Protein AF-0000000069981667 (afdb_homodimer)

Organism: Capra hircus (NCBI:txid9925)

Secondary structure (DSSP, 8-state):
-----HHHHT-EEEEEE----SS-EEEEEEEEE---SSTTHHHHHHHHHHHT--HHHHHTEEEEEEE--S-HHHHHHHHHHHHHHTHHHHHTT-EEEEEEE--SSPPTT---GGG---HHHHHHHHHHHHHHHHHHHHTTTEEEEEEE-TTEEE-TTHHHHHHHHHHHHTTS--SEEESSSSSSTTEEEEGGGHHHHHHHHHH--SSS-HHHHHHHHHHHTT--S-EEBSS-SEEE-S---HHHHHHSPPPEEEE--S----SEEEEE-SPPPTT--GGGGTSTTSPPEEEE---TT-EEEEEEEEEE---EEEEEES-TTT-TT--SSEEEEEEEEEEEETTEEEEEEEEEE-BTTEEEEE----TT--PPEEEEEEEE-S--SSEEEEEEEEEE-SPPEEEE----/-----HHHHT-EEEEEE----SS-EEEEEEEEE---SSTTHHHHHHHHHHHT--HHHHHTEEEEEEE--S-HHHHHHHHHHHHHHTHHHHHTT-EEEEEEE--SSPPTT---GGG---HHHHHHHHHHHHHHHHHHHHTTTEEEEEEE-TTEEEPTTHHHHHHHHHHHHTTS--SEEESSSSSSTTEEEEGGGHHHHHHHHHH--SSS-HHHHHHHHHHHTT--S-EEBSS-SEEE-S---HHHHHHSPPPEEEE--S--PPSEEEEE-SPPPTT--GGGGTSTTSPPEEEE---TT-EEEEEEEEEE---EEEEEES-TTT-TT--SSEEEEEEEEEEEETTEEEEEEEEEE-BTTEEEEE----TT--PPEEEEEEEE-S--SSEEEEEEEEEE-SPPEEEE----

pLDDT: mean 87.43, std 12.04, range [32.12, 98.5]

Sequence (816 aa):
MEKASPGLQRAKYKLLAGAPPHEKKLLTVGVSSALHPNKSRLLDTLRSLFQASSGPELGCVVVLVSLSDSDPERLSQTVANISDLFRTHIEARQLLVLRGQLGGPPPLGTLRPEDHPSPCEALYSEQKADHALLMNFAANLSKYFLMLDDWVRCKPKFISTIYWTLSAWKELPWVTLEFSSLSFAGKVFHSSDLPRLASFLLVFPRDTPTHVLLSEFPLLLAQNMPIRFGSSVFHHVGNRSGLESSCFPADKEKVFGEPDNPTASVRTDMVMLFNNIPQYAYTLNKESFATLNPVRGNYLTVILEKPQKVTRVEVLTGSNKDRKHQLQRGQVELGYGPLEDLQGCARYTLLGPVVEGHLDQVVSYEEDSLEALGCIRLLVLEAQESWLLIRQIKVWTTEYDEEEEEEVMEKASPGLQRAKYKLLAGAPPHEKKLLTVGVSSALHPNKSRLLDTLRSLFQASSGPELGCVVVLVSLSDSDPERLSQTVANISDLFRTHIEARQLLVLRGQLGGPPPLGTLRPEDHPSPCEALYSEQKADHALLMNFAANLSKYFLMLDDWVRCKPKFISTIYWTLSAWKELPWVTLEFSSLSFAGKVFHSSDLPRLASFLLVFPRDTPTHVLLSEFPLLLAQNMPIRFGSSVFHHVGNRSGLESSCFPADKEKVFGEPDNPTASVRTDMVMLFNNIPQYAYTLNKESFATLNPVRGNYLTVILEKPQKVTRVEVLTGSNKDRKHQLQRGQVELGYGPLEDLQGCARYTLLGPVVEGHLDQVVSYEEDSLEALGCIRLLVLEAQESWLLIRQIKVWTTEYDEEEEEEV

Foldseek 3Di:
DPDFDPQLNPKDKDWLFADADPDAAAEEEEEEDAQDPVHPLQVVQVCLVVVLDDPVLLVRYAYEYEYDYPDPVSVNVSSVVCCVVCVVCRVVRRYTYMYMDTDDDQFVPPDDVVNVDDPLLVVQLVVLLRQLNRLSVCLRRYQKYFWAYSFKGFHHCVSVVVVLQCVFCVPPDFAWEAQFLFLTGRIMGGSPCSSVLSNQSRNDSGDDHPSVSVVCVRVVVVNQWYWYFAHHRMDGHADDDPSCCVSDPFRFGFDDDFFDQADWDKDWPFDADPPFDLCQQADPPGFWHKGFWDAAFTKMKTFHPDFAAWFKKKWAKADPPPLPQAQDWKFKWWAFDDADDPVYHDDIDTSGIAGSRMGITTDDDGDPDPTGTGMMMIGRHHTDRGMMITRYMGIHRDGTDGDRPPRD/DPDFDPQLNPKDKFWLFADADPDAAAEEEEEEDAQDPVNCLQVVQVVLVVVLADPVLLVRYAYEYEYDYPDPVSVNVSSVVCCVVCVVCRVVRRYTYMYMDTDDDQFPPPDDVVNVDDPLLVVQLVVLLRQLNRLSVCLRRYQKYFWAYSFKGFHHCVSVVVVLQCVFCVPPDFAWEAQFLFLTGRIMGGSPCSSVLSNQSRNDSGDDHPSVSVVCVRVVVVNQWYWYFAHHRMDGHADDDPSCCVSDPFRFGFDDDFFDQADWDKDWPFDADPPFDLCQQADPPGFWHKGFWDFAFTKMKTFHPDFAAWFKKKWAKADPPPLPQAQPWKFKWWAFDDADDPVYHDDIDTSGIAGSRMGITTDDDGDPDPTGTGMMMIGRHHTDHHMMITRYMGIHRDGTDGDRPPRD

Solvent-accessible surface area (backbone atoms only — not comparable to full-atom values): 42213 Å² total; per-residue (Å²): 128,67,54,41,42,53,34,61,68,49,42,45,76,45,77,74,40,54,45,81,59,94,58,71,30,54,31,28,42,37,30,54,41,66,72,48,90,72,76,56,37,52,60,51,20,51,48,31,45,57,69,27,43,54,72,75,52,49,70,40,35,32,37,38,36,34,49,63,48,84,47,64,68,60,43,52,49,52,51,50,52,48,50,62,78,39,38,70,42,28,75,67,31,31,31,29,34,33,32,64,43,79,19,78,70,70,50,26,61,52,78,38,79,89,62,62,62,51,72,50,35,53,51,28,30,51,52,30,51,50,48,22,45,46,32,50,62,45,32,75,47,16,56,24,34,35,36,42,52,32,41,32,38,47,36,72,50,41,62,56,52,50,50,48,46,49,63,60,42,63,88,52,93,77,55,51,44,27,38,22,60,44,68,62,34,40,35,34,34,47,14,87,47,24,27,45,52,21,36,52,37,40,51,46,22,33,75,38,51,62,48,58,52,64,65,46,50,29,44,54,59,58,34,80,58,76,46,35,36,59,66,57,41,51,42,79,54,74,74,68,52,72,66,52,51,70,60,36,79,76,55,41,44,67,42,71,75,77,67,54,62,68,66,59,49,50,44,62,77,53,56,73,45,91,97,42,48,61,49,24,18,49,45,79,96,56,53,51,20,54,35,58,50,52,39,57,72,32,37,41,29,39,36,37,75,59,62,38,65,56,41,31,43,34,39,40,30,20,44,91,85,74,67,44,34,33,46,76,41,31,33,36,29,41,14,28,70,59,72,69,56,95,78,35,42,66,40,74,45,80,74,45,54,30,40,90,14,32,34,49,33,42,49,70,77,60,94,84,59,79,77,41,41,26,24,43,32,41,37,30,68,43,62,43,97,42,48,34,29,35,40,35,44,43,29,26,54,65,82,60,46,70,46,67,71,71,82,113,128,67,52,43,44,54,33,60,66,49,44,46,74,44,78,74,40,53,46,82,58,95,59,73,29,54,32,28,42,35,30,55,41,65,73,47,94,70,74,58,35,50,58,51,20,52,49,31,44,58,70,27,45,52,71,74,53,50,69,40,34,32,37,38,35,33,49,62,50,85,47,64,68,60,44,51,51,50,50,50,51,48,49,63,77,41,37,71,42,27,75,67,31,31,32,30,32,31,32,66,43,79,18,78,71,69,50,26,59,54,77,39,77,90,60,62,61,50,73,50,35,52,51,27,30,50,53,29,52,51,48,21,46,47,31,50,64,46,33,76,47,17,55,25,33,34,37,42,53,32,42,32,37,48,39,72,52,42,61,57,53,50,51,48,47,47,62,60,43,64,90,51,93,77,53,50,42,26,37,21,60,44,67,63,31,38,34,34,34,48,14,86,48,23,28,46,50,22,35,54,35,40,52,45,23,34,75,37,52,61,48,59,52,62,65,45,50,30,45,53,60,59,34,82,59,76,47,36,36,58,66,55,41,53,43,80,53,76,74,68,52,71,67,51,50,70,59,36,80,78,55,41,44,66,43,72,75,77,66,54,63,69,67,59,50,50,44,63,78,52,56,72,46,90,96,42,49,60,48,23,18,48,46,80,97,57,51,50,19,55,35,58,50,52,40,57,71,33,38,40,27,38,36,38,75,59,62,36,64,56,39,32,42,34,38,40,30,20,45,91,84,74,65,45,34,32,47,76,41,29,34,36,30,41,15,28,69,59,72,70,55,96,78,36,41,65,40,73,44,81,72,45,53,29,40,91,14,32,34,48,33,40,50,71,76,59,92,86,59,79,76,42,42,26,23,41,32,43,36,31,68,43,61,43,95,43,49,33,28,35,41,36,44,43,31,25,54,65,81,60,45,70,47,67,70,70,82,112

Structure (mmCIF, N/CA/C/O backbone):
data_AF-0000000069981667-model_v1
#
loop_
_entity.id
_entity.type
_entity.pdbx_description
1 polymer 'MGAT4 conserved region domain-containing protein'
#
loop_
_atom_site.group_PDB
_atom_site.id
_atom_site.type_symbol
_atom_site.label_atom_id
_atom_site.label_alt_id
_atom_site.label_comp_id
_atom_site.label_asym_id
_atom_site.label_entity_id
_atom_site.label_seq_id
_atom_site.pdbx_PDB_ins_code
_atom_site.Cartn_x
_atom_site.Cartn_y
_atom_site.Cartn_z
_atom_site.occupancy
_atom_site.B_iso_or_equiv
_atom_site.auth_seq_id
_atom_site.auth_comp_id
_atom_site.auth_asym_id
_atom_site.auth_atom_id
_atom_site.pdbx_PDB_model_num
ATOM 1 N N . MET A 1 1 ? 13.82 -19.656 11.805 1 33.19 1 MET A N 1
ATOM 2 C CA . MET A 1 1 ? 12.414 -19.406 11.492 1 33.19 1 MET A CA 1
ATOM 3 C C . MET A 1 1 ? 11.969 -18.062 12.031 1 33.19 1 MET A C 1
ATOM 5 O O . MET A 1 1 ? 12.219 -17.734 13.188 1 33.19 1 MET A O 1
ATOM 9 N N . GLU A 1 2 ? 11.75 -17.078 11.195 1 46.44 2 GLU A N 1
ATOM 10 C CA . GLU A 1 2 ? 11.359 -15.703 11.477 1 46.44 2 GLU A CA 1
ATOM 11 C C . GLU A 1 2 ? 10.141 -15.648 12.391 1 46.44 2 GLU A C 1
ATOM 13 O O . GLU A 1 2 ? 9.133 -16.312 12.133 1 46.44 2 GLU A O 1
ATOM 18 N N . LYS A 1 3 ? 10.344 -15.359 13.641 1 53.09 3 LYS A N 1
ATOM 19 C CA . LYS A 1 3 ? 9.281 -15.594 14.609 1 53.09 3 LYS A CA 1
ATOM 20 C C . LYS A 1 3 ? 8.156 -14.57 14.453 1 53.09 3 LYS A C 1
ATOM 22 O O . LYS A 1 3 ? 8.414 -13.398 14.195 1 53.09 3 LYS A O 1
ATOM 27 N N . ALA A 1 4 ? 6.906 -15.078 14.367 1 59.72 4 ALA A N 1
ATOM 28 C CA . ALA A 1 4 ? 5.594 -14.461 14.195 1 59.72 4 ALA A CA 1
ATOM 29 C C . ALA A 1 4 ? 5.27 -13.531 15.367 1 59.72 4 ALA A C 1
ATOM 31 O O . ALA A 1 4 ? 6.012 -13.484 16.344 1 59.72 4 ALA A O 1
ATOM 32 N N . SER A 1 5 ? 4.332 -12.688 15.25 1 64.31 5 SER A N 1
ATOM 33 C CA . SER A 1 5 ? 3.75 -11.844 16.297 1 64.31 5 SER A CA 1
ATOM 34 C C . SER A 1 5 ? 3.506 -12.633 17.578 1 64.31 5 SER A C 1
ATOM 36 O O . SER A 1 5 ? 3.387 -13.859 17.547 1 64.31 5 SER A O 1
ATOM 38 N N . PRO A 1 6 ? 3.648 -11.945 18.734 1 61.12 6 PRO A N 1
ATOM 39 C CA . PRO A 1 6 ? 3.461 -12.648 20 1 61.12 6 PRO A CA 1
ATOM 40 C C . PRO A 1 6 ? 2.197 -13.508 20.016 1 61.12 6 PRO A C 1
ATOM 42 O O . PRO A 1 6 ? 2.221 -14.633 20.516 1 61.12 6 PRO A O 1
ATOM 45 N N . GLY A 1 7 ? 1.148 -12.992 19.516 1 65.12 7 GLY A N 1
ATOM 46 C CA . GLY A 1 7 ? -0.081 -13.766 19.484 1 65.12 7 GLY A CA 1
ATOM 47 C C . GLY A 1 7 ? 0.045 -15.047 18.672 1 65.12 7 GLY A C 1
ATOM 48 O O . GLY A 1 7 ? -0.539 -16.062 19.031 1 65.12 7 GLY A O 1
ATOM 49 N N . LEU A 1 8 ? 0.823 -14.953 17.688 1 74.31 8 LEU A N 1
ATOM 50 C CA . LEU A 1 8 ? 1.011 -16.109 16.828 1 74.31 8 LEU A CA 1
ATOM 51 C C . LEU A 1 8 ? 1.998 -17.094 17.438 1 74.31 8 LEU A C 1
ATOM 53 O O . LEU A 1 8 ? 1.888 -18.312 17.219 1 74.31 8 LEU A O 1
ATOM 57 N N . GLN A 1 9 ? 2.893 -16.5 18.219 1 75.19 9 GLN A N 1
ATOM 58 C CA . GLN A 1 9 ? 3.867 -17.359 18.875 1 75.19 9 GLN A CA 1
ATOM 59 C C . GLN A 1 9 ? 3.201 -18.234 19.953 1 75.19 9 GLN A C 1
ATOM 61 O O . GLN A 1 9 ? 3.635 -19.359 20.203 1 75.19 9 GLN A O 1
ATOM 66 N N . ARG A 1 10 ? 2.119 -17.734 20.453 1 78.5 10 ARG A N 1
ATOM 67 C CA . ARG A 1 10 ? 1.419 -18.438 21.516 1 78.5 10 ARG A CA 1
ATOM 68 C C . ARG A 1 10 ? 0.12 -19.047 21.016 1 78.5 10 ARG A C 1
ATOM 70 O O . ARG A 1 10 ? -0.766 -19.391 21.797 1 78.5 10 ARG A O 1
ATOM 77 N N . ALA A 1 11 ? 0.051 -19.141 19.781 1 86.69 11 ALA A N 1
ATOM 78 C CA . ALA A 1 11 ? -1.176 -19.688 19.203 1 86.69 11 ALA A CA 1
ATOM 79 C C . ALA A 1 11 ? -1.346 -21.156 19.562 1 86.69 11 ALA A C 1
ATOM 81 O O . ALA A 1 11 ? -0.364 -21.891 19.656 1 86.69 11 ALA A O 1
ATOM 82 N N . LYS A 1 12 ? -2.57 -21.516 19.828 1 90.12 12 LYS A N 1
ATOM 83 C CA . LYS A 1 12 ? -2.91 -22.906 20.109 1 90.12 12 LYS A CA 1
ATOM 84 C C . LYS A 1 12 ? -3.68 -23.531 18.938 1 90.12 12 LYS A C 1
ATOM 86 O O . LYS A 1 12 ? -4.539 -22.891 18.344 1 90.12 12 LYS A O 1
ATOM 91 N N . TYR A 1 13 ? -3.225 -24.766 18.656 1 93 13 TYR A N 1
ATOM 92 C CA . TYR A 1 13 ? -3.873 -25.469 17.547 1 93 13 TYR A CA 1
ATOM 93 C C . TYR A 1 13 ? -4.445 -26.797 18.016 1 93 13 TYR A C 1
ATOM 95 O O . TYR A 1 13 ? -3.83 -27.5 18.812 1 93 13 TYR A O 1
ATOM 103 N N . LYS A 1 14 ? -5.602 -27.062 17.609 1 93.44 14 LYS A N 1
ATOM 104 C CA . LYS A 1 14 ? -6.219 -28.375 17.797 1 93.44 14 LYS A CA 1
ATOM 105 C C . LYS A 1 14 ? -6.387 -29.094 16.453 1 93.44 14 LYS A C 1
ATOM 107 O O . LYS A 1 14 ? -7.031 -28.578 15.547 1 93.44 14 LYS A O 1
ATOM 112 N N . LEU A 1 15 ? -5.777 -30.281 16.422 1 95.69 15 LEU A N 1
ATOM 113 C CA . LEU A 1 15 ? -5.945 -31.094 15.219 1 95.69 15 LEU A CA 1
ATOM 114 C C . LEU A 1 15 ? -7.285 -31.828 15.25 1 95.69 15 LEU A C 1
ATOM 116 O O . LEU A 1 15 ? -7.547 -32.625 16.156 1 95.69 15 LEU A O 1
ATOM 120 N N . LEU A 1 16 ? -8.07 -31.562 14.328 1 95.5 16 LEU A N 1
ATOM 121 C CA . LEU A 1 16 ? -9.414 -32.125 14.281 1 95.5 16 LEU A CA 1
ATOM 122 C C . LEU A 1 16 ? -9.438 -33.406 13.445 1 95.5 16 LEU A C 1
ATOM 124 O O . LEU A 1 16 ? -10.195 -34.344 13.734 1 95.5 16 LEU A O 1
ATOM 128 N N . ALA A 1 17 ? -8.703 -33.406 12.352 1 96.06 17 ALA A N 1
ATOM 129 C CA . ALA A 1 17 ? -8.57 -34.562 11.492 1 96.06 17 ALA A CA 1
ATOM 130 C C . ALA A 1 17 ? -7.234 -34.562 10.75 1 96.06 17 ALA A C 1
ATOM 132 O O . ALA A 1 17 ? -6.766 -33.5 10.336 1 96.06 17 ALA A O 1
ATOM 133 N N . GLY A 1 18 ? -6.625 -35.75 10.648 1 95.62 18 GLY A N 1
ATOM 134 C CA . GLY A 1 18 ? -5.398 -35.875 9.883 1 95.62 18 GLY A CA 1
ATOM 135 C C . GLY A 1 18 ? -4.152 -35.594 10.695 1 95.62 18 GLY A C 1
ATOM 136 O O . GLY A 1 18 ? -4.238 -35.312 11.898 1 95.62 18 GLY A O 1
ATOM 137 N N . ALA A 1 19 ? -3.002 -35.719 10.055 1 94.81 19 ALA A N 1
ATOM 138 C CA . ALA A 1 19 ? -1.69 -35.469 10.641 1 94.81 19 ALA A CA 1
ATOM 139 C C . ALA A 1 19 ? -0.759 -34.781 9.633 1 94.81 19 ALA A C 1
ATOM 141 O O . ALA A 1 19 ? -0.905 -34.969 8.422 1 94.81 19 ALA A O 1
ATOM 142 N N . PRO A 1 20 ? 0.11 -34 10.188 1 94.88 20 PRO A N 1
ATOM 143 C CA . PRO A 1 20 ? 1.065 -33.375 9.281 1 94.88 20 PRO A CA 1
ATOM 144 C C . PRO A 1 20 ? 1.925 -34.375 8.523 1 94.88 20 PRO A C 1
ATOM 146 O O . PRO A 1 20 ? 2.162 -35.469 9.016 1 94.88 20 PRO A O 1
ATOM 149 N N . PRO A 1 21 ? 2.273 -34 7.309 1 94.38 21 PRO A N 1
ATOM 150 C CA . PRO A 1 21 ? 3.145 -34.906 6.559 1 94.38 21 PRO A CA 1
ATOM 151 C C . PRO A 1 21 ? 4.496 -35.125 7.238 1 94.38 21 PRO A C 1
ATOM 153 O O . PRO A 1 21 ? 4.941 -34.281 8.016 1 94.38 21 PRO A O 1
ATOM 156 N N . HIS A 1 22 ? 5.148 -36.188 6.965 1 91.12 22 HIS A N 1
ATOM 157 C CA . HIS A 1 22 ? 6.422 -36.562 7.582 1 91.12 22 HIS A CA 1
ATOM 158 C C . HIS A 1 22 ? 7.551 -35.656 7.07 1 91.12 22 HIS A C 1
ATOM 160 O O . HIS A 1 22 ? 8.453 -35.312 7.828 1 91.12 22 HIS A O 1
ATOM 166 N N . GLU A 1 23 ? 7.441 -35.406 5.812 1 93 23 GLU A N 1
ATOM 167 C CA . GLU A 1 23 ? 8.43 -34.531 5.188 1 93 23 GLU A CA 1
ATOM 168 C C . GLU A 1 23 ? 7.785 -33.281 4.637 1 93 23 GLU A C 1
ATOM 170 O O . GLU A 1 23 ? 6.598 -33.281 4.309 1 93 23 GLU A O 1
ATOM 175 N N . LYS A 1 24 ? 8.617 -32.312 4.609 1 93.88 24 LYS A N 1
ATOM 176 C CA . LYS A 1 24 ? 8.133 -31.047 4.059 1 93.88 24 LYS A CA 1
ATOM 177 C C . LYS A 1 24 ? 7.707 -31.203 2.602 1 93.88 24 LYS A C 1
ATOM 179 O O . LYS A 1 24 ? 8.422 -31.812 1.802 1 93.88 24 LYS A O 1
ATOM 184 N N . LYS A 1 25 ? 6.527 -30.734 2.264 1 95.94 25 LYS A N 1
ATOM 185 C CA . LYS A 1 25 ? 6 -30.828 0.907 1 95.94 25 LYS A CA 1
ATOM 186 C C . LYS A 1 25 ? 6.383 -29.594 0.085 1 95.94 25 LYS A C 1
ATOM 188 O O . LYS A 1 25 ? 7.039 -28.688 0.59 1 95.94 25 LYS A O 1
ATOM 193 N N . LEU A 1 26 ? 6.086 -29.656 -1.154 1 96.38 26 LEU A N 1
ATOM 194 C CA . LEU A 1 26 ? 6.352 -28.516 -2.02 1 96.38 26 LEU A CA 1
ATOM 195 C C . LEU A 1 26 ? 5.324 -27.422 -1.794 1 96.38 26 LEU A C 1
ATOM 197 O O . LEU A 1 26 ? 5.684 -26.234 -1.683 1 96.38 26 LEU A O 1
ATOM 201 N N . LEU A 1 27 ? 4.086 -27.844 -1.674 1 97.94 27 LEU A N 1
ATOM 202 C CA . LEU A 1 27 ? 3.004 -26.859 -1.68 1 97.94 27 LEU A CA 1
ATOM 203 C C . LEU A 1 27 ? 1.948 -27.219 -0.638 1 97.94 27 LEU A C 1
ATOM 205 O O . LEU A 1 27 ? 1.5 -28.359 -0.565 1 97.94 27 LEU A O 1
ATOM 209 N N . THR A 1 28 ? 1.608 -26.312 0.203 1 98.5 28 THR A N 1
ATOM 210 C CA . THR A 1 28 ? 0.429 -26.422 1.055 1 98.5 28 THR A CA 1
ATOM 211 C C . THR A 1 28 ? -0.743 -25.656 0.447 1 98.5 28 THR A C 1
ATOM 213 O O . THR A 1 28 ? -0.604 -24.484 0.078 1 98.5 28 THR A O 1
ATOM 216 N N . VAL A 1 29 ? -1.827 -26.312 0.261 1 98.19 29 VAL A N 1
ATOM 217 C CA . VAL A 1 29 ? -3.061 -25.656 -0.152 1 98.19 29 VAL A CA 1
ATOM 218 C C . VAL A 1 29 ? -3.898 -25.297 1.077 1 98.19 29 VAL A C 1
ATOM 220 O O . VAL A 1 29 ? -4.453 -26.188 1.729 1 98.19 29 VAL A O 1
ATOM 223 N N . GLY A 1 30 ? -3.973 -24.031 1.38 1 97.69 30 GLY A N 1
ATOM 224 C CA . GLY A 1 30 ? -4.664 -23.578 2.58 1 97.69 30 GLY A CA 1
ATOM 225 C C . GLY A 1 30 ? -6.078 -23.109 2.312 1 97.69 30 GLY A C 1
ATOM 226 O O . GLY A 1 30 ? -6.301 -22.25 1.449 1 97.69 30 GLY A O 1
ATOM 227 N N . VAL A 1 31 ? -7.031 -23.594 3.08 1 95.25 31 VAL A N 1
ATOM 228 C CA . VAL A 1 31 ? -8.438 -23.203 2.99 1 95.25 31 VAL A CA 1
ATOM 229 C C . VAL A 1 31 ? -8.961 -22.844 4.379 1 95.25 31 VAL A C 1
ATOM 231 O O . VAL A 1 31 ? -8.836 -23.641 5.316 1 95.25 31 VAL A O 1
ATOM 234 N N . SER A 1 32 ? -9.438 -21.625 4.477 1 91.88 32 SER A N 1
ATOM 235 C CA . SER A 1 32 ? -10.086 -21.219 5.715 1 91.88 32 SER A CA 1
ATOM 236 C C . SER A 1 32 ? -11.602 -21.156 5.551 1 91.88 32 SER A C 1
ATOM 238 O O . SER A 1 32 ? -12.102 -20.688 4.531 1 91.88 32 SER A O 1
ATOM 240 N N . SER A 1 33 ? -12.32 -21.656 6.477 1 88.38 33 SER A N 1
ATOM 241 C CA . SER A 1 33 ? -13.773 -21.672 6.367 1 88.38 33 SER A CA 1
ATOM 242 C C . SER A 1 33 ? -14.43 -21.312 7.699 1 88.38 33 SER A C 1
ATOM 244 O O . SER A 1 33 ? -14.109 -21.906 8.734 1 88.38 33 SER A O 1
ATOM 246 N N . ALA A 1 34 ? -15.211 -20.172 7.688 1 78.69 34 ALA A N 1
ATOM 247 C CA . ALA A 1 34 ? -16.016 -19.812 8.844 1 78.69 34 ALA A CA 1
ATOM 248 C C . ALA A 1 34 ? -17.422 -20.391 8.734 1 78.69 34 ALA A C 1
ATOM 250 O O . ALA A 1 34 ? -18 -20.438 7.641 1 78.69 34 ALA A O 1
ATOM 251 N N . LEU A 1 35 ? -17.719 -21.547 8.898 1 61.91 35 LEU A N 1
ATOM 252 C CA . LEU A 1 35 ? -18.938 -22.312 8.695 1 61.91 35 LEU A CA 1
ATOM 253 C C . LEU A 1 35 ? -20.156 -21.406 8.625 1 61.91 35 LEU A C 1
ATOM 255 O O . LEU A 1 35 ? -20.359 -20.562 9.508 1 61.91 35 LEU A O 1
ATOM 259 N N . HIS A 1 36 ? -20.578 -21.047 7.359 1 59.34 36 HIS A N 1
ATOM 260 C CA . HIS A 1 36 ? -21.828 -20.344 7.078 1 59.34 36 HIS A CA 1
ATOM 261 C C . HIS A 1 36 ? -23.016 -21.297 7.07 1 59.34 36 HIS A C 1
ATOM 263 O O . HIS A 1 36 ? -22.844 -22.516 6.941 1 59.34 36 HIS A O 1
ATOM 269 N N . PRO A 1 37 ? -24.125 -20.688 7.496 1 53.78 37 PRO A N 1
ATOM 270 C CA . PRO A 1 37 ? -25.297 -21.562 7.422 1 53.78 37 PRO A CA 1
ATOM 271 C C . PRO A 1 37 ? -25.344 -22.359 6.125 1 53.78 37 PRO A C 1
ATOM 273 O O . PRO A 1 37 ? -26.047 -23.375 6.047 1 53.78 37 PRO A O 1
ATOM 276 N N . ASN A 1 38 ? -24.891 -21.719 5.09 1 54.06 38 ASN A N 1
ATOM 277 C CA . ASN A 1 38 ? -24.969 -22.453 3.838 1 54.06 38 ASN A CA 1
ATOM 278 C C . ASN A 1 38 ? -23.891 -23.531 3.758 1 54.06 38 ASN A C 1
ATOM 280 O O . ASN A 1 38 ? -22.719 -23.234 3.617 1 54.06 38 ASN A O 1
ATOM 284 N N . LYS A 1 39 ? -24.016 -24.656 4.488 1 56.97 39 LYS A N 1
ATOM 285 C CA . LYS A 1 39 ? -23.359 -25.844 5.016 1 56.97 39 LYS A CA 1
ATOM 286 C C . LYS A 1 39 ? -22.328 -26.391 4.027 1 56.97 39 LYS A C 1
ATOM 288 O O . LYS A 1 39 ? -21.297 -26.922 4.434 1 56.97 39 LYS A O 1
ATOM 293 N N . SER A 1 40 ? -22.406 -26.156 2.555 1 69.62 40 SER A N 1
ATOM 294 C CA . SER A 1 40 ? -21.688 -27.203 1.831 1 69.62 40 SER A CA 1
ATOM 295 C C . SER A 1 40 ? -20.578 -26.609 0.971 1 69.62 40 SER A C 1
ATOM 297 O O . SER A 1 40 ? -20 -27.297 0.132 1 69.62 40 SER A O 1
ATOM 299 N N . ARG A 1 41 ? -20.109 -25.391 1.306 1 83.12 41 ARG A N 1
ATOM 300 C CA . ARG A 1 41 ? -19.156 -24.781 0.395 1 83.12 41 ARG A CA 1
ATOM 301 C C . ARG A 1 41 ? -17.781 -25.422 0.536 1 83.12 41 ARG A C 1
ATOM 303 O O . ARG A 1 41 ? -17.141 -25.766 -0.463 1 83.12 41 ARG A O 1
ATOM 310 N N . LEU A 1 42 ? -17.422 -25.672 1.738 1 90 42 LEU A N 1
ATOM 311 C CA . LEU A 1 42 ? -16.109 -26.234 1.998 1 90 42 LEU A CA 1
ATOM 312 C C . LEU A 1 42 ? -16 -27.641 1.41 1 90 42 LEU A C 1
ATOM 314 O O . LEU A 1 42 ? -15.008 -27.969 0.754 1 90 42 LEU A O 1
ATOM 318 N N . LEU A 1 43 ? -17.062 -28.406 1.578 1 92 43 LEU A N 1
ATOM 319 C CA . LEU A 1 43 ? -17.047 -29.781 1.08 1 92 43 LEU A CA 1
ATOM 320 C C . LEU A 1 43 ? -16.969 -29.812 -0.442 1 92 43 LEU A C 1
ATOM 322 O O . LEU A 1 43 ? -16.234 -30.609 -1.018 1 92 43 LEU A O 1
ATOM 326 N N . ASP A 1 44 ? -17.672 -28.938 -1.038 1 90.81 44 ASP A N 1
ATOM 327 C CA . ASP A 1 44 ? -17.656 -28.844 -2.494 1 90.81 44 ASP A CA 1
ATOM 328 C C . ASP A 1 44 ? -16.281 -28.438 -3.004 1 90.81 44 ASP A C 1
ATOM 330 O O . ASP A 1 44 ? -15.797 -28.984 -4.004 1 90.81 44 ASP A O 1
ATOM 334 N N . THR A 1 45 ? -15.688 -27.531 -2.334 1 92.75 45 THR A N 1
ATOM 335 C CA . THR A 1 45 ? -14.359 -27.062 -2.713 1 92.75 45 THR A CA 1
ATOM 336 C C . THR A 1 45 ? -13.336 -28.188 -2.561 1 92.75 45 THR A C 1
ATOM 338 O O . THR A 1 45 ? -12.516 -28.406 -3.451 1 92.75 45 THR A O 1
ATOM 341 N N . LEU A 1 46 ? -13.414 -28.922 -1.465 1 95.31 46 LEU A N 1
ATOM 342 C CA . LEU A 1 46 ? -12.5 -30.047 -1.243 1 95.31 46 LEU A CA 1
ATOM 343 C C . LEU A 1 46 ? -12.703 -31.125 -2.289 1 95.31 46 LEU A C 1
ATOM 345 O O . LEU A 1 46 ? -11.734 -31.688 -2.811 1 95.31 46 LEU A O 1
ATOM 349 N N . ARG A 1 47 ? -13.945 -31.391 -2.613 1 94.88 47 ARG A N 1
ATOM 350 C CA . ARG A 1 47 ? -14.242 -32.375 -3.654 1 94.88 47 ARG A CA 1
ATOM 351 C C . ARG A 1 47 ? -13.641 -31.938 -4.988 1 94.88 47 ARG A C 1
ATOM 353 O O . ARG A 1 47 ? -13.016 -32.75 -5.676 1 94.88 47 ARG A O 1
ATOM 360 N N . SER A 1 48 ? -13.883 -30.734 -5.301 1 94.69 48 SER A N 1
ATOM 361 C CA . SER A 1 48 ? -13.328 -30.188 -6.539 1 94.69 48 SER A CA 1
ATOM 362 C C . SER A 1 48 ? -11.805 -30.312 -6.562 1 94.69 48 SER A C 1
ATOM 364 O O . SER A 1 48 ? -11.219 -30.703 -7.57 1 94.69 48 SER A O 1
ATOM 366 N N . LEU A 1 49 ? -11.164 -30.016 -5.465 1 96.31 49 LEU A N 1
ATOM 367 C CA . LEU A 1 49 ? -9.711 -30.031 -5.336 1 96.31 49 LEU A CA 1
ATOM 368 C C . LEU A 1 49 ? -9.164 -31.438 -5.539 1 96.31 49 LEU A C 1
ATOM 370 O O . LEU A 1 49 ? -8.25 -31.641 -6.348 1 96.31 49 LEU A O 1
ATOM 374 N N . PHE A 1 50 ? -9.734 -32.438 -4.922 1 96.69 50 PHE A N 1
ATOM 375 C CA . PHE A 1 50 ? -9.211 -33.781 -4.98 1 96.69 50 PHE A CA 1
ATOM 376 C C . PHE A 1 50 ? -9.594 -34.469 -6.289 1 96.69 50 PHE A C 1
ATOM 378 O O . PHE A 1 50 ? -8.852 -35.281 -6.805 1 96.69 50 PHE A O 1
ATOM 385 N N . GLN A 1 51 ? -10.711 -34 -6.848 1 95 51 GLN A N 1
ATOM 386 C CA . GLN A 1 51 ? -11.117 -34.531 -8.141 1 95 51 GLN A CA 1
ATOM 387 C C . GLN A 1 51 ? -10.227 -34 -9.258 1 95 51 GLN A C 1
ATOM 389 O O . GLN A 1 51 ? -9.953 -34.688 -10.234 1 95 51 GLN A O 1
ATOM 394 N N . ALA A 1 52 ? -9.789 -32.844 -9.109 1 94.94 52 ALA A N 1
ATOM 395 C CA . ALA A 1 52 ? -8.992 -32.156 -10.133 1 94.94 52 ALA A CA 1
ATOM 396 C C . ALA A 1 52 ? -7.523 -32.562 -10.031 1 94.94 52 ALA A C 1
ATOM 398 O O . ALA A 1 52 ? -6.707 -32.156 -10.867 1 94.94 52 ALA A O 1
ATOM 399 N N . SER A 1 53 ? -7.164 -33.438 -9.047 1 94.75 53 SER A N 1
ATOM 400 C CA . SER A 1 53 ? -5.762 -33.719 -8.773 1 94.75 53 SER A CA 1
ATOM 401 C C . SER A 1 53 ? -5.453 -35.188 -8.969 1 94.75 53 SER A C 1
ATOM 403 O O . SER A 1 53 ? -6.191 -36.062 -8.484 1 94.75 53 SER A O 1
ATOM 405 N N . SER A 1 54 ? -4.375 -35.469 -9.648 1 93.44 54 SER A N 1
ATOM 406 C CA . SER A 1 54 ? -3.941 -36.844 -9.852 1 93.44 54 SER A CA 1
ATOM 407 C C . SER A 1 54 ? -3.125 -37.375 -8.664 1 93.44 54 SER A C 1
ATOM 409 O O . SER A 1 54 ? -2.758 -36.594 -7.785 1 93.44 54 SER A O 1
ATOM 411 N N . GLY A 1 55 ? -2.846 -38.656 -8.648 1 91.94 55 GLY A N 1
ATOM 412 C CA . GLY A 1 55 ? -2.062 -39.25 -7.586 1 91.94 55 GLY A CA 1
ATOM 413 C C . GLY A 1 55 ? -0.708 -38.594 -7.391 1 91.94 55 GLY A C 1
ATOM 414 O O . GLY A 1 55 ? -0.394 -38.125 -6.301 1 91.94 55 GLY A O 1
ATOM 415 N N . PRO A 1 56 ? 0.054 -38.5 -8.453 1 92.5 56 PRO A N 1
ATOM 416 C CA . PRO A 1 56 ? 1.372 -37.875 -8.344 1 92.5 56 PRO A CA 1
ATOM 417 C C . PRO A 1 56 ? 1.298 -36.438 -7.867 1 92.5 56 PRO A C 1
ATOM 419 O O . PRO A 1 56 ? 2.152 -36 -7.094 1 92.5 56 PRO A O 1
ATOM 422 N N . GLU A 1 57 ? 0.333 -35.719 -8.297 1 94.56 57 GLU A N 1
ATOM 423 C CA . GLU A 1 57 ? 0.15 -34.344 -7.852 1 94.56 57 GLU A CA 1
ATOM 424 C C . GLU A 1 57 ? -0.075 -34.281 -6.34 1 94.56 57 GLU A C 1
ATOM 426 O O . GLU A 1 57 ? 0.52 -33.438 -5.652 1 94.56 57 GLU A O 1
ATOM 431 N N . LEU A 1 58 ? -0.93 -35.156 -5.883 1 94.75 58 LEU A N 1
ATOM 432 C CA . LEU A 1 58 ? -1.283 -35.156 -4.465 1 94.75 58 LEU A CA 1
ATOM 433 C C . LEU A 1 58 ? -0.086 -35.562 -3.609 1 94.75 58 LEU A C 1
ATOM 435 O O . LEU A 1 58 ? -0.061 -35.281 -2.406 1 94.75 58 LEU A O 1
ATOM 439 N N . GLY A 1 59 ? 0.868 -36.156 -4.211 1 93.06 59 GLY A N 1
ATOM 440 C CA . GLY A 1 59 ? 2.076 -36.531 -3.498 1 93.06 59 GLY A CA 1
ATOM 441 C C . GLY A 1 59 ? 2.934 -35.344 -3.105 1 93.06 59 GLY A C 1
ATOM 442 O O . GLY A 1 59 ? 3.711 -35.438 -2.152 1 93.06 59 GLY A O 1
ATOM 443 N N . CYS A 1 60 ? 2.781 -34.25 -3.789 1 93.62 60 CYS A N 1
ATOM 444 C CA . CYS A 1 60 ? 3.654 -33.094 -3.557 1 93.62 60 CYS A CA 1
ATOM 445 C C . CYS A 1 60 ? 2.928 -32.031 -2.777 1 93.62 60 CYS A C 1
ATOM 447 O O . CYS A 1 60 ? 3.496 -30.953 -2.506 1 93.62 60 CYS A O 1
ATOM 449 N N . VAL A 1 61 ? 1.709 -32.344 -2.361 1 96.69 61 VAL A N 1
ATOM 450 C CA . VAL A 1 61 ? 0.935 -31.25 -1.751 1 96.69 61 VAL A CA 1
ATOM 451 C C . VAL A 1 61 ? 0.331 -31.734 -0.434 1 96.69 61 VAL A C 1
ATOM 453 O O . VAL A 1 61 ? 0.214 -32.938 -0.202 1 96.69 61 VAL A O 1
ATOM 456 N N . VAL A 1 62 ? 0.043 -30.906 0.438 1 97.69 62 VAL A N 1
ATOM 457 C CA . VAL A 1 62 ? -0.787 -31.125 1.616 1 97.69 62 VAL A CA 1
ATOM 458 C C . VAL A 1 62 ? -1.896 -30.078 1.682 1 97.69 62 VAL A C 1
ATOM 460 O O . VAL A 1 62 ? -1.647 -28.891 1.469 1 97.69 62 VAL A O 1
ATOM 463 N N . VAL A 1 63 ? -3.102 -30.547 1.812 1 98.19 63 VAL A N 1
ATOM 464 C CA . VAL A 1 63 ? -4.25 -29.656 1.95 1 98.19 63 VAL A CA 1
ATOM 465 C C . VAL A 1 63 ? -4.5 -29.359 3.428 1 98.19 63 VAL A C 1
ATOM 467 O O . VAL A 1 63 ? -4.637 -30.281 4.234 1 98.19 63 VAL A O 1
ATOM 470 N N . LEU A 1 64 ? -4.484 -28.109 3.789 1 98.12 64 LEU A N 1
ATOM 471 C CA . LEU A 1 64 ? -4.684 -27.656 5.164 1 98.12 64 LEU A CA 1
ATOM 472 C C . LEU A 1 64 ? -5.98 -26.859 5.293 1 98.12 64 LEU A C 1
ATOM 474 O O . LEU A 1 64 ? -6.152 -25.828 4.641 1 98.12 64 LEU A O 1
ATOM 478 N N . VAL A 1 65 ? -6.879 -27.328 6.109 1 96.44 65 VAL A N 1
ATOM 479 C CA . VAL A 1 65 ? -8.164 -26.672 6.324 1 96.44 65 VAL A CA 1
ATOM 480 C C . VAL A 1 65 ? -8.234 -26.125 7.754 1 96.44 65 VAL A C 1
ATOM 482 O O . VAL A 1 65 ? -7.957 -26.859 8.711 1 96.44 65 VAL A O 1
ATOM 485 N N . SER A 1 66 ? -8.516 -24.906 7.871 1 94.69 66 SER A N 1
ATOM 486 C CA . SER A 1 66 ? -8.758 -24.297 9.18 1 94.69 66 SER A CA 1
ATOM 487 C C . SER A 1 66 ? -10.234 -24 9.383 1 94.69 66 SER A C 1
ATOM 489 O O . SER A 1 66 ? -10.844 -23.297 8.578 1 94.69 66 SER A O 1
ATOM 491 N N . LEU A 1 67 ? -10.812 -24.484 10.422 1 92.31 67 LEU A N 1
ATOM 492 C CA . LEU A 1 67 ? -12.219 -24.281 10.734 1 92.31 67 LEU A CA 1
ATOM 493 C C . LEU A 1 67 ? -12.367 -23.328 11.922 1 92.31 67 LEU A C 1
ATOM 495 O O . LEU A 1 67 ? -11.672 -23.484 12.938 1 92.31 67 LEU A O 1
ATOM 499 N N . SER A 1 68 ? -13.195 -22.297 11.789 1 84.31 68 SER A N 1
ATOM 500 C CA . SER A 1 68 ? -13.359 -21.312 12.852 1 84.31 68 SER A CA 1
ATOM 501 C C . SER A 1 68 ? -14.805 -21.25 13.344 1 84.31 68 SER A C 1
ATOM 503 O O . SER A 1 68 ? -15.18 -20.344 14.07 1 84.31 68 SER A O 1
ATOM 505 N N . ASP A 1 69 ? -15.609 -22.188 13.203 1 75.38 69 ASP A N 1
ATOM 506 C CA . ASP A 1 69 ? -16.984 -22.156 13.68 1 75.38 69 ASP A CA 1
ATOM 507 C C . ASP A 1 69 ? -17.047 -22.141 15.211 1 75.38 69 ASP A C 1
ATOM 509 O O . ASP A 1 69 ? -16.359 -22.922 15.867 1 75.38 69 ASP A O 1
ATOM 513 N N . SER A 1 70 ? -17.828 -21.281 15.688 1 73.88 70 SER A N 1
ATOM 514 C CA . SER A 1 70 ? -17.938 -21.125 17.125 1 73.88 70 SER A CA 1
ATOM 515 C C . SER A 1 70 ? -18.891 -22.172 17.719 1 73.88 70 SER A C 1
ATOM 517 O O . SER A 1 70 ? -18.859 -22.453 18.906 1 73.88 70 SER A O 1
ATOM 519 N N . ASP A 1 71 ? -19.703 -22.75 16.938 1 81.56 71 ASP A N 1
ATOM 520 C CA . ASP A 1 71 ? -20.625 -23.781 17.406 1 81.56 71 ASP A CA 1
ATOM 521 C C . ASP A 1 71 ? -19.969 -25.156 17.406 1 81.56 71 ASP A C 1
ATOM 523 O O . ASP A 1 71 ? -19.672 -25.703 16.344 1 81.56 71 ASP A O 1
ATOM 527 N N . PRO A 1 72 ? -19.828 -25.672 18.547 1 85.69 72 PRO A N 1
ATOM 528 C CA . PRO A 1 72 ? -19.125 -26.953 18.641 1 85.69 72 PRO A CA 1
ATOM 529 C C . PRO A 1 72 ? -19.859 -28.078 17.906 1 85.69 72 PRO A C 1
ATOM 531 O O . PRO A 1 72 ? -19.219 -28.984 17.359 1 85.69 72 PRO A O 1
ATOM 534 N N . GLU A 1 73 ? -21.188 -28.031 17.984 1 86.75 73 GLU A N 1
ATOM 535 C CA . GLU A 1 73 ? -21.953 -29.078 17.312 1 86.75 73 GLU A CA 1
ATOM 536 C C . GLU A 1 73 ? -21.766 -29.016 15.797 1 86.75 73 GLU A C 1
ATOM 538 O O . GLU A 1 73 ? -21.547 -30.047 15.148 1 86.75 73 GLU A O 1
ATOM 543 N N . ARG A 1 74 ? -21.844 -27.875 15.32 1 85.81 74 ARG A N 1
ATOM 544 C CA . ARG A 1 74 ? -21.641 -27.703 13.883 1 85.81 74 ARG A CA 1
ATOM 545 C C . ARG A 1 74 ? -20.219 -28.062 13.477 1 85.81 74 ARG A C 1
ATOM 547 O O . ARG A 1 74 ? -20 -28.656 12.422 1 85.81 74 ARG A O 1
ATOM 554 N N . LEU A 1 75 ? -19.344 -27.703 14.297 1 88.81 75 LEU A N 1
ATOM 555 C CA . LEU A 1 75 ? -17.938 -28.016 14.031 1 88.81 75 LEU A CA 1
ATOM 556 C C . LEU A 1 75 ? -17.734 -29.531 13.984 1 88.81 75 LEU A C 1
ATOM 558 O O . LEU A 1 75 ? -17.094 -30.031 13.062 1 88.81 75 LEU A O 1
ATOM 562 N N . SER A 1 76 ? -18.281 -30.203 14.961 1 90.38 76 SER A N 1
ATOM 563 C CA . SER A 1 76 ? -18.141 -31.656 15.031 1 90.38 76 SER A CA 1
ATOM 564 C C . SER A 1 76 ? -18.766 -32.344 13.812 1 90.38 76 SER A C 1
ATOM 566 O O . SER A 1 76 ? -18.203 -33.281 13.281 1 90.38 76 SER A O 1
ATOM 568 N N . GLN A 1 77 ? -19.828 -31.828 13.438 1 89.56 77 GLN A N 1
ATOM 569 C CA . GLN A 1 77 ? -20.516 -32.375 12.281 1 89.56 77 GLN A CA 1
ATOM 570 C C . GLN A 1 77 ? -19.688 -32.188 11.008 1 89.56 77 GLN A C 1
ATOM 572 O O . GLN A 1 77 ? -19.594 -33.094 10.18 1 89.56 77 GLN A O 1
ATOM 577 N N . THR A 1 78 ? -19.203 -31.031 10.859 1 90.62 78 THR A N 1
ATOM 578 C CA . THR A 1 78 ? -18.391 -30.734 9.68 1 90.62 78 THR A CA 1
ATOM 579 C C . THR A 1 78 ? -17.156 -31.625 9.641 1 90.62 78 THR A C 1
ATOM 581 O O . THR A 1 78 ? -16.812 -32.156 8.586 1 90.62 78 THR A O 1
ATOM 584 N N . VAL A 1 79 ? -16.547 -31.781 10.742 1 93.25 79 VAL A N 1
ATOM 585 C CA . VAL A 1 79 ? -15.352 -32.625 10.836 1 93.25 79 VAL A CA 1
ATOM 586 C C . VAL A 1 79 ? -15.703 -34.062 10.484 1 93.25 79 VAL A C 1
ATOM 588 O O . VAL A 1 79 ? -14.953 -34.719 9.766 1 93.25 79 VAL A O 1
ATOM 591 N N . ALA A 1 80 ? -16.797 -34.469 11.008 1 94.5 80 ALA A N 1
ATOM 592 C CA . ALA A 1 80 ? -17.25 -35.812 10.719 1 94.5 80 ALA A CA 1
ATOM 593 C C . ALA A 1 80 ? -17.484 -36 9.227 1 94.5 80 ALA A C 1
ATOM 595 O O . ALA A 1 80 ? -17.078 -37.031 8.648 1 94.5 80 ALA A O 1
ATOM 596 N N . ASN A 1 81 ? -18.141 -35.094 8.633 1 93.31 81 ASN A N 1
ATOM 597 C CA . ASN A 1 81 ? -18.422 -35.156 7.199 1 93.31 81 ASN A CA 1
ATOM 598 C C . ASN A 1 81 ? -17.125 -35.188 6.383 1 93.31 81 ASN A C 1
ATOM 600 O O . ASN A 1 81 ? -17 -36 5.453 1 93.31 81 ASN A O 1
ATOM 604 N N . ILE A 1 82 ? -16.188 -34.406 6.77 1 94.88 82 ILE A N 1
ATOM 605 C CA . ILE A 1 82 ? -14.914 -34.344 6.078 1 94.88 82 ILE A CA 1
ATOM 606 C C . ILE A 1 82 ? -14.18 -35.688 6.246 1 94.88 82 ILE A C 1
ATOM 608 O O . ILE A 1 82 ? -13.664 -36.219 5.273 1 94.88 82 ILE A O 1
ATOM 612 N N . SER A 1 83 ? -14.188 -36.188 7.438 1 95.81 83 SER A N 1
ATOM 613 C CA . SER A 1 83 ? -13.477 -37.406 7.742 1 95.81 83 SER A CA 1
ATOM 614 C C . SER A 1 83 ? -14.062 -38.594 6.973 1 95.81 83 SER A C 1
ATOM 616 O O . SER A 1 83 ? -13.328 -39.5 6.551 1 95.81 83 SER A O 1
ATOM 618 N N . ASP A 1 84 ? -15.312 -38.5 6.824 1 96.19 84 ASP A N 1
ATOM 619 C CA . ASP A 1 84 ? -15.977 -39.594 6.113 1 96.19 84 ASP A CA 1
ATOM 620 C C . ASP A 1 84 ? -15.758 -39.469 4.605 1 96.19 84 ASP A C 1
ATOM 622 O O . ASP A 1 84 ? -15.352 -40.438 3.957 1 96.19 84 ASP A O 1
ATOM 626 N N . LEU A 1 85 ? -15.984 -38.406 4.047 1 95.69 85 LEU A N 1
ATOM 627 C CA . LEU A 1 85 ? -15.945 -38.188 2.605 1 95.69 85 LEU A CA 1
ATOM 628 C C . LEU A 1 85 ? -14.516 -38.281 2.084 1 95.69 85 LEU A C 1
ATOM 630 O O . LEU A 1 85 ? -14.289 -38.719 0.95 1 95.69 85 LEU A O 1
ATOM 634 N N . PHE A 1 86 ? -13.555 -37.906 2.898 1 97.56 86 PHE A N 1
ATOM 635 C CA . PHE A 1 86 ? -12.18 -37.812 2.418 1 97.56 86 PHE A CA 1
ATOM 636 C C . PHE A 1 86 ? -11.258 -38.688 3.26 1 97.56 86 PHE A C 1
ATOM 638 O O . PHE A 1 86 ? -10.102 -38.344 3.486 1 97.56 86 PHE A O 1
ATOM 645 N N . ARG A 1 87 ? -11.734 -39.719 3.721 1 96.81 87 ARG A N 1
ATOM 646 C CA . ARG A 1 87 ? -11.008 -40.656 4.594 1 96.81 87 ARG A CA 1
ATOM 647 C C . ARG A 1 87 ? -9.695 -41.094 3.957 1 96.81 87 ARG A C 1
ATOM 649 O O . ARG A 1 87 ? -8.656 -41.094 4.617 1 96.81 87 ARG A O 1
ATOM 656 N N . THR A 1 88 ? -9.719 -41.406 2.723 1 96.25 88 THR A N 1
ATOM 657 C CA . THR A 1 88 ? -8.539 -41.906 2.01 1 96.25 88 THR A CA 1
ATOM 658 C C . THR A 1 88 ? -7.438 -40.844 2.02 1 96.25 88 THR A C 1
ATOM 660 O O . THR A 1 88 ? -6.266 -41.156 2.242 1 96.25 88 THR A O 1
ATOM 663 N N . HIS A 1 89 ? -7.801 -39.625 1.789 1 96.56 89 HIS A N 1
ATOM 664 C CA . HIS A 1 89 ? -6.836 -38.531 1.739 1 96.56 89 HIS A CA 1
ATOM 665 C C . HIS A 1 89 ? -6.309 -38.219 3.131 1 96.56 89 HIS A C 1
ATOM 667 O O . HIS A 1 89 ? -5.152 -37.812 3.281 1 96.56 89 HIS A O 1
ATOM 673 N N . ILE A 1 90 ? -7.141 -38.344 4.172 1 97.31 90 ILE A N 1
ATOM 674 C CA . ILE A 1 90 ? -6.734 -38.094 5.555 1 97.31 90 ILE A CA 1
ATOM 675 C C . ILE A 1 90 ? -5.738 -39.188 5.988 1 97.31 90 ILE A C 1
ATOM 677 O O . ILE A 1 90 ? -4.699 -38.875 6.574 1 97.31 90 ILE A O 1
ATOM 681 N N . GLU A 1 91 ? -6.004 -40.375 5.609 1 95.56 91 GLU A N 1
ATOM 682 C CA . GLU A 1 91 ? -5.121 -41.5 5.965 1 95.56 91 GLU A CA 1
ATOM 683 C C . GLU A 1 91 ? -3.785 -41.406 5.234 1 95.56 91 GLU A C 1
ATOM 685 O O . GLU A 1 91 ? -2.75 -41.812 5.762 1 95.56 91 GLU A O 1
ATOM 690 N N . ALA A 1 92 ? -3.859 -40.844 4.043 1 95.12 92 ALA A N 1
ATOM 691 C CA . ALA A 1 92 ? -2.652 -40.688 3.24 1 95.12 92 ALA A CA 1
ATOM 692 C C . ALA A 1 92 ? -1.888 -39.438 3.66 1 95.12 92 ALA A C 1
ATOM 694 O O . ALA A 1 92 ? -0.894 -39.062 3.031 1 95.12 92 ALA A O 1
ATOM 695 N N . ARG A 1 93 ? -2.396 -38.656 4.68 1 95.62 93 ARG A N 1
ATOM 696 C CA . ARG A 1 93 ? -1.798 -37.438 5.223 1 95.62 93 ARG A CA 1
ATOM 697 C C . ARG A 1 93 ? -1.768 -36.344 4.176 1 95.62 93 ARG A C 1
ATOM 699 O O . ARG A 1 93 ? -0.797 -35.562 4.094 1 95.62 93 ARG A O 1
ATOM 706 N N . GLN A 1 94 ? -2.734 -36.375 3.314 1 96.56 94 GLN A N 1
ATOM 707 C CA . GLN A 1 94 ? -2.879 -35.375 2.271 1 96.56 94 GLN A CA 1
ATOM 708 C C . GLN A 1 94 ? -3.828 -34.25 2.709 1 96.56 94 GLN A C 1
ATOM 710 O O . GLN A 1 94 ? -3.865 -33.188 2.096 1 96.56 94 GLN A O 1
ATOM 715 N N . LEU A 1 95 ? -4.609 -34.531 3.693 1 97.94 95 LEU A N 1
ATOM 716 C CA . LEU A 1 95 ? -5.594 -33.562 4.195 1 97.94 95 LEU A CA 1
ATOM 717 C C . LEU A 1 95 ? -5.488 -33.438 5.711 1 97.94 95 LEU A C 1
ATOM 719 O O . LEU A 1 95 ? -5.527 -34.406 6.438 1 97.94 95 LEU A O 1
ATOM 723 N N . LEU A 1 96 ? -5.27 -32.25 6.125 1 97.38 96 LEU A N 1
ATOM 724 C CA . LEU A 1 96 ? -5.18 -31.875 7.535 1 97.38 96 LEU A CA 1
ATOM 725 C C . LEU A 1 96 ? -6.234 -30.844 7.898 1 97.38 96 LEU A C 1
ATOM 727 O O . LEU A 1 96 ? -6.406 -29.844 7.184 1 97.38 96 LEU A O 1
ATOM 731 N N . VAL A 1 97 ? -7.027 -31.109 8.953 1 96.62 97 VAL A N 1
ATOM 732 C CA . VAL A 1 97 ? -8.055 -30.188 9.438 1 96.62 97 VAL A CA 1
ATOM 733 C C . VAL A 1 97 ? -7.707 -29.734 10.852 1 96.62 97 VAL A C 1
ATOM 735 O O . VAL A 1 97 ? -7.438 -30.547 11.727 1 96.62 97 VAL A O 1
ATOM 738 N N . LEU A 1 98 ? -7.672 -28.453 11.039 1 95.88 98 LEU A N 1
ATOM 739 C CA . LEU A 1 98 ? -7.309 -27.953 12.367 1 95.88 98 LEU A CA 1
ATOM 740 C C . LEU A 1 98 ? -8.172 -26.766 12.758 1 95.88 98 LEU A C 1
ATOM 742 O O . LEU A 1 98 ? -8.914 -26.234 11.93 1 95.88 98 LEU A O 1
ATOM 746 N N . ARG A 1 99 ? -8.109 -26.406 13.969 1 93.81 99 ARG A N 1
ATOM 747 C CA . ARG A 1 99 ? -8.672 -25.188 14.539 1 93.81 99 ARG A CA 1
ATOM 748 C C . ARG A 1 99 ? -7.625 -24.438 15.359 1 93.81 99 ARG A C 1
ATOM 750 O O . ARG A 1 99 ? -6.945 -25.031 16.203 1 93.81 99 ARG A O 1
ATOM 757 N N . GLY A 1 100 ? -7.484 -23.203 15 1 91.06 100 GLY A N 1
ATOM 758 C CA . GLY A 1 100 ? -6.52 -22.406 15.727 1 91.06 100 GLY A CA 1
ATOM 759 C C . GLY A 1 100 ? -7.16 -21.312 16.562 1 91.06 100 GLY A C 1
ATOM 760 O O . GLY A 1 100 ? -8.273 -20.875 16.281 1 91.06 100 GLY A O 1
ATOM 761 N N . GLN A 1 101 ? -6.465 -20.938 17.625 1 88.25 101 GLN A N 1
ATOM 762 C CA . GLN A 1 101 ? -6.84 -19.812 18.484 1 88.25 101 GLN A CA 1
ATOM 763 C C . GLN A 1 101 ? -5.629 -18.953 18.812 1 88.25 101 GLN A C 1
ATOM 765 O O . GLN A 1 101 ? -4.559 -19.469 19.141 1 88.25 101 GLN A O 1
ATOM 770 N N . LEU A 1 102 ? -5.867 -17.656 18.641 1 84.75 102 LEU A N 1
ATOM 771 C CA . LEU A 1 102 ? -4.773 -16.75 18.953 1 84.75 102 LEU A CA 1
ATOM 772 C C . LEU A 1 102 ? -4.496 -16.734 20.453 1 84.75 102 LEU A C 1
ATOM 774 O O . LEU A 1 102 ? -5.426 -16.828 21.266 1 84.75 102 LEU A O 1
ATOM 778 N N . GLY A 1 103 ? -3.156 -16.719 20.703 1 76.75 103 GLY A N 1
ATOM 779 C CA . GLY A 1 103 ? -2.791 -16.672 22.109 1 76.75 103 GLY A CA 1
ATOM 780 C C . GLY A 1 103 ? -2.453 -15.266 22.578 1 76.75 103 GLY A C 1
ATOM 781 O O . GLY A 1 103 ? -2.016 -14.43 21.781 1 76.75 103 GLY A O 1
ATOM 782 N N . GLY A 1 104 ? -2.879 -14.953 23.828 1 63.5 104 GLY A N 1
ATOM 783 C CA . GLY A 1 104 ? -2.455 -13.703 24.422 1 63.5 104 GLY A CA 1
ATOM 784 C C . GLY A 1 104 ? -3.426 -12.562 24.188 1 63.5 104 GLY A C 1
ATOM 785 O O . GLY A 1 104 ? -4.594 -12.789 23.859 1 63.5 104 GLY A O 1
ATOM 786 N N . PRO A 1 105 ? -2.867 -11.438 24.438 1 60.75 105 PRO A N 1
ATOM 787 C CA . PRO A 1 105 ? -3.73 -10.266 24.281 1 60.75 105 PRO A CA 1
ATOM 788 C C . PRO A 1 105 ? -4.137 -10.023 22.828 1 60.75 105 PRO A C 1
ATOM 790 O O . PRO A 1 105 ? -3.396 -10.383 21.906 1 60.75 105 PRO A O 1
ATOM 793 N N . PRO A 1 106 ? -5.355 -9.609 22.703 1 63.34 106 PRO A N 1
ATOM 794 C CA . PRO A 1 106 ? -5.859 -9.336 21.359 1 63.34 106 PRO A CA 1
ATOM 795 C C . PRO A 1 106 ? -4.918 -8.453 20.547 1 63.34 106 PRO A C 1
ATOM 797 O O . PRO A 1 106 ? -4.262 -7.566 21.094 1 63.34 106 PRO A O 1
ATOM 800 N N . PRO A 1 107 ? -4.715 -8.844 19.312 1 62.19 107 PRO A N 1
ATOM 801 C CA . PRO A 1 107 ? -3.857 -8.055 18.422 1 62.19 107 PRO A CA 1
ATOM 802 C C . PRO A 1 107 ? -4.207 -6.566 18.438 1 62.19 107 PRO A C 1
ATOM 804 O O . PRO A 1 107 ? -5.297 -6.188 18.875 1 62.19 107 PRO A O 1
ATOM 807 N N . LEU A 1 108 ? -3.182 -5.758 18.094 1 60 108 LEU A N 1
ATOM 808 C CA . LEU A 1 108 ? -3.348 -4.309 18 1 60 108 LEU A CA 1
ATOM 809 C C . LEU A 1 108 ? -4.543 -3.953 17.125 1 60 108 LEU A C 1
ATOM 811 O O . LEU A 1 108 ? -4.719 -4.523 16.047 1 60 108 LEU A O 1
ATOM 815 N N . GLY A 1 109 ? -5.395 -3.195 17.609 1 58.56 109 GLY A N 1
ATOM 816 C CA . GLY A 1 109 ? -6.555 -2.746 16.859 1 58.56 109 GLY A CA 1
ATOM 817 C C . GLY A 1 109 ? -7.75 -3.674 17 1 58.56 109 GLY A C 1
ATOM 818 O O . GLY A 1 109 ? -8.703 -3.582 16.219 1 58.56 109 GLY A O 1
ATOM 819 N N . THR A 1 110 ? -7.484 -4.73 17.781 1 60.62 110 THR A N 1
ATOM 820 C CA . THR A 1 110 ? -8.586 -5.664 17.969 1 60.62 110 THR A CA 1
ATOM 821 C C . THR A 1 110 ? -9.844 -4.93 18.422 1 60.62 110 THR A C 1
ATOM 823 O O . THR A 1 110 ? -9.766 -4.004 19.234 1 60.62 110 THR A O 1
ATOM 826 N N . LEU A 1 111 ? -10.789 -5.16 17.734 1 61.06 111 LEU A N 1
ATOM 827 C CA . LEU A 1 111 ? -12.094 -4.551 17.969 1 61.06 111 LEU A CA 1
ATOM 828 C C . LEU A 1 111 ? -12.625 -4.934 19.344 1 61.06 111 LEU A C 1
ATOM 830 O O . LEU A 1 111 ? -12.727 -6.121 19.672 1 61.06 111 LEU A O 1
ATOM 834 N N . ARG A 1 112 ? -12.555 -3.898 20.047 1 58.16 112 ARG A N 1
ATOM 835 C CA . ARG A 1 112 ? -13.242 -4.109 21.312 1 58.16 112 ARG A CA 1
ATOM 836 C C . ARG A 1 112 ? -14.719 -3.764 21.203 1 58.16 112 ARG A C 1
ATOM 838 O O . ARG A 1 112 ? -15.117 -2.992 20.328 1 58.16 112 ARG A O 1
ATOM 845 N N . PRO A 1 113 ? -15.383 -4.566 21.984 1 58.19 113 PRO A N 1
ATOM 846 C CA . PRO A 1 113 ? -16.812 -4.238 21.938 1 58.19 113 PRO A CA 1
ATOM 847 C C . PRO A 1 113 ? -17.078 -2.738 22.078 1 58.19 113 PRO A C 1
ATOM 849 O O . PRO A 1 113 ? -18 -2.215 21.453 1 58.19 113 PRO A O 1
ATOM 852 N N . GLU A 1 114 ? -16.234 -2.152 22.844 1 60.75 114 GLU A N 1
ATOM 853 C CA . GLU A 1 114 ? -16.453 -0.727 23.078 1 60.75 114 GLU A CA 1
ATOM 854 C C . GLU A 1 114 ? -16.219 0.081 21.812 1 60.75 114 GLU A C 1
ATOM 856 O O . GLU A 1 114 ? -16.688 1.212 21.688 1 60.75 114 GLU A O 1
ATOM 861 N N . ASP A 1 115 ? -15.57 -0.671 20.891 1 66.81 115 ASP A N 1
ATOM 862 C CA . ASP A 1 115 ? -15.242 0.035 19.656 1 66.81 115 ASP A CA 1
ATOM 863 C C . ASP A 1 115 ? -16.438 0.094 18.703 1 66.81 115 ASP A C 1
ATOM 865 O O . ASP A 1 115 ? -16.453 0.864 17.75 1 66.81 115 ASP A O 1
ATOM 869 N N . HIS A 1 116 ? -17.531 -0.584 19.062 1 70.56 116 HIS A N 1
ATOM 870 C CA . HIS A 1 116 ? -18.719 -0.688 18.219 1 70.56 116 HIS A CA 1
ATOM 871 C C . HIS A 1 116 ? -18.344 -0.829 16.75 1 70.56 116 HIS A C 1
ATOM 873 O O . HIS A 1 116 ? -18.688 0.018 15.93 1 70.56 116 HIS A O 1
ATOM 879 N N . PRO A 1 117 ? -17.656 -1.938 16.609 1 78 117 PRO A N 1
ATOM 880 C CA . PRO A 1 117 ? -17.266 -2.09 15.203 1 78 117 PRO A CA 1
ATOM 881 C C . PRO A 1 117 ? -18.469 -2.35 14.289 1 78 117 PRO A C 1
ATOM 883 O O . PRO A 1 117 ? -19.469 -2.936 14.727 1 78 117 PRO A O 1
ATOM 886 N N . SER A 1 118 ? -18.359 -1.869 13.086 1 83.5 118 SER A N 1
ATOM 887 C CA . SER A 1 118 ? -19.375 -2.197 12.086 1 83.5 118 SER A CA 1
ATOM 888 C C . SER A 1 118 ? -19.375 -3.689 11.773 1 83.5 118 SER A C 1
ATOM 890 O O . SER A 1 118 ? -18.391 -4.383 12.031 1 83.5 118 SER A O 1
ATOM 892 N N . PRO A 1 119 ? -20.422 -4.18 11.398 1 83.62 119 PRO A N 1
ATOM 893 C CA . PRO A 1 119 ? -20.484 -5.594 11.016 1 83.62 119 PRO A CA 1
ATOM 894 C C . PRO A 1 119 ? -19.359 -5.992 10.055 1 83.62 119 PRO A C 1
ATOM 896 O O . PRO A 1 119 ? -18.797 -7.078 10.188 1 83.62 119 PRO A O 1
ATOM 899 N N . CYS A 1 120 ? -18.984 -5.152 9.195 1 86.75 120 CYS A N 1
ATOM 900 C CA . CYS A 1 120 ? -17.938 -5.453 8.234 1 86.75 120 CYS A CA 1
ATOM 901 C C . CYS A 1 120 ? -16.578 -5.531 8.922 1 86.75 120 CYS A C 1
ATOM 903 O O . CYS A 1 120 ? -15.781 -6.43 8.633 1 86.75 120 CYS A O 1
ATOM 905 N N . GLU A 1 121 ? -16.391 -4.676 9.867 1 86.81 121 GLU A N 1
ATOM 906 C CA . GLU A 1 121 ? -15.117 -4.68 10.578 1 86.81 121 GLU A CA 1
ATOM 907 C C . GLU A 1 121 ? -14.945 -5.957 11.391 1 86.81 121 GLU A C 1
ATOM 909 O O . GLU A 1 121 ? -13.836 -6.492 11.484 1 86.81 121 GLU A O 1
ATOM 914 N N . ALA A 1 122 ? -16.016 -6.348 11.961 1 84.38 122 ALA A N 1
ATOM 915 C CA . ALA A 1 122 ? -15.969 -7.594 12.719 1 84.38 122 ALA A CA 1
ATOM 916 C C . ALA A 1 122 ? -15.641 -8.773 11.812 1 84.38 122 ALA A C 1
ATOM 918 O O . ALA A 1 122 ? -14.828 -9.633 12.172 1 84.38 122 ALA A O 1
ATOM 919 N N . LEU A 1 123 ? -16.25 -8.773 10.672 1 85.31 123 LEU A N 1
ATOM 920 C CA . LEU A 1 123 ? -16.016 -9.836 9.703 1 85.31 123 LEU A CA 1
ATOM 921 C C . LEU A 1 123 ? -14.57 -9.805 9.211 1 85.31 123 LEU A C 1
ATOM 923 O O . LEU A 1 123 ? -13.93 -10.852 9.062 1 85.31 123 LEU A O 1
ATOM 927 N N . TYR A 1 124 ? -14.055 -8.625 9 1 87.69 124 TYR A N 1
ATOM 928 C CA . TYR A 1 124 ? -12.672 -8.477 8.562 1 87.69 124 TYR A CA 1
ATOM 929 C C . TYR A 1 124 ? -11.711 -9.047 9.602 1 87.69 124 TYR A C 1
ATOM 931 O O . TYR A 1 124 ? -10.805 -9.805 9.258 1 87.69 124 TYR A O 1
ATOM 939 N N . SER A 1 125 ? -12 -8.656 10.805 1 86.81 125 SER A N 1
ATOM 940 C CA . SER A 1 125 ? -11.117 -9.062 11.898 1 86.81 125 SER A CA 1
ATOM 941 C C . SER A 1 125 ? -11.109 -10.578 12.062 1 86.81 125 SER A C 1
ATOM 943 O O . SER A 1 125 ? -10.047 -11.18 12.227 1 86.81 125 SER A O 1
ATOM 945 N N . GLU A 1 126 ? -12.219 -11.148 11.984 1 86.12 126 GLU A N 1
ATOM 946 C CA . GLU A 1 126 ? -12.32 -12.594 12.125 1 86.12 126 GLU A CA 1
ATOM 947 C C . GLU A 1 126 ? -11.617 -13.312 10.984 1 86.12 126 GLU A C 1
ATOM 949 O O . GLU A 1 126 ? -10.867 -14.266 11.211 1 86.12 126 GLU A O 1
ATOM 954 N N . GLN A 1 127 ? -11.875 -12.922 9.844 1 88.06 127 GLN A N 1
ATOM 955 C CA . GLN A 1 127 ? -11.266 -13.547 8.672 1 88.06 127 GLN A CA 1
ATOM 956 C C . GLN A 1 127 ? -9.742 -13.43 8.711 1 88.06 127 GLN A C 1
ATOM 958 O O . GLN A 1 127 ? -9.039 -14.383 8.391 1 88.06 127 GLN A O 1
ATOM 963 N N . LYS A 1 128 ? -9.281 -12.273 9.062 1 91.06 128 LYS A N 1
ATOM 964 C CA . LYS A 1 128 ? -7.836 -12.047 9.133 1 91.06 128 LYS A CA 1
ATOM 965 C C . LYS A 1 128 ? -7.195 -12.922 10.211 1 91.06 128 LYS A C 1
ATOM 967 O O . LYS A 1 128 ? -6.125 -13.492 10 1 91.06 128 LYS A O 1
ATOM 972 N N . ALA A 1 129 ? -7.883 -13.008 11.32 1 89.38 129 ALA A N 1
ATOM 973 C CA . ALA A 1 129 ? -7.371 -13.867 12.383 1 89.38 129 ALA A CA 1
ATOM 974 C C . ALA A 1 129 ? -7.305 -15.328 11.93 1 89.38 129 ALA A C 1
ATOM 976 O O . ALA A 1 129 ? -6.312 -16.016 12.172 1 89.38 129 ALA A O 1
ATOM 977 N N . ASP A 1 130 ? -8.289 -15.766 11.281 1 90.5 130 ASP A N 1
ATOM 978 C CA . ASP A 1 130 ? -8.344 -17.141 10.797 1 90.5 130 ASP A CA 1
ATOM 979 C C . ASP A 1 130 ? -7.223 -17.422 9.797 1 90.5 130 ASP A C 1
ATOM 981 O O . ASP A 1 130 ? -6.531 -18.438 9.898 1 90.5 130 ASP A O 1
ATOM 985 N N . HIS A 1 131 ? -7.098 -16.547 8.914 1 93.19 131 HIS A N 1
ATOM 986 C CA . HIS A 1 131 ? -6.062 -16.734 7.902 1 93.19 131 HIS A CA 1
ATOM 987 C C . HIS A 1 131 ? -4.672 -16.625 8.516 1 93.19 131 HIS A C 1
ATOM 989 O O . HIS A 1 131 ? -3.75 -17.328 8.094 1 93.19 131 HIS A O 1
ATOM 995 N N . ALA A 1 132 ? -4.539 -15.695 9.438 1 93 132 ALA A N 1
ATOM 996 C CA . ALA A 1 132 ? -3.25 -15.578 10.109 1 93 132 ALA A CA 1
ATOM 997 C C . ALA A 1 132 ? -2.875 -16.891 10.805 1 93 132 ALA A C 1
ATOM 999 O O . ALA A 1 132 ? -1.737 -17.344 10.695 1 93 132 ALA A O 1
ATOM 1000 N N . LEU A 1 133 ? -3.805 -17.484 11.477 1 93.12 133 LEU A N 1
ATOM 1001 C CA . LEU A 1 133 ? -3.57 -18.734 12.164 1 93.12 133 LEU A CA 1
ATOM 1002 C C . LEU A 1 133 ? -3.248 -19.859 11.172 1 93.12 133 LEU A C 1
ATOM 1004 O O . LEU A 1 133 ? -2.334 -20.641 11.398 1 93.12 133 LEU A O 1
ATOM 1008 N N . LEU A 1 134 ? -4.023 -19.891 10.141 1 95.62 134 LEU A N 1
ATOM 1009 C CA . LEU A 1 134 ? -3.799 -20.875 9.086 1 95.62 134 LEU A CA 1
ATOM 1010 C C . LEU A 1 134 ? -2.385 -20.75 8.523 1 95.62 134 LEU A C 1
ATOM 1012 O O . LEU A 1 134 ? -1.664 -21.75 8.438 1 95.62 134 LEU A O 1
ATOM 1016 N N . MET A 1 135 ? -1.993 -19.562 8.195 1 96.06 135 MET A N 1
ATOM 1017 C CA . MET A 1 135 ? -0.684 -19.312 7.605 1 96.06 135 MET A CA 1
ATOM 1018 C C . MET A 1 135 ? 0.433 -19.625 8.594 1 96.06 135 MET A C 1
ATOM 1020 O O . MET A 1 135 ? 1.476 -20.156 8.211 1 96.06 135 MET A O 1
ATOM 1024 N N . ASN A 1 136 ? 0.196 -19.25 9.805 1 93.56 136 ASN A N 1
ATOM 1025 C CA . ASN A 1 136 ? 1.188 -19.531 10.836 1 93.56 136 ASN A CA 1
ATOM 1026 C C . ASN A 1 136 ? 1.463 -21.016 10.977 1 93.56 136 ASN A C 1
ATOM 1028 O O . ASN A 1 136 ? 2.615 -21.438 11.117 1 93.56 136 ASN A O 1
ATOM 1032 N N . PHE A 1 137 ? 0.483 -21.781 10.914 1 94.81 137 PHE A N 1
ATOM 1033 C CA . PHE A 1 137 ? 0.647 -23.234 11 1 94.81 137 PHE A CA 1
ATOM 1034 C C . PHE A 1 137 ? 1.29 -23.781 9.727 1 94.81 137 PHE A C 1
ATOM 1036 O O . PHE A 1 137 ? 2.158 -24.656 9.797 1 94.81 137 PHE A O 1
ATOM 1043 N N . ALA A 1 138 ? 0.914 -23.266 8.609 1 97 138 ALA A N 1
ATOM 1044 C CA . ALA A 1 138 ? 1.332 -23.766 7.297 1 97 138 ALA A CA 1
ATOM 1045 C C . ALA A 1 138 ? 2.809 -23.469 7.047 1 97 138 ALA A C 1
ATOM 1047 O O . ALA A 1 138 ? 3.432 -24.094 6.184 1 97 138 ALA A O 1
ATOM 1048 N N . ALA A 1 139 ? 3.363 -22.531 7.758 1 94.44 139 ALA A N 1
ATOM 1049 C CA . ALA A 1 139 ? 4.707 -22.031 7.504 1 94.44 139 ALA A CA 1
ATOM 1050 C C . ALA A 1 139 ? 5.738 -23.156 7.527 1 94.44 139 ALA A C 1
ATOM 1052 O O . ALA A 1 139 ? 6.766 -23.078 6.848 1 94.44 139 ALA A O 1
ATOM 1053 N N . ASN A 1 140 ? 5.477 -24.203 8.203 1 92.38 140 ASN A N 1
ATOM 1054 C CA . ASN A 1 140 ? 6.473 -25.266 8.344 1 92.38 140 ASN A CA 1
ATOM 1055 C C . ASN A 1 140 ? 6.043 -26.547 7.633 1 92.38 140 ASN A C 1
ATOM 1057 O O . ASN A 1 140 ? 6.664 -27.594 7.805 1 92.38 140 ASN A O 1
ATOM 1061 N N . LEU A 1 141 ? 5.059 -26.5 6.844 1 96.38 141 LEU A N 1
ATOM 1062 C CA . LEU A 1 141 ? 4.523 -27.703 6.227 1 96.38 141 LEU A CA 1
ATOM 1063 C C . LEU A 1 141 ? 5.094 -27.906 4.824 1 96.38 141 LEU A C 1
ATOM 1065 O O . LEU A 1 141 ? 5.184 -29.031 4.336 1 96.38 141 LEU A O 1
ATOM 1069 N N . SER A 1 142 ? 5.41 -26.781 4.16 1 97.25 142 SER A N 1
ATOM 1070 C CA . SER A 1 142 ? 5.816 -26.859 2.76 1 97.25 142 SER A CA 1
ATOM 1071 C C . SER A 1 142 ? 6.723 -25.688 2.379 1 97.25 142 SER A C 1
ATOM 1073 O O . SER A 1 142 ? 6.957 -24.797 3.189 1 97.25 142 SER A O 1
ATOM 1075 N N . LYS A 1 143 ? 7.25 -25.734 1.184 1 97 143 LYS A N 1
ATOM 1076 C CA . LYS A 1 143 ? 8.094 -24.656 0.679 1 97 143 LYS A CA 1
ATOM 1077 C C . LYS A 1 143 ? 7.25 -23.469 0.22 1 97 143 LYS A C 1
ATOM 1079 O O . LYS A 1 143 ? 7.656 -22.312 0.375 1 97 143 LYS A O 1
ATOM 1084 N N . TYR A 1 144 ? 6.121 -23.812 -0.33 1 98.19 144 TYR A N 1
ATOM 1085 C CA . TYR A 1 144 ? 5.219 -22.781 -0.841 1 98.19 144 TYR A CA 1
ATOM 1086 C C . TYR A 1 144 ? 3.816 -22.953 -0.271 1 98.19 144 TYR A C 1
ATOM 1088 O O . TYR A 1 144 ? 3.482 -24.016 0.26 1 98.19 144 TYR A O 1
ATOM 1096 N N . PHE A 1 145 ? 3.059 -21.922 -0.313 1 98.44 145 PHE A N 1
ATOM 1097 C CA . PHE A 1 145 ? 1.699 -21.906 0.217 1 98.44 145 PHE A CA 1
ATOM 1098 C C . PHE A 1 145 ? 0.729 -21.312 -0.796 1 98.44 145 PHE A C 1
ATOM 1100 O O . PHE A 1 145 ? 0.947 -20.203 -1.298 1 98.44 145 PHE A O 1
ATOM 1107 N N . LEU A 1 146 ? -0.305 -22.031 -1.135 1 98.25 146 LEU A N 1
ATOM 1108 C CA . LEU A 1 146 ? -1.388 -21.562 -1.993 1 98.25 146 LEU A CA 1
ATOM 1109 C C . LEU A 1 146 ? -2.619 -21.203 -1.168 1 98.25 146 LEU A C 1
ATOM 1111 O O . LEU A 1 146 ? -3.125 -22.031 -0.407 1 98.25 146 LEU A O 1
ATOM 1115 N N . MET A 1 147 ? -3.068 -20.016 -1.298 1 96.81 147 MET A N 1
ATOM 1116 C CA . MET A 1 147 ? -4.258 -19.562 -0.585 1 96.81 147 MET A CA 1
ATOM 1117 C C . MET A 1 147 ? -5.516 -19.828 -1.405 1 96.81 147 MET A C 1
ATOM 1119 O O . MET A 1 147 ? -5.633 -19.375 -2.541 1 96.81 147 MET A O 1
ATOM 1123 N N . LEU A 1 148 ? -6.449 -20.547 -0.832 1 94.31 148 LEU A N 1
ATOM 1124 C CA . LEU A 1 148 ? -7.734 -20.812 -1.469 1 94.31 148 LEU A CA 1
ATOM 1125 C C . LEU A 1 148 ? -8.891 -20.391 -0.56 1 94.31 148 LEU A C 1
ATOM 1127 O O . LEU A 1 148 ? -8.688 -20.141 0.629 1 94.31 148 LEU A O 1
ATOM 1131 N N . ASP A 1 149 ? -10.055 -20.234 -1.139 1 87.69 149 ASP A N 1
ATOM 1132 C CA . ASP A 1 149 ? -11.297 -19.984 -0.409 1 87.69 149 ASP A CA 1
ATOM 1133 C C . ASP A 1 149 ? -12.156 -21.25 -0.349 1 87.69 149 ASP A C 1
ATOM 1135 O O . ASP A 1 149 ? -11.852 -22.25 -1.01 1 87.69 149 ASP A O 1
ATOM 1139 N N . ASP A 1 150 ? -13.195 -21.188 0.458 1 87.75 150 ASP A N 1
ATOM 1140 C CA . ASP A 1 150 ? -14.031 -22.375 0.604 1 87.75 150 ASP A CA 1
ATOM 1141 C C . ASP A 1 150 ? -15.164 -22.375 -0.421 1 87.75 150 ASP A C 1
ATOM 1143 O O . ASP A 1 150 ? -16.109 -23.156 -0.307 1 87.75 150 ASP A O 1
ATOM 1147 N N . TRP A 1 151 ? -15.094 -21.547 -1.372 1 85.69 151 TRP A N 1
ATOM 1148 C CA . TRP A 1 151 ? -16.125 -21.531 -2.408 1 85.69 151 TRP A CA 1
ATOM 1149 C C . TRP A 1 151 ? -15.492 -21.375 -3.791 1 85.69 151 TRP A C 1
ATOM 1151 O O . TRP A 1 151 ? -15.961 -20.562 -4.598 1 85.69 151 TRP A O 1
ATOM 1161 N N . VAL A 1 152 ? -14.5 -22.078 -3.996 1 88.81 152 VAL A N 1
ATOM 1162 C CA . VAL A 1 152 ? -13.781 -22.047 -5.266 1 88.81 152 VAL A CA 1
ATOM 1163 C C . VAL A 1 152 ? -13.734 -23.438 -5.879 1 88.81 152 VAL A C 1
ATOM 1165 O O . VAL A 1 152 ? -13.742 -24.438 -5.16 1 88.81 152 VAL A O 1
ATOM 1168 N N . ARG A 1 153 ? -13.672 -23.453 -7.172 1 91.62 153 ARG A N 1
ATOM 1169 C CA . ARG A 1 153 ? -13.445 -24.688 -7.93 1 91.62 153 ARG A CA 1
ATOM 1170 C C . ARG A 1 153 ? -12.062 -24.688 -8.578 1 91.62 153 ARG A C 1
ATOM 1172 O O . ARG A 1 153 ? -11.594 -23.641 -9.047 1 91.62 153 ARG A O 1
ATOM 1179 N N . CYS A 1 154 ? -11.5 -25.875 -8.617 1 94.38 154 CYS A N 1
ATOM 1180 C CA . CYS A 1 154 ? -10.156 -26.016 -9.164 1 94.38 154 CYS A CA 1
ATOM 1181 C C . CYS A 1 154 ? -10.211 -26.625 -10.57 1 94.38 154 CYS A C 1
ATOM 1183 O O . CYS A 1 154 ? -10.977 -27.547 -10.82 1 94.38 154 CYS A O 1
ATOM 1185 N N . LYS A 1 155 ? -9.484 -26.109 -11.43 1 93.5 155 LYS A N 1
ATOM 1186 C CA . LYS A 1 155 ? -9.344 -26.672 -12.766 1 93.5 155 LYS A CA 1
ATOM 1187 C C . LYS A 1 155 ? -8.422 -27.891 -12.742 1 93.5 155 LYS A C 1
ATOM 1189 O O . LYS A 1 155 ? -7.5 -27.969 -11.93 1 93.5 155 LYS A O 1
ATOM 1194 N N . PRO A 1 156 ? -8.656 -28.797 -13.688 1 93.94 156 PRO A N 1
ATOM 1195 C CA . PRO A 1 156 ? -7.762 -29.953 -13.75 1 93.94 156 PRO A CA 1
ATOM 1196 C C . PRO A 1 156 ? -6.305 -29.562 -13.969 1 93.94 156 PRO A C 1
ATOM 1198 O O . PRO A 1 156 ? -6.02 -28.609 -14.711 1 93.94 156 PRO A O 1
ATOM 1201 N N . LYS A 1 157 ? -5.406 -30.188 -13.305 1 92.25 157 LYS A N 1
ATOM 1202 C CA . LYS A 1 157 ? -3.957 -30.062 -13.414 1 92.25 157 LYS A CA 1
ATOM 1203 C C . LYS A 1 157 ? -3.482 -28.719 -12.852 1 92.25 157 LYS A C 1
ATOM 1205 O O . LYS A 1 157 ? -2.467 -28.172 -13.289 1 92.25 157 LYS A O 1
ATOM 1210 N N . PHE A 1 158 ? -4.242 -28.141 -11.984 1 94.81 158 PHE A N 1
ATOM 1211 C CA . PHE A 1 158 ? -3.83 -26.875 -11.414 1 94.81 158 PHE A CA 1
ATOM 1212 C C . PHE A 1 158 ? -2.551 -27.031 -10.602 1 94.81 158 PHE A C 1
ATOM 1214 O O . PHE A 1 158 ? -1.688 -26.141 -10.617 1 94.81 158 PHE A O 1
ATOM 1221 N N . ILE A 1 159 ? -2.344 -28.156 -9.961 1 95.94 159 ILE A N 1
ATOM 1222 C CA . ILE A 1 159 ? -1.149 -28.391 -9.156 1 95.94 159 ILE A CA 1
ATOM 1223 C C . ILE A 1 159 ? 0.076 -28.469 -10.07 1 95.94 159 ILE A C 1
ATOM 1225 O O . ILE A 1 159 ? 1.112 -27.859 -9.773 1 95.94 159 ILE A O 1
ATOM 1229 N N . SER A 1 160 ? -0.021 -29.203 -11.148 1 94.25 160 SER A N 1
ATOM 1230 C CA . SER A 1 160 ? 1.076 -29.297 -12.109 1 94.25 160 SER A CA 1
ATOM 1231 C C . SER A 1 160 ? 1.438 -27.938 -12.68 1 94.25 160 SER A C 1
ATOM 1233 O O . SER A 1 160 ? 2.619 -27.594 -12.812 1 94.25 160 SER A O 1
ATOM 1235 N N . THR A 1 161 ? 0.406 -27.203 -13 1 93.19 161 THR A N 1
ATOM 1236 C CA . THR A 1 161 ? 0.625 -25.859 -13.516 1 93.19 161 THR A CA 1
ATOM 1237 C C . THR A 1 161 ? 1.414 -25.016 -12.523 1 93.19 161 THR A C 1
ATOM 1239 O O . THR A 1 161 ? 2.395 -24.375 -12.891 1 93.19 161 THR A O 1
ATOM 1242 N N . ILE A 1 162 ? 1.033 -25.031 -11.289 1 95.75 162 ILE A N 1
ATOM 1243 C CA . ILE A 1 162 ? 1.698 -24.266 -10.242 1 95.75 162 ILE A CA 1
ATOM 1244 C C . ILE A 1 162 ? 3.109 -24.797 -10.023 1 95.75 162 ILE A C 1
ATOM 1246 O O . ILE A 1 162 ? 4.066 -24.031 -9.922 1 95.75 162 ILE A O 1
ATOM 1250 N N . TYR A 1 163 ? 3.229 -26.078 -10.023 1 94.5 163 TYR A N 1
ATOM 1251 C CA . TYR A 1 163 ? 4.52 -26.734 -9.82 1 94.5 163 TYR A CA 1
ATOM 1252 C C . TYR A 1 163 ? 5.531 -26.266 -10.859 1 94.5 163 TYR A C 1
ATOM 1254 O O . TYR A 1 163 ? 6.629 -25.828 -10.508 1 94.5 163 TYR A O 1
ATOM 1262 N N . TRP A 1 164 ? 5.199 -26.344 -12.086 1 92.62 164 TRP A N 1
ATOM 1263 C CA . TRP A 1 164 ? 6.117 -26.016 -13.164 1 92.62 164 TRP A CA 1
ATOM 1264 C C . TRP A 1 164 ? 6.406 -24.516 -13.18 1 92.62 164 TRP A C 1
ATOM 1266 O O . TRP A 1 164 ? 7.527 -24.094 -13.484 1 92.62 164 TRP A O 1
ATOM 1276 N N . THR A 1 165 ? 5.395 -23.734 -12.883 1 94.69 165 THR A N 1
ATOM 1277 C CA . THR A 1 165 ? 5.613 -22.297 -12.789 1 94.69 165 THR A CA 1
ATOM 1278 C C . THR A 1 165 ? 6.613 -21.984 -11.68 1 94.69 165 THR A C 1
ATOM 1280 O O . THR A 1 165 ? 7.551 -21.203 -11.891 1 94.69 165 THR A O 1
ATOM 1283 N N . LEU A 1 166 ? 6.406 -22.594 -10.539 1 95.94 166 LEU A N 1
ATOM 1284 C CA . LEU A 1 166 ? 7.301 -22.359 -9.414 1 95.94 166 LEU A CA 1
ATOM 1285 C C . LEU A 1 166 ? 8.727 -22.781 -9.742 1 95.94 166 LEU A C 1
ATOM 1287 O O . LEU A 1 166 ? 9.688 -22.125 -9.352 1 95.94 166 LEU A O 1
ATOM 1291 N N . SER A 1 167 ? 8.828 -23.844 -10.461 1 93.88 167 SER A N 1
ATOM 1292 C CA . SER A 1 167 ? 10.141 -24.312 -10.883 1 93.88 167 SER A CA 1
ATOM 1293 C C . SER A 1 167 ? 10.828 -23.297 -11.797 1 93.88 167 SER A C 1
ATOM 1295 O O . SER A 1 167 ? 12.016 -23.031 -11.648 1 93.88 167 SER A O 1
ATOM 1297 N N . ALA A 1 168 ? 10.086 -22.75 -12.664 1 92.44 168 ALA A N 1
ATOM 1298 C CA . ALA A 1 168 ? 10.625 -21.781 -13.617 1 92.44 168 ALA A CA 1
ATOM 1299 C C . ALA A 1 168 ? 10.961 -20.469 -12.93 1 92.44 168 ALA A C 1
ATOM 1301 O O . ALA A 1 168 ? 11.906 -19.781 -13.328 1 92.44 168 ALA A O 1
ATOM 1302 N N . TRP A 1 169 ? 10.234 -20.125 -11.898 1 94.25 169 TRP A N 1
ATOM 1303 C CA . TRP A 1 169 ? 10.383 -18.844 -11.227 1 94.25 169 TRP A CA 1
ATOM 1304 C C . TRP A 1 169 ? 11.289 -18.969 -10.008 1 94.25 169 TRP A C 1
ATOM 1306 O O . TRP A 1 169 ? 11.484 -18 -9.266 1 94.25 169 TRP A O 1
ATOM 1316 N N . LYS A 1 170 ? 11.828 -20.062 -9.789 1 92.81 170 LYS A N 1
ATOM 1317 C CA . LYS A 1 170 ? 12.531 -20.391 -8.555 1 92.81 170 LYS A CA 1
ATOM 1318 C C . LYS A 1 170 ? 13.672 -19.422 -8.297 1 92.81 170 LYS A C 1
ATOM 1320 O O . LYS A 1 170 ? 13.898 -19 -7.16 1 92.81 170 LYS A O 1
ATOM 1325 N N . GLU A 1 171 ? 14.352 -19 -9.383 1 91.12 171 GLU A N 1
ATOM 1326 C CA . GLU A 1 171 ? 15.531 -18.156 -9.211 1 91.12 171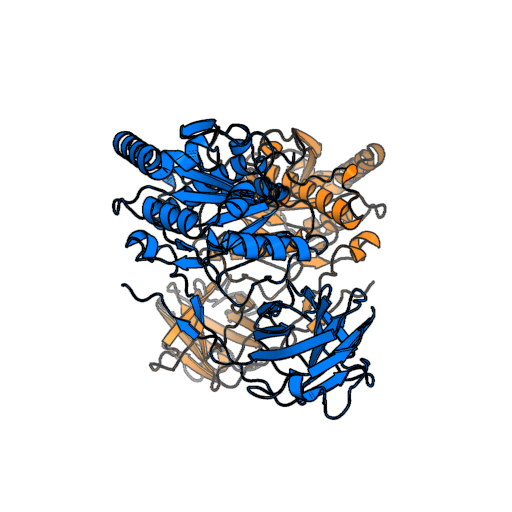 GLU A CA 1
ATOM 1327 C C . GLU A 1 171 ? 15.203 -16.688 -9.445 1 91.12 171 GLU A C 1
ATOM 1329 O O . GLU A 1 171 ? 16.094 -15.828 -9.398 1 91.12 171 GLU A O 1
ATOM 1334 N N . LEU A 1 172 ? 13.984 -16.391 -9.734 1 92.06 172 LEU A N 1
ATOM 1335 C CA . LEU A 1 172 ? 13.547 -15.023 -9.977 1 92.06 172 LEU A CA 1
ATOM 1336 C C . LEU A 1 172 ? 12.938 -14.422 -8.719 1 92.06 172 LEU A C 1
ATOM 1338 O O . LEU A 1 172 ? 12.375 -15.141 -7.883 1 92.06 172 LEU A O 1
ATOM 1342 N N . PRO A 1 173 ? 13.109 -13.156 -8.555 1 91.88 173 PRO A N 1
ATOM 1343 C CA . PRO A 1 173 ? 12.531 -12.508 -7.375 1 91.88 173 PRO A CA 1
ATOM 1344 C C . PRO A 1 173 ? 11.016 -12.344 -7.477 1 91.88 173 PRO A C 1
ATOM 1346 O O . PRO A 1 173 ? 10.516 -11.82 -8.477 1 91.88 173 PRO A O 1
ATOM 1349 N N . TRP A 1 174 ? 10.336 -12.859 -6.539 1 95.06 174 TRP A N 1
ATOM 1350 C CA . TRP A 1 174 ? 8.898 -12.656 -6.426 1 95.06 174 TRP A CA 1
ATOM 1351 C C . TRP A 1 174 ? 8.438 -12.852 -4.984 1 95.06 174 TRP A C 1
ATOM 1353 O O . TRP A 1 174 ? 9.109 -13.516 -4.191 1 95.06 174 TRP A O 1
ATOM 1363 N N . VAL A 1 175 ? 7.348 -12.156 -4.656 1 96.12 175 VAL A N 1
ATOM 1364 C CA . VAL A 1 175 ? 6.73 -12.297 -3.344 1 96.12 175 VAL A CA 1
ATOM 1365 C C . VAL A 1 175 ? 5.43 -13.086 -3.469 1 96.12 175 VAL A C 1
ATOM 1367 O O . VAL A 1 175 ? 5.172 -14 -2.678 1 96.12 175 VAL A O 1
ATOM 1370 N N . THR A 1 176 ? 4.645 -12.734 -4.473 1 97.44 176 THR A N 1
ATOM 1371 C CA . THR A 1 176 ? 3.369 -13.398 -4.711 1 97.44 176 THR A CA 1
ATOM 1372 C C . THR A 1 176 ? 3.18 -13.688 -6.199 1 97.44 176 THR A C 1
ATOM 1374 O O . THR A 1 176 ? 3.439 -12.828 -7.043 1 97.44 176 THR A O 1
ATOM 1377 N N . LEU A 1 177 ? 2.844 -14.883 -6.52 1 97 177 LEU A N 1
ATOM 1378 C CA . LEU A 1 177 ? 2.379 -15.266 -7.852 1 97 177 LEU A CA 1
ATOM 1379 C C . LEU A 1 177 ? 0.868 -15.469 -7.859 1 97 177 LEU A C 1
ATOM 1381 O O . LEU A 1 177 ? 0.321 -16.125 -6.973 1 97 177 LEU A O 1
ATOM 1385 N N . GLU A 1 178 ? 0.223 -14.883 -8.797 1 95.62 178 GLU A N 1
ATOM 1386 C CA . GLU A 1 178 ? -1.234 -14.953 -8.836 1 95.62 178 GLU A CA 1
ATOM 1387 C C . GLU A 1 178 ? -1.715 -15.828 -9.992 1 95.62 178 GLU A C 1
ATOM 1389 O O . GLU A 1 178 ? -1.537 -15.469 -11.164 1 95.62 178 GLU A O 1
ATOM 1394 N N . PHE A 1 179 ? -2.422 -16.891 -9.688 1 95.12 179 PHE A N 1
ATOM 1395 C CA . PHE A 1 179 ? -2.863 -17.859 -10.672 1 95.12 179 PHE A CA 1
ATOM 1396 C C . PHE A 1 179 ? -4.348 -17.688 -10.977 1 95.12 179 PHE A C 1
ATOM 1398 O O . PHE A 1 179 ? -4.969 -18.562 -11.586 1 95.12 179 PHE A O 1
ATOM 1405 N N . SER A 1 180 ? -4.914 -16.656 -10.43 1 90.81 180 SER A N 1
ATOM 1406 C CA . SER A 1 180 ? -6.293 -16.297 -10.734 1 90.81 180 SER A CA 1
ATOM 1407 C C . SER A 1 180 ? -6.508 -14.789 -10.586 1 90.81 180 SER A C 1
ATOM 1409 O O . SER A 1 180 ? -5.664 -14.086 -10.023 1 90.81 180 SER A O 1
ATOM 1411 N N . SER A 1 181 ? -7.645 -14.328 -11.094 1 85.56 181 SER A N 1
ATOM 1412 C CA . SER A 1 181 ? -8 -12.914 -10.969 1 85.56 181 SER A CA 1
ATOM 1413 C C . SER A 1 181 ? -8.789 -12.656 -9.695 1 85.56 181 SER A C 1
ATOM 1415 O O . SER A 1 181 ? -9.18 -11.516 -9.414 1 85.56 181 SER A O 1
ATOM 1417 N N . LEU A 1 182 ? -8.953 -13.727 -8.984 1 85.44 182 LEU A N 1
ATOM 1418 C CA . LEU A 1 182 ? -9.719 -13.586 -7.746 1 85.44 182 LEU A CA 1
ATOM 1419 C C . LEU A 1 182 ? -8.93 -12.805 -6.699 1 85.44 182 LEU A C 1
ATOM 1421 O O . LEU A 1 182 ? -7.695 -12.867 -6.68 1 85.44 182 LEU A O 1
ATOM 1425 N N . SER A 1 183 ? -9.672 -12.117 -5.879 1 83.25 183 SER A N 1
ATOM 1426 C CA . SER A 1 183 ? -9.047 -11.242 -4.898 1 83.25 183 SER A CA 1
ATOM 1427 C C . SER A 1 183 ? -8.312 -12.039 -3.828 1 83.25 183 SER A C 1
ATOM 1429 O O . SER A 1 183 ? -7.293 -11.594 -3.297 1 83.25 183 SER A O 1
ATOM 1431 N N . PHE A 1 184 ? -8.805 -13.281 -3.602 1 85.5 184 PHE A N 1
ATOM 1432 C CA . PHE A 1 184 ? -8.266 -14.055 -2.494 1 85.5 184 PHE A CA 1
ATOM 1433 C C . PHE A 1 184 ? -7.59 -15.32 -3.002 1 85.5 184 PHE A C 1
ATOM 1435 O O . PHE A 1 184 ? -6.402 -15.539 -2.75 1 85.5 184 PHE A O 1
ATOM 1442 N N . ALA A 1 185 ? -8.227 -15.961 -3.764 1 89.44 185 ALA A N 1
ATOM 1443 C CA . ALA A 1 185 ? -7.816 -17.312 -4.125 1 89.44 185 ALA A CA 1
ATOM 1444 C C . ALA A 1 185 ? -6.801 -17.297 -5.266 1 89.44 185 ALA A C 1
ATOM 1446 O O . ALA A 1 185 ? -6.875 -16.438 -6.152 1 89.44 185 ALA A O 1
ATOM 1447 N N . GLY A 1 186 ? -5.934 -18.25 -5.16 1 94.75 186 GLY A N 1
ATOM 1448 C CA . GLY A 1 186 ? -5.016 -18.453 -6.27 1 94.75 186 GLY A CA 1
ATOM 1449 C C . GLY A 1 186 ? -3.701 -17.719 -6.102 1 94.75 186 GLY A C 1
ATOM 1450 O O . GLY A 1 186 ? -2.977 -17.484 -7.074 1 94.75 186 GLY A O 1
ATOM 1451 N N . LYS A 1 187 ? -3.449 -17.203 -4.938 1 96.5 187 LYS A N 1
ATOM 1452 C CA . LYS A 1 187 ? -2.184 -16.547 -4.637 1 96.5 187 LYS A CA 1
ATOM 1453 C C . LYS A 1 187 ? -1.202 -17.5 -3.971 1 96.5 187 LYS A C 1
ATOM 1455 O O . LYS A 1 187 ? -1.561 -18.219 -3.031 1 96.5 187 LYS A O 1
ATOM 1460 N N . VAL A 1 188 ? -0.016 -17.531 -4.516 1 98.12 188 VAL A N 1
ATOM 1461 C CA . VAL A 1 188 ? 1.018 -18.406 -3.971 1 98.12 188 VAL A CA 1
ATOM 1462 C C . VAL A 1 188 ? 2.1 -17.562 -3.291 1 98.12 188 VAL A C 1
ATOM 1464 O O . VAL A 1 188 ? 2.514 -16.531 -3.816 1 98.12 188 VAL A O 1
ATOM 1467 N N . PHE A 1 189 ? 2.512 -18.016 -2.131 1 98 189 PHE A N 1
ATOM 1468 C CA . PHE A 1 189 ? 3.529 -17.344 -1.324 1 98 189 PHE A CA 1
ATOM 1469 C C . PHE A 1 189 ? 4.664 -18.312 -0.989 1 98 189 PHE A C 1
ATOM 1471 O O . PHE A 1 189 ? 4.48 -19.531 -1.006 1 98 189 PHE A O 1
ATOM 1478 N N . HIS A 1 190 ? 5.844 -17.734 -0.708 1 96.88 190 HIS A N 1
ATOM 1479 C CA . HIS A 1 190 ? 6.863 -18.5 -0.014 1 96.88 190 HIS A CA 1
ATOM 1480 C C . HIS A 1 190 ? 6.465 -18.766 1.435 1 96.88 190 HIS A C 1
ATOM 1482 O O . HIS A 1 190 ? 6.043 -17.859 2.143 1 96.88 190 HIS A O 1
ATOM 1488 N N . SER A 1 191 ? 6.598 -20 1.878 1 96 191 SER A N 1
ATOM 1489 C CA . SER A 1 191 ? 6.238 -20.312 3.256 1 96 191 SER A CA 1
ATOM 1490 C C . SER A 1 191 ? 7.066 -19.516 4.246 1 96 191 SER A C 1
ATOM 1492 O O . SER A 1 191 ? 6.598 -19.188 5.336 1 96 191 SER A O 1
ATOM 1494 N N . SER A 1 192 ? 8.227 -19.141 3.867 1 92.31 192 SER A N 1
ATOM 1495 C CA . SER A 1 192 ? 9.109 -18.359 4.727 1 92.31 192 SER A CA 1
ATOM 1496 C C . SER A 1 192 ? 8.531 -16.969 4.996 1 92.31 192 SER A C 1
ATOM 1498 O O . SER A 1 192 ? 8.914 -16.312 5.965 1 92.31 192 SER A O 1
ATOM 1500 N N . ASP A 1 193 ? 7.648 -16.531 4.145 1 93.56 193 ASP A N 1
ATOM 1501 C CA . ASP A 1 193 ? 7.074 -15.203 4.285 1 93.56 193 ASP A CA 1
ATOM 1502 C C . ASP A 1 193 ? 5.746 -15.258 5.039 1 93.56 193 ASP A C 1
ATOM 1504 O O . ASP A 1 193 ? 5.191 -14.211 5.398 1 93.56 193 ASP A O 1
ATOM 1508 N N . LEU A 1 194 ? 5.234 -16.422 5.324 1 95.31 194 LEU A N 1
ATOM 1509 C CA . LEU A 1 194 ? 3.893 -16.562 5.879 1 95.31 194 LEU A CA 1
ATOM 1510 C C . LEU A 1 194 ? 3.814 -15.961 7.277 1 95.31 194 LEU A C 1
ATOM 1512 O O . LEU A 1 194 ? 2.836 -15.289 7.613 1 95.31 194 LEU A O 1
ATOM 1516 N N . PRO A 1 195 ? 4.836 -16.172 8.109 1 91.44 195 PRO A N 1
ATOM 1517 C CA . PRO A 1 195 ? 4.75 -15.555 9.43 1 91.44 195 PRO A CA 1
ATOM 1518 C C . PRO A 1 195 ? 4.641 -14.031 9.359 1 91.44 195 PRO A C 1
ATOM 1520 O O . PRO A 1 195 ? 3.889 -13.422 10.125 1 91.44 195 PRO A O 1
ATOM 1523 N N . ARG A 1 196 ? 5.375 -13.445 8.453 1 91.62 196 ARG A N 1
ATOM 1524 C CA . ARG A 1 196 ? 5.309 -12 8.258 1 91.62 196 ARG A CA 1
ATOM 1525 C C . ARG A 1 196 ? 3.938 -11.578 7.742 1 91.62 196 ARG A C 1
ATOM 1527 O O . ARG A 1 196 ? 3.369 -10.594 8.219 1 91.62 196 ARG A O 1
ATOM 1534 N N . LEU A 1 197 ? 3.482 -12.312 6.77 1 94.88 197 LEU A N 1
ATOM 1535 C CA . LEU A 1 197 ? 2.152 -12.031 6.238 1 94.88 197 LEU A CA 1
ATOM 1536 C C . LEU A 1 197 ? 1.093 -12.164 7.328 1 94.88 197 LEU A C 1
ATOM 1538 O O . LEU A 1 197 ? 0.209 -11.312 7.445 1 94.88 197 LEU A O 1
ATOM 1542 N N . ALA A 1 198 ? 1.184 -13.219 8.117 1 93.25 198 ALA A N 1
ATOM 1543 C CA . ALA A 1 198 ? 0.246 -13.43 9.211 1 93.25 198 ALA A CA 1
ATOM 1544 C C . ALA A 1 198 ? 0.283 -12.273 10.203 1 93.25 198 ALA A C 1
ATOM 1546 O O . ALA A 1 198 ? -0.763 -11.766 10.617 1 93.25 198 ALA A O 1
ATOM 1547 N N . SER A 1 199 ? 1.45 -11.844 10.562 1 90.19 199 SER A N 1
ATOM 1548 C CA . SER A 1 199 ? 1.603 -10.711 11.477 1 90.19 199 SER A CA 1
ATOM 1549 C C . SER A 1 199 ? 1.021 -9.438 10.875 1 90.19 199 SER A C 1
ATOM 1551 O O . SER A 1 199 ? 0.379 -8.648 11.57 1 90.19 199 SER A O 1
ATOM 1553 N N . PHE A 1 200 ? 1.318 -9.258 9.602 1 92.81 200 PHE A N 1
ATOM 1554 C CA . PHE A 1 200 ? 0.807 -8.102 8.875 1 92.81 200 PHE A CA 1
ATOM 1555 C C . PHE A 1 200 ? -0.714 -8.039 8.953 1 92.81 200 PHE A C 1
ATOM 1557 O O . PHE A 1 200 ? -1.284 -6.98 9.227 1 92.81 200 PHE A O 1
ATOM 1564 N N . LEU A 1 201 ? -1.397 -9.164 8.766 1 92.62 201 LEU A N 1
ATOM 1565 C CA . LEU A 1 201 ? -2.854 -9.227 8.828 1 92.62 201 LEU A CA 1
ATOM 1566 C C . LEU A 1 201 ? -3.352 -8.82 10.211 1 92.62 201 LEU A C 1
ATOM 1568 O O . LEU A 1 201 ? -4.367 -8.133 10.336 1 92.62 201 LEU A O 1
ATOM 1572 N N . LEU A 1 202 ? -2.637 -9.18 11.203 1 90 202 LEU A N 1
ATOM 1573 C CA . LEU A 1 202 ? -3.082 -8.961 12.57 1 90 202 LEU A CA 1
ATOM 1574 C C . LEU A 1 202 ? -2.811 -7.523 13.008 1 90 202 LEU A C 1
ATOM 1576 O O . LEU A 1 202 ? -3.432 -7.027 13.953 1 90 202 LEU A O 1
ATOM 1580 N N . VAL A 1 203 ? -1.853 -6.867 12.383 1 89.88 203 VAL A N 1
ATOM 1581 C CA . VAL A 1 203 ? -1.543 -5.477 12.703 1 89.88 203 VAL A CA 1
ATOM 1582 C C . VAL A 1 203 ? -2.674 -4.574 12.219 1 89.88 203 VAL A C 1
ATOM 1584 O O . VAL A 1 203 ? -2.926 -3.518 12.805 1 89.88 203 VAL A O 1
ATOM 1587 N N . PHE A 1 204 ? -3.389 -4.984 11.133 1 90.25 204 PHE A N 1
ATOM 1588 C CA . PHE A 1 204 ? -4.48 -4.195 10.57 1 90.25 204 PHE A CA 1
ATOM 1589 C C . PHE A 1 204 ? -5.777 -4.992 10.57 1 90.25 204 PHE A C 1
ATOM 1591 O O . PHE A 1 204 ? -6.297 -5.336 9.5 1 90.25 204 PHE A O 1
ATOM 1598 N N . PRO A 1 205 ? -6.297 -5.125 11.703 1 83.31 205 PRO A N 1
ATOM 1599 C CA . PRO A 1 205 ? -7.434 -6.043 11.812 1 83.31 205 PRO A CA 1
ATOM 1600 C C . PRO A 1 205 ? -8.734 -5.426 11.312 1 83.31 205 PRO A C 1
ATOM 1602 O O . PRO A 1 205 ? -9.695 -6.148 11.031 1 83.31 205 PRO A O 1
ATOM 1605 N N . ARG A 1 206 ? -8.695 -4.129 11.227 1 83 206 ARG A N 1
ATOM 1606 C CA . ARG A 1 206 ? -9.969 -3.506 10.867 1 83 206 ARG A CA 1
ATOM 1607 C C . ARG A 1 206 ? -9.781 -2.494 9.742 1 83 206 ARG A C 1
ATOM 1609 O O . ARG A 1 206 ? -8.727 -2.451 9.109 1 83 206 ARG A O 1
ATOM 1616 N N . ASP A 1 207 ? -10.727 -1.844 9.305 1 84.31 207 ASP A N 1
ATOM 1617 C CA . ASP A 1 207 ? -10.773 -0.704 8.398 1 84.31 207 ASP A CA 1
ATOM 1618 C C . ASP A 1 207 ? -10.805 -1.164 6.941 1 84.31 207 ASP A C 1
ATOM 1620 O O . ASP A 1 207 ? -11.531 -0.602 6.121 1 84.31 207 ASP A O 1
ATOM 1624 N N . THR A 1 208 ? -9.844 -2.18 6.695 1 88.5 208 THR A N 1
ATOM 1625 C CA . THR A 1 208 ? -9.766 -2.645 5.312 1 88.5 208 THR A CA 1
ATOM 1626 C C . THR A 1 208 ? -9.977 -4.152 5.238 1 88.5 208 THR A C 1
ATOM 1628 O O . THR A 1 208 ? -9.641 -4.879 6.176 1 88.5 208 THR A O 1
ATOM 1631 N N . PRO A 1 209 ? -10.523 -4.59 4.16 1 89.69 209 PRO A N 1
ATOM 1632 C CA . PRO A 1 209 ? -10.695 -6.035 4 1 89.69 209 PRO A CA 1
ATOM 1633 C C . PRO A 1 209 ? -9.383 -6.758 3.729 1 89.69 209 PRO A C 1
ATOM 1635 O O . PRO A 1 209 ? -8.375 -6.121 3.422 1 89.69 209 PRO A O 1
ATOM 1638 N N . THR A 1 210 ? -9.375 -8.008 3.859 1 91.12 210 THR A N 1
ATOM 1639 C CA . THR A 1 210 ? -8.188 -8.852 3.775 1 91.12 210 THR A CA 1
ATOM 1640 C C . THR A 1 210 ? -7.547 -8.742 2.395 1 91.12 210 THR A C 1
ATOM 1642 O O . THR A 1 210 ? -6.32 -8.703 2.273 1 91.12 210 THR A O 1
ATOM 1645 N N . HIS A 1 211 ? -8.352 -8.695 1.391 1 89.56 211 HIS A N 1
ATOM 1646 C CA . HIS A 1 211 ? -7.805 -8.719 0.039 1 89.56 211 HIS A CA 1
ATOM 1647 C C . HIS A 1 211 ? -6.957 -7.484 -0.237 1 89.56 211 HIS A C 1
ATOM 1649 O O . HIS A 1 211 ? -6.02 -7.531 -1.035 1 89.56 211 HIS A O 1
ATOM 1655 N N . VAL A 1 212 ? -7.285 -6.371 0.39 1 90.5 212 VAL A N 1
ATOM 1656 C CA . VAL A 1 212 ? -6.492 -5.156 0.239 1 90.5 212 VAL A CA 1
ATOM 1657 C C . VAL A 1 212 ? -5.098 -5.375 0.816 1 90.5 212 VAL A C 1
ATOM 1659 O O . VAL A 1 212 ? -4.098 -5.008 0.195 1 90.5 212 VAL A O 1
ATOM 1662 N N . LEU A 1 213 ? -5.027 -6.016 1.959 1 94.38 213 LEU A N 1
ATOM 1663 C CA . LEU A 1 213 ? -3.734 -6.297 2.578 1 94.38 213 LEU A CA 1
ATOM 1664 C C . LEU A 1 213 ? -2.914 -7.25 1.717 1 94.38 213 LEU A C 1
ATOM 1666 O O . LEU A 1 213 ? -1.703 -7.07 1.565 1 94.38 213 LEU A O 1
ATOM 1670 N N . LEU A 1 214 ? -3.623 -8.211 1.146 1 94.69 214 LEU A N 1
ATOM 1671 C CA . LEU A 1 214 ? -2.938 -9.18 0.293 1 94.69 214 LEU A CA 1
ATOM 1672 C C . LEU A 1 214 ? -2.354 -8.492 -0.94 1 94.69 214 LEU A C 1
ATOM 1674 O O . LEU A 1 214 ? -1.297 -8.898 -1.435 1 94.69 214 LEU A O 1
ATOM 1678 N N . SER A 1 215 ? -2.986 -7.5 -1.375 1 91.38 215 SER A N 1
ATOM 1679 C CA . SER A 1 215 ? -2.52 -6.77 -2.547 1 91.38 215 SER A CA 1
ATOM 1680 C C . SER A 1 215 ? -1.354 -5.852 -2.197 1 91.38 215 SER A C 1
ATOM 1682 O O . SER A 1 215 ? -0.506 -5.566 -3.047 1 91.38 215 SER A O 1
ATOM 1684 N N . GLU A 1 216 ? -1.28 -5.367 -0.979 1 92.88 216 GLU A N 1
ATOM 1685 C CA . GLU A 1 216 ? -0.234 -4.445 -0.548 1 92.88 216 GLU A CA 1
ATOM 1686 C C . GLU A 1 216 ? 1.022 -5.195 -0.118 1 92.88 216 GLU A C 1
ATOM 1688 O O . GLU A 1 216 ? 2.129 -4.656 -0.188 1 92.88 216 GLU A O 1
ATOM 1693 N N . PHE A 1 217 ? 0.92 -6.461 0.278 1 95.44 217 PHE A N 1
ATOM 1694 C CA . PHE A 1 217 ? 2.012 -7.234 0.857 1 95.44 217 PHE A CA 1
ATOM 1695 C C . PHE A 1 217 ? 3.193 -7.309 -0.103 1 95.44 217 PHE A C 1
ATOM 1697 O O . PHE A 1 217 ? 4.332 -7.031 0.282 1 95.44 217 PHE A O 1
ATOM 1704 N N . PRO A 1 218 ? 2.943 -7.617 -1.402 1 95.12 218 PRO A N 1
ATOM 1705 C CA . PRO A 1 218 ? 4.082 -7.68 -2.322 1 95.12 218 PRO A CA 1
ATOM 1706 C C . PRO A 1 218 ? 4.801 -6.336 -2.465 1 95.12 218 PRO A C 1
ATOM 1708 O O . PRO A 1 218 ? 6.027 -6.297 -2.57 1 95.12 218 PRO A O 1
ATOM 1711 N N . LEU A 1 219 ? 4.051 -5.281 -2.428 1 91.5 219 LEU A N 1
ATOM 1712 C CA . LEU A 1 219 ? 4.641 -3.953 -2.551 1 91.5 219 LEU A CA 1
ATOM 1713 C C . LEU A 1 219 ? 5.562 -3.654 -1.373 1 91.5 219 LEU A C 1
ATOM 1715 O O . LEU A 1 219 ? 6.637 -3.08 -1.553 1 91.5 219 LEU A O 1
ATOM 1719 N N . LEU A 1 220 ? 5.137 -4.035 -0.247 1 92.81 220 LEU A N 1
ATOM 1720 C CA . LEU A 1 220 ? 5.898 -3.795 0.975 1 92.81 220 LEU A CA 1
ATOM 1721 C C . LEU A 1 220 ? 7.184 -4.617 0.984 1 92.81 220 LEU A C 1
ATOM 1723 O O . LEU A 1 220 ? 8.102 -4.328 1.757 1 92.81 220 LEU A O 1
ATOM 1727 N N . LEU A 1 221 ? 7.242 -5.629 0.131 1 92.62 221 LEU A N 1
ATOM 1728 C CA . LEU A 1 221 ? 8.445 -6.441 -0.015 1 92.62 221 LEU A CA 1
ATOM 1729 C C . LEU A 1 221 ? 9.133 -6.164 -1.348 1 92.62 221 LEU A C 1
ATOM 1731 O O . LEU A 1 221 ? 9.836 -7.023 -1.882 1 92.62 221 LEU A O 1
ATOM 1735 N N . ALA A 1 222 ? 8.844 -5.051 -1.958 1 89.06 222 ALA A N 1
ATOM 1736 C CA . ALA A 1 222 ? 9.539 -4.457 -3.1 1 89.06 222 ALA A CA 1
ATOM 1737 C C . ALA A 1 222 ? 9.172 -5.176 -4.395 1 89.06 222 ALA A C 1
ATOM 1739 O O . ALA A 1 222 ? 9.961 -5.199 -5.344 1 89.06 222 ALA A O 1
ATOM 1740 N N . GLN A 1 223 ? 8.078 -6.004 -4.395 1 91.75 223 GLN A N 1
ATOM 1741 C CA . GLN A 1 223 ? 7.465 -6.418 -5.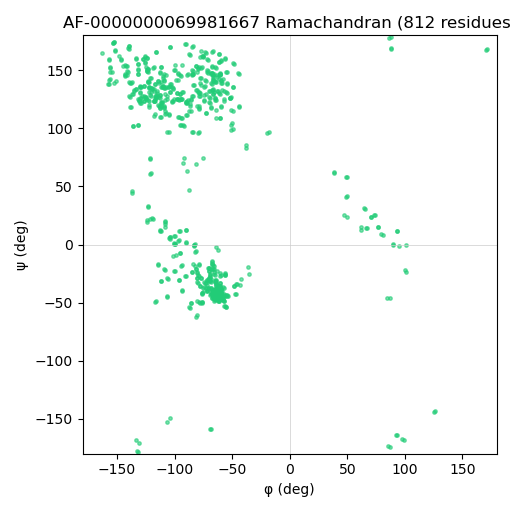652 1 91.75 223 GLN A CA 1
ATOM 1742 C C . GLN A 1 223 ? 6.469 -5.371 -6.148 1 91.75 223 GLN A C 1
ATOM 1744 O O . GLN A 1 223 ? 5.301 -5.387 -5.754 1 91.75 223 GLN A O 1
ATOM 1749 N N . ASN A 1 224 ? 6.844 -4.582 -6.965 1 86.56 224 ASN A N 1
ATOM 1750 C CA . ASN A 1 224 ? 6.102 -3.367 -7.293 1 86.56 224 ASN A CA 1
ATOM 1751 C C . ASN A 1 224 ? 4.969 -3.65 -8.273 1 86.56 224 ASN A C 1
ATOM 1753 O O . ASN A 1 224 ? 4.059 -2.836 -8.43 1 86.56 224 ASN A O 1
ATOM 1757 N N . MET A 1 225 ? 5.129 -4.816 -8.992 1 87.62 225 MET A N 1
ATOM 1758 C CA . MET A 1 225 ? 4.086 -5.18 -9.945 1 87.62 225 MET A CA 1
ATOM 1759 C C . MET A 1 225 ? 3.578 -6.594 -9.688 1 87.62 225 MET A C 1
ATOM 1761 O O . MET A 1 225 ? 4.359 -7.492 -9.375 1 87.62 225 MET A O 1
ATOM 1765 N N . PRO A 1 226 ? 2.281 -6.652 -9.758 1 89.94 226 PRO A N 1
ATOM 1766 C CA . PRO A 1 226 ? 1.769 -8.016 -9.609 1 89.94 226 PRO A CA 1
ATOM 1767 C C . PRO A 1 226 ? 2.234 -8.945 -10.727 1 89.94 226 PRO A C 1
ATOM 1769 O O . PRO A 1 226 ? 2.445 -8.5 -11.852 1 89.94 226 PRO A O 1
ATOM 1772 N N . ILE A 1 227 ? 2.49 -10.172 -10.438 1 93.62 227 ILE A N 1
ATOM 1773 C CA . ILE A 1 227 ? 2.771 -11.219 -11.406 1 93.62 227 ILE A CA 1
ATOM 1774 C C . ILE A 1 227 ? 1.559 -12.141 -11.539 1 93.62 227 ILE A C 1
ATOM 1776 O O . ILE A 1 227 ? 1.382 -13.062 -10.75 1 93.62 227 ILE A O 1
ATOM 1780 N N . ARG A 1 228 ? 0.788 -11.852 -12.531 1 91.56 228 ARG A N 1
ATOM 1781 C CA . ARG A 1 228 ? -0.465 -12.57 -12.742 1 91.56 228 ARG A CA 1
ATOM 1782 C C . ARG A 1 228 ? -0.446 -13.336 -14.062 1 91.56 228 ARG A C 1
ATOM 1784 O O . ARG A 1 228 ? 0.03 -12.82 -15.078 1 91.56 228 ARG A O 1
ATOM 1791 N N . PHE A 1 229 ? -0.955 -14.477 -13.945 1 90.25 229 PHE A N 1
ATOM 1792 C CA . PHE A 1 229 ? -1.01 -15.312 -15.141 1 90.25 229 PHE A CA 1
ATOM 1793 C C . PHE A 1 229 ? -2.361 -15.18 -15.828 1 90.25 229 PHE A C 1
ATOM 1795 O O . PHE A 1 229 ? -3.383 -14.969 -15.172 1 90.25 229 PHE A O 1
ATOM 1802 N N . GLY A 1 230 ? -2.377 -15.258 -17.078 1 82.5 230 GLY A N 1
ATOM 1803 C CA . GLY A 1 230 ? -3.541 -14.945 -17.891 1 82.5 230 GLY A CA 1
ATOM 1804 C C . GLY A 1 230 ? -4.688 -15.922 -17.688 1 82.5 230 GLY A C 1
ATOM 1805 O O . GLY A 1 230 ? -5.855 -15.531 -17.75 1 82.5 230 GLY A O 1
ATOM 1806 N N . SER A 1 231 ? -4.414 -17.125 -17.594 1 82.81 231 SER A N 1
ATOM 1807 C CA . SER A 1 231 ? -5.457 -18.125 -17.422 1 82.81 231 SER A CA 1
ATOM 1808 C C . SER A 1 231 ? -5.668 -18.453 -15.945 1 82.81 231 SER A C 1
ATOM 1810 O O . SER A 1 231 ? -4.719 -18.781 -15.242 1 82.81 231 SER A O 1
ATOM 1812 N N . SER A 1 232 ? -6.906 -18.297 -15.57 1 85.31 232 SER A N 1
ATOM 1813 C CA . SER A 1 232 ? -7.227 -18.609 -14.188 1 85.31 232 SER A CA 1
ATOM 1814 C C . SER A 1 232 ? -7.406 -20.109 -13.977 1 85.31 232 SER A C 1
ATOM 1816 O O . SER A 1 232 ? -8.039 -20.781 -14.789 1 85.31 232 SER A O 1
ATOM 1818 N N . VAL A 1 233 ? -6.801 -20.609 -12.961 1 90.19 233 VAL A N 1
ATOM 1819 C CA . VAL A 1 233 ? -6.953 -22.031 -12.672 1 90.19 233 VAL A CA 1
ATOM 1820 C C . VAL A 1 233 ? -7.969 -22.234 -11.547 1 90.19 233 VAL A C 1
ATOM 1822 O O . VAL A 1 233 ? -8.258 -23.359 -11.148 1 90.19 233 VAL A O 1
ATOM 1825 N N . PHE A 1 234 ? -8.531 -21.156 -11.07 1 90.12 234 PHE A N 1
ATOM 1826 C CA . PHE A 1 234 ? -9.562 -21.188 -10.039 1 90.12 234 PHE A CA 1
ATOM 1827 C C . PHE A 1 234 ? -10.742 -20.312 -10.422 1 90.12 234 PHE A C 1
ATOM 1829 O O . PHE A 1 234 ? -10.57 -19.266 -11.047 1 90.12 234 PHE A O 1
ATOM 1836 N N . HIS A 1 235 ? -11.945 -20.719 -10.016 1 85.56 235 HIS A N 1
ATOM 1837 C CA . HIS A 1 235 ? -13.156 -19.938 -10.25 1 85.56 235 HIS A CA 1
ATOM 1838 C C . HIS A 1 235 ? -14.109 -20.031 -9.07 1 85.56 235 HIS A C 1
ATOM 1840 O O . HIS A 1 235 ? -14.156 -21.047 -8.375 1 85.56 235 HIS A O 1
ATOM 1846 N N . HIS A 1 236 ? -14.797 -18.969 -8.844 1 81.44 236 HIS A N 1
ATOM 1847 C CA . HIS A 1 236 ? -15.773 -18.984 -7.758 1 81.44 236 HIS A CA 1
ATOM 1848 C C . HIS A 1 236 ? -17 -19.812 -8.141 1 81.44 236 HIS A C 1
ATOM 1850 O O . HIS A 1 236 ? -17.375 -19.859 -9.312 1 81.44 236 HIS A O 1
ATOM 1856 N N . VAL A 1 237 ? -17.359 -20.469 -7.012 1 75.88 237 VAL A N 1
ATOM 1857 C CA . VAL A 1 237 ? -18.594 -21.219 -7.215 1 75.88 237 VAL A CA 1
ATOM 1858 C C . VAL A 1 237 ? -19.672 -20.688 -6.27 1 75.88 237 VAL A C 1
ATOM 1860 O O . VAL A 1 237 ? -19.484 -20.672 -5.051 1 75.88 237 VAL A O 1
ATOM 1863 N N . GLY A 1 238 ? -20.656 -20.047 -6.777 1 66.44 238 GLY A N 1
ATOM 1864 C CA . GLY A 1 238 ? -21.812 -19.719 -5.973 1 66.44 238 GLY A CA 1
ATOM 1865 C C . GLY A 1 238 ? -21.797 -18.297 -5.445 1 66.44 238 GLY A C 1
ATOM 1866 O O . GLY A 1 238 ? -20.984 -17.484 -5.895 1 66.44 238 GLY A O 1
ATOM 1867 N N . ASN A 1 239 ? -22.734 -17.969 -4.465 1 62.59 239 ASN A N 1
ATOM 1868 C CA . ASN A 1 239 ? -22.969 -16.609 -3.965 1 62.59 239 ASN A CA 1
ATOM 1869 C C . ASN A 1 239 ? -22.516 -16.469 -2.516 1 62.59 239 ASN A C 1
ATOM 1871 O O . ASN A 1 239 ? -22.547 -17.422 -1.747 1 62.59 239 ASN A O 1
ATOM 1875 N N . ARG A 1 240 ? -21.938 -15.391 -2.219 1 66.12 240 ARG A N 1
ATOM 1876 C CA . ARG A 1 240 ? -21.641 -15.016 -0.842 1 66.12 240 ARG A CA 1
ATOM 1877 C C . ARG A 1 240 ? -22.922 -14.734 -0.06 1 66.12 240 ARG A C 1
ATOM 1879 O O . ARG A 1 240 ? -23.984 -14.492 -0.651 1 66.12 240 ARG A O 1
ATOM 1886 N N . SER A 1 241 ? -22.688 -14.969 1.181 1 66.56 241 SER A N 1
ATOM 1887 C CA . SER A 1 241 ? -23.781 -14.492 2.01 1 66.56 241 SER A CA 1
ATOM 1888 C C . SER A 1 241 ? -24.047 -13 1.79 1 66.56 241 SER A C 1
ATOM 1890 O O . SER A 1 241 ? -23.203 -12.297 1.221 1 66.56 241 SER A O 1
ATOM 1892 N N . GLY A 1 242 ? -25.203 -12.625 2.158 1 66.25 242 GLY A N 1
ATOM 1893 C CA . GLY A 1 242 ? -25.562 -11.227 2.016 1 66.25 242 GLY A CA 1
ATOM 1894 C C . GLY A 1 242 ? -24.578 -10.281 2.678 1 66.25 242 GLY A C 1
ATOM 1895 O O . GLY A 1 242 ? -24.188 -9.273 2.084 1 66.25 242 GLY A O 1
ATOM 1896 N N . LEU A 1 243 ? -24.188 -10.703 3.959 1 69.5 243 LEU A N 1
ATOM 1897 C CA . LEU A 1 243 ? -23.281 -9.828 4.68 1 69.5 243 LEU A CA 1
ATOM 1898 C C . LEU A 1 243 ? -21.906 -9.805 4.02 1 69.5 243 LEU A C 1
ATOM 1900 O O . LEU A 1 243 ? -21.297 -8.742 3.885 1 69.5 243 LEU A O 1
ATOM 1904 N N . GLU A 1 244 ? -21.516 -10.945 3.664 1 75.88 244 GLU A N 1
ATOM 1905 C CA . GLU A 1 244 ? -20.234 -11.031 2.992 1 75.88 244 GLU A CA 1
ATOM 1906 C C . GLU A 1 244 ? -20.234 -10.227 1.692 1 75.88 244 GLU A C 1
ATOM 1908 O O . GLU A 1 244 ? -19.234 -9.57 1.358 1 75.88 244 GLU A O 1
ATOM 1913 N N . SER A 1 245 ? -21.312 -10.242 1.09 1 76.06 245 SER A N 1
ATOM 1914 C CA . SER A 1 245 ? -21.422 -9.547 -0.184 1 76.06 245 SER A CA 1
ATOM 1915 C C . SER A 1 245 ? -21.375 -8.031 0.01 1 76.06 245 SER A C 1
ATOM 1917 O O . SER A 1 245 ? -20.906 -7.305 -0.872 1 76.06 245 SER A O 1
ATOM 1919 N N . SER A 1 246 ? -21.828 -7.707 1.143 1 79.25 246 SER A N 1
ATOM 1920 C CA . SER A 1 246 ? -21.828 -6.273 1.411 1 79.25 246 SER A CA 1
ATOM 1921 C C . SER A 1 246 ? -20.453 -5.789 1.848 1 79.25 246 SER A C 1
ATOM 1923 O O . SER A 1 246 ? -20.078 -4.645 1.586 1 79.25 246 SER A O 1
ATOM 1925 N N . CYS A 1 247 ? -19.75 -6.637 2.512 1 81.56 247 CYS A N 1
ATOM 1926 C CA . CYS A 1 247 ? -18.484 -6.215 3.117 1 81.56 247 CYS A CA 1
ATOM 1927 C C . CYS A 1 247 ? -17.328 -6.434 2.16 1 81.56 247 CYS A C 1
ATOM 1929 O O . CYS A 1 247 ? -16.281 -5.781 2.283 1 81.56 247 CYS A O 1
ATOM 1931 N N . PHE A 1 248 ? -17.516 -7.402 1.301 1 77.75 248 PHE A N 1
ATOM 1932 C CA . PHE A 1 248 ? -16.453 -7.738 0.371 1 77.75 248 PHE A CA 1
ATOM 1933 C C . PHE A 1 248 ? -16.875 -7.488 -1.068 1 77.75 248 PHE A C 1
ATOM 1935 O O . PHE A 1 248 ? -18 -7.844 -1.458 1 77.75 248 PHE A O 1
ATOM 1942 N N . PRO A 1 249 ? -16.016 -6.754 -1.717 1 70.5 249 PRO A N 1
ATOM 1943 C CA . PRO A 1 249 ? -16.391 -6.582 -3.123 1 70.5 249 PRO A CA 1
ATOM 1944 C C . PRO A 1 249 ? -16.469 -7.906 -3.879 1 70.5 249 PRO A C 1
ATOM 1946 O O . PRO A 1 249 ? -15.734 -8.844 -3.561 1 70.5 249 PRO A O 1
ATOM 1949 N N . ALA A 1 250 ? -17.359 -7.898 -4.758 1 66.69 250 ALA A N 1
ATOM 1950 C CA . ALA A 1 250 ? -17.469 -9.086 -5.602 1 66.69 250 ALA A CA 1
ATOM 1951 C C . ALA A 1 250 ? -16.219 -9.266 -6.457 1 66.69 250 ALA A C 1
ATOM 1953 O O . ALA A 1 250 ? -15.656 -8.297 -6.973 1 66.69 250 ALA A O 1
ATOM 1954 N N . ASP A 1 251 ? -15.68 -10.484 -6.312 1 72.62 251 ASP A N 1
ATOM 1955 C CA . ASP A 1 251 ? -14.562 -10.766 -7.211 1 72.62 251 ASP A CA 1
ATOM 1956 C C . ASP A 1 251 ? -15 -10.664 -8.672 1 72.62 251 ASP A C 1
ATOM 1958 O O . ASP A 1 251 ? -16.062 -11.164 -9.039 1 72.62 251 ASP A O 1
ATOM 1962 N N . LYS A 1 252 ? -14.398 -9.797 -9.367 1 68.31 252 LYS A N 1
ATOM 1963 C CA . LYS A 1 252 ? -14.633 -9.719 -10.805 1 68.31 252 LYS A CA 1
ATOM 1964 C C . LYS A 1 252 ? -13.555 -10.477 -11.578 1 68.31 252 LYS A C 1
ATOM 1966 O O . LYS A 1 252 ? -12.367 -10.172 -11.445 1 68.31 252 LYS A O 1
ATOM 1971 N N . GLU A 1 253 ? -13.969 -11.578 -12.148 1 72.5 253 GLU A N 1
ATOM 1972 C CA . GLU A 1 253 ? -13.016 -12.305 -12.984 1 72.5 253 GLU A CA 1
ATOM 1973 C C . GLU A 1 253 ? -12.656 -11.508 -14.234 1 72.5 253 GLU A C 1
ATOM 1975 O O . GLU A 1 253 ? -13.531 -10.914 -14.867 1 72.5 253 GLU A O 1
ATOM 1980 N N . LYS A 1 254 ? -11.469 -11.367 -14.484 1 74.44 254 LYS A N 1
ATOM 1981 C CA . LYS A 1 254 ? -11.031 -10.719 -15.711 1 74.44 254 LYS A CA 1
ATOM 1982 C C . LYS A 1 254 ? -11.109 -11.672 -16.906 1 74.44 254 LYS A C 1
ATOM 1984 O O . LYS A 1 254 ? -10.5 -12.734 -16.891 1 74.44 254 LYS A O 1
ATOM 1989 N N . VAL A 1 255 ? -11.898 -11.312 -17.781 1 78.38 255 VAL A N 1
ATOM 1990 C CA . VAL A 1 255 ? -12.062 -12.133 -18.984 1 78.38 255 VAL A CA 1
ATOM 1991 C C . VAL A 1 255 ? -11.484 -11.398 -20.188 1 78.38 255 VAL A C 1
ATOM 1993 O O . VAL A 1 255 ? -11.883 -10.273 -20.5 1 78.38 255 VAL A O 1
ATOM 1996 N N . PHE A 1 256 ? -10.562 -12.125 -20.75 1 85.44 256 PHE A N 1
ATOM 1997 C CA . PHE A 1 256 ? -9.938 -11.555 -21.938 1 85.44 256 PHE A CA 1
ATOM 1998 C C . PHE A 1 256 ? -10.641 -12.031 -23.203 1 85.44 256 PHE A C 1
ATOM 2000 O O . PHE A 1 256 ? -10.992 -13.211 -23.312 1 85.44 256 PHE A O 1
ATOM 2007 N N . GLY A 1 257 ? -10.945 -11.102 -24.031 1 84.38 257 GLY A N 1
ATOM 2008 C CA . GLY A 1 257 ? -11.438 -11.484 -25.359 1 84.38 257 GLY A CA 1
ATOM 2009 C C . GLY A 1 257 ? -10.375 -12.125 -26.219 1 84.38 257 GLY A C 1
ATOM 2010 O O . GLY A 1 257 ? -9.453 -12.766 -25.719 1 84.38 257 GLY A O 1
ATOM 2011 N N . GLU A 1 258 ? -10.578 -12.109 -27.5 1 89.38 258 GLU A N 1
ATOM 2012 C CA . GLU A 1 258 ? -9.602 -12.633 -28.453 1 89.38 258 GLU A CA 1
ATOM 2013 C C . GLU A 1 258 ? -8.375 -11.719 -28.531 1 89.38 258 GLU A C 1
ATOM 2015 O O . GLU A 1 258 ? -8.484 -10.508 -28.359 1 89.38 258 GLU A O 1
ATOM 2020 N N . PRO A 1 259 ? -7.293 -12.336 -28.766 1 92.56 259 PRO A N 1
ATOM 2021 C CA . PRO A 1 259 ? -6.102 -11.5 -28.938 1 92.56 259 PRO A CA 1
ATOM 2022 C C . PRO A 1 259 ? -6.246 -10.508 -30.094 1 92.56 259 PRO A C 1
ATOM 2024 O O . PRO A 1 259 ? -6.859 -10.828 -31.109 1 92.56 259 PRO A O 1
ATOM 2027 N N . ASP A 1 260 ? -5.773 -9.352 -29.953 1 93 260 ASP A N 1
ATOM 2028 C CA . ASP A 1 260 ? -5.816 -8.281 -30.938 1 93 260 ASP A CA 1
ATOM 2029 C C . ASP A 1 260 ? -4.41 -7.805 -31.297 1 93 260 ASP A C 1
ATOM 2031 O O . ASP A 1 260 ? -4.109 -6.613 -31.219 1 93 260 ASP A O 1
ATOM 2035 N N . ASN A 1 261 ? -3.611 -8.68 -31.812 1 95.12 261 ASN A N 1
ATOM 2036 C CA . ASN A 1 261 ? -2.223 -8.375 -32.156 1 95.12 261 ASN A CA 1
ATOM 2037 C C . ASN A 1 261 ? -2.109 -7.098 -32.969 1 95.12 261 ASN A C 1
ATOM 2039 O O . ASN A 1 261 ? -2.566 -7.047 -34.125 1 95.12 261 ASN A O 1
ATOM 2043 N N . PRO A 1 262 ? -1.499 -6.141 -32.406 1 95.75 262 PRO A N 1
ATOM 2044 C CA . PRO A 1 262 ? -1.246 -4.945 -33.219 1 95.75 262 PRO A CA 1
ATOM 2045 C C . PRO A 1 262 ? -0.267 -5.203 -34.375 1 95.75 262 PRO A C 1
ATOM 2047 O O . PRO A 1 262 ? 0.452 -6.203 -34.344 1 95.75 262 PRO A O 1
ATOM 2050 N N . THR A 1 263 ? -0.26 -4.215 -35.281 1 96.25 263 THR A N 1
ATOM 2051 C CA . THR A 1 263 ? 0.673 -4.336 -36.406 1 96.25 263 THR A CA 1
ATOM 2052 C C . THR A 1 263 ? 2.115 -4.332 -35.906 1 96.25 263 THR A C 1
ATOM 2054 O O . THR A 1 263 ? 2.486 -3.506 -35.062 1 96.25 263 THR A O 1
ATOM 2057 N N . ALA A 1 264 ? 2.861 -5.316 -36.438 1 96.19 264 ALA A N 1
ATOM 2058 C CA . ALA A 1 264 ? 4.242 -5.441 -35.969 1 96.19 264 ALA A CA 1
ATOM 2059 C C . ALA A 1 264 ? 5.098 -6.172 -37 1 96.19 264 ALA A C 1
ATOM 2061 O O . ALA A 1 264 ? 4.57 -6.793 -37.938 1 96.19 264 ALA A O 1
ATOM 2062 N N . SER A 1 265 ? 6.352 -5.969 -36.906 1 94.38 265 SER A N 1
ATOM 2063 C CA . SER A 1 265 ? 7.328 -6.766 -37.625 1 94.38 265 SER A CA 1
ATOM 2064 C C . SER A 1 265 ? 8.086 -7.711 -36.719 1 94.38 265 SER A C 1
ATOM 2066 O O . SER A 1 265 ? 8.289 -7.402 -35.531 1 94.38 265 SER A O 1
ATOM 2068 N N . VAL A 1 266 ? 8.453 -8.891 -37.219 1 95.69 266 VAL A N 1
ATOM 2069 C CA . VAL A 1 266 ? 9.133 -9.883 -36.375 1 95.69 266 VAL A CA 1
ATOM 2070 C C . VAL A 1 266 ? 10.555 -10.102 -36.906 1 95.69 266 VAL A C 1
ATOM 2072 O O . VAL A 1 266 ? 10.75 -10.297 -38.125 1 95.69 266 VAL A O 1
ATOM 2075 N N . ARG A 1 267 ? 11.484 -10.031 -36 1 94.12 267 ARG A N 1
ATOM 2076 C CA . ARG A 1 267 ? 12.883 -10.266 -36.312 1 94.12 267 ARG A CA 1
ATOM 2077 C C . ARG A 1 267 ? 13.469 -11.375 -35.469 1 94.12 267 ARG A C 1
ATOM 2079 O O . ARG A 1 267 ? 13.016 -11.602 -34.344 1 94.12 267 ARG A O 1
ATOM 2086 N N . THR A 1 268 ? 14.445 -12.07 -35.969 1 94.75 268 THR A N 1
ATOM 2087 C CA . THR A 1 268 ? 15.086 -13.141 -35.219 1 94.75 268 THR A CA 1
ATOM 2088 C C . THR A 1 268 ? 16.516 -13.367 -35.688 1 94.75 268 THR A C 1
ATOM 2090 O O . THR A 1 268 ? 16.859 -13.016 -36.844 1 94.75 268 THR A O 1
ATOM 2093 N N . ASP A 1 269 ? 17.391 -13.766 -34.875 1 93.31 269 ASP A N 1
ATOM 2094 C CA . ASP A 1 269 ? 18.734 -14.18 -35.281 1 93.31 269 ASP A CA 1
ATOM 2095 C C . ASP A 1 269 ? 18.844 -15.703 -35.344 1 93.31 269 ASP A C 1
ATOM 2097 O O . ASP A 1 269 ? 19.938 -16.25 -35.469 1 93.31 269 ASP A O 1
ATOM 2101 N N . MET A 1 270 ? 17.734 -16.344 -35.188 1 93.69 270 MET A N 1
ATOM 2102 C CA . MET A 1 270 ? 17.703 -17.797 -35.312 1 93.69 270 MET A CA 1
ATOM 2103 C C . MET A 1 270 ? 17.781 -18.234 -36.75 1 93.69 270 MET A C 1
ATOM 2105 O O . MET A 1 270 ? 17.484 -17.453 -37.656 1 93.69 270 MET A O 1
ATOM 2109 N N . VAL A 1 271 ? 18.141 -19.469 -36.875 1 89.62 271 VAL A N 1
ATOM 2110 C CA . VAL A 1 271 ? 18.297 -20.016 -38.219 1 89.62 271 VAL A CA 1
ATOM 2111 C C . VAL A 1 271 ? 16.938 -20.062 -38.938 1 89.62 271 VAL A C 1
ATOM 2113 O O . VAL A 1 271 ? 15.945 -20.484 -38.344 1 89.62 271 VAL A O 1
ATOM 2116 N N . MET A 1 272 ? 16.922 -19.594 -40.094 1 86 272 MET A N 1
ATOM 2117 C CA . MET A 1 272 ? 15.688 -19.594 -40.875 1 86 272 MET A CA 1
ATOM 2118 C C . MET A 1 272 ? 15.68 -20.75 -41.875 1 86 272 MET A C 1
ATOM 2120 O O . MET A 1 272 ? 16.656 -20.953 -42.594 1 86 272 MET A O 1
ATOM 2124 N N . LEU A 1 273 ? 14.68 -21.5 -41.781 1 82 273 LEU A N 1
ATOM 2125 C CA . LEU A 1 273 ? 14.5 -22.609 -42.719 1 82 273 LEU A CA 1
ATOM 2126 C C . LEU A 1 273 ? 13.766 -22.141 -43.969 1 82 273 LEU A C 1
ATOM 2128 O O . LEU A 1 273 ? 13.109 -21.094 -43.938 1 82 273 LEU A O 1
ATOM 2132 N N . PHE A 1 274 ? 13.836 -22.906 -44.969 1 79.06 274 PHE A N 1
ATOM 2133 C CA . PHE A 1 274 ? 13.234 -22.547 -46.25 1 79.06 274 PHE A CA 1
ATOM 2134 C C . PHE A 1 274 ? 11.734 -22.312 -46.094 1 79.06 274 PHE A C 1
ATOM 2136 O O . PHE A 1 274 ? 11.039 -23.109 -45.469 1 79.06 274 PHE A O 1
ATOM 2143 N N . ASN A 1 275 ? 11.102 -21.266 -46.594 1 78.44 275 ASN A N 1
ATOM 2144 C CA . ASN A 1 275 ? 9.695 -20.875 -46.688 1 78.44 275 ASN A CA 1
ATOM 2145 C C . ASN A 1 275 ? 9.125 -20.578 -45.281 1 78.44 275 ASN A C 1
ATOM 2147 O O . ASN A 1 275 ? 7.914 -20.625 -45.094 1 78.44 275 ASN A O 1
ATOM 2151 N N . ASN A 1 276 ? 9.953 -20.438 -44.344 1 85.69 276 ASN A N 1
ATOM 2152 C CA . ASN A 1 276 ? 9.523 -20.125 -43 1 85.69 276 ASN A CA 1
ATOM 2153 C C . ASN A 1 276 ? 9.859 -18.688 -42.594 1 85.69 276 ASN A C 1
ATOM 2155 O O . ASN A 1 276 ? 11.023 -18.297 -42.594 1 85.69 276 ASN A O 1
ATOM 2159 N N . ILE A 1 277 ? 8.859 -17.922 -42.375 1 89.69 277 ILE A N 1
ATOM 2160 C CA . ILE A 1 277 ? 9.07 -16.5 -42.062 1 89.69 277 ILE A CA 1
ATOM 2161 C C . ILE A 1 277 ? 8.742 -16.234 -40.594 1 89.69 277 ILE A C 1
ATOM 2163 O O . ILE A 1 277 ? 7.707 -16.672 -40.094 1 89.69 277 ILE A O 1
ATOM 2167 N N . PRO A 1 278 ? 9.578 -15.531 -39.969 1 93.56 278 PRO A N 1
ATOM 2168 C CA . PRO A 1 278 ? 9.383 -15.266 -38.531 1 93.56 278 PRO A CA 1
ATOM 2169 C C . PRO A 1 278 ? 8.031 -14.625 -38.25 1 93.56 278 PRO A C 1
ATOM 2171 O O . PRO A 1 278 ? 7.473 -14.836 -37.156 1 93.56 278 PRO A O 1
ATOM 2174 N N . GLN A 1 279 ? 7.461 -13.93 -39.188 1 94.19 279 GLN A N 1
ATOM 2175 C CA . GLN A 1 279 ? 6.191 -13.234 -39.031 1 94.19 279 GLN A CA 1
ATOM 2176 C C . GLN A 1 279 ? 5.066 -14.211 -38.688 1 94.19 279 GLN A C 1
ATOM 2178 O O . GLN A 1 279 ? 4.059 -13.828 -38.094 1 94.19 279 GLN A O 1
ATOM 2183 N N . TYR A 1 280 ? 5.242 -15.453 -39.062 1 93.5 280 TYR A N 1
ATOM 2184 C CA . TYR A 1 280 ? 4.211 -16.453 -38.844 1 93.5 280 TYR A CA 1
ATOM 2185 C C . TYR A 1 280 ? 4.004 -16.734 -37.375 1 93.5 280 TYR A C 1
ATOM 2187 O O . TYR A 1 280 ? 2.943 -17.203 -36.969 1 93.5 280 TYR A O 1
ATOM 2195 N N . ALA A 1 281 ? 4.965 -16.438 -36.531 1 95.12 281 ALA A N 1
ATOM 2196 C CA . ALA A 1 281 ? 4.84 -16.609 -35.094 1 95.12 281 ALA A CA 1
ATOM 2197 C C . ALA A 1 281 ? 3.881 -15.586 -34.5 1 95.12 281 ALA A C 1
ATOM 2199 O O . ALA A 1 281 ? 3.367 -15.773 -33.406 1 95.12 281 ALA A O 1
ATOM 2200 N N . TYR A 1 282 ? 3.662 -14.57 -35.156 1 96.38 282 TYR A N 1
ATOM 2201 C CA . TYR A 1 282 ? 2.93 -13.438 -34.625 1 96.38 282 TYR A CA 1
ATOM 2202 C C . TYR A 1 282 ? 1.578 -13.273 -35.312 1 96.38 282 TYR A C 1
ATOM 2204 O O . TYR A 1 282 ? 0.624 -12.781 -34.719 1 96.38 282 TYR A O 1
ATOM 2212 N N . THR A 1 283 ? 1.477 -13.633 -36.562 1 91.56 283 THR A N 1
ATOM 2213 C CA . THR A 1 283 ? 0.23 -13.523 -37.312 1 91.56 283 THR A CA 1
ATOM 2214 C C . THR A 1 283 ? -0.796 -14.531 -36.812 1 91.56 283 THR A C 1
ATOM 2216 O O . THR A 1 283 ? -0.539 -15.742 -36.812 1 91.56 283 THR A O 1
ATOM 2219 N N . LEU A 1 284 ? -1.925 -13.945 -36.406 1 88.69 284 LEU A N 1
ATOM 2220 C CA . LEU A 1 284 ? -2.941 -14.805 -35.812 1 88.69 284 LEU A CA 1
ATOM 2221 C C . LEU A 1 284 ? -3.514 -15.766 -36.844 1 88.69 284 LEU A C 1
ATOM 2223 O O . LEU A 1 284 ? -3.748 -15.383 -37.969 1 88.69 284 LEU A O 1
ATOM 2227 N N . ASN A 1 285 ? -3.9 -16.984 -36.531 1 73.88 285 ASN A N 1
ATOM 2228 C CA . ASN A 1 285 ? -4.578 -18.031 -37.312 1 73.88 285 ASN A CA 1
ATOM 2229 C C . ASN A 1 285 ? -3.754 -18.469 -38.5 1 73.88 285 ASN A C 1
ATOM 2231 O O . ASN A 1 285 ? -4.309 -18.891 -39.531 1 73.88 285 ASN A O 1
ATOM 2235 N N . LYS A 1 286 ? -2.506 -18.078 -38.406 1 71.75 286 LYS A N 1
ATOM 2236 C CA . LYS A 1 286 ? -1.7 -18.5 -39.562 1 71.75 286 LYS A CA 1
ATOM 2237 C C . LYS A 1 286 ? -0.763 -19.641 -39.156 1 71.75 286 LYS A C 1
ATOM 2239 O O . LYS A 1 286 ? -0.959 -20.297 -38.156 1 71.75 286 LYS A O 1
ATOM 2244 N N . GLU A 1 287 ? 0.382 -19.75 -39.875 1 79.19 287 GLU A N 1
ATOM 2245 C CA . GLU A 1 287 ? 1.441 -20.75 -39.75 1 79.19 287 GLU A CA 1
ATOM 2246 C C . GLU A 1 287 ? 2.332 -20.453 -38.531 1 79.19 287 GLU A C 1
ATOM 2248 O O . GLU A 1 287 ? 2.105 -19.484 -37.812 1 79.19 287 GLU A O 1
ATOM 2253 N N . SER A 1 288 ? 3.1 -21.344 -38.156 1 89.69 288 SER A N 1
ATOM 2254 C CA . SER A 1 288 ? 4.082 -21.281 -37.094 1 89.69 288 SER A CA 1
ATOM 2255 C C . SER A 1 288 ? 5.484 -21.031 -37.625 1 89.69 288 SER A C 1
ATOM 2257 O O . SER A 1 288 ? 5.719 -21.156 -38.812 1 89.69 288 SER A O 1
ATOM 2259 N N . PHE A 1 289 ? 6.266 -20.484 -36.844 1 94.31 289 PHE A N 1
ATOM 2260 C CA . PHE A 1 289 ? 7.676 -20.328 -37.188 1 94.31 289 PHE A CA 1
ATOM 2261 C C . PHE A 1 289 ? 8.5 -21.453 -36.594 1 94.31 289 PHE A C 1
ATOM 2263 O O . PHE A 1 289 ? 8.445 -21.719 -35.406 1 94.31 289 PHE A O 1
ATOM 2270 N N . ALA A 1 290 ? 9.211 -22.125 -37.469 1 92.94 290 ALA A N 1
ATOM 2271 C CA . ALA A 1 290 ? 10.055 -23.234 -37.031 1 92.94 290 ALA A CA 1
ATOM 2272 C C . ALA A 1 290 ? 11.531 -22.922 -37.25 1 92.94 290 ALA A C 1
ATOM 2274 O O . ALA A 1 290 ? 11.906 -22.281 -38.219 1 92.94 290 ALA A O 1
ATOM 2275 N N . THR A 1 291 ? 12.336 -23.297 -36.344 1 93.56 291 THR A N 1
ATOM 2276 C CA . THR A 1 291 ? 13.781 -23.141 -36.438 1 93.56 291 THR A CA 1
ATOM 2277 C C . THR A 1 291 ? 14.5 -24.375 -35.906 1 93.56 291 THR A C 1
ATOM 2279 O O . THR A 1 291 ? 13.875 -25.281 -35.344 1 93.56 291 THR A O 1
ATOM 2282 N N . LEU A 1 292 ? 15.852 -24.359 -36.156 1 90.56 292 LEU A N 1
ATOM 2283 C CA . LEU A 1 292 ? 16.625 -25.531 -35.75 1 90.56 292 LEU A CA 1
ATOM 2284 C C . LEU A 1 292 ? 17.734 -25.141 -34.781 1 90.56 292 LEU A C 1
ATOM 2286 O O . LEU A 1 292 ? 18.406 -24.125 -34.969 1 90.56 292 LEU A O 1
ATOM 2290 N N . ASN A 1 293 ? 17.828 -25.953 -33.719 1 90.94 293 ASN A N 1
ATOM 2291 C CA . ASN A 1 293 ? 18.922 -25.922 -32.75 1 90.94 293 ASN A CA 1
ATOM 2292 C C . ASN A 1 293 ? 19.203 -24.516 -32.25 1 90.94 293 ASN A C 1
ATOM 2294 O O . ASN A 1 293 ? 20.328 -24.016 -32.344 1 90.94 293 AS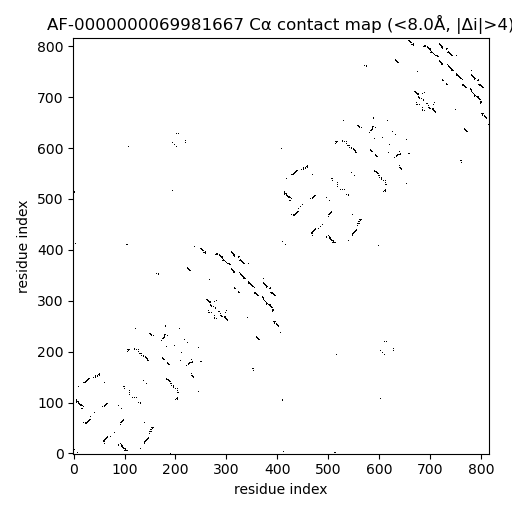N A O 1
ATOM 2298 N N . PRO A 1 294 ? 18.141 -23.922 -31.672 1 94.88 294 PRO A N 1
ATOM 2299 C CA . PRO A 1 294 ? 18.453 -22.609 -31.078 1 94.88 294 PRO A CA 1
ATOM 2300 C C . PRO A 1 294 ? 19.5 -22.688 -29.984 1 94.88 294 PRO A C 1
ATOM 2302 O O . PRO A 1 294 ? 19.578 -23.688 -29.266 1 94.88 294 PRO A O 1
ATOM 2305 N N . VAL A 1 295 ? 20.344 -21.656 -29.875 1 95.94 295 VAL A N 1
ATOM 2306 C CA . VAL A 1 295 ? 21.391 -21.609 -28.859 1 95.94 295 VAL A CA 1
ATOM 2307 C C . VAL A 1 295 ? 21.125 -20.453 -27.906 1 95.94 295 VAL A C 1
ATOM 2309 O O . VAL A 1 295 ? 20.281 -19.594 -28.172 1 95.94 295 VAL A O 1
ATOM 2312 N N . ARG A 1 296 ? 21.844 -20.5 -26.766 1 96.38 296 ARG A N 1
ATOM 2313 C CA . ARG A 1 296 ? 21.688 -19.453 -25.766 1 96.38 296 ARG A CA 1
ATOM 2314 C C . ARG A 1 296 ? 21.922 -18.078 -26.375 1 96.38 296 ARG A C 1
ATOM 2316 O O . ARG A 1 296 ? 22.906 -17.859 -27.094 1 96.38 296 ARG A O 1
ATOM 2323 N N . GLY A 1 297 ? 21 -17.188 -26.109 1 95.12 297 GLY A N 1
ATOM 2324 C CA . GLY A 1 297 ? 21.141 -15.82 -26.594 1 95.12 297 GLY A CA 1
ATOM 2325 C C . GLY A 1 297 ? 20.312 -15.547 -27.844 1 95.12 297 GLY A C 1
ATOM 2326 O O . GLY A 1 297 ? 20.062 -14.391 -28.188 1 95.12 297 GLY A O 1
ATOM 2327 N N . ASN A 1 298 ? 19.953 -16.641 -28.594 1 96.31 298 ASN A N 1
ATOM 2328 C CA . ASN A 1 298 ? 19.047 -16.438 -29.719 1 96.31 298 ASN A CA 1
ATOM 2329 C C . ASN A 1 298 ? 17.766 -15.75 -29.297 1 96.31 298 ASN A C 1
ATOM 2331 O O . ASN A 1 298 ? 17.328 -15.906 -28.141 1 96.31 298 ASN A O 1
ATOM 2335 N N . TYR A 1 299 ? 17.203 -14.977 -30.188 1 96.38 299 TYR A N 1
ATOM 2336 C CA . TYR A 1 299 ? 15.992 -14.25 -29.812 1 96.38 299 TYR A CA 1
ATOM 2337 C C . TYR A 1 299 ? 15.039 -14.141 -31 1 96.38 299 TYR A C 1
ATOM 2339 O O . TYR A 1 299 ? 15.438 -14.328 -32.156 1 96.38 299 TYR A O 1
ATOM 2347 N N . LEU A 1 300 ? 13.836 -14.023 -30.797 1 96.75 300 LEU A N 1
ATOM 2348 C CA . LEU A 1 300 ? 12.789 -13.57 -31.719 1 96.75 300 LEU A CA 1
ATOM 2349 C C . LEU A 1 300 ? 12.062 -12.352 -31.141 1 96.75 300 LEU A C 1
ATOM 2351 O O . LEU A 1 300 ? 11.477 -12.414 -30.062 1 96.75 300 LEU A O 1
ATOM 2355 N N . THR A 1 301 ? 12.109 -11.25 -31.844 1 97.25 301 THR A N 1
ATOM 2356 C CA . THR A 1 301 ? 11.578 -10 -31.312 1 97.25 301 THR A CA 1
ATOM 2357 C C . THR A 1 301 ? 10.422 -9.5 -32.188 1 97.25 301 THR A C 1
ATOM 2359 O O . THR A 1 301 ? 10.562 -9.383 -33.406 1 97.25 301 THR A O 1
ATOM 2362 N N . VAL A 1 302 ? 9.32 -9.32 -31.578 1 97.31 302 VAL A N 1
ATOM 2363 C CA . VAL A 1 302 ? 8.195 -8.625 -32.219 1 97.31 302 VAL A CA 1
ATOM 2364 C C . VAL A 1 302 ? 8.336 -7.121 -32 1 97.31 302 VAL A C 1
ATOM 2366 O O . VAL A 1 302 ? 8.375 -6.645 -30.859 1 97.31 302 VAL A O 1
ATOM 2369 N N . ILE A 1 303 ? 8.406 -6.406 -33 1 96.81 303 ILE A N 1
ATOM 2370 C CA . ILE A 1 303 ? 8.539 -4.953 -32.938 1 96.81 303 ILE A CA 1
ATOM 2371 C C . ILE A 1 303 ? 7.234 -4.297 -33.375 1 96.81 303 ILE A C 1
ATOM 2373 O O . ILE A 1 303 ? 6.879 -4.324 -34.562 1 96.81 303 ILE A O 1
ATOM 2377 N N . LEU A 1 304 ? 6.617 -3.682 -32.438 1 96.38 304 LEU A N 1
ATOM 2378 C CA . LEU A 1 304 ? 5.352 -3.027 -32.75 1 96.38 304 LEU A CA 1
ATOM 2379 C C . LEU A 1 304 ? 5.57 -1.765 -33.562 1 96.38 304 LEU A C 1
ATOM 2381 O O . LEU A 1 304 ? 6.488 -0.988 -33.312 1 96.38 304 LEU A O 1
ATOM 2385 N N . GLU A 1 305 ? 4.781 -1.619 -34.531 1 94.88 305 GLU A N 1
ATOM 2386 C CA . GLU A 1 305 ? 4.891 -0.428 -35.375 1 94.88 305 GLU A CA 1
ATOM 2387 C C . GLU A 1 305 ? 4.672 0.842 -34.562 1 94.88 305 GLU A C 1
ATOM 2389 O O . GLU A 1 305 ? 5.383 1.833 -34.75 1 94.88 305 GLU A O 1
ATOM 2394 N N . LYS A 1 306 ? 3.609 0.814 -33.719 1 94 306 LYS A N 1
ATOM 2395 C CA . LYS A 1 306 ? 3.342 1.866 -32.75 1 94 306 LYS A CA 1
ATOM 2396 C C . LYS A 1 306 ? 3.291 1.301 -31.328 1 94 306 LYS A C 1
ATOM 2398 O O . LYS A 1 306 ? 2.623 0.295 -31.078 1 94 306 LYS A O 1
ATOM 2403 N N . PRO A 1 307 ? 4.016 2.002 -30.531 1 93.5 307 PRO A N 1
ATOM 2404 C CA . PRO A 1 307 ? 3.934 1.526 -29.141 1 93.5 307 PRO A CA 1
ATOM 2405 C C . PRO A 1 307 ? 2.496 1.453 -28.625 1 93.5 307 PRO A C 1
ATOM 2407 O O . PRO A 1 307 ? 1.677 2.316 -28.953 1 93.5 307 PRO A O 1
ATOM 2410 N N . GLN A 1 308 ? 2.248 0.364 -27.906 1 92.88 308 GLN A N 1
ATOM 2411 C CA . GLN A 1 308 ? 0.896 0.119 -27.406 1 92.88 308 GLN A CA 1
ATOM 2412 C C . GLN A 1 308 ? 0.904 -0.237 -25.922 1 92.88 308 GLN A C 1
ATOM 2414 O O . GLN A 1 308 ? 1.905 -0.736 -25.406 1 92.88 308 GLN A O 1
ATOM 2419 N N . LYS A 1 309 ? -0.218 0.108 -25.266 1 90.62 309 LYS A N 1
ATOM 2420 C CA . LYS A 1 309 ? -0.427 -0.422 -23.922 1 90.62 309 LYS A CA 1
ATOM 2421 C C . LYS A 1 309 ? -0.939 -1.858 -23.969 1 90.62 309 LYS A C 1
ATOM 2423 O O . LYS A 1 309 ? -2.139 -2.09 -24.141 1 90.62 309 LYS A O 1
ATOM 2428 N N . VAL A 1 310 ? -0.068 -2.793 -23.859 1 93.19 310 VAL A N 1
ATOM 2429 C CA . VAL A 1 310 ? -0.383 -4.219 -23.906 1 93.19 310 VAL A CA 1
ATOM 2430 C C . VAL A 1 310 ? -0.844 -4.695 -22.531 1 93.19 310 VAL A C 1
ATOM 2432 O O . VAL A 1 310 ? -0.252 -4.336 -21.516 1 93.19 310 VAL A O 1
ATOM 2435 N N . THR A 1 311 ? -1.884 -5.508 -22.453 1 91.62 311 THR A N 1
ATOM 2436 C CA . THR A 1 311 ? -2.436 -5.938 -21.188 1 91.62 311 THR A CA 1
ATOM 2437 C C . THR A 1 311 ? -2.135 -7.414 -20.922 1 91.62 311 THR A C 1
ATOM 2439 O O . THR A 1 311 ? -2.164 -7.871 -19.781 1 91.62 311 THR A O 1
ATOM 2442 N N . ARG A 1 312 ? -1.85 -8.18 -21.938 1 94.31 312 ARG A N 1
ATOM 2443 C CA . ARG A 1 312 ? -1.598 -9.609 -21.797 1 94.31 312 ARG A CA 1
ATOM 2444 C C . ARG A 1 312 ? -0.757 -10.125 -22.969 1 94.31 312 ARG A C 1
ATOM 2446 O O . ARG A 1 312 ? -0.92 -9.688 -24.109 1 94.31 312 ARG A O 1
ATOM 2453 N N . VAL A 1 313 ? 0.141 -11.008 -22.734 1 96.56 313 VAL A N 1
ATOM 2454 C CA . VAL A 1 313 ? 0.958 -11.68 -23.75 1 96.56 313 VAL A CA 1
ATOM 2455 C C . VAL A 1 313 ? 0.908 -13.188 -23.531 1 96.56 313 VAL A C 1
ATOM 2457 O O . VAL A 1 313 ? 1.042 -13.672 -22.406 1 96.56 313 VAL A O 1
ATOM 2460 N N . GLU A 1 314 ? 0.651 -13.891 -24.547 1 96.31 314 GLU A N 1
ATOM 2461 C CA . GLU A 1 314 ? 0.702 -15.352 -24.531 1 96.31 314 GLU A CA 1
ATOM 2462 C C . GLU A 1 314 ? 1.627 -15.883 -25.609 1 96.31 314 GLU A C 1
ATOM 2464 O O . GLU A 1 314 ? 1.514 -15.492 -26.781 1 96.31 314 GLU A O 1
ATOM 2469 N N . VAL A 1 315 ? 2.572 -16.672 -25.266 1 96.81 315 VAL A N 1
ATOM 2470 C CA . VAL A 1 315 ? 3.494 -17.297 -26.203 1 96.81 315 VAL A CA 1
ATOM 2471 C C . VAL A 1 315 ? 3.318 -18.812 -26.156 1 96.81 315 VAL A C 1
ATOM 2473 O O . VAL A 1 315 ? 3.406 -19.422 -25.094 1 96.81 315 VAL A O 1
ATOM 2476 N N . LEU A 1 316 ? 3.088 -19.375 -27.266 1 94.88 316 LEU A N 1
ATOM 2477 C CA . LEU A 1 316 ? 2.914 -20.812 -27.391 1 94.88 316 LEU A CA 1
ATOM 2478 C C . LEU A 1 316 ? 4.004 -21.422 -28.281 1 94.88 316 LEU A C 1
ATOM 2480 O O . LEU A 1 316 ? 4.191 -21 -29.422 1 94.88 316 LEU A O 1
ATOM 2484 N N . THR A 1 317 ? 4.699 -22.359 -27.719 1 95.31 317 THR A N 1
ATOM 2485 C CA . THR A 1 317 ? 5.703 -23.062 -28.5 1 95.31 317 THR A CA 1
ATOM 2486 C C . THR A 1 317 ? 5.438 -24.562 -28.484 1 95.31 317 THR A C 1
ATOM 2488 O O . THR A 1 317 ? 4.699 -25.062 -27.625 1 95.31 317 THR A O 1
ATOM 2491 N N . GLY A 1 318 ? 6.016 -25.25 -29.453 1 92.44 318 GLY A N 1
ATOM 2492 C CA . GLY A 1 318 ? 5.887 -26.703 -29.531 1 92.44 318 GLY A CA 1
ATOM 2493 C C . GLY A 1 318 ? 4.656 -27.156 -30.297 1 92.44 318 GLY A C 1
ATOM 2494 O O . GLY A 1 318 ? 3.766 -26.344 -30.578 1 92.44 318 GLY A O 1
ATOM 2495 N N . SER A 1 319 ? 4.672 -28.406 -30.562 1 87.56 319 SER A N 1
ATOM 2496 C CA . SER A 1 319 ? 3.547 -28.984 -31.281 1 87.56 319 SER A CA 1
ATOM 2497 C C . SER A 1 319 ? 2.342 -29.188 -30.375 1 87.56 319 SER A C 1
ATOM 2499 O O . SER A 1 319 ? 2.498 -29.406 -29.172 1 87.56 319 SER A O 1
ATOM 2501 N N . ASN A 1 320 ? 1.193 -29 -30.812 1 77.69 320 ASN A N 1
ATOM 2502 C CA . ASN A 1 320 ? -0.037 -29.172 -30.047 1 77.69 320 ASN A CA 1
ATOM 2503 C C . ASN A 1 320 ? -0.26 -30.641 -29.672 1 77.69 320 ASN A C 1
ATOM 2505 O O . ASN A 1 320 ? -0.905 -30.922 -28.656 1 77.69 320 ASN A O 1
ATOM 2509 N N . LYS A 1 321 ? 0.289 -31.531 -30.438 1 75.69 321 LYS A N 1
ATOM 2510 C CA . LYS A 1 321 ? -0.012 -32.969 -30.312 1 75.69 321 LYS A CA 1
ATOM 2511 C C . LYS A 1 321 ? 0.896 -33.625 -29.266 1 75.69 321 LYS A C 1
ATOM 2513 O O . LYS A 1 321 ? 0.423 -34.344 -28.391 1 75.69 321 LYS A O 1
ATOM 2518 N N . ASP A 1 322 ? 2.211 -33.5 -29.375 1 73.56 322 ASP A N 1
ATOM 2519 C CA . ASP A 1 322 ? 3.09 -34.312 -28.547 1 73.56 322 ASP A CA 1
ATOM 2520 C C . ASP A 1 322 ? 4.047 -33.406 -27.75 1 73.56 322 ASP A C 1
ATOM 2522 O O . ASP A 1 322 ? 5.043 -33.906 -27.203 1 73.56 322 ASP A O 1
ATOM 2526 N N . ARG A 1 323 ? 3.824 -32.188 -27.516 1 76.81 323 ARG A N 1
ATOM 2527 C CA . ARG A 1 323 ? 4.664 -31.266 -26.766 1 76.81 323 ARG A CA 1
ATOM 2528 C C . ARG A 1 323 ? 6.117 -31.359 -27.203 1 76.81 323 ARG A C 1
ATOM 2530 O O . ARG A 1 323 ? 7.031 -31.078 -26.422 1 76.81 323 ARG A O 1
ATOM 2537 N N . LYS A 1 324 ? 6.227 -31.781 -28.391 1 86.38 324 LYS A N 1
ATOM 2538 C CA . LYS A 1 324 ? 7.574 -31.797 -28.953 1 86.38 324 LYS A CA 1
ATOM 2539 C C . LYS A 1 324 ? 7.957 -30.453 -29.547 1 86.38 324 LYS A C 1
ATOM 2541 O O . LYS A 1 324 ? 7.09 -29.625 -29.844 1 86.38 324 LYS A O 1
ATOM 2546 N N . HIS A 1 325 ? 9.195 -30.109 -29.547 1 92.38 325 HIS A N 1
ATOM 2547 C CA . HIS A 1 325 ? 9.781 -28.938 -30.188 1 92.38 325 HIS A CA 1
ATOM 2548 C C . HIS A 1 325 ? 9.422 -27.656 -29.422 1 92.38 325 HIS A C 1
ATOM 2550 O O . HIS A 1 325 ? 9.266 -26.594 -30.031 1 92.38 325 HIS A O 1
ATOM 2556 N N . GLN A 1 326 ? 9.148 -27.781 -28.156 1 94.44 326 GLN A N 1
ATOM 2557 C CA . GLN A 1 326 ? 8.891 -26.609 -27.328 1 94.44 326 GLN A CA 1
ATOM 2558 C C . GLN A 1 326 ? 10.195 -25.953 -26.875 1 94.44 326 GLN A C 1
ATOM 2560 O O . GLN A 1 326 ? 11.242 -26.609 -26.844 1 94.44 326 GLN A O 1
ATOM 2565 N N . LEU A 1 327 ? 10.078 -24.703 -26.625 1 95.25 327 LEU A N 1
ATOM 2566 C CA . LEU A 1 327 ? 11.219 -24.031 -26.016 1 95.25 327 LEU A CA 1
ATOM 2567 C C . LEU A 1 327 ? 11.438 -24.516 -24.594 1 95.25 327 LEU A C 1
ATOM 2569 O O . LEU A 1 327 ? 10.586 -24.328 -23.719 1 95.25 327 LEU A O 1
ATOM 2573 N N . GLN A 1 328 ? 12.523 -25.109 -24.297 1 92.94 328 GLN A N 1
ATOM 2574 C CA . GLN A 1 328 ? 12.773 -25.75 -23.016 1 92.94 328 GLN A CA 1
ATOM 2575 C C . GLN A 1 328 ? 13.133 -24.734 -21.938 1 92.94 328 GLN A C 1
ATOM 2577 O O . GLN A 1 328 ? 12.586 -24.766 -20.828 1 92.94 328 GLN A O 1
ATOM 2582 N N . ARG A 1 329 ? 14.062 -23.859 -22.25 1 94.12 329 ARG A N 1
ATOM 2583 C CA . ARG A 1 329 ? 14.461 -22.812 -21.328 1 94.12 329 ARG A CA 1
ATOM 2584 C C . ARG A 1 329 ? 14.492 -21.453 -22.031 1 94.12 329 ARG A C 1
ATOM 2586 O O . ARG A 1 329 ? 15.391 -21.188 -22.828 1 94.12 329 ARG A O 1
ATOM 2593 N N . GLY A 1 330 ? 13.523 -20.734 -21.781 1 96.69 330 GLY A N 1
ATOM 2594 C CA . GLY A 1 330 ? 13.445 -19.406 -22.359 1 96.69 330 GLY A CA 1
ATOM 2595 C C . GLY A 1 330 ? 12.633 -18.438 -21.516 1 96.69 330 GLY A C 1
ATOM 2596 O O . GLY A 1 330 ? 12.086 -18.812 -20.484 1 96.69 330 GLY A O 1
ATOM 2597 N N . GLN A 1 331 ? 12.625 -17.203 -21.922 1 97.69 331 GLN A N 1
ATOM 2598 C CA . GLN A 1 331 ? 11.867 -16.172 -21.234 1 97.69 331 GLN A CA 1
ATOM 2599 C C . GLN A 1 331 ? 11.336 -15.125 -22.203 1 97.69 331 GLN A C 1
ATOM 2601 O O . GLN A 1 331 ? 11.812 -15.023 -23.328 1 97.69 331 GLN A O 1
ATOM 2606 N N . VAL A 1 332 ? 10.367 -14.438 -21.781 1 97.81 332 VAL A N 1
ATOM 2607 C CA . VAL A 1 332 ? 9.797 -13.336 -22.562 1 97.81 332 VAL A CA 1
ATOM 2608 C C . VAL A 1 332 ? 10.109 -12.008 -21.875 1 97.81 332 VAL A C 1
ATOM 2610 O O . VAL A 1 332 ? 9.984 -11.883 -20.656 1 97.81 332 VAL A O 1
ATOM 2613 N N . GLU A 1 333 ? 10.523 -11.055 -22.672 1 97.5 333 GLU A N 1
ATOM 2614 C CA . GLU A 1 333 ? 10.859 -9.719 -22.188 1 97.5 333 GLU A CA 1
ATOM 2615 C C . GLU A 1 333 ? 10.047 -8.648 -22.906 1 97.5 333 GLU A C 1
ATOM 2617 O O . GLU A 1 333 ? 9.672 -8.82 -24.062 1 97.5 333 GLU A O 1
ATOM 2622 N N . LEU A 1 334 ? 9.773 -7.617 -22.219 1 96.31 334 LEU A N 1
ATOM 2623 C CA . LEU A 1 334 ? 9.094 -6.449 -22.766 1 96.31 334 LEU A CA 1
ATOM 2624 C C . LEU A 1 334 ? 10.086 -5.332 -23.062 1 96.31 334 LEU A C 1
ATOM 2626 O O . LEU A 1 334 ? 10.922 -4.996 -22.219 1 96.31 334 LEU A O 1
ATOM 2630 N N . GLY A 1 335 ? 9.953 -4.746 -24.203 1 95.5 335 GLY A N 1
ATOM 2631 C CA . GLY A 1 335 ? 10.883 -3.715 -24.641 1 95.5 335 GLY A CA 1
ATOM 2632 C C . GLY A 1 335 ? 10.266 -2.328 -24.656 1 95.5 335 GLY A C 1
ATOM 2633 O O . GLY A 1 335 ? 9.117 -2.158 -25.062 1 95.5 335 GLY A O 1
ATOM 2634 N N . TYR A 1 336 ? 11.086 -1.437 -24.266 1 92.38 336 TYR A N 1
ATOM 2635 C CA . TYR A 1 336 ? 10.656 -0.046 -24.172 1 92.38 336 TYR A CA 1
ATOM 2636 C C . TYR A 1 336 ? 11.695 0.884 -24.797 1 92.38 336 TYR A C 1
ATOM 2638 O O . TYR A 1 336 ? 12.859 0.514 -24.938 1 92.38 336 TYR A O 1
ATOM 2646 N N . GLY A 1 337 ? 11.203 2.104 -25.141 1 87.25 337 GLY A N 1
ATOM 2647 C CA . GLY A 1 337 ? 12.109 3.1 -25.688 1 87.25 337 GLY A CA 1
ATOM 2648 C C . GLY A 1 337 ? 12.273 2.986 -27.188 1 87.25 337 GLY A C 1
ATOM 2649 O O . GLY A 1 337 ? 11.555 2.225 -27.844 1 87.25 337 GLY A O 1
ATOM 2650 N N . PRO A 1 338 ? 13.195 3.809 -27.734 1 87.19 338 PRO A N 1
ATOM 2651 C CA . PRO A 1 338 ? 13.414 3.812 -29.172 1 87.19 338 PRO A CA 1
ATOM 2652 C C . PRO A 1 338 ? 14.109 2.543 -29.672 1 87.19 338 PRO A C 1
ATOM 2654 O O . PRO A 1 338 ? 14.742 1.837 -28.875 1 87.19 338 PRO A O 1
ATOM 2657 N N . LEU A 1 339 ? 13.883 2.406 -30.922 1 87.62 339 LEU A N 1
ATOM 2658 C CA . LEU A 1 339 ? 14.57 1.271 -31.531 1 87.62 339 LEU A CA 1
ATOM 2659 C C . LEU A 1 339 ? 16.062 1.542 -31.672 1 87.62 339 LEU A C 1
ATOM 2661 O O . LEU A 1 339 ? 16.469 2.623 -32.094 1 87.62 339 LEU A O 1
ATOM 2665 N N . GLU A 1 340 ? 16.906 0.938 -31.047 1 76.62 340 GLU A N 1
ATOM 2666 C CA . GLU A 1 340 ? 18.344 1.166 -31.109 1 76.62 340 GLU A CA 1
ATOM 2667 C C . GLU A 1 340 ? 18.953 0.485 -32.344 1 76.62 340 GLU A C 1
ATOM 2669 O O . GLU A 1 340 ? 19.781 1.072 -33.031 1 76.62 340 GLU A O 1
ATOM 2674 N N . ASP A 1 341 ? 18.844 -0.792 -32.438 1 71.5 341 ASP A N 1
ATOM 2675 C CA . ASP A 1 341 ? 19.438 -1.523 -33.531 1 71.5 341 ASP A CA 1
ATOM 2676 C C . ASP A 1 341 ? 18.453 -2.535 -34.125 1 71.5 341 ASP A C 1
ATOM 2678 O O . ASP A 1 341 ? 17.25 -2.428 -33.906 1 71.5 341 ASP A O 1
ATOM 2682 N N . LEU A 1 342 ? 19.031 -3.328 -34.906 1 71.94 342 LEU A N 1
ATOM 2683 C CA . LEU A 1 342 ? 18.266 -4.371 -35.562 1 71.94 342 LEU A CA 1
ATOM 2684 C C . LEU A 1 342 ? 17.688 -5.359 -34.562 1 71.94 342 LEU A C 1
ATOM 2686 O O . LEU A 1 342 ? 16.812 -6.156 -34.875 1 71.94 342 LEU A O 1
ATOM 2690 N N . GLN A 1 343 ? 18.016 -5.125 -33.281 1 76.25 343 GLN A N 1
ATOM 2691 C CA . GLN A 1 343 ? 17.641 -6.141 -32.312 1 76.25 343 GLN A CA 1
ATOM 2692 C C . GLN A 1 343 ? 16.391 -5.719 -31.547 1 76.25 343 GLN A C 1
ATOM 2694 O O . GLN A 1 343 ? 15.805 -6.523 -30.812 1 76.25 343 GLN A O 1
ATOM 2699 N N . GLY A 1 344 ? 16.031 -4.539 -31.734 1 86.38 344 GLY A N 1
ATOM 2700 C CA . GLY A 1 344 ? 14.766 -4.168 -31.109 1 86.38 344 GLY A CA 1
ATOM 2701 C C . GLY A 1 344 ? 14.875 -2.953 -30.203 1 86.38 344 GLY A C 1
ATOM 2702 O O . GLY A 1 344 ? 15.539 -1.975 -30.562 1 86.38 344 GLY A O 1
ATOM 2703 N N . CYS A 1 345 ? 14.188 -2.898 -29.141 1 92.69 345 CYS A N 1
ATOM 2704 C CA . CYS A 1 345 ? 14.008 -1.76 -28.25 1 92.69 345 CYS A CA 1
ATOM 2705 C C . CYS A 1 345 ? 15.25 -1.537 -27.391 1 92.69 345 CYS A C 1
ATOM 2707 O O . CYS A 1 345 ? 16.062 -2.445 -27.234 1 92.69 345 CYS A O 1
ATOM 2709 N N . ALA A 1 346 ? 15.438 -0.414 -26.797 1 90.88 346 ALA A N 1
ATOM 2710 C CA . ALA A 1 346 ? 16.609 0.004 -26.047 1 90.88 346 ALA A CA 1
ATOM 2711 C C . ALA A 1 346 ? 16.656 -0.679 -24.672 1 90.88 346 ALA A C 1
ATOM 2713 O O . ALA A 1 346 ? 17.734 -0.995 -24.172 1 90.88 346 ALA A O 1
ATOM 2714 N N . ARG A 1 347 ? 15.555 -0.846 -24.094 1 92.94 347 ARG A N 1
ATOM 2715 C CA . ARG A 1 347 ? 15.477 -1.408 -22.75 1 92.94 347 ARG A CA 1
ATOM 2716 C C . ARG A 1 347 ? 14.469 -2.553 -22.688 1 92.94 347 ARG A C 1
ATOM 2718 O O . ARG A 1 347 ? 13.398 -2.479 -23.297 1 92.94 347 ARG A O 1
ATOM 2725 N N . TYR A 1 348 ? 14.898 -3.617 -22.016 1 93.56 348 TYR A N 1
ATOM 2726 C CA . TYR A 1 348 ? 14.008 -4.758 -21.859 1 93.56 348 TYR A CA 1
ATOM 2727 C C . TYR A 1 348 ? 13.812 -5.086 -20.375 1 93.56 348 TYR A C 1
ATOM 2729 O O . TYR A 1 348 ? 14.742 -4.961 -19.578 1 93.56 348 TYR A O 1
ATOM 2737 N N . THR A 1 349 ? 12.633 -5.418 -20.062 1 93.25 349 THR A N 1
ATOM 2738 C CA . THR A 1 349 ? 12.289 -5.906 -18.719 1 93.25 349 THR A CA 1
ATOM 2739 C C . THR A 1 349 ? 11.68 -7.301 -18.797 1 93.25 349 THR A C 1
ATOM 2741 O O . THR A 1 349 ? 10.93 -7.605 -19.734 1 93.25 349 THR A O 1
ATOM 2744 N N . LEU A 1 350 ? 11.969 -8.125 -17.859 1 95.06 350 LEU A N 1
ATOM 2745 C CA . LEU A 1 350 ? 11.484 -9.508 -17.844 1 95.06 350 LEU A CA 1
ATOM 2746 C C . LEU A 1 350 ? 9.984 -9.555 -17.594 1 95.06 350 LEU A C 1
ATOM 2748 O O . LEU A 1 350 ? 9.5 -8.961 -16.625 1 95.06 350 LEU A O 1
ATOM 2752 N N . LEU A 1 351 ? 9.258 -10.203 -18.438 1 95.56 351 LEU A N 1
ATOM 2753 C CA . LEU A 1 351 ? 7.863 -10.523 -18.172 1 95.56 351 LEU A CA 1
ATOM 2754 C C . LEU A 1 351 ? 7.746 -11.82 -17.375 1 95.56 351 LEU A C 1
ATOM 2756 O O . LEU A 1 351 ? 7.102 -11.859 -16.328 1 95.56 351 LEU A O 1
ATOM 2760 N N . GLY A 1 352 ? 8.445 -12.828 -17.906 1 95.94 352 GLY A N 1
ATOM 2761 C CA . GLY A 1 352 ? 8.453 -14.102 -17.203 1 95.94 352 GLY A CA 1
ATOM 2762 C C . GLY A 1 352 ? 9.102 -15.219 -18 1 95.94 352 GLY A C 1
ATOM 2763 O O . GLY A 1 352 ? 9.352 -15.07 -19.203 1 95.94 352 GLY A O 1
ATOM 2764 N N . PRO A 1 353 ? 9.352 -16.297 -17.359 1 96.56 353 PRO A N 1
ATOM 2765 C CA . PRO A 1 353 ? 9.914 -17.469 -18.031 1 96.56 353 PRO A CA 1
ATOM 2766 C C . PRO A 1 353 ? 8.859 -18.266 -18.797 1 96.56 353 PRO A C 1
ATOM 2768 O O . PRO A 1 353 ? 7.672 -18.188 -18.484 1 96.56 353 PRO A O 1
ATOM 2771 N N . VAL A 1 354 ? 9.32 -18.906 -19.797 1 95.56 354 VAL A N 1
ATOM 2772 C CA . VAL A 1 354 ? 8.477 -19.859 -20.516 1 95.56 354 VAL A CA 1
ATOM 2773 C C . VAL A 1 354 ? 8.391 -21.172 -19.719 1 95.56 354 VAL A C 1
ATOM 2775 O O . VAL A 1 354 ? 9.414 -21.719 -19.312 1 95.56 354 VAL A O 1
ATOM 2778 N N . VAL A 1 355 ? 7.207 -21.578 -19.5 1 93.12 355 VAL A N 1
ATOM 2779 C CA . VAL A 1 355 ? 6.961 -22.781 -18.719 1 93.12 355 VAL A CA 1
ATOM 2780 C C . VAL A 1 355 ? 6.363 -23.875 -19.609 1 93.12 355 VAL A C 1
ATOM 2782 O O . VAL A 1 355 ? 5.242 -23.734 -20.109 1 93.12 355 VAL A O 1
ATOM 2785 N N . GLU A 1 356 ? 7.059 -24.938 -19.75 1 90.69 356 GLU A N 1
ATOM 2786 C CA . GLU A 1 356 ? 6.617 -26.016 -20.641 1 90.69 356 GLU A CA 1
ATOM 2787 C C . GLU A 1 356 ? 6.219 -25.484 -22.016 1 90.69 356 GLU A C 1
ATOM 2789 O O . GLU A 1 356 ? 5.16 -25.828 -22.531 1 90.69 356 GLU A O 1
ATOM 2794 N N . GLY A 1 357 ? 7.039 -24.578 -22.422 1 93.56 357 GLY A N 1
ATOM 2795 C CA . GLY A 1 357 ? 6.863 -24.047 -23.766 1 93.56 357 GLY A CA 1
ATOM 2796 C C . GLY A 1 357 ? 5.773 -22.984 -23.844 1 93.56 357 GLY A C 1
ATOM 2797 O O . GLY A 1 357 ? 5.383 -22.562 -24.922 1 93.56 357 GLY A O 1
ATOM 2798 N N . HIS A 1 358 ? 5.293 -22.594 -22.734 1 94.31 358 HIS A N 1
ATOM 2799 C CA . HIS A 1 358 ? 4.145 -21.703 -22.734 1 94.31 358 HIS A CA 1
ATOM 2800 C C . HIS A 1 358 ? 4.355 -20.531 -21.766 1 94.31 358 HIS A C 1
ATOM 2802 O O . HIS A 1 358 ? 4.934 -20.703 -20.688 1 94.31 358 HIS A O 1
ATOM 2808 N N . LEU A 1 359 ? 4.074 -19.328 -22.188 1 96.44 359 LEU A N 1
ATOM 2809 C CA . LEU A 1 359 ? 3.967 -18.172 -21.312 1 96.44 359 LEU A CA 1
ATOM 2810 C C . LEU A 1 359 ? 2.619 -17.484 -21.484 1 96.44 359 LEU A C 1
ATOM 2812 O O . LEU A 1 359 ? 2.189 -17.234 -22.625 1 96.44 359 LEU A O 1
ATOM 2816 N N . ASP A 1 360 ? 1.919 -17.281 -20.469 1 94.69 360 ASP A N 1
ATOM 2817 C CA . ASP A 1 360 ? 0.66 -16.547 -20.438 1 94.69 360 ASP A CA 1
ATOM 2818 C C . ASP A 1 360 ? 0.611 -15.602 -19.234 1 94.69 360 ASP A C 1
ATOM 2820 O O . ASP A 1 360 ? 0.284 -16.016 -18.125 1 94.69 360 ASP A O 1
ATOM 2824 N N . GLN A 1 361 ? 0.854 -14.312 -19.531 1 94.56 361 GLN A N 1
ATOM 2825 C CA . GLN A 1 361 ? 1.02 -13.391 -18.422 1 94.56 361 GLN A CA 1
ATOM 2826 C C . GLN A 1 361 ? 0.326 -12.062 -18.688 1 94.56 361 GLN A C 1
ATOM 2828 O O . GLN A 1 361 ? 0.374 -11.547 -19.812 1 94.56 361 GLN A O 1
ATOM 2833 N N . VAL A 1 362 ? -0.266 -11.617 -17.672 1 91.69 362 VAL A N 1
ATOM 2834 C CA . VAL A 1 362 ? -0.83 -10.273 -17.703 1 91.69 362 VAL A CA 1
ATOM 2835 C C . VAL A 1 362 ? 0.284 -9.234 -17.531 1 91.69 362 VAL A C 1
ATOM 2837 O O . VAL A 1 362 ? 1.191 -9.422 -16.719 1 91.69 362 VAL A O 1
ATOM 2840 N N . VAL A 1 363 ? 0.192 -8.211 -18.312 1 90.44 363 VAL A N 1
ATOM 2841 C CA . VAL A 1 363 ? 1.179 -7.141 -18.25 1 90.44 363 VAL A CA 1
ATOM 2842 C C . VAL A 1 363 ? 0.671 -6.035 -17.312 1 90.44 363 VAL A C 1
ATOM 2844 O O . VAL A 1 363 ? -0.438 -5.527 -17.5 1 90.44 363 VAL A O 1
ATOM 2847 N N . SER A 1 364 ? 1.478 -5.73 -16.359 1 86.56 364 SER A N 1
ATOM 2848 C CA . SER A 1 364 ? 1.109 -4.691 -15.406 1 86.56 364 SER A CA 1
ATOM 2849 C C . SER A 1 364 ? 2.006 -3.467 -15.555 1 86.56 364 SER A C 1
ATOM 2851 O O . SER A 1 364 ? 3.184 -3.59 -15.891 1 86.56 364 SER A O 1
ATOM 2853 N N . TYR A 1 365 ? 1.408 -2.289 -15.273 1 81.06 365 TYR A N 1
ATOM 2854 C CA . TYR A 1 365 ? 2.131 -1.024 -15.367 1 81.06 365 TYR A CA 1
ATOM 2855 C C . TYR A 1 365 ? 2.1 -0.281 -14.039 1 81.06 365 TYR A C 1
ATOM 2857 O O . TYR A 1 365 ? 1.13 -0.385 -13.281 1 81.06 365 TYR A O 1
ATOM 2865 N N . GLU A 1 366 ? 3.246 0.335 -13.68 1 74.62 366 GLU A N 1
ATOM 2866 C CA . GLU A 1 366 ? 3.246 1.207 -12.508 1 74.62 366 GLU A CA 1
ATOM 2867 C C . GLU A 1 366 ? 2.252 2.352 -12.672 1 74.62 366 GLU A C 1
ATOM 2869 O O . GLU A 1 366 ? 1.979 2.787 -13.789 1 74.62 366 GLU A O 1
ATOM 2874 N N . GLU A 1 367 ? 1.93 2.84 -11.406 1 59.88 367 GLU A N 1
ATOM 2875 C CA . GLU A 1 367 ? 1 3.963 -11.352 1 59.88 367 GLU A CA 1
ATOM 2876 C C . GLU A 1 367 ? 1.596 5.203 -12.008 1 59.88 367 GLU A C 1
ATOM 2878 O O . GLU A 1 367 ? 2.76 5.539 -11.773 1 59.88 367 GLU A O 1
ATOM 2883 N N . ASP A 1 368 ? 1.035 5.613 -13.273 1 58.44 368 ASP A N 1
ATOM 2884 C CA . ASP A 1 368 ? 1.363 6.875 -13.938 1 58.44 368 ASP A CA 1
ATOM 2885 C C . ASP A 1 368 ? 2.373 6.656 -15.055 1 58.44 368 ASP A C 1
ATOM 2887 O O . ASP A 1 368 ? 2.912 7.617 -15.609 1 58.44 368 ASP A O 1
ATOM 2891 N N . SER A 1 369 ? 2.674 5.324 -15.094 1 65.81 369 SER A N 1
ATOM 2892 C CA . SER A 1 369 ? 3.617 5.09 -16.188 1 65.81 369 SER A CA 1
ATOM 2893 C C . SER A 1 369 ? 2.984 5.395 -17.531 1 65.81 369 SER A C 1
ATOM 2895 O O . SER A 1 369 ? 1.877 4.938 -17.828 1 65.81 369 SER A O 1
ATOM 2897 N N . LEU A 1 370 ? 3.664 6.211 -18.141 1 66.38 370 LEU A N 1
ATOM 2898 C CA . LEU A 1 370 ? 3.215 6.555 -19.484 1 66.38 370 LEU A CA 1
ATOM 2899 C C . LEU A 1 370 ? 3.949 5.723 -20.531 1 66.38 370 LEU A C 1
ATOM 2901 O O . LEU A 1 370 ? 3.764 5.926 -21.734 1 66.38 370 LEU A O 1
ATOM 2905 N N . GLU A 1 371 ? 4.578 4.789 -20.047 1 78.5 371 GLU A N 1
ATOM 2906 C CA . GLU A 1 371 ? 5.398 4.07 -21.016 1 78.5 371 GLU A CA 1
ATOM 2907 C C . GLU A 1 371 ? 4.582 3.014 -21.75 1 78.5 371 GLU A C 1
ATOM 2909 O O . GLU A 1 371 ? 3.852 2.24 -21.125 1 78.5 371 GLU A O 1
ATOM 2914 N N . ALA A 1 372 ? 4.656 3.07 -23.016 1 88.5 372 ALA A N 1
ATOM 2915 C CA . ALA A 1 372 ? 4.012 2.092 -23.875 1 88.5 372 ALA A CA 1
ATOM 2916 C C . ALA A 1 372 ? 5.016 1.057 -24.375 1 88.5 372 ALA A C 1
ATOM 2918 O O . ALA A 1 372 ? 6.207 1.348 -24.5 1 88.5 372 ALA A O 1
ATOM 2919 N N . LEU A 1 373 ? 4.555 -0.131 -24.609 1 93.88 373 LEU A N 1
ATOM 2920 C CA . LEU A 1 373 ? 5.398 -1.245 -25.031 1 93.88 373 LEU A CA 1
ATOM 2921 C C . LEU A 1 373 ? 5.742 -1.14 -26.516 1 93.88 373 LEU A C 1
ATOM 2923 O O . LEU A 1 373 ? 4.855 -0.941 -27.344 1 93.88 373 LEU A O 1
ATOM 2927 N N . GLY A 1 374 ? 7.008 -1.274 -26.812 1 95.38 374 GLY A N 1
ATOM 2928 C CA . GLY A 1 374 ? 7.4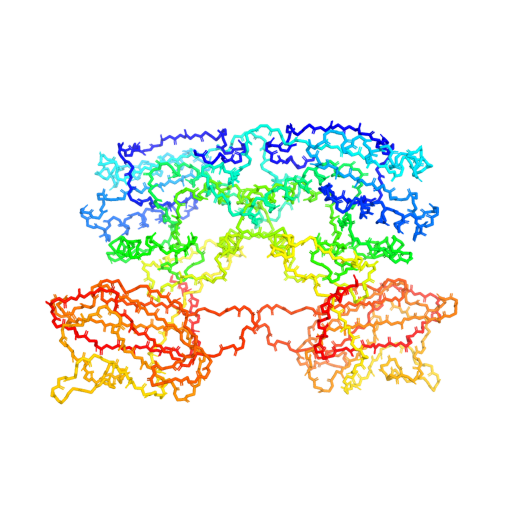45 -1.214 -28.188 1 95.38 374 GLY A CA 1
ATOM 2929 C C . GLY A 1 374 ? 7.828 -2.568 -28.75 1 95.38 374 GLY A C 1
ATOM 2930 O O . GLY A 1 374 ? 7.738 -2.791 -29.969 1 95.38 374 GLY A O 1
ATOM 2931 N N . CYS A 1 375 ? 8.273 -3.434 -27.906 1 97.25 375 CYS A N 1
ATOM 2932 C CA . CYS A 1 375 ? 8.773 -4.715 -28.391 1 97.25 375 CYS A CA 1
ATOM 2933 C C . CYS A 1 375 ? 8.391 -5.844 -27.438 1 97.25 375 CYS A C 1
ATOM 2935 O O . CYS A 1 375 ? 8.18 -5.613 -26.25 1 97.25 375 CYS A O 1
ATOM 2937 N N . ILE A 1 376 ? 8.281 -7.008 -27.922 1 97.75 376 ILE A N 1
ATOM 2938 C CA . ILE A 1 376 ? 8.164 -8.258 -27.172 1 97.75 376 ILE A CA 1
ATOM 2939 C C . ILE A 1 376 ? 9.242 -9.234 -27.656 1 97.75 376 ILE A C 1
ATOM 2941 O O . ILE A 1 376 ? 9.289 -9.586 -28.828 1 97.75 376 ILE A O 1
ATOM 2945 N N . ARG A 1 377 ? 10.031 -9.68 -26.734 1 97.69 377 ARG A N 1
ATOM 2946 C CA . ARG A 1 377 ? 11.164 -10.508 -27.141 1 97.69 377 ARG A CA 1
ATOM 2947 C C . ARG A 1 377 ? 11.117 -11.875 -26.453 1 97.69 377 ARG A C 1
ATOM 2949 O O . ARG A 1 377 ? 11.008 -11.961 -25.234 1 97.69 377 ARG A O 1
ATOM 2956 N N . LEU A 1 378 ? 11.125 -12.898 -27.234 1 97.88 378 LEU A N 1
ATOM 2957 C CA . LEU A 1 378 ? 11.375 -14.258 -26.766 1 97.88 378 LEU A CA 1
ATOM 2958 C C . LEU A 1 378 ? 12.867 -14.578 -26.797 1 97.88 378 LEU A C 1
ATOM 2960 O O . LEU A 1 378 ? 13.5 -14.523 -27.844 1 97.88 378 LEU A O 1
ATOM 2964 N N . LEU A 1 379 ? 13.453 -14.93 -25.688 1 97.19 379 LEU A N 1
ATOM 2965 C CA . LEU A 1 379 ? 14.891 -15.156 -25.547 1 97.19 379 LEU A CA 1
ATOM 2966 C C . LEU A 1 379 ? 15.18 -16.609 -25.156 1 97.19 379 LEU A C 1
ATOM 2968 O O . LEU A 1 379 ? 14.547 -17.141 -24.25 1 97.19 379 LEU A O 1
ATOM 2972 N N . VAL A 1 380 ? 16.094 -17.203 -25.844 1 96.94 380 VAL A N 1
ATOM 2973 C CA . VAL A 1 380 ? 16.531 -18.562 -25.531 1 96.94 380 VAL A CA 1
ATOM 2974 C C . VAL A 1 380 ? 17.625 -18.516 -24.453 1 96.94 380 VAL A C 1
ATOM 2976 O O . VAL A 1 380 ? 18.625 -17.828 -24.609 1 96.94 380 VAL A O 1
ATOM 2979 N N . LEU A 1 381 ? 17.422 -19.219 -23.375 1 96.12 381 LEU A N 1
ATOM 2980 C CA . LEU A 1 381 ? 18.344 -19.141 -22.25 1 96.12 381 LEU A CA 1
ATOM 2981 C C . LEU A 1 381 ? 19.312 -20.312 -22.234 1 96.12 381 LEU A C 1
ATOM 2983 O O . LEU A 1 381 ? 20.359 -20.266 -21.594 1 96.12 381 LEU A O 1
ATOM 2987 N N . GLU A 1 382 ? 18.922 -21.406 -22.875 1 95.56 382 GLU A N 1
ATOM 2988 C CA . GLU A 1 382 ? 19.75 -22.609 -22.984 1 95.56 382 GLU A CA 1
ATOM 2989 C C . GLU A 1 382 ? 19.594 -23.266 -24.344 1 95.56 382 GLU A C 1
ATOM 2991 O O . GLU A 1 382 ? 18.5 -23.344 -24.875 1 95.56 382 GLU A O 1
ATOM 2996 N N . ALA A 1 383 ? 20.719 -23.797 -24.766 1 94.88 383 ALA A N 1
ATOM 2997 C CA . ALA A 1 383 ? 20.688 -24.469 -26.062 1 94.88 383 ALA A CA 1
ATOM 2998 C C . ALA A 1 383 ? 19.844 -25.734 -26 1 94.88 383 ALA A C 1
ATOM 3000 O O . ALA A 1 383 ? 19.75 -26.375 -24.953 1 94.88 383 ALA A O 1
ATOM 3001 N N . GLN A 1 384 ? 19.203 -26.062 -27.094 1 92.69 384 GLN A N 1
ATOM 3002 C CA . GLN A 1 384 ? 18.484 -27.328 -27.188 1 92.69 384 GLN A CA 1
ATOM 3003 C C . GLN A 1 384 ? 18.719 -27.984 -28.547 1 92.69 384 GLN A C 1
ATOM 3005 O O . GLN A 1 384 ? 18.922 -27.312 -29.547 1 92.69 384 GLN A O 1
ATOM 3010 N N . GLU A 1 385 ? 18.891 -29.344 -28.422 1 86.69 385 GLU A N 1
ATOM 3011 C CA . GLU A 1 385 ? 19.172 -30.125 -29.625 1 86.69 385 GLU A CA 1
ATOM 3012 C C . GLU A 1 385 ? 17.891 -30.562 -30.328 1 86.69 385 GLU A C 1
ATOM 3014 O O . GLU A 1 385 ? 17.594 -31.75 -30.406 1 86.69 385 GLU A O 1
ATOM 3019 N N . SER A 1 386 ? 16.938 -29.781 -30.547 1 84.81 386 SER A N 1
ATOM 3020 C CA . SER A 1 386 ? 15.68 -30.109 -31.219 1 84.81 386 SER A CA 1
ATOM 3021 C C . SER A 1 386 ? 15.141 -28.906 -31.984 1 84.81 386 SER A C 1
ATOM 3023 O O . SER A 1 386 ? 15.656 -27.797 -31.859 1 84.81 386 SER A O 1
ATOM 3025 N N . TRP A 1 387 ? 14.305 -29.312 -32.812 1 89.12 387 TRP A N 1
ATOM 3026 C CA . TRP A 1 387 ? 13.531 -28.25 -33.469 1 89.12 387 TRP A CA 1
ATOM 3027 C C . TRP A 1 387 ? 12.781 -27.406 -32.438 1 89.12 387 TRP A C 1
ATOM 3029 O O . TRP A 1 387 ? 12.461 -27.891 -31.344 1 89.12 387 TRP A O 1
ATOM 3039 N N . LEU A 1 388 ? 12.727 -26.109 -32.719 1 94.38 388 LEU A N 1
ATOM 3040 C CA . LEU A 1 388 ? 11.859 -25.219 -31.969 1 94.38 388 LEU A CA 1
ATOM 3041 C C . LEU A 1 388 ? 10.719 -24.688 -32.812 1 94.38 388 LEU A C 1
ATOM 3043 O O . LEU A 1 388 ? 10.953 -24.156 -33.906 1 94.38 388 LEU A O 1
ATOM 3047 N N . LEU A 1 389 ? 9.586 -24.984 -32.406 1 94.06 389 LEU A N 1
ATOM 3048 C CA . LEU A 1 389 ? 8.391 -24.5 -33.062 1 94.06 389 LEU A CA 1
ATOM 3049 C C . LEU A 1 389 ? 7.727 -23.391 -32.25 1 94.06 389 LEU A C 1
ATOM 3051 O O . LEU A 1 389 ? 7.262 -23.641 -31.125 1 94.06 389 LEU A O 1
ATOM 3055 N N . ILE A 1 390 ? 7.715 -22.141 -32.75 1 95.25 390 ILE A N 1
ATOM 3056 C CA . ILE A 1 390 ? 6.965 -21.047 -32.156 1 95.25 390 ILE A CA 1
ATOM 3057 C C . ILE A 1 390 ? 5.605 -20.906 -32.844 1 95.25 390 ILE A C 1
ATOM 3059 O O . ILE A 1 390 ? 5.504 -20.297 -33.906 1 95.25 390 ILE A O 1
ATOM 3063 N N . ARG A 1 391 ? 4.645 -21.359 -32.188 1 93.44 391 ARG A N 1
ATOM 3064 C CA . ARG A 1 391 ? 3.334 -21.469 -32.812 1 93.44 391 ARG A CA 1
ATOM 3065 C C . ARG A 1 391 ? 2.646 -20.109 -32.906 1 93.44 391 ARG A C 1
ATOM 3067 O O . ARG A 1 391 ? 2.139 -19.734 -33.969 1 93.44 391 ARG A O 1
ATOM 3074 N N . GLN A 1 392 ? 2.66 -19.469 -31.719 1 94.44 392 GLN A N 1
ATOM 3075 C CA . GLN A 1 392 ? 1.913 -18.219 -31.719 1 94.44 392 GLN A CA 1
ATOM 3076 C C . GLN A 1 392 ? 2.395 -17.281 -30.609 1 94.44 392 GLN A C 1
ATOM 3078 O O . GLN A 1 392 ? 2.672 -17.734 -29.5 1 94.44 392 GLN A O 1
ATOM 3083 N N . ILE A 1 393 ? 2.496 -16.062 -30.953 1 96.88 393 ILE A N 1
ATOM 3084 C CA . ILE A 1 393 ? 2.609 -14.969 -29.984 1 96.88 393 ILE A CA 1
ATOM 3085 C C . ILE A 1 393 ? 1.354 -14.102 -30.031 1 96.88 393 ILE A C 1
ATOM 3087 O O . ILE A 1 393 ? 1.101 -13.422 -31.031 1 96.88 393 ILE A O 1
ATOM 3091 N N . LYS A 1 394 ? 0.584 -14.195 -28.969 1 95.81 394 LYS A N 1
ATOM 3092 C CA . LYS A 1 394 ? -0.678 -13.469 -28.891 1 95.81 394 LYS A CA 1
ATOM 3093 C C . LYS A 1 394 ? -0.55 -12.25 -27.984 1 95.81 394 LYS A C 1
ATOM 3095 O O . LYS A 1 394 ? 0.1 -12.312 -26.938 1 95.81 394 LYS A O 1
ATOM 3100 N N . VAL A 1 395 ? -1.131 -11.164 -28.406 1 96.25 395 VAL A N 1
ATOM 3101 C CA . VAL A 1 395 ? -1.052 -9.906 -27.672 1 96.25 395 VAL A CA 1
ATOM 3102 C C . VAL A 1 395 ? -2.451 -9.32 -27.484 1 96.25 395 VAL A C 1
ATOM 3104 O O . VAL A 1 395 ? -3.27 -9.367 -28.406 1 96.25 395 VAL A O 1
ATOM 3107 N N . TRP A 1 396 ? -2.775 -8.852 -26.312 1 94.56 396 TRP A N 1
ATOM 3108 C CA . TRP A 1 396 ? -4.02 -8.148 -26.016 1 94.56 396 TRP A CA 1
ATOM 3109 C C . TRP A 1 396 ? -3.746 -6.688 -25.672 1 94.56 396 TRP A C 1
ATOM 3111 O O . TRP A 1 396 ? -2.891 -6.395 -24.828 1 94.56 396 TRP A O 1
ATOM 3121 N N . THR A 1 397 ? -4.391 -5.762 -26.266 1 91.5 397 THR A N 1
ATOM 3122 C CA . THR A 1 397 ? -4.258 -4.34 -25.984 1 91.5 397 THR A CA 1
ATOM 3123 C C . THR A 1 397 ? -5.559 -3.779 -25.406 1 91.5 397 THR A C 1
ATOM 3125 O O . THR A 1 397 ? -5.582 -2.664 -24.891 1 91.5 397 THR A O 1
ATOM 3128 N N . THR A 1 398 ? -6.625 -4.496 -25.578 1 77.19 398 THR A N 1
ATOM 3129 C CA . THR A 1 398 ? -7.91 -4.047 -25.062 1 77.19 398 THR A CA 1
ATOM 3130 C C . THR A 1 398 ? -8.062 -4.438 -23.594 1 77.19 398 THR A C 1
ATOM 3132 O O . THR A 1 398 ? -7.465 -5.414 -23.141 1 77.19 398 THR A O 1
ATOM 3135 N N . GLU A 1 399 ? -8.789 -3.465 -22.969 1 68.19 399 GLU A N 1
ATOM 3136 C CA . GLU A 1 399 ? -9.062 -3.711 -21.562 1 68.19 399 GLU A CA 1
ATOM 3137 C C . GLU A 1 399 ? -9.945 -4.941 -21.375 1 68.19 399 GLU A C 1
ATOM 3139 O O . GLU A 1 399 ? -10.688 -5.32 -22.281 1 68.19 399 GLU A O 1
ATOM 3144 N N . TYR A 1 400 ? -9.641 -5.695 -20.406 1 68.75 400 TYR A N 1
ATOM 3145 C CA . TYR A 1 400 ? -10.438 -6.875 -20.078 1 68.75 400 TYR A CA 1
ATOM 3146 C C . TYR A 1 400 ? -11.828 -6.48 -19.594 1 68.75 400 TYR A C 1
ATOM 3148 O O . TYR A 1 400 ? -12.047 -5.34 -19.188 1 68.75 400 TYR A O 1
ATOM 3156 N N . ASP A 1 401 ? -12.742 -7.34 -19.953 1 71.31 401 ASP A N 1
ATOM 3157 C CA . ASP A 1 401 ? -14.078 -7.203 -19.391 1 71.31 401 ASP A CA 1
ATOM 3158 C C . ASP A 1 401 ? -14.133 -7.785 -17.969 1 71.31 401 ASP A C 1
ATOM 3160 O O . ASP A 1 401 ? -13.383 -8.711 -17.656 1 71.31 401 ASP A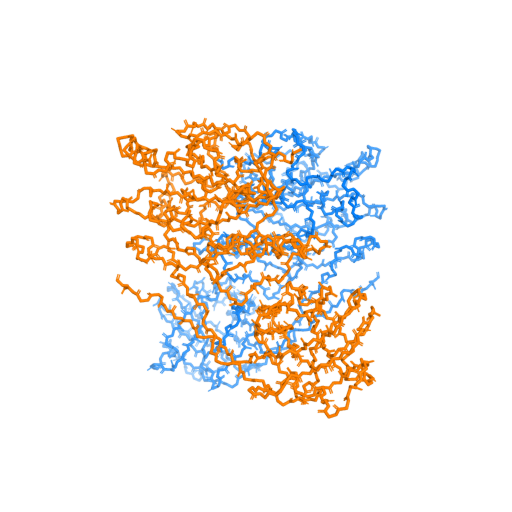 O 1
ATOM 3164 N N . GLU A 1 402 ? -14.711 -6.945 -17.109 1 63.16 402 GLU A N 1
ATOM 3165 C CA . GLU A 1 402 ? -14.961 -7.492 -15.773 1 63.16 402 GLU A CA 1
ATOM 3166 C C . GLU A 1 402 ? -16.359 -8.094 -15.672 1 63.16 402 GLU A C 1
ATOM 3168 O O . GLU A 1 402 ? -17.344 -7.422 -15.961 1 63.16 402 GLU A O 1
ATOM 3173 N N . GLU A 1 403 ? -16.484 -9.422 -15.727 1 59.06 403 GLU A N 1
ATOM 3174 C CA . GLU A 1 403 ? -17.781 -10.07 -15.57 1 59.06 403 GLU A CA 1
ATOM 3175 C C . GLU A 1 403 ? -18.062 -10.391 -14.102 1 59.06 403 GLU A C 1
ATOM 3177 O O . GLU A 1 403 ? -17.203 -10.961 -13.414 1 59.06 403 GLU A O 1
ATOM 3182 N N . GLU A 1 404 ? -19.109 -9.586 -13.609 1 56.53 404 GLU A N 1
ATOM 3183 C CA . GLU A 1 404 ? -19.562 -9.961 -12.273 1 56.53 404 GLU A CA 1
ATOM 3184 C C . GLU A 1 404 ? -20.016 -11.414 -12.234 1 56.53 404 GLU A C 1
ATOM 3186 O O . GLU A 1 404 ? -20.594 -11.922 -13.195 1 56.53 404 GLU A O 1
ATOM 3191 N N . GLU A 1 405 ? -19.516 -12.172 -11.406 1 52.69 405 GLU A N 1
ATOM 3192 C CA . GLU A 1 405 ? -19.984 -13.547 -11.289 1 52.69 405 GLU A CA 1
ATOM 3193 C C . GLU A 1 405 ? -21.5 -13.594 -11.164 1 52.69 405 GLU A C 1
ATOM 3195 O O . GLU A 1 405 ? -22.094 -12.898 -10.328 1 52.69 405 GLU A O 1
ATOM 3200 N N . GLU A 1 406 ? -22.219 -13.852 -12.242 1 43.5 406 GLU A N 1
ATOM 3201 C CA . GLU A 1 406 ? -23.672 -14.031 -12.227 1 43.5 406 GLU A CA 1
ATOM 3202 C C . GLU A 1 406 ? -24.094 -14.914 -11.062 1 43.5 406 GLU A C 1
ATOM 3204 O O . GLU A 1 406 ? -23.406 -15.875 -10.711 1 43.5 406 GLU A O 1
ATOM 3209 N N . GLU A 1 407 ? -24.922 -14.352 -10.156 1 41.53 407 GLU A N 1
ATOM 3210 C CA . GLU A 1 407 ? -25.719 -15.148 -9.219 1 41.53 407 GLU A CA 1
ATOM 3211 C C . GLU A 1 407 ? -26.25 -16.406 -9.891 1 41.53 407 GLU A C 1
ATOM 3213 O O . GLU A 1 407 ? -26.969 -16.328 -10.883 1 41.53 407 GLU A O 1
ATOM 3218 N N . VAL A 1 408 ? -25.516 -17.453 -9.938 1 32.12 408 VAL A N 1
ATOM 3219 C CA . VAL A 1 408 ? -26.266 -18.656 -10.297 1 32.12 408 VAL A CA 1
ATOM 3220 C C . VAL A 1 408 ? -27.203 -19.047 -9.156 1 32.12 408 VAL A C 1
ATOM 3222 O O . VAL A 1 408 ? -26.797 -19.047 -7.988 1 32.12 408 VAL A O 1
ATOM 3225 N N . MET B 1 1 ? -5.309 0.687 26.016 1 32.5 1 MET B N 1
ATOM 3226 C CA . MET B 1 1 ? -4.141 1.006 25.188 1 32.5 1 MET B CA 1
ATOM 3227 C C . MET B 1 1 ? -3.764 -0.171 24.297 1 32.5 1 MET B C 1
ATOM 3229 O O . MET B 1 1 ? -3.666 -1.306 24.766 1 32.5 1 MET B O 1
ATOM 3233 N N . GLU B 1 2 ? -4.012 -0.093 23.016 1 46.19 2 GLU B N 1
ATOM 3234 C CA . GLU B 1 2 ? -3.781 -1.09 21.969 1 46.19 2 GLU B CA 1
ATOM 3235 C C . GLU B 1 2 ? -2.352 -1.621 22.031 1 46.19 2 GLU B C 1
ATOM 3237 O O . GLU B 1 2 ? -1.395 -0.844 22.062 1 46.19 2 GLU B O 1
ATOM 3242 N N . LYS B 1 3 ? -2.184 -2.795 22.516 1 52.94 3 LYS B N 1
ATOM 3243 C CA . LYS B 1 3 ? -0.832 -3.213 22.875 1 52.94 3 LYS B CA 1
ATOM 3244 C C . LYS B 1 3 ? -0.004 -3.533 21.641 1 52.94 3 LYS B C 1
ATOM 3246 O O . LYS B 1 3 ? -0.514 -4.113 20.688 1 52.94 3 LYS B O 1
ATOM 3251 N N . ALA B 1 4 ? 1.201 -2.936 21.562 1 59.69 4 ALA B N 1
ATOM 3252 C CA . ALA B 1 4 ? 2.262 -2.967 20.562 1 59.69 4 ALA B CA 1
ATOM 3253 C C . ALA B 1 4 ? 2.807 -4.383 20.391 1 59.69 4 ALA B C 1
ATOM 3255 O O . ALA B 1 4 ? 2.445 -5.293 21.141 1 59.69 4 ALA B O 1
ATOM 3256 N N . SER B 1 5 ? 3.525 -4.672 19.344 1 64.06 5 SER B N 1
ATOM 3257 C CA . SER B 1 5 ? 4.273 -5.898 19.078 1 64.06 5 SER B CA 1
ATOM 3258 C C . SER B 1 5 ? 5.062 -6.344 20.312 1 64.06 5 SER B C 1
ATOM 3260 O O . SER B 1 5 ? 5.363 -5.531 21.188 1 64.06 5 SER B O 1
ATOM 3262 N N . PRO B 1 6 ? 5.215 -7.672 20.469 1 60.62 6 PRO B N 1
ATOM 3263 C CA . PRO B 1 6 ? 5.938 -8.172 21.641 1 60.62 6 PRO B CA 1
ATOM 3264 C C . PRO B 1 6 ? 7.262 -7.445 21.875 1 60.62 6 PRO B C 1
ATOM 3266 O O . PRO B 1 6 ? 7.598 -7.125 23.016 1 60.62 6 PRO B O 1
ATOM 3269 N N . GLY B 1 7 ? 7.973 -7.211 20.844 1 64.69 7 GLY B N 1
ATOM 3270 C CA . GLY B 1 7 ? 9.227 -6.496 21 1 64.69 7 GLY B CA 1
ATOM 3271 C C . GLY B 1 7 ? 9.055 -5.105 21.578 1 64.69 7 GLY B C 1
ATOM 3272 O O . GLY B 1 7 ? 9.891 -4.645 22.359 1 64.69 7 GLY B O 1
ATOM 3273 N N . LEU B 1 8 ? 7.98 -4.543 21.234 1 73.81 8 LEU B N 1
ATOM 3274 C CA . LEU B 1 8 ? 7.711 -3.189 21.719 1 73.81 8 LEU B CA 1
ATOM 3275 C C . LEU B 1 8 ? 7.168 -3.207 23.141 1 73.81 8 LEU B C 1
ATOM 3277 O O . LEU B 1 8 ? 7.398 -2.271 23.906 1 73.81 8 LEU B O 1
ATOM 3281 N N . GLN B 1 9 ? 6.512 -4.316 23.406 1 74.5 9 GLN B N 1
ATOM 3282 C CA . GLN B 1 9 ? 5.973 -4.445 24.766 1 74.5 9 GLN B CA 1
ATOM 3283 C C . GLN B 1 9 ? 7.09 -4.609 25.781 1 74.5 9 GLN B C 1
ATOM 3285 O O . GLN B 1 9 ? 6.953 -4.18 26.938 1 74.5 9 GLN B O 1
ATOM 3290 N N . ARG B 1 10 ? 8.203 -5.117 25.344 1 78.56 10 ARG B N 1
ATOM 3291 C CA . ARG B 1 10 ? 9.328 -5.367 26.234 1 78.56 10 ARG B CA 1
ATOM 3292 C C . ARG B 1 10 ? 10.461 -4.375 25.984 1 78.56 10 ARG B C 1
ATOM 3294 O O . ARG B 1 10 ? 11.609 -4.625 26.359 1 78.56 10 ARG B O 1
ATOM 3301 N N . ALA B 1 11 ? 10.109 -3.385 25.312 1 86.5 11 ALA B N 1
ATOM 3302 C CA . ALA B 1 11 ? 11.133 -2.396 25 1 86.5 11 ALA B CA 1
ATOM 3303 C C . ALA B 1 11 ? 11.656 -1.72 26.25 1 86.5 11 ALA B C 1
ATOM 3305 O O . ALA B 1 11 ? 10.898 -1.491 27.203 1 86.5 11 ALA B O 1
ATOM 3306 N N . LYS B 1 12 ? 12.945 -1.482 26.266 1 90 12 LYS B N 1
ATOM 3307 C CA . LYS B 1 12 ? 13.594 -0.77 27.375 1 90 12 LYS B CA 1
ATOM 3308 C C . LYS B 1 12 ? 14.023 0.631 26.938 1 90 12 LYS B C 1
ATOM 3310 O O . LYS B 1 12 ? 14.508 0.823 25.828 1 90 12 LYS B O 1
ATOM 3315 N N . TYR B 1 13 ? 13.695 1.553 27.875 1 92.94 13 TYR B N 1
ATOM 3316 C CA . TYR B 1 13 ? 14.047 2.938 27.578 1 92.94 13 TYR B CA 1
ATOM 3317 C C . TYR B 1 13 ? 14.953 3.52 28.656 1 92.94 13 TYR B C 1
ATOM 3319 O O . TYR B 1 13 ? 14.766 3.248 29.844 1 92.94 13 TYR B O 1
ATOM 3327 N N . LYS B 1 14 ? 15.93 4.172 28.234 1 93.44 14 LYS B N 1
ATOM 3328 C CA . LYS B 1 14 ? 16.781 4.953 29.125 1 93.44 14 LYS B CA 1
ATOM 3329 C C . LYS B 1 14 ? 16.609 6.449 28.875 1 93.44 14 LYS B C 1
ATOM 3331 O O . LYS B 1 14 ? 16.812 6.926 27.766 1 93.44 14 LYS B O 1
ATOM 3336 N N . LEU B 1 15 ? 16.219 7.133 29.953 1 95.62 15 LEU B N 1
ATOM 3337 C CA . LEU B 1 15 ? 16.109 8.586 29.859 1 95.62 15 LEU B CA 1
ATOM 3338 C C . LEU B 1 15 ? 17.484 9.242 29.969 1 95.62 15 LEU B C 1
ATOM 3340 O O . LEU B 1 15 ? 18.156 9.094 30.984 1 95.62 15 LEU B O 1
ATOM 3344 N N . LEU B 1 16 ? 17.859 9.906 29 1 95.44 16 LEU B N 1
ATOM 3345 C CA . LEU B 1 16 ? 19.188 10.523 28.969 1 95.44 16 LEU B CA 1
ATOM 3346 C C . LEU B 1 16 ? 19.125 11.961 29.469 1 95.44 16 LEU B C 1
ATOM 3348 O O . LEU B 1 16 ? 20.094 12.445 30.078 1 95.44 16 LEU B O 1
ATOM 3352 N N . ALA B 1 17 ? 18.094 12.656 29.094 1 96.06 17 ALA B N 1
ATOM 3353 C CA . ALA B 1 17 ? 17.859 14.023 29.562 1 96.06 17 ALA B CA 1
ATOM 3354 C C . ALA B 1 17 ? 16.375 14.359 29.594 1 96.06 17 ALA B C 1
ATOM 3356 O O . ALA B 1 17 ? 15.617 13.922 28.719 1 96.06 17 ALA B O 1
ATOM 3357 N N . GLY B 1 18 ? 15.969 15.086 30.641 1 95.69 18 GLY B N 1
ATOM 3358 C CA . GLY B 1 18 ? 14.594 15.547 30.734 1 95.69 18 GLY B CA 1
ATOM 3359 C C . GLY B 1 18 ? 13.664 14.531 31.375 1 95.69 18 GLY B C 1
ATOM 3360 O O . GLY B 1 18 ? 14.109 13.461 31.797 1 95.69 18 GLY B O 1
ATOM 3361 N N . ALA B 1 19 ? 12.414 14.93 31.516 1 94.94 19 ALA B N 1
ATOM 3362 C CA . ALA B 1 19 ? 11.359 14.102 32.094 1 94.94 19 ALA B CA 1
ATOM 3363 C C . ALA B 1 19 ? 10.047 14.289 31.344 1 94.94 19 ALA B C 1
ATOM 3365 O O . ALA B 1 19 ? 9.797 15.352 30.766 1 94.94 19 ALA B O 1
ATOM 3366 N N . PRO B 1 20 ? 9.289 13.219 31.328 1 94.88 20 PRO B N 1
ATOM 3367 C CA . PRO B 1 20 ? 7.988 13.359 30.656 1 94.88 20 PRO B CA 1
ATOM 3368 C C . PRO B 1 20 ? 7.105 14.422 31.312 1 94.88 20 PRO B C 1
ATOM 3370 O O . PRO B 1 20 ? 7.23 14.695 32.5 1 94.88 20 PRO B O 1
ATOM 3373 N N . PRO B 1 21 ? 6.316 15.07 30.469 1 94.38 21 PRO B N 1
ATOM 3374 C CA . PRO B 1 21 ? 5.406 16.062 31.047 1 94.38 21 PRO B CA 1
ATOM 3375 C C . PRO B 1 21 ? 4.414 15.461 32.031 1 94.38 21 PRO B C 1
ATOM 3377 O O . PRO B 1 21 ? 4.121 14.266 31.969 1 94.38 21 PRO B O 1
ATOM 3380 N N . HIS B 1 22 ? 3.891 16.234 32.906 1 91.06 22 HIS B N 1
ATOM 3381 C CA . HIS B 1 22 ? 2.977 15.773 33.969 1 91.06 22 HIS B CA 1
ATOM 3382 C C . HIS B 1 22 ? 1.609 15.43 33.375 1 91.06 22 HIS B C 1
ATOM 3384 O O . HIS B 1 22 ? 0.957 14.484 33.844 1 91.06 22 HIS B O 1
ATOM 3390 N N . GLU B 1 23 ? 1.257 16.234 32.438 1 93.06 23 GLU B N 1
ATOM 3391 C CA . GLU B 1 23 ? -0.018 16.016 31.766 1 93.06 23 GLU B CA 1
ATOM 3392 C C . GLU B 1 23 ? 0.184 15.742 30.281 1 93.06 23 GLU B C 1
ATOM 3394 O O . GLU B 1 23 ? 1.175 16.188 29.703 1 93.06 23 GLU B O 1
ATOM 3399 N N . LYS B 1 24 ? -0.762 15.016 29.812 1 93.81 24 LYS B N 1
ATOM 3400 C CA . LYS B 1 24 ? -0.717 14.719 28.391 1 93.81 24 LYS B CA 1
ATOM 3401 C C . LYS B 1 24 ? -0.786 16 27.562 1 93.81 24 LYS B C 1
ATOM 3403 O O . LYS B 1 24 ? -1.621 16.875 27.812 1 93.81 24 LYS B O 1
ATOM 3408 N N . LYS B 1 25 ? 0.11 16.172 26.625 1 95.94 25 LYS B N 1
ATOM 3409 C CA . LYS B 1 25 ? 0.158 17.344 25.766 1 95.94 25 LYS B CA 1
ATOM 3410 C C . LYS B 1 25 ? -0.677 17.141 24.5 1 95.94 25 LYS B C 1
ATOM 3412 O O . LYS B 1 25 ? -1.269 16.078 24.312 1 95.94 25 LYS B O 1
ATOM 3417 N N . LEU B 1 26 ? -0.805 18.172 23.766 1 96.38 26 LEU B N 1
ATOM 3418 C CA . LEU B 1 26 ? -1.535 18.062 22.5 1 96.38 26 LEU B CA 1
ATOM 3419 C C . LEU B 1 26 ? -0.69 17.375 21.438 1 96.38 26 LEU B C 1
ATOM 3421 O O . LEU B 1 26 ? -1.181 16.484 20.719 1 96.38 26 LEU B O 1
ATOM 3425 N N . LEU B 1 27 ? 0.566 17.75 21.406 1 98 27 LEU B N 1
ATOM 3426 C CA . LEU B 1 27 ? 1.408 17.328 20.297 1 98 27 LEU B CA 1
ATOM 3427 C C . LEU B 1 27 ? 2.795 16.922 20.781 1 98 27 LEU B C 1
ATOM 3429 O O . LEU B 1 27 ? 3.422 17.672 21.562 1 98 27 LEU B O 1
ATOM 3433 N N . THR B 1 28 ? 3.25 15.773 20.453 1 98.5 28 THR B N 1
ATOM 3434 C CA . THR B 1 28 ? 4.648 15.383 20.609 1 98.5 28 THR B CA 1
ATOM 3435 C C . THR B 1 28 ? 5.402 15.555 19.281 1 98.5 28 THR B C 1
ATOM 3437 O O . THR B 1 28 ? 4.957 15.078 18.25 1 98.5 28 THR B O 1
ATOM 3440 N N . VAL B 1 29 ? 6.449 16.281 19.328 1 98.12 29 VAL B N 1
ATOM 3441 C CA . VAL B 1 29 ? 7.344 16.391 18.172 1 98.12 29 VAL B CA 1
ATOM 3442 C C . VAL B 1 29 ? 8.477 15.375 18.312 1 98.12 29 VAL B C 1
ATOM 3444 O O . VAL B 1 29 ? 9.359 15.531 19.156 1 98.12 29 VAL B O 1
ATOM 3447 N N . GLY B 1 30 ? 8.43 14.352 17.484 1 97.69 30 GLY B N 1
ATOM 3448 C CA . GLY B 1 30 ? 9.406 13.273 17.578 1 97.69 30 GLY B CA 1
ATOM 3449 C C . GLY B 1 30 ? 10.547 13.414 16.594 1 97.69 30 GLY B C 1
ATOM 3450 O O . GLY B 1 30 ? 10.32 13.57 15.383 1 97.69 30 GLY B O 1
ATOM 3451 N N . VAL B 1 31 ? 11.766 13.305 17.062 1 95.25 31 VAL B N 1
ATOM 3452 C CA . VAL B 1 31 ? 12.969 13.352 16.25 1 95.25 31 VAL B CA 1
ATOM 3453 C C . VAL B 1 31 ? 13.867 12.156 16.562 1 95.25 31 VAL B C 1
ATOM 3455 O O . VAL B 1 31 ? 14.203 11.914 17.719 1 95.25 31 VAL B O 1
ATOM 3458 N N . SER B 1 32 ? 14.133 11.406 15.523 1 91.81 32 SER B N 1
ATOM 3459 C CA . SER B 1 32 ? 15.086 10.312 15.672 1 91.81 32 SER B CA 1
ATOM 3460 C C . SER B 1 32 ? 16.422 10.648 15.031 1 91.81 32 SER B C 1
ATOM 3462 O O . SER B 1 32 ? 16.469 11.227 13.938 1 91.81 32 SER B O 1
ATOM 3464 N N . SER B 1 33 ? 17.484 10.367 15.695 1 88.31 33 SER B N 1
ATOM 3465 C CA . SER B 1 33 ? 18.812 10.688 15.156 1 88.31 33 SER B CA 1
ATOM 3466 C C . SER B 1 33 ? 19.797 9.562 15.398 1 88.31 33 SER B C 1
ATOM 3468 O O . SER B 1 33 ? 19.938 9.078 16.531 1 88.31 33 SER B O 1
ATOM 3470 N N . ALA B 1 34 ? 20.344 8.969 14.266 1 78.62 34 ALA B N 1
ATOM 3471 C CA . ALA B 1 34 ? 21.422 7.98 14.359 1 78.62 34 ALA B CA 1
ATOM 3472 C C . ALA B 1 34 ? 22.781 8.648 14.242 1 78.62 34 ALA B C 1
ATOM 3474 O O . ALA B 1 34 ? 22.969 9.562 13.438 1 78.62 34 ALA B O 1
ATOM 3475 N N . LEU B 1 35 ? 23.281 9.359 15.07 1 61.44 35 LEU B N 1
ATOM 3476 C CA . LEU B 1 35 ? 24.469 10.211 15.102 1 61.44 35 LEU B CA 1
ATOM 3477 C C . LEU B 1 35 ? 25.438 9.844 13.984 1 61.44 35 LEU B C 1
ATOM 3479 O O . LEU B 1 35 ? 25.781 8.672 13.82 1 61.44 35 LEU B O 1
ATOM 3483 N N . HIS B 1 36 ? 25.344 10.602 12.867 1 59 36 HIS B N 1
ATOM 3484 C CA . HIS B 1 36 ? 26.312 10.562 11.781 1 59 36 HIS B CA 1
ATOM 3485 C C . HIS B 1 36 ? 27.562 11.383 12.117 1 59 36 HIS B C 1
ATOM 3487 O O . HIS B 1 36 ? 27.531 12.211 13.023 1 59 36 HIS B O 1
ATOM 3493 N N . PRO B 1 37 ? 28.625 10.906 11.523 1 52.97 37 PRO B N 1
ATOM 3494 C CA . PRO B 1 37 ? 29.812 11.734 11.781 1 52.97 37 PRO B CA 1
ATOM 3495 C C . PRO B 1 37 ? 29.5 13.227 11.695 1 52.97 37 PRO B C 1
ATOM 3497 O O . PRO B 1 37 ? 30.297 14.047 12.172 1 52.97 37 PRO B O 1
ATOM 3500 N N . ASN B 1 38 ? 28.578 13.5 10.914 1 52.84 38 ASN B N 1
ATOM 3501 C CA . ASN B 1 38 ? 28.312 14.938 10.812 1 52.84 38 ASN B CA 1
ATOM 3502 C C . ASN B 1 38 ? 27.453 15.43 11.961 1 52.84 38 ASN B C 1
ATOM 3504 O O . ASN B 1 38 ? 26.219 15.383 11.883 1 52.84 38 ASN B O 1
ATOM 3508 N N . LYS B 1 39 ? 27.953 15.477 13.203 1 56.88 39 LYS B N 1
ATOM 3509 C CA . LYS B 1 39 ? 27.594 15.68 14.602 1 56.88 39 LYS B CA 1
ATOM 3510 C C . LYS B 1 39 ? 26.5 16.734 14.742 1 56.88 39 LYS B C 1
ATOM 3512 O O . LYS B 1 39 ? 25.656 16.641 15.641 1 56.88 39 LYS B O 1
ATOM 3517 N N . SER B 1 40 ? 26.203 17.719 13.688 1 69.56 40 SER B N 1
ATOM 3518 C CA . SER B 1 40 ? 25.531 18.938 14.133 1 69.56 40 SER B CA 1
ATOM 3519 C C . SER B 1 40 ? 24.109 19.031 13.586 1 69.56 40 SER B C 1
ATOM 3521 O O . SER B 1 40 ? 23.375 19.969 13.906 1 69.56 40 SER B O 1
ATOM 3523 N N . ARG B 1 41 ? 23.594 17.953 13.031 1 83.12 41 ARG B N 1
ATOM 3524 C CA . ARG B 1 41 ? 22.297 18.094 12.375 1 83.12 41 ARG B CA 1
ATOM 3525 C C . ARG B 1 41 ? 21.172 18.156 13.406 1 83.12 41 ARG B C 1
ATOM 3527 O O . ARG B 1 41 ? 20.297 19.016 13.32 1 83.12 41 ARG B O 1
ATOM 3534 N N . LEU B 1 42 ? 21.297 17.328 14.383 1 89.94 42 LEU B N 1
ATOM 3535 C CA . LEU B 1 42 ? 20.25 17.266 15.398 1 89.94 42 LEU B CA 1
ATOM 3536 C C . LEU B 1 42 ? 20.188 18.578 16.172 1 89.94 42 LEU B C 1
ATOM 3538 O O . LEU B 1 42 ? 19.094 19.109 16.406 1 89.94 42 LEU B O 1
ATOM 3542 N N . LEU B 1 43 ? 21.344 19.125 16.5 1 91.94 43 LEU B N 1
ATOM 3543 C CA . LEU B 1 43 ? 21.375 20.359 17.266 1 91.94 43 LEU B CA 1
ATOM 3544 C C . LEU B 1 43 ? 20.797 21.516 16.469 1 91.94 43 LEU B C 1
ATOM 3546 O O . LEU B 1 43 ? 20.062 22.344 17.016 1 91.94 43 LEU B O 1
ATOM 3550 N N . ASP B 1 44 ? 21.125 21.531 15.234 1 90.81 44 ASP B N 1
ATOM 3551 C CA . ASP B 1 44 ? 20.594 22.578 14.359 1 90.81 44 ASP B CA 1
ATOM 3552 C C . ASP B 1 44 ? 19.078 22.484 14.234 1 90.81 44 ASP B C 1
ATOM 3554 O O . ASP B 1 44 ? 18.391 23.5 14.258 1 90.81 44 ASP B O 1
ATOM 3558 N N . THR B 1 45 ? 18.609 21.297 14.117 1 92.75 45 THR B N 1
ATOM 3559 C CA . THR B 1 45 ? 17.172 21.078 14.008 1 92.75 45 THR B CA 1
ATOM 3560 C C . THR B 1 45 ? 16.453 21.5 15.297 1 92.75 45 THR B C 1
ATOM 3562 O O . THR B 1 45 ? 15.438 22.188 15.25 1 92.75 45 THR B O 1
ATOM 3565 N N . LEU B 1 46 ? 17.031 21.141 16.438 1 95.31 46 LEU B N 1
ATOM 3566 C CA . LEU B 1 46 ? 16.438 21.531 17.719 1 95.31 46 LEU B CA 1
ATOM 3567 C C . LEU B 1 46 ? 16.453 23.031 17.906 1 95.31 46 LEU B C 1
ATOM 3569 O O . LEU B 1 46 ? 15.477 23.625 18.359 1 95.31 46 LEU B O 1
ATOM 3573 N N . ARG B 1 47 ? 17.547 23.656 17.484 1 94.88 47 ARG B N 1
ATOM 3574 C CA . ARG B 1 47 ? 17.625 25.109 17.547 1 94.88 47 ARG B CA 1
ATOM 3575 C C . ARG B 1 47 ? 16.547 25.766 16.703 1 94.88 47 ARG B C 1
ATOM 3577 O O . ARG B 1 47 ? 15.875 26.688 17.141 1 94.88 47 ARG B O 1
ATOM 3584 N N . SER B 1 48 ? 16.469 25.281 15.523 1 94.56 48 SER B N 1
ATOM 3585 C CA . SER B 1 48 ? 15.445 25.797 14.617 1 94.56 48 SER B CA 1
ATOM 3586 C C . SER B 1 48 ? 14.055 25.641 15.203 1 94.56 48 SER B C 1
ATOM 3588 O O . SER B 1 48 ? 13.234 26.562 15.141 1 94.56 48 SER B O 1
ATOM 3590 N N . LEU B 1 49 ? 13.773 24.5 15.805 1 96.31 49 LEU B N 1
ATOM 3591 C CA . LEU B 1 49 ? 12.477 24.172 16.375 1 96.31 49 LEU B CA 1
ATOM 3592 C C . LEU B 1 49 ? 12.133 25.125 17.531 1 96.31 49 LEU B C 1
ATOM 3594 O O . LEU B 1 49 ? 11.047 25.719 17.547 1 96.31 49 LEU B O 1
ATOM 3598 N N . PHE B 1 50 ? 13.039 25.359 18.422 1 96.75 50 PHE B N 1
ATOM 3599 C CA . PHE B 1 50 ? 12.766 26.172 19.609 1 96.75 50 PHE B CA 1
ATOM 3600 C C . PHE B 1 50 ? 12.789 27.656 19.266 1 96.75 50 PHE B C 1
ATOM 3602 O O . PHE B 1 50 ? 12.07 28.453 19.875 1 96.75 50 PHE B O 1
ATOM 3609 N N . GLN B 1 51 ? 13.555 27.984 18.219 1 94.94 51 GLN B N 1
ATOM 3610 C CA . GLN B 1 51 ? 13.578 29.375 17.781 1 94.94 51 GLN B CA 1
ATOM 3611 C C . GLN B 1 51 ? 12.289 29.734 17.047 1 94.94 51 GLN B C 1
ATOM 3613 O O . GLN B 1 51 ? 11.82 30.875 17.141 1 94.94 51 GLN B O 1
ATOM 3618 N N . ALA B 1 52 ? 11.742 28.812 16.391 1 94.88 52 ALA B N 1
ATOM 3619 C CA . ALA B 1 52 ? 10.547 29.047 15.594 1 94.88 52 ALA B CA 1
ATOM 3620 C C . ALA B 1 52 ? 9.289 28.984 16.453 1 94.88 52 ALA B C 1
ATOM 3622 O O . ALA B 1 52 ? 8.18 29.234 15.969 1 94.88 52 ALA B O 1
ATOM 3623 N N . SER B 1 53 ? 9.43 28.719 17.766 1 94.88 53 SER B N 1
ATOM 3624 C CA . SER B 1 53 ? 8.273 28.453 18.609 1 94.88 53 SER B CA 1
ATOM 3625 C C . SER B 1 53 ? 8.164 29.484 19.734 1 94.88 53 SER B C 1
ATOM 3627 O O . SER B 1 53 ? 9.156 29.781 20.406 1 94.88 53 SER B O 1
ATOM 3629 N N . SER B 1 54 ? 6.984 30 19.969 1 93.56 54 SER B N 1
ATOM 3630 C CA . SER B 1 54 ? 6.738 30.953 21.047 1 93.56 54 SER B CA 1
ATOM 3631 C C . SER B 1 54 ? 6.469 30.234 22.359 1 93.56 54 SER B C 1
ATOM 3633 O O . SER B 1 54 ? 6.301 29.016 22.391 1 93.56 54 SER B O 1
ATOM 3635 N N . GLY B 1 55 ? 6.43 30.969 23.438 1 92.19 55 GLY B N 1
ATOM 3636 C CA . GLY B 1 55 ? 6.164 30.422 24.75 1 92.19 55 GLY B CA 1
ATOM 3637 C C . GLY B 1 55 ? 4.867 29.641 24.812 1 92.19 55 GLY B C 1
ATOM 3638 O O . GLY B 1 55 ? 4.863 28.453 25.172 1 92.19 55 GLY B O 1
ATOM 3639 N N . PRO B 1 56 ? 3.793 30.25 24.406 1 92.62 56 PRO B N 1
ATOM 3640 C CA . PRO B 1 56 ? 2.504 29.562 24.438 1 92.62 56 PRO B CA 1
ATOM 3641 C C . PRO B 1 56 ? 2.494 28.297 23.578 1 92.62 56 PRO B C 1
ATOM 3643 O O . PRO B 1 56 ? 1.893 27.297 23.953 1 92.62 56 PRO B O 1
ATOM 3646 N N . GLU B 1 57 ? 3.121 28.328 22.469 1 94.69 57 GLU B N 1
ATOM 3647 C CA . GLU B 1 57 ? 3.217 27.156 21.609 1 94.69 57 GLU B CA 1
ATOM 3648 C C . GLU B 1 57 ? 3.924 26 22.328 1 94.69 57 GLU B C 1
ATOM 3650 O O . GLU B 1 57 ? 3.465 24.859 22.266 1 94.69 57 GLU B O 1
ATOM 3655 N N . LEU B 1 58 ? 5.02 26.359 22.953 1 94.81 58 LEU B N 1
ATOM 3656 C CA . LEU B 1 58 ? 5.824 25.344 23.625 1 94.81 58 LEU B CA 1
ATOM 3657 C C . LEU B 1 58 ? 5.07 24.734 24.812 1 94.81 58 LEU B C 1
ATOM 3659 O O . LEU B 1 58 ? 5.41 23.656 25.281 1 94.81 58 LEU B O 1
ATOM 3663 N N . GLY B 1 59 ? 4.082 25.422 25.25 1 93.25 59 GLY B N 1
ATOM 3664 C CA . GLY B 1 59 ? 3.262 24.922 26.344 1 93.25 59 GLY B CA 1
ATOM 3665 C C . GLY B 1 59 ? 2.396 23.734 25.938 1 93.25 59 GLY B C 1
ATOM 3666 O O . GLY B 1 59 ? 2.006 22.938 26.781 1 93.25 59 GLY B O 1
ATOM 3667 N N . CYS B 1 60 ? 2.131 23.594 24.672 1 93.62 60 CYS B N 1
ATOM 3668 C CA . CYS B 1 60 ? 1.208 22.562 24.219 1 93.62 60 CYS B CA 1
ATOM 3669 C C . CYS B 1 60 ? 1.96 21.406 23.578 1 93.62 60 CYS B C 1
ATOM 3671 O O . CYS B 1 60 ? 1.347 20.438 23.109 1 93.62 60 CYS B O 1
ATOM 3673 N N . VAL B 1 61 ? 3.287 21.469 23.641 1 96.69 61 VAL B N 1
ATOM 3674 C CA . VAL B 1 61 ? 4.031 20.469 22.906 1 96.69 61 VAL B CA 1
ATOM 3675 C C . VAL B 1 61 ? 5.113 19.859 23.797 1 96.69 61 VAL B C 1
ATOM 3677 O O . VAL B 1 61 ? 5.5 20.453 24.797 1 96.69 61 VAL B O 1
ATOM 3680 N N . VAL B 1 62 ? 5.547 18.719 23.547 1 97.69 62 VAL B N 1
ATOM 3681 C CA . VAL B 1 62 ? 6.75 18.109 24.094 1 97.69 62 VAL B CA 1
ATOM 3682 C C . VAL B 1 62 ? 7.625 17.578 22.953 1 97.69 62 VAL B C 1
ATOM 3684 O O . VAL B 1 62 ? 7.129 16.953 22.016 1 97.69 62 VAL B O 1
ATOM 3687 N N . VAL B 1 63 ? 8.852 17.969 22.984 1 98.19 63 VAL B N 1
ATOM 3688 C CA . VAL B 1 63 ? 9.82 17.5 22 1 98.19 63 VAL B CA 1
ATOM 3689 C C . VAL B 1 63 ? 10.5 16.219 22.5 1 98.19 63 VAL B C 1
ATOM 3691 O O . VAL B 1 63 ? 11.055 16.219 23.609 1 98.19 63 VAL B O 1
ATOM 3694 N N . LEU B 1 64 ? 10.406 15.172 21.75 1 98.12 64 LEU B N 1
ATOM 3695 C CA . LEU B 1 64 ? 10.977 13.875 22.094 1 98.12 64 LEU B CA 1
ATOM 3696 C C . LEU B 1 64 ? 12.094 13.5 21.125 1 98.12 64 LEU B C 1
ATOM 3698 O O . LEU B 1 64 ? 11.859 13.367 19.922 1 98.12 64 LEU B O 1
ATOM 3702 N N . VAL B 1 65 ? 13.273 13.305 21.641 1 96.44 65 VAL B N 1
ATOM 3703 C CA . VAL B 1 65 ? 14.43 12.938 20.828 1 96.44 65 VAL B CA 1
ATOM 3704 C C . VAL B 1 65 ? 14.883 11.523 21.188 1 96.44 65 VAL B C 1
ATOM 3706 O O . VAL B 1 65 ? 15.07 11.203 22.359 1 96.44 65 VAL B O 1
ATOM 3709 N N . SER B 1 66 ? 14.984 10.719 20.203 1 94.75 66 SER B N 1
ATOM 3710 C CA . SER B 1 66 ? 15.539 9.383 20.391 1 94.75 66 SER B CA 1
ATOM 3711 C C . SER B 1 66 ? 16.922 9.273 19.766 1 94.75 66 SER B C 1
ATOM 3713 O O . SER B 1 66 ? 17.109 9.531 18.578 1 94.75 66 SER B O 1
ATOM 3715 N N . LEU B 1 67 ? 17.891 8.891 20.531 1 92.31 67 LEU B N 1
ATOM 3716 C CA . LEU B 1 67 ? 19.266 8.742 20.078 1 92.31 67 LEU B CA 1
ATOM 3717 C C . LEU B 1 67 ? 19.641 7.27 19.953 1 92.31 67 LEU B C 1
ATOM 3719 O O . LEU B 1 67 ? 19.375 6.488 20.875 1 92.31 67 LEU B O 1
ATOM 3723 N N . SER B 1 68 ? 20.172 6.867 18.797 1 84.44 68 SER B N 1
ATOM 3724 C CA . SER B 1 68 ? 20.516 5.465 18.594 1 84.44 68 SER B CA 1
ATOM 3725 C C . SER B 1 68 ? 22 5.285 18.328 1 84.44 68 SER B C 1
ATOM 3727 O O . SER B 1 68 ? 22.453 4.211 17.922 1 84.44 68 SER B O 1
ATOM 3729 N N . ASP B 1 69 ? 22.859 6.117 18.672 1 75.69 69 ASP B N 1
ATOM 3730 C CA . ASP B 1 69 ? 24.297 5.957 18.438 1 75.69 69 ASP B CA 1
ATOM 3731 C C . ASP B 1 69 ? 24.859 4.797 19.25 1 75.69 69 ASP B C 1
ATOM 3733 O O . ASP B 1 69 ? 24.562 4.672 20.453 1 75.69 69 ASP B O 1
ATOM 3737 N N . SER B 1 70 ? 25.609 4.035 18.609 1 73.94 70 SER B N 1
ATOM 3738 C CA . SER B 1 70 ? 26.172 2.859 19.25 1 73.94 70 SER B CA 1
ATOM 3739 C C . SER B 1 70 ? 27.438 3.219 20.031 1 73.94 70 SER B C 1
ATOM 3741 O O . SER B 1 70 ? 27.844 2.479 20.938 1 73.94 70 SER B O 1
ATOM 3743 N N . ASP B 1 71 ? 28.016 4.316 19.797 1 81.62 71 ASP B N 1
ATOM 3744 C CA . ASP B 1 71 ? 29.203 4.758 20.516 1 81.62 71 ASP B CA 1
ATOM 3745 C C . ASP B 1 71 ? 28.828 5.512 21.781 1 81.62 71 ASP B C 1
ATOM 3747 O O . ASP B 1 71 ? 28.281 6.609 21.719 1 81.62 71 ASP B O 1
ATOM 3751 N N . PRO B 1 72 ? 29.172 4.945 22.859 1 86 72 PRO B N 1
ATOM 3752 C CA . PRO B 1 72 ? 28.766 5.559 24.125 1 86 72 PRO B CA 1
ATOM 3753 C C . PRO B 1 72 ? 29.391 6.938 24.344 1 86 72 PRO B C 1
ATOM 3755 O O . PRO B 1 72 ? 28.766 7.812 24.938 1 86 72 PRO B O 1
ATOM 3758 N N . GLU B 1 73 ? 30.641 7.074 23.875 1 86.81 73 GLU B N 1
ATOM 3759 C CA . GLU B 1 73 ? 31.297 8.367 24.047 1 86.81 73 GLU B CA 1
ATOM 3760 C C . GLU B 1 73 ? 30.594 9.453 23.234 1 86.81 73 GLU B C 1
ATOM 3762 O O . GLU B 1 73 ? 30.359 10.555 23.734 1 86.81 73 GLU B O 1
ATOM 3767 N N . ARG B 1 74 ? 30.312 9.117 22.062 1 85.94 74 ARG B N 1
ATOM 3768 C CA . ARG B 1 74 ? 29.609 10.07 21.203 1 85.94 74 ARG B CA 1
ATOM 3769 C C . ARG B 1 74 ? 28.219 10.367 21.734 1 85.94 74 ARG B C 1
ATOM 3771 O O . ARG B 1 74 ? 27.75 11.508 21.672 1 85.94 74 ARG B O 1
ATOM 3778 N N . LEU B 1 75 ? 27.625 9.367 22.219 1 88.88 75 LEU B N 1
ATOM 3779 C CA . LEU B 1 75 ? 26.297 9.531 22.797 1 88.88 75 LEU B CA 1
ATOM 3780 C C . LEU B 1 75 ? 26.328 10.477 23.984 1 88.88 75 LEU B C 1
ATOM 3782 O O . LEU B 1 75 ? 25.516 11.398 24.094 1 88.88 75 LEU B O 1
ATOM 3786 N N . SER B 1 76 ? 27.297 10.258 24.859 1 90.38 76 SER B N 1
ATOM 3787 C CA . SER B 1 76 ? 27.422 11.086 26.047 1 90.38 76 SER B CA 1
ATOM 3788 C C . SER B 1 76 ? 27.703 12.539 25.688 1 90.38 76 SER B C 1
ATOM 3790 O O . SER B 1 76 ? 27.172 13.453 26.312 1 90.38 76 SER B O 1
ATOM 3792 N N . GLN B 1 77 ? 28.484 12.688 24.719 1 89.62 77 GLN B N 1
ATOM 3793 C CA . GLN B 1 77 ? 28.828 14.031 24.281 1 89.62 77 GLN B CA 1
ATOM 3794 C C . GLN B 1 77 ? 27.594 14.742 23.703 1 89.62 77 GLN B C 1
ATOM 3796 O O . GLN B 1 77 ? 27.391 15.93 23.953 1 89.62 77 GLN B O 1
ATOM 3801 N N . THR B 1 78 ? 26.891 14.039 22.906 1 90.56 78 THR B N 1
ATOM 3802 C CA . THR B 1 78 ? 25.703 14.609 22.297 1 90.56 78 THR B CA 1
ATOM 3803 C C . THR B 1 78 ? 24.688 15 23.375 1 90.56 78 THR B C 1
ATOM 3805 O O . THR B 1 78 ? 24.109 16.094 23.328 1 90.56 78 THR B O 1
ATOM 3808 N N . VAL B 1 79 ? 24.516 14.164 24.312 1 93.31 79 VAL B N 1
ATOM 3809 C CA . VAL B 1 79 ? 23.578 14.422 25.406 1 93.31 79 VAL B CA 1
ATOM 3810 C C . VAL B 1 79 ? 24.031 15.648 26.188 1 93.31 79 VAL B C 1
ATOM 3812 O O . VAL B 1 79 ? 23.219 16.5 26.562 1 93.31 79 VAL B O 1
ATOM 3815 N N . ALA B 1 80 ? 25.312 15.688 26.422 1 94.44 80 ALA B N 1
ATOM 3816 C CA . ALA B 1 80 ? 25.859 16.844 27.141 1 94.44 80 ALA B CA 1
ATOM 3817 C C . ALA B 1 80 ? 25.609 18.125 26.375 1 94.44 80 ALA B C 1
ATOM 3819 O O . ALA B 1 80 ? 25.203 19.141 26.969 1 94.44 80 ALA B O 1
ATOM 3820 N N . ASN B 1 81 ? 25.844 18.109 25.125 1 93.25 81 ASN B N 1
ATOM 3821 C CA . ASN B 1 81 ? 25.625 19.281 24.281 1 93.25 81 ASN B CA 1
ATOM 3822 C C . ASN B 1 81 ? 24.172 19.719 24.297 1 93.25 81 ASN B C 1
ATOM 3824 O O . ASN B 1 81 ? 23.875 20.906 24.438 1 93.25 81 ASN B O 1
ATOM 3828 N N . ILE B 1 82 ? 23.297 18.766 24.219 1 94.81 82 ILE B N 1
ATOM 3829 C CA . ILE B 1 82 ? 21.859 19.047 24.234 1 94.81 82 ILE B CA 1
ATOM 3830 C C . ILE B 1 82 ? 21.469 19.641 25.594 1 94.81 82 ILE B C 1
ATOM 3832 O O . ILE B 1 82 ? 20.75 20.641 25.656 1 94.81 82 ILE B O 1
ATOM 3836 N N . SER B 1 83 ? 21.969 19.047 26.625 1 95.75 83 SER B N 1
ATOM 3837 C CA . SER B 1 83 ? 21.625 19.484 27.984 1 95.75 83 SER B CA 1
ATOM 3838 C C . SER B 1 83 ? 22.109 20.906 28.25 1 95.75 83 SER B C 1
ATOM 3840 O O . SER B 1 83 ? 21.438 21.672 28.938 1 95.75 83 SER B O 1
ATOM 3842 N N . ASP B 1 84 ? 23.203 21.172 27.672 1 96.19 84 ASP B N 1
ATOM 3843 C CA . ASP B 1 84 ? 23.766 22.5 27.875 1 96.19 84 ASP B CA 1
ATOM 3844 C C . ASP B 1 84 ? 23.031 23.547 27.047 1 96.19 84 ASP B C 1
ATOM 3846 O O . ASP B 1 84 ? 22.609 24.578 27.562 1 96.19 84 ASP B O 1
ATOM 3850 N N . LEU B 1 85 ? 22.844 23.328 25.844 1 95.69 85 LEU B N 1
ATOM 3851 C CA . LEU B 1 85 ? 22.281 24.281 24.891 1 95.69 85 LEU B CA 1
ATOM 3852 C C . LEU B 1 85 ? 20.797 24.5 25.156 1 95.69 85 LEU B C 1
ATOM 3854 O O . LEU B 1 85 ? 20.266 25.594 24.938 1 95.69 85 LEU B O 1
ATOM 3858 N N . PHE B 1 86 ? 20.125 23.484 25.641 1 97.56 86 PHE B N 1
ATOM 3859 C CA . PHE B 1 86 ? 18.688 23.562 25.766 1 97.56 86 PHE B CA 1
ATOM 3860 C C . PHE B 1 86 ? 18.266 23.312 27.219 1 97.56 86 PHE B C 1
ATOM 3862 O O . PHE B 1 86 ? 17.203 22.719 27.469 1 97.56 86 PHE B O 1
ATOM 3869 N N . ARG B 1 87 ? 19.031 23.703 28.109 1 96.81 87 ARG B N 1
ATOM 3870 C CA . ARG B 1 87 ? 18.812 23.484 29.531 1 96.81 87 ARG B CA 1
ATOM 3871 C C . ARG B 1 87 ? 17.453 24.031 29.953 1 96.81 87 ARG B C 1
ATOM 3873 O O . ARG B 1 87 ? 16.703 23.359 30.688 1 96.81 87 ARG B O 1
ATOM 3880 N N . THR B 1 88 ? 17.094 25.172 29.516 1 96.31 88 THR B N 1
ATOM 3881 C CA . THR B 1 88 ? 15.844 25.828 29.891 1 96.31 88 THR B CA 1
ATOM 3882 C C . THR B 1 88 ? 14.648 24.969 29.469 1 96.31 88 THR B C 1
ATOM 3884 O O . THR B 1 88 ? 13.688 24.812 30.219 1 96.31 88 THR B O 1
ATOM 3887 N N . HIS B 1 89 ? 14.719 24.453 28.297 1 96.69 89 HIS B N 1
ATOM 3888 C CA . HIS B 1 89 ? 13.625 23.656 27.766 1 96.69 89 HIS B CA 1
ATOM 3889 C C . HIS B 1 89 ? 13.547 22.297 28.453 1 96.69 89 HIS B C 1
ATOM 3891 O O . HIS B 1 89 ? 12.453 21.75 28.625 1 96.69 89 HIS B O 1
ATOM 3897 N N . ILE B 1 90 ? 14.695 21.734 28.859 1 97.31 90 ILE B N 1
ATOM 3898 C CA . ILE B 1 90 ? 14.75 20.469 29.578 1 97.31 90 ILE B CA 1
ATOM 3899 C C . ILE B 1 90 ? 14.148 20.641 30.969 1 97.31 90 ILE B C 1
ATOM 3901 O O . ILE B 1 90 ? 13.336 19.828 31.406 1 97.31 90 ILE B O 1
ATOM 3905 N N . GLU B 1 91 ? 14.477 21.734 31.594 1 95.56 91 GLU B N 1
ATOM 3906 C CA . GLU B 1 91 ? 13.961 22.016 32.938 1 95.56 91 GLU B CA 1
ATOM 3907 C C . GLU B 1 91 ? 12.461 22.281 32.906 1 95.56 91 GLU B C 1
ATOM 3909 O O . GLU B 1 91 ? 11.742 21.969 33.844 1 95.56 91 GLU B O 1
ATOM 3914 N N . ALA B 1 92 ? 12.031 22.859 31.797 1 95.19 92 ALA B N 1
ATOM 3915 C CA . ALA B 1 92 ? 10.609 23.172 31.641 1 95.19 92 ALA B CA 1
ATOM 3916 C C . ALA B 1 92 ? 9.836 21.938 31.172 1 95.19 92 ALA B C 1
ATOM 3918 O O . ALA B 1 92 ? 8.641 22.016 30.875 1 95.19 92 ALA B O 1
ATOM 3919 N N . ARG B 1 93 ? 10.523 20.766 30.969 1 95.69 93 ARG B N 1
ATOM 3920 C CA . ARG B 1 93 ? 9.953 19.484 30.547 1 95.69 93 ARG B CA 1
ATOM 3921 C C . ARG B 1 93 ? 9.383 19.578 29.141 1 95.69 93 ARG B C 1
ATOM 3923 O O . ARG B 1 93 ? 8.336 19.016 28.844 1 95.69 93 ARG B O 1
ATOM 3930 N N . GLN B 1 94 ? 10 20.438 28.375 1 96.69 94 GLN B N 1
ATOM 3931 C CA . GLN B 1 94 ? 9.609 20.625 26.969 1 96.69 94 GLN B CA 1
ATOM 3932 C C . GLN B 1 94 ? 10.453 19.75 26.047 1 96.69 94 GLN B C 1
ATOM 3934 O O . GLN B 1 94 ? 10.102 19.547 24.891 1 96.69 94 GLN B O 1
ATOM 3939 N N . LEU B 1 95 ? 11.555 19.281 26.531 1 97.94 95 LEU B N 1
ATOM 3940 C CA . LEU B 1 95 ? 12.477 18.469 25.75 1 97.94 95 LEU B CA 1
ATOM 3941 C C . LEU B 1 95 ? 12.867 17.203 26.531 1 97.94 95 LEU B C 1
ATOM 3943 O O . LEU B 1 95 ? 13.305 17.281 27.672 1 97.94 95 LEU B O 1
ATOM 3947 N N . LEU B 1 96 ? 12.617 16.109 25.922 1 97.38 96 LEU B N 1
ATOM 3948 C CA . LEU B 1 96 ? 12.953 14.797 26.469 1 97.38 96 LEU B CA 1
ATOM 3949 C C . LEU B 1 96 ? 13.875 14.039 25.516 1 97.38 96 LEU B C 1
ATOM 3951 O O . LEU B 1 96 ? 13.625 14 24.312 1 97.38 96 LEU B O 1
ATOM 3955 N N . VAL B 1 97 ? 14.992 13.531 26.047 1 96.62 97 VAL B N 1
ATOM 3956 C CA . VAL B 1 97 ? 15.953 12.75 25.266 1 96.62 97 VAL B CA 1
ATOM 3957 C C . VAL B 1 97 ? 16.031 11.328 25.812 1 96.62 97 VAL B C 1
ATOM 3959 O O . VAL B 1 97 ? 16.203 11.125 27.016 1 96.62 97 VAL B O 1
ATOM 3962 N N . LEU B 1 98 ? 15.859 10.391 24.953 1 95.88 98 LEU B N 1
ATOM 3963 C CA . LEU B 1 98 ? 15.891 9.016 25.438 1 95.88 98 LEU B CA 1
ATOM 3964 C C . LEU B 1 98 ? 16.625 8.109 24.453 1 95.88 98 LEU B C 1
ATOM 3966 O O . LEU B 1 98 ? 16.938 8.531 23.328 1 95.88 98 LEU B O 1
ATOM 3970 N N . ARG B 1 99 ? 16.906 6.949 24.859 1 93.69 99 ARG B N 1
ATOM 3971 C CA . ARG B 1 99 ? 17.422 5.84 24.062 1 93.69 99 ARG B CA 1
ATOM 3972 C C . ARG B 1 99 ? 16.609 4.574 24.297 1 93.69 99 ARG B C 1
ATOM 3974 O O . ARG B 1 99 ? 16.359 4.191 25.453 1 93.69 99 ARG B O 1
ATOM 3981 N N . GLY B 1 100 ? 16.156 4.059 23.203 1 91.12 100 GLY B N 1
ATOM 3982 C CA . GLY B 1 100 ? 15.375 2.838 23.328 1 91.12 100 GLY B CA 1
ATOM 3983 C C . GLY B 1 100 ? 16.078 1.621 22.75 1 91.12 100 GLY B C 1
ATOM 3984 O O . GLY B 1 100 ? 16.938 1.748 21.875 1 91.12 100 GLY B O 1
ATOM 3985 N N . GLN B 1 101 ? 15.727 0.463 23.297 1 88.19 101 GLN B N 1
ATOM 3986 C CA . GLN B 1 101 ? 16.172 -0.831 22.797 1 88.19 101 GLN B CA 1
ATOM 3987 C C . GLN B 1 101 ? 15.023 -1.829 22.734 1 88.19 101 GLN B C 1
ATOM 3989 O O . GLN B 1 101 ? 14.227 -1.925 23.656 1 88.19 101 GLN B O 1
ATOM 3994 N N . LEU B 1 102 ? 14.969 -2.463 21.562 1 84.62 102 LEU B N 1
ATOM 3995 C CA . LEU B 1 102 ? 13.914 -3.459 21.406 1 84.62 102 LEU B CA 1
ATOM 3996 C C . LEU B 1 102 ? 14.164 -4.656 22.328 1 84.62 102 LEU B C 1
ATOM 3998 O O . LEU B 1 102 ? 15.305 -5.059 22.531 1 84.62 102 LEU B O 1
ATOM 4002 N N . GLY B 1 103 ? 12.992 -5.059 22.906 1 76.38 103 GLY B N 1
ATOM 4003 C CA . GLY B 1 103 ? 13.109 -6.23 23.766 1 76.38 103 GLY B CA 1
ATOM 4004 C C . GLY B 1 103 ? 12.727 -7.523 23.062 1 76.38 103 GLY B C 1
ATOM 4005 O O . GLY B 1 103 ? 11.93 -7.512 22.125 1 76.38 103 GLY B O 1
ATOM 4006 N N . GLY B 1 104 ? 13.484 -8.594 23.375 1 62.72 104 GLY B N 1
ATOM 4007 C CA . GLY B 1 104 ? 13.086 -9.906 22.906 1 62.72 104 GLY B CA 1
ATOM 4008 C C . GLY B 1 104 ? 13.711 -10.281 21.578 1 62.72 104 GLY B C 1
ATOM 4009 O O . GLY B 1 104 ? 14.727 -9.711 21.172 1 62.72 104 GLY B O 1
ATOM 4010 N N . PRO B 1 105 ? 13.086 -11.273 21.047 1 60.16 105 PRO B N 1
ATOM 4011 C CA . PRO B 1 105 ? 13.633 -11.758 19.781 1 60.16 105 PRO B CA 1
ATOM 4012 C C . PRO B 1 105 ? 13.484 -10.742 18.641 1 60.16 105 PRO B C 1
ATOM 4014 O O . PRO B 1 105 ? 12.555 -9.93 18.656 1 60.16 105 PRO B O 1
ATOM 4017 N N . PRO B 1 106 ? 14.516 -10.711 17.859 1 62.84 106 PRO B N 1
ATOM 4018 C CA . PRO B 1 106 ? 14.484 -9.773 16.734 1 62.84 106 PRO B CA 1
ATOM 4019 C C . PRO B 1 106 ? 13.195 -9.859 15.922 1 62.84 106 PRO B C 1
ATOM 4021 O O . PRO B 1 106 ? 12.625 -10.945 15.781 1 62.84 106 PRO B O 1
ATOM 4024 N N . PRO B 1 107 ? 12.664 -8.703 15.609 1 61.62 107 PRO B N 1
ATOM 4025 C CA . PRO B 1 107 ? 11.438 -8.664 14.805 1 61.62 107 PRO B CA 1
ATOM 4026 C C . PRO B 1 107 ? 11.523 -9.547 13.562 1 61.62 107 PRO B C 1
ATOM 4028 O O . PRO B 1 107 ? 12.625 -9.945 13.156 1 61.62 107 PRO B O 1
ATOM 4031 N N . LEU B 1 108 ? 10.328 -9.945 13.094 1 59.41 108 LEU B N 1
ATOM 4032 C CA . LEU B 1 108 ? 10.211 -10.758 11.891 1 59.41 108 LEU B CA 1
ATOM 4033 C C . LEU B 1 108 ? 10.969 -10.125 10.727 1 59.41 108 LEU B C 1
ATOM 4035 O O . LEU B 1 108 ? 10.875 -8.914 10.508 1 59.41 108 LEU B O 1
ATOM 4039 N N . GLY B 1 109 ? 11.805 -10.836 10.148 1 58.22 109 GLY B N 1
ATOM 4040 C CA . GLY B 1 109 ? 12.562 -10.359 9 1 58.22 109 GLY B CA 1
ATOM 4041 C C . GLY B 1 109 ? 13.867 -9.688 9.375 1 58.22 109 GLY B C 1
ATOM 4042 O O . GLY B 1 109 ? 14.469 -8.984 8.562 1 58.22 109 GLY B O 1
ATOM 4043 N N . THR B 1 110 ? 14.055 -9.695 10.703 1 60.41 110 THR B N 1
ATOM 4044 C CA . THR B 1 110 ? 15.305 -9.086 11.148 1 60.41 110 THR B CA 1
ATOM 4045 C C . THR B 1 110 ? 16.484 -9.68 10.398 1 60.41 110 THR B C 1
ATOM 4047 O O . THR B 1 110 ? 16.531 -10.883 10.141 1 60.41 110 THR B O 1
ATOM 4050 N N . LEU B 1 111 ? 17.172 -8.844 9.875 1 60.78 111 LEU B N 1
ATOM 4051 C CA . LEU B 1 111 ? 18.359 -9.188 9.086 1 60.78 111 LEU B CA 1
ATOM 4052 C C . LEU B 1 111 ? 19.375 -9.93 9.938 1 60.78 111 LEU B C 1
ATOM 4054 O O . LEU B 1 111 ? 19.781 -9.43 10.992 1 60.78 111 LEU B O 1
ATOM 4058 N N . ARG B 1 112 ? 19.375 -11.109 9.547 1 57.56 112 ARG B N 1
ATOM 4059 C CA . ARG B 1 112 ? 20.469 -11.852 10.164 1 57.56 112 ARG B CA 1
ATOM 4060 C C . ARG B 1 112 ? 21.734 -11.75 9.328 1 57.56 112 ARG B C 1
ATOM 4062 O O . ARG B 1 112 ? 21.672 -11.484 8.125 1 57.56 112 ARG B O 1
ATOM 4069 N N . PRO B 1 113 ? 22.75 -11.734 10.125 1 57.66 113 PRO B N 1
ATOM 4070 C CA . PRO B 1 113 ? 24 -11.688 9.359 1 57.66 113 PRO B CA 1
ATOM 4071 C C . PRO B 1 113 ? 24.031 -12.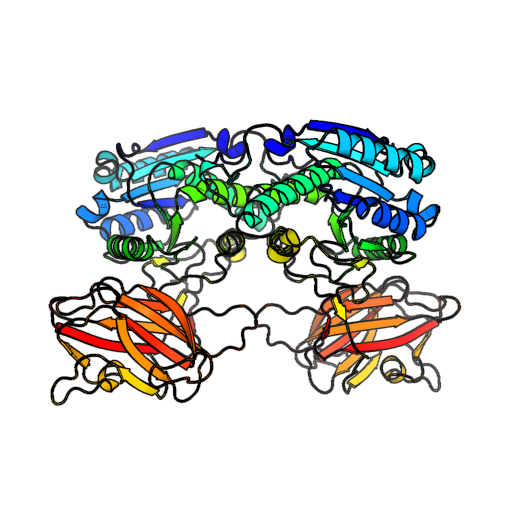68 8.195 1 57.66 113 PRO B C 1
ATOM 4073 O O . PRO B 1 113 ? 24.578 -12.383 7.141 1 57.66 113 PRO B O 1
ATOM 4076 N N . GLU B 1 114 ? 23.406 -13.766 8.453 1 60.06 114 GLU B N 1
ATOM 4077 C CA . GLU B 1 114 ? 23.422 -14.797 7.422 1 60.06 114 GLU B CA 1
ATOM 4078 C C . GLU B 1 114 ? 22.641 -14.359 6.191 1 60.06 114 GLU B C 1
ATOM 4080 O O . GLU B 1 114 ? 22.844 -14.891 5.098 1 60.06 114 GLU B O 1
ATOM 4085 N N . ASP B 1 115 ? 21.875 -13.289 6.48 1 66.31 115 ASP B N 1
ATOM 4086 C CA . ASP B 1 115 ? 21.031 -12.828 5.383 1 66.31 115 ASP B CA 1
ATOM 4087 C C . ASP B 1 115 ? 21.812 -11.945 4.418 1 66.31 115 ASP B C 1
ATOM 4089 O O . ASP B 1 115 ? 21.359 -11.672 3.305 1 66.31 115 ASP B O 1
ATOM 4093 N N . HIS B 1 116 ? 23.047 -11.625 4.766 1 70.31 116 HIS B N 1
ATOM 4094 C CA . HIS B 1 116 ? 23.875 -10.719 3.99 1 70.31 116 HIS B CA 1
ATOM 4095 C C . HIS B 1 116 ? 23.062 -9.562 3.43 1 70.31 116 HIS B C 1
ATOM 4097 O O . HIS B 1 116 ? 22.969 -9.383 2.211 1 70.31 116 HIS B O 1
ATOM 4103 N N . PRO B 1 117 ? 22.562 -8.867 4.449 1 78 117 PRO B N 1
ATOM 4104 C CA . PRO B 1 117 ? 21.75 -7.754 3.928 1 78 117 PRO B CA 1
ATOM 4105 C C . PRO B 1 117 ? 22.609 -6.699 3.225 1 78 117 PRO B C 1
ATOM 4107 O O . PRO B 1 117 ? 23.766 -6.5 3.58 1 78 117 PRO B O 1
ATOM 4110 N N . SER B 1 118 ? 22.031 -6.102 2.229 1 83.5 118 SER B N 1
ATOM 4111 C CA . SER B 1 118 ? 22.688 -4.965 1.59 1 83.5 118 SER B CA 1
ATOM 4112 C C . SER B 1 118 ? 22.828 -3.797 2.557 1 83.5 118 SER B C 1
ATOM 4114 O O . SER B 1 118 ? 22.125 -3.723 3.561 1 83.5 118 SER B O 1
ATOM 4116 N N . PRO B 1 119 ? 23.766 -3.029 2.367 1 83.69 119 PRO B N 1
ATOM 4117 C CA . PRO B 1 119 ? 23.922 -1.848 3.217 1 83.69 119 PRO B CA 1
ATOM 4118 C C . PRO B 1 119 ? 22.625 -1.046 3.367 1 83.69 119 PRO B C 1
ATOM 4120 O O . PRO B 1 119 ? 22.328 -0.563 4.461 1 83.69 119 PRO B O 1
ATOM 4123 N N . CYS B 1 120 ? 21.859 -0.974 2.383 1 86.75 120 CYS B N 1
ATOM 4124 C CA . CYS B 1 120 ? 20.609 -0.226 2.438 1 86.75 120 CYS B CA 1
ATOM 4125 C C . CYS B 1 120 ? 19.594 -0.923 3.336 1 86.75 120 CYS B C 1
ATOM 4127 O O . CYS B 1 120 ? 18.906 -0.273 4.125 1 86.75 120 CYS B O 1
ATOM 4129 N N . GLU B 1 121 ? 19.609 -2.211 3.264 1 86.88 121 GLU B N 1
ATOM 4130 C CA . GLU B 1 121 ? 18.656 -2.961 4.09 1 86.88 121 GLU B CA 1
ATOM 4131 C C . GLU B 1 121 ? 18.984 -2.811 5.57 1 86.88 121 GLU B C 1
ATOM 4133 O O . GLU B 1 121 ? 18.078 -2.727 6.406 1 86.88 121 GLU B O 1
ATOM 4138 N N . ALA B 1 122 ? 20.234 -2.828 5.816 1 84.38 122 ALA B N 1
ATOM 4139 C CA . ALA B 1 122 ? 20.656 -2.633 7.203 1 84.38 122 ALA B CA 1
ATOM 4140 C C . ALA B 1 122 ? 20.234 -1.257 7.711 1 84.38 122 ALA B C 1
ATOM 4142 O O . ALA B 1 122 ? 19.766 -1.125 8.844 1 84.38 122 ALA B O 1
ATOM 4143 N N . LEU B 1 123 ? 20.438 -0.286 6.875 1 85.31 123 LEU B N 1
ATOM 4144 C CA . LEU B 1 123 ? 20.062 1.078 7.23 1 85.31 123 LEU B CA 1
ATOM 4145 C C . LEU B 1 123 ? 18.547 1.199 7.418 1 85.31 123 LEU B C 1
ATOM 4147 O O . LEU B 1 123 ? 18.094 1.859 8.352 1 85.31 123 LEU B O 1
ATOM 4151 N N . TYR B 1 124 ? 17.812 0.538 6.574 1 87.69 124 TYR B N 1
ATOM 4152 C CA . TYR B 1 124 ? 16.359 0.549 6.691 1 87.69 124 TYR B CA 1
ATOM 4153 C C . TYR B 1 124 ? 15.906 -0.035 8.023 1 87.69 124 TYR B C 1
ATOM 4155 O O . TYR B 1 124 ? 15.078 0.551 8.719 1 87.69 124 TYR B O 1
ATOM 4163 N N . SER B 1 125 ? 16.516 -1.146 8.305 1 86.81 125 SER B N 1
ATOM 4164 C CA . SER B 1 125 ? 16.125 -1.866 9.516 1 86.81 125 SER B CA 1
ATOM 4165 C C . SER B 1 125 ? 16.422 -1.045 10.766 1 86.81 125 SER B C 1
ATOM 4167 O O . SER B 1 125 ? 15.602 -0.964 11.672 1 86.81 125 SER B O 1
ATOM 4169 N N . GLU B 1 126 ? 17.531 -0.449 10.773 1 86.19 126 GLU B N 1
ATOM 4170 C CA . GLU B 1 126 ? 17.906 0.368 11.922 1 86.19 126 GLU B CA 1
ATOM 4171 C C . GLU B 1 126 ? 16.984 1.574 12.07 1 86.19 126 GLU B C 1
ATOM 4173 O O . GLU B 1 126 ? 16.531 1.876 13.18 1 86.19 126 GLU B O 1
ATOM 4178 N N . GLN B 1 127 ? 16.766 2.24 11.055 1 88.06 127 GLN B N 1
ATOM 4179 C CA . GLN B 1 127 ? 15.914 3.426 11.078 1 88.06 127 GLN B CA 1
ATOM 4180 C C . GLN B 1 127 ? 14.5 3.074 11.523 1 88.06 127 GLN B C 1
ATOM 4182 O O . GLN B 1 127 ? 13.891 3.803 12.312 1 88.06 127 GLN B O 1
ATOM 4187 N N . LYS B 1 128 ? 14.008 2.002 11 1 91.06 128 LYS B N 1
ATOM 4188 C CA . LYS B 1 128 ? 12.656 1.569 11.352 1 91.06 128 LYS B CA 1
ATOM 4189 C C . LYS B 1 128 ? 12.562 1.192 12.828 1 91.06 128 LYS B C 1
ATOM 4191 O O . LYS B 1 128 ? 11.594 1.537 13.508 1 91.06 128 LYS B O 1
ATOM 4196 N N . ALA B 1 129 ? 13.594 0.512 13.289 1 89.38 129 ALA B N 1
ATOM 4197 C CA . ALA B 1 129 ? 13.625 0.16 14.703 1 89.38 129 ALA B CA 1
ATOM 4198 C C . ALA B 1 129 ? 13.648 1.41 15.578 1 89.38 129 ALA B C 1
ATOM 4200 O O . ALA B 1 129 ? 12.922 1.494 16.578 1 89.38 129 ALA B O 1
ATOM 4201 N N . ASP B 1 130 ? 14.414 2.33 15.227 1 90.44 130 ASP B N 1
ATOM 4202 C CA . ASP B 1 130 ? 14.531 3.572 15.984 1 90.44 130 ASP B CA 1
ATOM 4203 C C . ASP B 1 130 ? 13.195 4.32 16.016 1 90.44 130 ASP B C 1
ATOM 4205 O O . ASP B 1 130 ? 12.758 4.77 17.078 1 90.44 130 ASP B O 1
ATOM 4209 N N . HIS B 1 131 ? 12.641 4.434 14.898 1 93.19 131 HIS B N 1
ATOM 4210 C CA . HIS B 1 131 ? 11.367 5.145 14.828 1 93.19 131 HIS B CA 1
ATOM 4211 C C . HIS B 1 131 ? 10.266 4.387 15.562 1 93.19 131 HIS B C 1
ATOM 4213 O O . HIS B 1 131 ? 9.391 4.996 16.172 1 93.19 131 HIS B O 1
ATOM 4219 N N . ALA B 1 132 ? 10.305 3.078 15.406 1 93 132 ALA B N 1
ATOM 4220 C CA . ALA B 1 132 ? 9.32 2.277 16.125 1 93 132 ALA B CA 1
ATOM 4221 C C . ALA B 1 132 ? 9.422 2.51 17.641 1 93 132 ALA B C 1
ATOM 4223 O O . ALA B 1 132 ? 8.406 2.697 18.312 1 93 132 ALA B O 1
ATOM 4224 N N . LEU B 1 133 ? 10.609 2.531 18.141 1 93.06 133 LEU B N 1
ATOM 4225 C CA . LEU B 1 133 ? 10.836 2.762 19.562 1 93.06 133 LEU B CA 1
ATOM 4226 C C . LEU B 1 133 ? 10.383 4.16 19.969 1 93.06 133 LEU B C 1
ATOM 4228 O O . LEU B 1 133 ? 9.742 4.336 21.016 1 93.06 133 LEU B O 1
ATOM 4232 N N . LEU B 1 134 ? 10.758 5.098 19.156 1 95.56 134 LEU B N 1
ATOM 4233 C CA . LEU B 1 134 ? 10.359 6.48 19.391 1 95.56 134 LEU B CA 1
ATOM 4234 C C . LEU B 1 134 ? 8.836 6.602 19.469 1 95.56 134 LEU B C 1
ATOM 4236 O O . LEU B 1 134 ? 8.305 7.18 20.422 1 95.56 134 LEU B O 1
ATOM 4240 N N . MET B 1 135 ? 8.164 6.031 18.531 1 96.06 135 MET B N 1
ATOM 4241 C CA . MET B 1 135 ? 6.711 6.109 18.438 1 96.06 135 MET B CA 1
ATOM 4242 C C . MET B 1 135 ? 6.059 5.371 19.609 1 96.06 135 MET B C 1
ATOM 4244 O O . MET B 1 135 ? 5.051 5.828 20.156 1 96.06 135 MET B O 1
ATOM 4248 N N . ASN B 1 136 ? 6.625 4.262 19.922 1 93.56 136 ASN B N 1
ATOM 4249 C CA . ASN B 1 136 ? 6.098 3.484 21.047 1 93.56 136 ASN B CA 1
ATOM 4250 C C . ASN B 1 136 ? 6.137 4.277 22.344 1 93.56 136 ASN B C 1
ATOM 4252 O O . ASN B 1 136 ? 5.184 4.246 23.125 1 93.56 136 ASN B O 1
ATOM 4256 N N . PHE B 1 137 ? 7.148 4.961 22.562 1 94.75 137 PHE B N 1
ATOM 4257 C CA . PHE B 1 137 ? 7.266 5.777 23.766 1 94.75 137 PHE B CA 1
ATOM 4258 C C . PHE B 1 137 ? 6.332 6.984 23.688 1 94.75 137 PHE B C 1
ATOM 4260 O O . PHE B 1 137 ? 5.695 7.34 24.688 1 94.75 137 PHE B O 1
ATOM 4267 N N . ALA B 1 138 ? 6.223 7.574 22.547 1 96.94 138 ALA B N 1
ATOM 4268 C CA . ALA B 1 138 ? 5.477 8.812 22.344 1 96.94 138 ALA B CA 1
ATOM 4269 C C . ALA B 1 138 ? 3.975 8.578 22.484 1 96.94 138 ALA B C 1
ATOM 4271 O O . ALA B 1 138 ? 3.211 9.523 22.688 1 96.94 138 ALA B O 1
ATOM 4272 N N . ALA B 1 139 ? 3.533 7.363 22.359 1 94.38 139 ALA B N 1
ATOM 4273 C CA . ALA B 1 139 ? 2.117 7.012 22.281 1 94.38 139 ALA B CA 1
ATOM 4274 C C . ALA B 1 139 ? 1.358 7.531 23.5 1 94.38 139 ALA B C 1
ATOM 4276 O O . ALA B 1 139 ? 0.165 7.832 23.422 1 94.38 139 ALA B O 1
ATOM 4277 N N . ASN B 1 140 ? 2.006 7.711 24.594 1 92.31 140 ASN B N 1
ATOM 4278 C CA . ASN B 1 140 ? 1.307 8.109 25.812 1 92.31 140 ASN B CA 1
ATOM 4279 C C . ASN B 1 140 ? 1.678 9.523 26.234 1 92.31 140 ASN B C 1
ATOM 4281 O O . ASN B 1 140 ? 1.337 9.953 27.344 1 92.31 140 ASN B O 1
ATOM 4285 N N . LEU B 1 141 ? 2.324 10.258 25.438 1 96.31 141 LEU B N 1
ATOM 4286 C CA . LEU B 1 141 ? 2.814 11.57 25.828 1 96.31 141 LEU B CA 1
ATOM 4287 C C . LEU B 1 141 ? 1.846 12.664 25.391 1 96.31 141 LEU B C 1
ATOM 4289 O O . LEU B 1 141 ? 1.786 13.734 26 1 96.31 141 LEU B O 1
ATOM 4293 N N . SER B 1 142 ? 1.135 12.422 24.281 1 97.25 142 SER B N 1
ATOM 4294 C CA . SER B 1 142 ? 0.3 13.469 23.703 1 97.25 142 SER B CA 1
ATOM 4295 C C . SER B 1 142 ? -0.86 12.875 22.906 1 97.25 142 SER B C 1
ATOM 4297 O O . SER B 1 142 ? -0.952 11.656 22.75 1 97.25 142 SER B O 1
ATOM 4299 N N . LYS B 1 143 ? -1.741 13.727 22.453 1 97 143 LYS B N 1
ATOM 4300 C CA . LYS B 1 143 ? -2.873 13.297 21.641 1 97 143 LYS B CA 1
ATOM 4301 C C . LYS B 1 143 ? -2.445 13.039 20.203 1 97 143 LYS B C 1
ATOM 4303 O O . LYS B 1 143 ? -2.961 12.133 19.547 1 97 143 LYS B O 1
ATOM 4308 N N . TYR B 1 144 ? -1.527 13.859 19.766 1 98.19 144 TYR B N 1
ATOM 4309 C CA . TYR B 1 144 ? -1.032 13.758 18.406 1 98.19 144 TYR B CA 1
ATOM 4310 C C . TYR B 1 144 ? 0.489 13.664 18.375 1 98.19 144 TYR B C 1
ATOM 4312 O O . TYR B 1 144 ? 1.151 13.969 19.375 1 98.19 144 TYR B O 1
ATOM 4320 N N . PHE B 1 145 ? 1.003 13.172 17.312 1 98.44 145 PHE B N 1
ATOM 4321 C CA . PHE B 1 145 ? 2.439 12.984 17.125 1 98.44 145 PHE B CA 1
ATOM 4322 C C . PHE B 1 145 ? 2.898 13.539 15.789 1 98.44 145 PHE B C 1
ATOM 4324 O O . PHE B 1 145 ? 2.342 13.195 14.75 1 98.44 145 PHE B O 1
ATOM 4331 N N . LEU B 1 146 ? 3.852 14.414 15.805 1 98.25 146 LEU B N 1
ATOM 4332 C CA . LEU B 1 146 ? 4.492 14.953 14.609 1 98.25 146 LEU B CA 1
ATOM 4333 C C . LEU B 1 146 ? 5.852 14.305 14.383 1 98.25 146 LEU B C 1
ATOM 4335 O O . LEU B 1 146 ? 6.715 14.328 15.266 1 98.25 146 LEU B O 1
ATOM 4339 N N . MET B 1 147 ? 6.023 13.719 13.25 1 96.81 147 MET B N 1
ATOM 4340 C CA . MET B 1 147 ? 7.297 13.094 12.898 1 96.81 147 MET B CA 1
ATOM 4341 C C . MET B 1 147 ? 8.227 14.094 12.227 1 96.81 147 MET B C 1
ATOM 4343 O O . MET B 1 147 ? 7.871 14.688 11.211 1 96.81 147 MET B O 1
ATOM 4347 N N . LEU B 1 148 ? 9.398 14.266 12.766 1 94.25 148 LEU B N 1
ATOM 4348 C CA . LEU B 1 148 ? 10.422 15.133 12.188 1 94.25 148 LEU B CA 1
ATOM 4349 C C . LEU B 1 148 ? 11.727 14.367 11.984 1 94.25 148 LEU B C 1
ATOM 4351 O O . LEU B 1 148 ? 11.898 13.266 12.508 1 94.25 148 LEU B O 1
ATOM 4355 N N . ASP B 1 149 ? 12.586 14.898 11.141 1 87.56 149 ASP B N 1
ATOM 4356 C CA . ASP B 1 149 ? 13.938 14.391 10.938 1 87.56 149 ASP B CA 1
ATOM 4357 C C . ASP B 1 149 ? 14.969 15.281 11.633 1 87.56 149 ASP B C 1
ATOM 4359 O O . ASP B 1 149 ? 14.633 16.359 12.125 1 87.56 149 ASP B O 1
ATOM 4363 N N . ASP B 1 150 ? 16.188 14.797 11.688 1 87.75 150 ASP B N 1
ATOM 4364 C CA . ASP B 1 150 ? 17.219 15.57 12.383 1 87.75 150 ASP B CA 1
ATOM 4365 C C . ASP B 1 150 ? 17.922 16.531 11.43 1 87.75 150 ASP B C 1
ATOM 4367 O O . ASP B 1 150 ? 18.969 17.094 11.766 1 87.75 150 ASP B O 1
ATOM 4371 N N . TRP B 1 151 ? 17.391 16.719 10.281 1 85.5 151 TRP B N 1
ATOM 4372 C CA . TRP B 1 151 ? 17.984 17.672 9.352 1 85.5 151 TRP B CA 1
ATOM 4373 C C . TRP B 1 151 ? 16.906 18.516 8.68 1 85.5 151 TRP B C 1
ATOM 4375 O O . TRP B 1 151 ? 16.906 18.688 7.457 1 85.5 151 TRP B O 1
ATOM 4385 N N . VAL B 1 152 ? 16.031 18.969 9.453 1 88.75 152 VAL B N 1
ATOM 4386 C CA . VAL B 1 152 ? 14.938 19.781 8.961 1 88.75 152 VAL B CA 1
ATOM 4387 C C . VAL B 1 152 ? 14.914 21.125 9.695 1 88.75 152 VAL B C 1
ATOM 4389 O O . VAL B 1 152 ? 15.336 21.203 10.852 1 88.75 152 VAL B O 1
ATOM 4392 N N . ARG B 1 153 ? 14.43 22.109 9.008 1 91.62 153 ARG B N 1
ATOM 4393 C CA . ARG B 1 153 ? 14.172 23.422 9.594 1 91.62 153 ARG B CA 1
ATOM 4394 C C . ARG B 1 153 ? 12.672 23.688 9.703 1 91.62 153 ARG B C 1
ATOM 4396 O O . ARG B 1 153 ? 11.906 23.312 8.812 1 91.62 153 ARG B O 1
ATOM 4403 N N . CYS B 1 154 ? 12.328 24.344 10.781 1 94.38 154 CYS B N 1
ATOM 4404 C CA . CYS B 1 154 ? 10.93 24.641 11.047 1 94.38 154 CYS B CA 1
ATOM 4405 C C . CYS B 1 154 ? 10.602 26.094 10.711 1 94.38 154 CYS B C 1
ATOM 4407 O O . CYS B 1 154 ? 11.383 27 11.016 1 94.38 154 CYS B O 1
ATOM 4409 N N . LYS B 1 155 ? 9.555 26.312 10.086 1 93.5 155 LYS B N 1
ATOM 4410 C CA . LYS B 1 155 ? 9.07 27.656 9.836 1 93.5 155 LYS B CA 1
ATOM 4411 C C . LYS B 1 155 ? 8.43 28.266 11.086 1 93.5 155 LYS B C 1
ATOM 4413 O O . LYS B 1 155 ? 7.855 27.531 11.898 1 93.5 155 LYS B O 1
ATOM 4418 N N . PRO B 1 156 ? 8.469 29.578 11.172 1 94 156 PRO B N 1
ATOM 4419 C CA . PRO B 1 156 ? 7.812 30.203 12.32 1 94 156 PRO B CA 1
ATOM 4420 C C . PRO B 1 156 ? 6.32 29.891 12.391 1 94 156 PRO B C 1
ATOM 4422 O O . PRO B 1 156 ? 5.648 29.812 11.359 1 94 156 PRO B O 1
ATOM 4425 N N . LYS B 1 157 ? 5.82 29.641 13.547 1 92.25 157 LYS B N 1
ATOM 4426 C CA . LYS B 1 157 ? 4.418 29.406 13.867 1 92.25 157 LYS B CA 1
ATOM 4427 C C . LYS B 1 157 ? 3.945 28.062 13.328 1 92.25 157 LYS B C 1
ATOM 4429 O O . LYS B 1 157 ? 2.764 27.891 13.016 1 92.25 157 LYS B O 1
ATOM 4434 N N . PHE B 1 158 ? 4.852 27.156 13.125 1 94.88 158 PHE B N 1
ATOM 4435 C CA . PHE B 1 158 ? 4.445 25.859 12.609 1 94.88 158 PHE B CA 1
ATOM 4436 C C . PHE B 1 158 ? 3.561 25.125 13.609 1 94.88 158 PHE B C 1
ATOM 4438 O O . PHE B 1 158 ? 2.609 24.438 13.219 1 94.88 158 PHE B O 1
ATOM 4445 N N . ILE B 1 159 ? 3.777 25.312 14.891 1 96.06 159 ILE B N 1
ATOM 4446 C CA . ILE B 1 159 ? 2.979 24.656 15.914 1 96.06 159 ILE B CA 1
ATOM 4447 C C . ILE B 1 159 ? 1.551 25.188 15.883 1 96.06 159 ILE B C 1
ATOM 4449 O O . ILE B 1 159 ? 0.589 24.422 15.938 1 96.06 159 ILE B O 1
ATOM 4453 N N . SER B 1 160 ? 1.402 26.484 15.805 1 94.31 160 SER B N 1
ATOM 4454 C CA . SER B 1 160 ? 0.08 27.094 15.719 1 94.31 160 SER B CA 1
ATOM 4455 C C . SER B 1 160 ? -0.675 26.625 14.484 1 94.31 160 SER B C 1
ATOM 4457 O O . SER B 1 160 ? -1.869 26.328 14.555 1 94.31 160 SER B O 1
ATOM 4459 N N . THR B 1 161 ? 0.054 26.578 13.406 1 93.31 161 THR B N 1
ATOM 4460 C CA . THR B 1 161 ? -0.546 26.094 12.172 1 93.31 161 THR B CA 1
ATOM 4461 C C . THR B 1 161 ? -1.082 24.688 12.352 1 93.31 161 THR B C 1
ATOM 4463 O O . THR B 1 161 ? -2.223 24.391 11.984 1 93.31 161 THR B O 1
ATOM 4466 N N . ILE B 1 162 ? -0.312 23.797 12.914 1 95.88 162 ILE B N 1
ATOM 4467 C CA . ILE B 1 162 ? -0.705 22.422 13.133 1 95.88 162 ILE B CA 1
ATOM 4468 C C . ILE B 1 162 ? -1.85 22.359 14.141 1 95.88 162 ILE B C 1
ATOM 4470 O O . ILE B 1 162 ? -2.83 21.641 13.938 1 95.88 162 ILE B O 1
ATOM 4474 N N . TYR B 1 163 ? -1.744 23.141 15.156 1 94.62 163 TYR B N 1
ATOM 4475 C CA . TYR B 1 163 ? -2.766 23.188 16.188 1 94.62 163 TYR B CA 1
ATOM 4476 C C . TYR B 1 163 ? -4.133 23.516 15.602 1 94.62 163 TYR B C 1
ATOM 4478 O O . TYR B 1 163 ? -5.102 22.797 15.828 1 94.62 163 TYR B O 1
ATOM 4486 N N . TRP B 1 164 ? -4.219 24.562 14.875 1 92.75 164 TRP B N 1
ATOM 4487 C CA . TRP B 1 164 ? -5.488 25.016 14.328 1 92.75 164 TRP B CA 1
ATOM 4488 C C . TRP B 1 164 ? -6.012 24.047 13.273 1 92.75 164 TRP B C 1
ATOM 4490 O O . TRP B 1 164 ? -7.219 23.828 13.156 1 92.75 164 TRP B O 1
ATOM 4500 N N . THR B 1 165 ? -5.109 23.516 12.508 1 94.81 165 THR B N 1
ATOM 4501 C CA . THR B 1 165 ? -5.512 22.5 11.539 1 94.81 165 THR B CA 1
ATOM 4502 C C . THR B 1 165 ? -6.125 21.281 12.242 1 94.81 165 THR B C 1
ATOM 4504 O O . THR B 1 165 ? -7.191 20.812 11.859 1 94.81 165 THR B O 1
ATOM 4507 N N . LEU B 1 166 ? -5.445 20.828 13.273 1 96 166 LEU B N 1
ATOM 4508 C CA . LEU B 1 166 ? -5.934 19.688 14.023 1 96 166 LEU B CA 1
ATOM 4509 C C . LEU B 1 166 ? -7.297 19.969 14.641 1 96 166 LEU B C 1
ATOM 4511 O O . LEU B 1 166 ? -8.164 19.109 14.688 1 96 166 LEU B O 1
ATOM 4515 N N . SER B 1 167 ? -7.457 21.172 15.078 1 94.06 167 SER B N 1
ATOM 4516 C CA . SER B 1 167 ? -8.742 21.562 15.648 1 94.06 167 SER B CA 1
ATOM 4517 C C . SER B 1 167 ? -9.852 21.516 14.602 1 94.06 167 SER B C 1
ATOM 4519 O O . SER B 1 167 ? -10.953 21.047 14.875 1 94.06 167 SER B O 1
ATOM 4521 N N . ALA B 1 168 ? -9.539 21.953 13.453 1 92.62 168 ALA B N 1
ATOM 4522 C CA . ALA B 1 168 ? -10.523 21.984 12.367 1 92.62 168 ALA B CA 1
ATOM 4523 C C . ALA B 1 168 ? -10.82 20.578 11.867 1 92.62 168 ALA B C 1
ATOM 4525 O O . ALA B 1 168 ? -11.945 20.297 11.438 1 92.62 168 ALA B O 1
ATOM 4526 N N . TRP B 1 169 ? -9.875 19.688 11.938 1 94.31 169 TRP B N 1
ATOM 4527 C CA . TRP B 1 169 ? -9.992 18.344 11.383 1 94.31 169 TRP B CA 1
ATOM 4528 C C . TRP B 1 169 ? -10.406 17.344 12.461 1 94.31 169 TRP B C 1
ATOM 4530 O O . TRP B 1 169 ? -10.492 16.141 12.203 1 94.31 169 TRP B O 1
ATOM 4540 N N . LYS B 1 170 ? -10.641 17.781 13.594 1 92.94 170 LYS B N 1
ATOM 4541 C CA . LYS B 1 170 ? -10.828 16.938 14.766 1 92.94 170 LYS B CA 1
ATOM 4542 C C . LYS B 1 170 ? -11.961 15.945 14.547 1 92.94 170 LYS B C 1
ATOM 4544 O O . LYS B 1 170 ? -11.859 14.781 14.938 1 92.94 170 LYS B O 1
ATOM 4549 N N . GLU B 1 171 ? -13.016 16.391 13.852 1 91.25 171 GLU B N 1
ATOM 4550 C CA . GLU B 1 171 ? -14.188 15.539 13.703 1 91.25 171 GLU B CA 1
ATOM 4551 C C . GLU B 1 171 ? -14.203 14.852 12.344 1 91.25 171 GLU B C 1
ATOM 4553 O O . GLU B 1 171 ? -15.156 14.141 12.008 1 91.25 171 GLU B O 1
ATOM 4558 N N . LEU B 1 172 ? -13.227 15.086 11.555 1 92.25 172 LEU B N 1
ATOM 4559 C CA . LEU B 1 172 ? -13.125 14.477 10.234 1 92.25 172 LEU B CA 1
ATOM 4560 C C . LEU B 1 172 ? -12.234 13.242 10.266 1 92.25 172 LEU B C 1
ATOM 4562 O O . LEU B 1 172 ? -11.32 13.148 11.086 1 92.25 172 LEU B O 1
ATOM 4566 N N . PRO B 1 173 ? -12.555 12.289 9.461 1 92.12 173 PRO B N 1
ATOM 4567 C CA . PRO B 1 173 ? -11.727 11.078 9.438 1 92.12 173 PRO B CA 1
ATOM 4568 C C . PRO B 1 173 ? -10.391 11.297 8.734 1 92.12 173 PRO B C 1
ATOM 4570 O O . PRO B 1 173 ? -10.352 11.797 7.605 1 92.12 173 PRO B O 1
ATOM 4573 N N . TRP B 1 174 ? -9.359 11.016 9.422 1 95.12 174 TRP B N 1
ATOM 4574 C CA . TRP B 1 174 ? -8.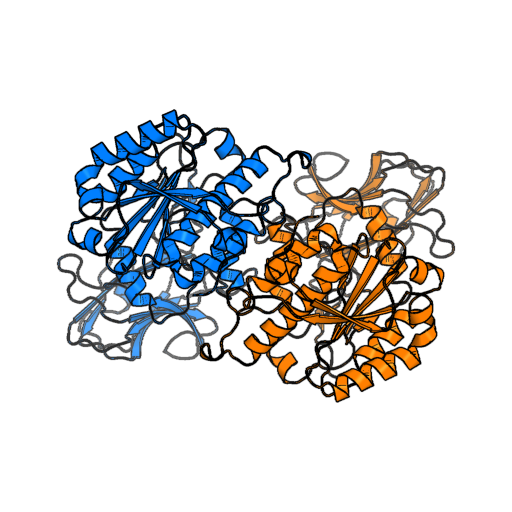016 11.031 8.844 1 95.12 174 TRP B CA 1
ATOM 4575 C C . TRP B 1 174 ? -7.07 10.133 9.633 1 95.12 174 TRP B C 1
ATOM 4577 O O . TRP B 1 174 ? -7.32 9.836 10.805 1 95.12 174 TRP B O 1
ATOM 4587 N N . VAL B 1 175 ? -6.059 9.625 8.922 1 96.19 175 VAL B N 1
ATOM 4588 C CA . VAL B 1 175 ? -5.02 8.812 9.547 1 96.19 175 VAL B CA 1
ATOM 4589 C C . VAL B 1 175 ? -3.725 9.617 9.641 1 96.19 175 VAL B C 1
ATOM 4591 O O . VAL B 1 175 ? -3.068 9.633 10.688 1 96.19 175 VAL B O 1
ATOM 4594 N N . THR B 1 176 ? -3.389 10.305 8.539 1 97.5 176 THR B N 1
ATOM 4595 C CA . THR B 1 176 ? -2.174 11.109 8.484 1 97.5 176 THR B CA 1
ATOM 4596 C C . THR B 1 176 ? -2.449 12.453 7.812 1 97.5 176 THR B C 1
ATOM 4598 O O . THR B 1 176 ? -3.117 12.516 6.781 1 97.5 176 THR B O 1
ATOM 4601 N N . LEU B 1 177 ? -2.043 13.508 8.438 1 97.06 177 LEU B N 1
ATOM 4602 C CA . LEU B 1 177 ? -1.999 14.836 7.828 1 97.06 177 LEU B CA 1
ATOM 4603 C C . LEU B 1 177 ? -0.568 15.219 7.465 1 97.06 177 LEU B C 1
ATOM 4605 O O . LEU B 1 177 ? 0.348 15.047 8.273 1 97.06 177 LEU B O 1
ATOM 4609 N N . GLU B 1 178 ? -0.384 15.672 6.285 1 95.69 178 GLU B N 1
ATOM 4610 C CA . GLU B 1 178 ? 0.964 15.992 5.82 1 95.69 178 GLU B CA 1
ATOM 4611 C C . GLU B 1 178 ? 1.164 17.5 5.684 1 95.69 178 GLU B C 1
ATOM 4613 O O . GLU B 1 178 ? 0.549 18.141 4.828 1 95.69 178 GLU B O 1
ATOM 4618 N N . PHE B 1 179 ? 2.094 18.047 6.434 1 95.12 179 PHE B N 1
ATOM 4619 C CA . PHE B 1 179 ? 2.334 19.484 6.48 1 95.12 179 PHE B CA 1
ATOM 4620 C C . PHE B 1 179 ? 3.58 19.859 5.68 1 95.12 179 PHE B C 1
ATOM 4622 O O . PHE B 1 179 ? 4.09 20.969 5.793 1 95.12 179 PHE B O 1
ATOM 4629 N N . SER B 1 180 ? 4.117 18.875 4.996 1 90.75 180 SER B N 1
ATOM 4630 C CA . SER B 1 180 ? 5.234 19.094 4.086 1 90.75 180 SER B CA 1
ATOM 4631 C C . SER B 1 180 ? 5.238 18.078 2.955 1 90.75 180 SER B C 1
ATOM 4633 O O . SER B 1 180 ? 4.535 17.062 3.02 1 90.75 180 SER B O 1
ATOM 4635 N N . SER B 1 181 ? 6.043 18.359 1.938 1 85.62 181 SER B N 1
ATOM 4636 C CA . SER B 1 181 ? 6.18 17.438 0.819 1 85.62 181 SER B CA 1
ATOM 4637 C C . SER B 1 181 ? 7.309 16.438 1.065 1 85.62 181 SER B C 1
ATOM 4639 O O . SER B 1 181 ? 7.578 15.578 0.224 1 85.62 181 SER B O 1
ATOM 4641 N N . LEU B 1 182 ? 7.863 16.594 2.223 1 85.62 182 LEU B N 1
ATOM 4642 C CA . LEU B 1 182 ? 8.969 15.703 2.549 1 85.62 182 LEU B CA 1
ATOM 4643 C C . LEU B 1 182 ? 8.469 14.289 2.807 1 85.62 182 LEU B C 1
ATOM 4645 O O . LEU B 1 182 ? 7.34 14.102 3.273 1 85.62 182 LEU B O 1
ATOM 4649 N N . SER B 1 183 ? 9.328 13.359 2.5 1 83.19 183 SER B N 1
ATOM 4650 C CA . SER B 1 183 ? 8.938 11.953 2.588 1 83.19 183 SER B CA 1
ATOM 4651 C C . SER B 1 183 ? 8.742 11.523 4.039 1 83.19 183 SER B C 1
ATOM 4653 O O . SER B 1 183 ? 7.895 10.68 4.332 1 83.19 183 SER B O 1
ATOM 4655 N N . PHE B 1 184 ? 9.484 12.195 4.969 1 85.19 184 PHE B N 1
ATOM 4656 C CA . PHE B 1 184 ? 9.461 11.766 6.359 1 85.19 184 PHE B CA 1
ATOM 4657 C C . PHE B 1 184 ? 8.867 12.844 7.254 1 85.19 184 PHE B C 1
ATOM 4659 O O . PHE B 1 184 ? 7.867 12.602 7.941 1 85.19 184 PHE B O 1
ATOM 4666 N N . ALA B 1 185 ? 9.32 13.922 7.082 1 89.38 185 ALA B N 1
ATOM 4667 C CA . ALA B 1 185 ? 9.039 14.984 8.047 1 89.38 185 ALA B CA 1
ATOM 4668 C C . ALA B 1 185 ? 7.707 15.664 7.734 1 89.38 185 ALA B C 1
ATOM 4670 O O . ALA B 1 185 ? 7.332 15.805 6.566 1 89.38 185 ALA B O 1
ATOM 4671 N N . GLY B 1 186 ? 7.098 16.047 8.797 1 94.75 186 GLY B N 1
ATOM 4672 C CA . GLY B 1 186 ? 5.902 16.859 8.641 1 94.75 186 GLY B CA 1
ATOM 4673 C C . GLY B 1 186 ? 4.621 16.047 8.617 1 94.75 186 GLY B C 1
ATOM 4674 O O . GLY B 1 186 ? 3.584 16.531 8.156 1 94.75 186 GLY B O 1
ATOM 4675 N N . LYS B 1 187 ? 4.699 14.812 8.961 1 96.5 187 LYS B N 1
ATOM 4676 C CA . LYS B 1 187 ? 3.521 13.953 9.055 1 96.5 187 LYS B CA 1
ATOM 4677 C C . LYS B 1 187 ? 2.992 13.891 10.484 1 96.5 187 LYS B C 1
ATOM 4679 O O . LYS B 1 187 ? 3.76 13.688 11.43 1 96.5 187 LYS B O 1
ATOM 4684 N N . VAL B 1 188 ? 1.716 14.117 10.594 1 98.12 188 VAL B N 1
ATOM 4685 C CA . VAL B 1 188 ? 1.083 14.078 11.914 1 98.12 188 VAL B CA 1
ATOM 4686 C C . VAL B 1 188 ? 0.173 12.859 12.016 1 98.12 188 VAL B C 1
ATOM 4688 O O . VAL B 1 188 ? -0.558 12.539 11.07 1 98.12 188 VAL B O 1
ATOM 4691 N N . PHE B 1 189 ? 0.248 12.188 13.141 1 98 189 PHE B N 1
ATOM 4692 C CA . PHE B 1 189 ? -0.533 10.992 13.422 1 98 189 PHE B CA 1
ATOM 4693 C C . PHE B 1 189 ? -1.318 11.148 14.719 1 98 189 PHE B C 1
ATOM 4695 O O . PHE B 1 189 ? -0.958 11.969 15.57 1 98 189 PHE B O 1
ATOM 4702 N N . HIS B 1 190 ? -2.4 10.375 14.844 1 96.88 190 HIS B N 1
ATOM 4703 C CA . HIS B 1 190 ? -2.986 10.164 16.156 1 96.88 190 HIS B CA 1
ATOM 4704 C C . HIS B 1 190 ? -2.086 9.297 17.031 1 96.88 190 HIS B C 1
ATOM 4706 O O . HIS B 1 190 ? -1.603 8.25 16.578 1 96.88 190 HIS B O 1
ATOM 4712 N N . SER B 1 191 ? -1.854 9.719 18.25 1 96 191 SER B N 1
ATOM 4713 C CA . SER B 1 191 ? -1.003 8.922 19.141 1 96 191 SER B CA 1
ATOM 4714 C C . SER B 1 191 ? -1.573 7.527 19.359 1 96 191 SER B C 1
ATOM 4716 O O . SER B 1 191 ? -0.824 6.566 19.547 1 96 191 SER B O 1
ATOM 4718 N N . SER B 1 192 ? -2.838 7.383 19.234 1 92.31 192 SER B N 1
ATOM 4719 C CA . SER B 1 192 ? -3.496 6.094 19.422 1 92.31 192 SER B CA 1
ATOM 4720 C C . SER B 1 192 ? -3.098 5.113 18.312 1 92.31 192 SER B C 1
ATOM 4722 O O . SER B 1 192 ? -3.234 3.9 18.484 1 92.31 192 SER B O 1
ATOM 4724 N N . ASP B 1 193 ? -2.637 5.633 17.219 1 93.62 193 ASP B N 1
ATOM 4725 C CA . ASP B 1 193 ? -2.275 4.785 16.078 1 93.62 193 ASP B CA 1
ATOM 4726 C C . ASP B 1 193 ? -0.783 4.457 16.094 1 93.62 193 ASP B C 1
ATOM 4728 O O . ASP B 1 193 ? -0.318 3.621 15.32 1 93.62 193 ASP B O 1
ATOM 4732 N N . LEU B 1 194 ? -0.017 5.051 16.969 1 95.25 194 LEU B N 1
ATOM 4733 C CA . LEU B 1 194 ? 1.438 4.938 16.938 1 95.25 194 LEU B CA 1
ATOM 4734 C C . LEU B 1 194 ? 1.88 3.508 17.234 1 95.25 194 LEU B C 1
ATOM 4736 O O . LEU B 1 194 ? 2.791 2.992 16.578 1 95.25 194 LEU B O 1
ATOM 4740 N N . PRO B 1 195 ? 1.246 2.848 18.203 1 91.5 195 PRO B N 1
ATOM 4741 C CA . PRO B 1 195 ? 1.667 1.463 18.422 1 91.5 195 PRO B CA 1
ATOM 4742 C C . PRO B 1 195 ? 1.497 0.583 17.188 1 91.5 195 PRO B C 1
ATOM 4744 O O . PRO B 1 195 ? 2.355 -0.256 16.906 1 91.5 195 PRO B O 1
ATOM 4747 N N . ARG B 1 196 ? 0.412 0.779 16.484 1 91.62 196 ARG B N 1
ATOM 4748 C CA . ARG B 1 196 ? 0.168 0.037 15.258 1 91.62 196 ARG B CA 1
ATOM 4749 C C . ARG B 1 196 ? 1.202 0.388 14.195 1 91.62 196 ARG B C 1
ATOM 4751 O O . ARG B 1 196 ? 1.728 -0.497 13.516 1 91.62 196 ARG B O 1
ATOM 4758 N N . LEU B 1 197 ? 1.408 1.665 14.055 1 94.88 197 LEU B N 1
ATOM 4759 C CA . LEU B 1 197 ? 2.418 2.117 13.109 1 94.88 197 LEU B CA 1
ATOM 4760 C C . LEU B 1 197 ? 3.787 1.545 13.453 1 94.88 197 LEU B C 1
ATOM 4762 O O . LEU B 1 197 ? 4.508 1.068 12.57 1 94.88 197 LEU B O 1
ATOM 4766 N N . ALA B 1 198 ? 4.148 1.587 14.727 1 93.25 198 ALA B N 1
ATOM 4767 C CA . ALA B 1 198 ? 5.422 1.039 15.18 1 93.25 198 ALA B CA 1
ATOM 4768 C C . ALA B 1 198 ? 5.527 -0.449 14.859 1 93.25 198 ALA B C 1
ATOM 4770 O O . ALA B 1 198 ? 6.555 -0.911 14.359 1 93.25 198 ALA B O 1
ATOM 4771 N N . SER B 1 199 ? 4.492 -1.188 15.125 1 90.19 199 SER B N 1
ATOM 4772 C CA . SER B 1 199 ? 4.469 -2.615 14.82 1 90.19 199 SER B CA 1
ATOM 4773 C C . SER B 1 199 ? 4.598 -2.863 13.32 1 90.19 199 SER B C 1
ATOM 4775 O O . SER B 1 199 ? 5.297 -3.785 12.898 1 90.19 199 SER B O 1
ATOM 4777 N N . PHE B 1 200 ? 3.867 -2.051 12.578 1 92.81 200 PHE B N 1
ATOM 4778 C CA . PHE B 1 200 ? 3.904 -2.135 11.125 1 92.81 200 PHE B CA 1
ATOM 4779 C C . PHE B 1 200 ? 5.332 -1.984 10.609 1 92.81 200 PHE B C 1
ATOM 4781 O O . PHE B 1 200 ? 5.777 -2.764 9.766 1 92.81 200 PHE B O 1
ATOM 4788 N N . LEU B 1 201 ? 6.082 -1.025 11.133 1 92.56 201 LEU B N 1
ATOM 4789 C CA . LEU B 1 201 ? 7.469 -0.8 10.727 1 92.56 201 LEU B CA 1
ATOM 4790 C C . LEU B 1 201 ? 8.328 -2.025 11.023 1 92.56 201 LEU B C 1
ATOM 4792 O O . LEU B 1 201 ? 9.195 -2.385 10.227 1 92.56 201 LEU B O 1
ATOM 4796 N N . LEU B 1 202 ? 8.055 -2.668 12.086 1 90 202 LEU B N 1
ATOM 4797 C CA . LEU B 1 202 ? 8.891 -3.775 12.531 1 90 202 LEU B CA 1
ATOM 4798 C C . LEU B 1 202 ? 8.547 -5.055 11.773 1 90 202 LEU B C 1
ATOM 4800 O O . LEU B 1 202 ? 9.359 -5.977 11.703 1 90 202 LEU B O 1
ATOM 4804 N N . VAL B 1 203 ? 7.344 -5.152 11.258 1 89.88 203 VAL B N 1
ATOM 4805 C CA . VAL B 1 203 ? 6.938 -6.316 10.477 1 89.88 203 VAL B CA 1
ATOM 4806 C C . VAL B 1 203 ? 7.672 -6.328 9.141 1 89.88 203 VAL B C 1
ATOM 4808 O O . VAL B 1 203 ? 7.938 -7.395 8.578 1 89.88 203 VAL B O 1
ATOM 4811 N N . PHE B 1 204 ? 8.031 -5.113 8.617 1 90.31 204 PHE B N 1
ATOM 4812 C CA . PHE B 1 204 ? 8.719 -5 7.34 1 90.31 204 PHE B CA 1
ATOM 4813 C C . PHE B 1 204 ? 10.055 -4.285 7.504 1 90.31 204 PHE B C 1
ATOM 4815 O O . PHE B 1 204 ? 10.234 -3.172 7.012 1 90.31 204 PHE B O 1
ATOM 4822 N N . PRO B 1 205 ? 10.945 -4.98 8.047 1 83.69 205 PRO B N 1
ATOM 4823 C CA . PRO B 1 205 ? 12.188 -4.305 8.422 1 83.69 205 PRO B CA 1
ATOM 4824 C C . PRO B 1 205 ? 13.125 -4.094 7.234 1 83.69 205 PRO B C 1
ATOM 4826 O O . PRO B 1 205 ? 14.039 -3.27 7.305 1 83.69 205 PRO B O 1
ATOM 4829 N N . ARG B 1 206 ? 12.844 -4.828 6.207 1 83.19 206 ARG B N 1
ATOM 4830 C CA . ARG B 1 206 ? 13.789 -4.738 5.102 1 83.19 206 ARG B CA 1
ATOM 4831 C C . ARG B 1 206 ? 13.07 -4.551 3.773 1 83.19 206 ARG B C 1
ATOM 4833 O O . ARG B 1 206 ? 11.867 -4.258 3.748 1 83.19 206 ARG B O 1
ATOM 4840 N N . ASP B 1 207 ? 13.68 -4.5 2.725 1 84.44 207 ASP B N 1
ATOM 4841 C CA . ASP B 1 207 ? 13.227 -4.52 1.337 1 84.44 207 ASP B CA 1
ATOM 4842 C C . ASP B 1 207 ? 12.836 -3.119 0.868 1 84.44 207 ASP B C 1
ATOM 4844 O O . ASP B 1 207 ? 13.141 -2.729 -0.261 1 84.44 207 ASP B O 1
ATOM 4848 N N . THR B 1 208 ? 12.031 -2.451 1.831 1 88.56 208 THR B N 1
ATOM 4849 C CA . THR B 1 208 ? 11.578 -1.12 1.444 1 88.56 208 THR B CA 1
ATOM 4850 C C . THR B 1 208 ? 12 -0.082 2.482 1 88.56 208 THR B C 1
ATOM 4852 O O . THR B 1 208 ? 12.133 -0.399 3.666 1 88.56 208 THR B O 1
ATOM 4855 N N . PRO B 1 209 ? 12.211 1.104 2.033 1 89.69 209 PRO B N 1
ATOM 4856 C CA . PRO B 1 209 ? 12.562 2.16 2.984 1 89.69 209 PRO B CA 1
ATOM 4857 C C . PRO B 1 209 ? 11.375 2.613 3.83 1 89.69 209 PRO B C 1
ATOM 4859 O O . PRO B 1 209 ? 10.227 2.283 3.514 1 89.69 209 PRO B O 1
ATOM 4862 N N . THR B 1 210 ? 11.617 3.297 4.848 1 90.94 210 THR B N 1
ATOM 4863 C CA . THR B 1 210 ? 10.633 3.697 5.844 1 90.94 210 THR B CA 1
ATOM 4864 C C . THR B 1 210 ? 9.555 4.578 5.211 1 90.94 210 THR B C 1
ATOM 4866 O O . THR B 1 210 ? 8.375 4.449 5.531 1 90.94 210 THR B O 1
ATOM 4869 N N . HIS B 1 211 ? 9.961 5.441 4.336 1 89.44 211 HIS B N 1
ATOM 4870 C CA . HIS B 1 211 ? 9 6.395 3.795 1 89.44 211 HIS B CA 1
ATOM 4871 C C . HIS B 1 211 ? 7.914 5.688 2.986 1 89.44 211 HIS B C 1
ATOM 4873 O O . HIS B 1 211 ? 6.785 6.172 2.9 1 89.44 211 HIS B O 1
ATOM 4879 N N . VAL B 1 212 ? 8.25 4.57 2.377 1 90.38 212 VAL B N 1
ATOM 4880 C CA . VAL B 1 212 ? 7.262 3.791 1.637 1 90.38 212 VAL B CA 1
ATOM 4881 C C . VAL B 1 212 ? 6.199 3.26 2.596 1 90.38 212 VAL B C 1
ATOM 4883 O O . VAL B 1 212 ? 5 3.342 2.311 1 90.38 212 VAL B O 1
ATOM 4886 N N . LEU B 1 213 ? 6.629 2.777 3.738 1 94.31 213 LEU B N 1
ATOM 4887 C CA . LEU B 1 213 ? 5.688 2.268 4.73 1 94.31 213 LEU B CA 1
ATOM 4888 C C . LEU B 1 213 ? 4.793 3.387 5.254 1 94.31 213 LEU B C 1
ATOM 4890 O O . LEU B 1 213 ? 3.59 3.191 5.438 1 94.31 213 LEU B O 1
ATOM 4894 N N . LEU B 1 214 ? 5.418 4.547 5.438 1 94.62 214 LEU B N 1
ATOM 4895 C CA . LEU B 1 214 ? 4.652 5.691 5.93 1 94.62 214 LEU B CA 1
ATOM 4896 C C . LEU B 1 214 ? 3.586 6.105 4.926 1 94.62 214 LEU B C 1
ATOM 4898 O O . LEU B 1 214 ? 2.506 6.559 5.309 1 94.62 214 LEU B O 1
ATOM 4902 N N . SER B 1 215 ? 3.855 5.918 3.703 1 91.31 215 SER B N 1
ATOM 4903 C CA . SER B 1 215 ? 2.906 6.273 2.652 1 91.31 215 SER B CA 1
ATOM 4904 C C . SER B 1 215 ? 1.789 5.242 2.543 1 91.31 215 SER B C 1
ATOM 4906 O O . SER B 1 215 ? 0.671 5.574 2.141 1 91.31 215 SER B O 1
ATOM 4908 N N . GLU B 1 216 ? 2.059 4.004 2.877 1 92.81 216 GLU B N 1
ATOM 4909 C CA . GLU B 1 216 ? 1.08 2.926 2.764 1 92.81 216 GLU B CA 1
ATOM 4910 C C . GLU B 1 216 ? 0.187 2.861 4 1 92.81 216 GLU B C 1
ATOM 4912 O O . GLU B 1 216 ? -0.951 2.393 3.926 1 92.81 216 GLU B O 1
ATOM 4917 N N . PHE B 1 217 ? 0.628 3.369 5.145 1 95.38 217 PHE B N 1
ATOM 4918 C CA . PHE B 1 217 ? -0.058 3.232 6.422 1 95.38 217 PHE B CA 1
ATOM 4919 C C . PHE B 1 217 ? -1.466 3.811 6.348 1 95.38 217 PHE B C 1
ATOM 4921 O O . PHE B 1 217 ? -2.436 3.154 6.734 1 95.38 217 PHE B O 1
ATOM 4928 N N . PRO B 1 218 ? -1.62 5.043 5.773 1 95.19 218 PRO B N 1
ATOM 4929 C CA . PRO B 1 218 ? -2.975 5.594 5.703 1 95.19 218 PRO B CA 1
ATOM 4930 C C . PRO B 1 218 ? -3.914 4.738 4.852 1 95.19 218 PRO B C 1
ATOM 4932 O O . PRO B 1 218 ? -5.094 4.59 5.184 1 95.19 218 PRO B O 1
ATOM 4935 N N . LEU B 1 219 ? -3.395 4.164 3.816 1 91.56 219 LEU B N 1
ATOM 4936 C CA . LEU B 1 219 ? -4.203 3.326 2.939 1 91.56 219 LEU B CA 1
ATOM 4937 C C . LEU B 1 219 ? -4.711 2.094 3.68 1 91.56 219 LEU B C 1
ATOM 4939 O O . LEU B 1 219 ? -5.863 1.692 3.512 1 91.56 219 LEU B O 1
ATOM 4943 N N . LEU B 1 220 ? -3.879 1.537 4.453 1 92.81 220 LEU B N 1
ATOM 4944 C CA . LEU B 1 220 ? -4.211 0.331 5.203 1 92.81 220 LEU B CA 1
ATOM 4945 C C . LEU B 1 220 ? -5.262 0.627 6.27 1 92.81 220 LEU B C 1
ATOM 4947 O O . LEU B 1 220 ? -5.895 -0.291 6.793 1 92.81 220 LEU B O 1
ATOM 4951 N N . LEU B 1 221 ? -5.434 1.907 6.59 1 92.69 221 LEU B N 1
ATOM 4952 C CA . LEU B 1 221 ? -6.461 2.332 7.531 1 92.69 221 LEU B CA 1
ATOM 4953 C C . LEU B 1 221 ? -7.594 3.061 6.812 1 92.69 221 LEU B C 1
ATOM 4955 O O . LEU B 1 221 ? -8.273 3.895 7.41 1 92.69 221 LEU B O 1
ATOM 4959 N N . ALA B 1 222 ? -7.719 2.869 5.527 1 89.12 222 ALA B N 1
ATOM 4960 C CA . ALA B 1 222 ? -8.844 3.25 4.676 1 89.12 222 ALA B CA 1
ATOM 4961 C C . ALA B 1 222 ? -8.82 4.746 4.379 1 89.12 222 ALA B C 1
ATOM 4963 O O . ALA B 1 222 ? -9.875 5.352 4.141 1 89.12 222 ALA B O 1
ATOM 4964 N N . GLN B 1 223 ? -7.672 5.457 4.637 1 91.88 223 GLN B N 1
ATOM 4965 C CA . GLN B 1 223 ? -7.457 6.773 4.043 1 91.88 223 GLN B CA 1
ATOM 4966 C C . GLN B 1 223 ? -6.875 6.652 2.637 1 91.88 223 GLN B C 1
ATOM 4968 O O . GLN B 1 223 ? -5.66 6.555 2.471 1 91.88 223 GLN B O 1
ATOM 4973 N N . ASN B 1 224 ? -7.633 6.719 1.706 1 86.62 224 ASN B N 1
ATOM 4974 C CA . ASN B 1 224 ? -7.258 6.328 0.351 1 86.62 224 ASN B CA 1
ATOM 4975 C C . ASN B 1 224 ? -6.492 7.438 -0.36 1 86.62 224 ASN B C 1
ATOM 4977 O O . ASN B 1 224 ? -5.828 7.191 -1.368 1 86.62 224 ASN B O 1
ATOM 4981 N N . MET B 1 225 ? -6.684 8.695 0.179 1 87.75 225 MET B N 1
ATOM 4982 C CA . MET B 1 225 ? -5.98 9.82 -0.428 1 87.75 225 MET B CA 1
ATOM 4983 C C . MET B 1 225 ? -5.184 10.594 0.619 1 87.75 225 MET B C 1
ATOM 4985 O O . MET B 1 225 ? -5.656 10.797 1.739 1 87.75 225 MET B O 1
ATOM 4989 N N . PRO B 1 226 ? -4.004 10.898 0.186 1 90.12 226 PRO B N 1
ATOM 4990 C CA . PRO B 1 226 ? -3.25 11.719 1.132 1 90.12 226 PRO B CA 1
ATOM 4991 C C . PRO B 1 226 ? -3.902 13.078 1.383 1 90.12 226 PRO B C 1
ATOM 4993 O O . PRO B 1 226 ? -4.562 13.625 0.495 1 90.12 226 PRO B O 1
ATOM 4996 N N . ILE B 1 227 ? -3.82 13.602 2.551 1 93.75 227 ILE B N 1
ATOM 4997 C CA . ILE B 1 227 ? -4.234 14.953 2.908 1 93.75 227 ILE B CA 1
ATOM 4998 C C . ILE B 1 227 ? -3.002 15.828 3.121 1 93.75 227 ILE B C 1
ATOM 5000 O O . ILE B 1 227 ? -2.418 15.844 4.207 1 93.75 227 ILE B O 1
ATOM 5004 N N . ARG B 1 228 ? -2.67 16.531 2.088 1 91.69 228 ARG B N 1
ATOM 5005 C CA . ARG B 1 228 ? -1.458 17.344 2.1 1 91.69 228 ARG B CA 1
ATOM 5006 C C . ARG B 1 228 ? -1.791 18.812 1.957 1 91.69 228 ARG B C 1
ATOM 5008 O O . ARG B 1 228 ? -2.656 19.188 1.162 1 91.69 228 ARG B O 1
ATOM 5015 N N . PHE B 1 229 ? -1.104 19.531 2.723 1 90.38 229 PHE B N 1
ATOM 5016 C CA . PHE B 1 229 ? -1.313 20.969 2.678 1 90.38 229 PHE B CA 1
ATOM 5017 C C . PHE B 1 229 ? -0.315 21.641 1.736 1 90.38 229 PHE B C 1
ATOM 5019 O O . PHE B 1 229 ? 0.82 21.172 1.602 1 90.38 229 PHE B O 1
ATOM 5026 N N . GLY B 1 230 ? -0.716 22.625 1.098 1 83 230 GLY B N 1
ATOM 5027 C CA . GLY B 1 230 ? 0.036 23.234 0.014 1 83 230 GLY B CA 1
ATOM 5028 C C . GLY B 1 230 ? 1.325 23.891 0.477 1 83 230 GLY B C 1
ATOM 5029 O O . GLY B 1 230 ? 2.324 23.875 -0.245 1 83 230 GLY B O 1
ATOM 5030 N N . SER B 1 231 ? 1.301 24.531 1.543 1 82.94 231 SER B N 1
ATOM 5031 C CA . SER B 1 231 ? 2.494 25.203 2.047 1 82.94 231 SER B CA 1
ATOM 5032 C C . SER B 1 231 ? 3.242 24.312 3.045 1 82.94 231 SER B C 1
ATOM 5034 O O . SER B 1 231 ? 2.652 23.828 4.004 1 82.94 231 SER B O 1
ATOM 5036 N N . SER B 1 232 ? 4.488 24.141 2.721 1 85.19 232 SER B N 1
ATOM 5037 C CA . SER B 1 232 ? 5.305 23.328 3.617 1 85.19 232 SER B CA 1
ATOM 5038 C C . SER B 1 232 ? 5.789 24.141 4.816 1 85.19 232 SER B C 1
ATOM 5040 O O . SER B 1 232 ? 6.223 25.281 4.664 1 85.19 232 SER B O 1
ATOM 5042 N N . VAL B 1 233 ? 5.656 23.578 5.961 1 90.38 233 VAL B N 1
ATOM 5043 C CA . VAL B 1 233 ? 6.129 24.281 7.152 1 90.38 233 VAL B CA 1
ATOM 5044 C C . VAL B 1 233 ? 7.484 23.719 7.578 1 90.38 233 VAL B C 1
ATOM 5046 O O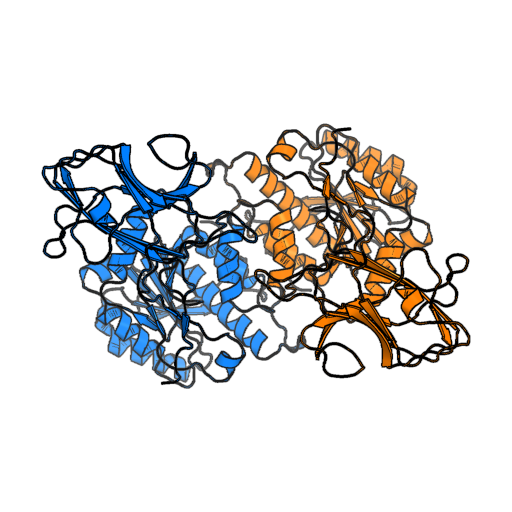 . VAL B 1 233 ? 8.07 24.172 8.562 1 90.38 233 VAL B O 1
ATOM 5049 N N . PHE B 1 234 ? 7.977 22.766 6.836 1 90.19 234 PHE B N 1
ATOM 5050 C CA . PHE B 1 234 ? 9.289 22.188 7.09 1 90.19 234 PHE B CA 1
ATOM 5051 C C . PHE B 1 234 ? 10.109 22.109 5.809 1 90.19 234 PHE B C 1
ATOM 5053 O O . PHE B 1 234 ? 9.555 21.891 4.727 1 90.19 234 PHE B O 1
ATOM 5060 N N . HIS B 1 235 ? 11.422 22.281 5.953 1 85.62 235 HIS B N 1
ATOM 5061 C CA . HIS B 1 235 ? 12.328 22.172 4.82 1 85.62 235 HIS B CA 1
ATOM 5062 C C . HIS B 1 235 ? 13.625 21.484 5.219 1 85.62 235 HIS B C 1
ATOM 5064 O O . HIS B 1 235 ? 14.07 21.594 6.363 1 85.62 235 HIS B O 1
ATOM 5070 N N . HIS B 1 236 ? 14.148 20.75 4.285 1 81.56 236 HIS B N 1
ATOM 5071 C CA . HIS B 1 236 ? 15.422 20.094 4.566 1 81.56 236 HIS B CA 1
ATOM 5072 C C . HIS B 1 236 ? 16.578 21.094 4.57 1 81.56 236 HIS B C 1
ATOM 5074 O O . HIS B 1 236 ? 16.531 22.094 3.844 1 81.56 236 HIS B O 1
ATOM 5080 N N . VAL B 1 237 ? 17.391 20.703 5.586 1 76 237 VAL B N 1
ATOM 5081 C CA . VAL B 1 237 ? 18.609 21.531 5.629 1 76 237 VAL B CA 1
ATOM 5082 C C . VAL B 1 237 ? 19.828 20.656 5.383 1 76 237 VAL B C 1
ATOM 5084 O O . VAL B 1 237 ? 20.047 19.672 6.09 1 76 237 VAL B O 1
ATOM 5087 N N . GLY B 1 238 ? 20.469 20.828 4.305 1 66.5 238 GLY B N 1
ATOM 5088 C CA . GLY B 1 238 ? 21.766 20.203 4.109 1 66.5 238 GLY B CA 1
ATOM 5089 C C . GLY B 1 238 ? 21.688 18.906 3.324 1 66.5 238 GLY B C 1
ATOM 5090 O O . GLY B 1 238 ? 20.672 18.609 2.697 1 66.5 238 GLY B O 1
ATOM 5091 N N . ASN B 1 239 ? 22.828 18.094 3.312 1 62.34 239 ASN B N 1
ATOM 5092 C CA . ASN B 1 239 ? 23 16.906 2.484 1 62.34 239 ASN B CA 1
ATOM 5093 C C . ASN B 1 239 ? 23.062 15.633 3.33 1 62.34 239 ASN B C 1
ATOM 5095 O O . ASN B 1 239 ? 23.516 15.664 4.477 1 62.34 239 ASN B O 1
ATOM 5099 N N . ARG B 1 240 ? 22.438 14.617 2.877 1 66.12 240 ARG B N 1
ATOM 5100 C CA . ARG B 1 240 ? 22.562 13.289 3.461 1 66.12 240 ARG B CA 1
ATOM 5101 C C . ARG B 1 240 ? 23.953 12.727 3.242 1 66.12 240 ARG B C 1
ATOM 5103 O O . ARG B 1 240 ? 24.688 13.195 2.373 1 66.12 240 ARG B O 1
ATOM 5110 N N . SER B 1 241 ? 24.203 11.891 4.188 1 66.38 241 SER B N 1
ATOM 5111 C CA . SER B 1 241 ? 25.422 11.141 3.908 1 66.38 241 SER B CA 1
ATOM 5112 C C . SER B 1 241 ? 25.344 10.422 2.57 1 66.38 241 SER B C 1
ATOM 5114 O O . SER B 1 241 ? 24.25 10.281 2.004 1 66.38 241 SER B O 1
ATOM 5116 N N . GLY B 1 242 ? 26.469 10.086 2.102 1 66.44 242 GLY B N 1
ATOM 5117 C CA . GLY B 1 242 ? 26.531 9.375 0.831 1 66.44 242 GLY B CA 1
ATOM 5118 C C . GLY B 1 242 ? 25.688 8.117 0.809 1 66.44 242 GLY B C 1
ATOM 5119 O O . GLY B 1 242 ? 24.953 7.871 -0.154 1 66.44 242 GLY B O 1
ATOM 5120 N N . LEU B 1 243 ? 25.812 7.371 1.97 1 69.62 243 LEU B N 1
ATOM 5121 C CA . LEU B 1 243 ? 25.062 6.117 2.006 1 69.62 243 LEU B CA 1
ATOM 5122 C C . LEU B 1 243 ? 23.562 6.383 2.082 1 69.62 243 LEU B C 1
ATOM 5124 O O . LEU B 1 243 ? 22.766 5.723 1.402 1 69.62 243 LEU B O 1
ATOM 5128 N N . GLU B 1 244 ? 23.266 7.289 2.889 1 76.12 244 GLU B N 1
ATOM 5129 C CA . GLU B 1 244 ? 21.859 7.637 3.014 1 76.12 244 GLU B CA 1
ATOM 5130 C C . GLU B 1 244 ? 21.297 8.133 1.685 1 76.12 244 GLU B C 1
ATOM 5132 O O . GLU B 1 244 ? 20.156 7.816 1.33 1 76.12 244 GLU B O 1
ATOM 5137 N N . SER B 1 245 ? 22.094 8.797 1.002 1 76.06 245 SER B N 1
ATOM 5138 C CA . SER B 1 245 ? 21.656 9.344 -0.276 1 76.06 245 SER B CA 1
ATOM 5139 C C . SER B 1 245 ? 21.422 8.242 -1.303 1 76.06 245 SER B C 1
ATOM 5141 O O . SER B 1 245 ? 20.578 8.383 -2.191 1 76.06 245 SER B O 1
ATOM 5143 N N . SER B 1 246 ? 22.188 7.246 -1.078 1 79.31 246 SER B N 1
ATOM 5144 C CA . SER B 1 246 ? 22.047 6.145 -2.025 1 79.31 246 SER B CA 1
ATOM 5145 C C . SER B 1 246 ? 20.828 5.281 -1.689 1 79.31 246 SER B C 1
ATOM 5147 O O . SER B 1 246 ? 20.203 4.699 -2.582 1 79.31 246 SER B O 1
ATOM 5149 N N . CYS B 1 247 ? 20.547 5.18 -0.442 1 81.81 247 CYS B N 1
ATOM 5150 C CA . CYS B 1 247 ? 19.516 4.25 -0.006 1 81.81 247 CYS B CA 1
ATOM 5151 C C . CYS B 1 247 ? 18.141 4.922 0.019 1 81.81 247 CYS B C 1
ATOM 5153 O O . CYS B 1 247 ? 17.109 4.246 -0.065 1 81.81 247 CYS B O 1
ATOM 5155 N N . PHE B 1 248 ? 18.188 6.215 0.217 1 77.94 248 PHE B N 1
ATOM 5156 C CA . PHE B 1 248 ? 16.938 6.957 0.318 1 77.94 248 PHE B CA 1
ATOM 5157 C C . PHE B 1 248 ? 16.812 7.965 -0.818 1 77.94 248 PHE B C 1
ATOM 5159 O O . PHE B 1 248 ? 17.766 8.664 -1.146 1 77.94 248 PHE B O 1
ATOM 5166 N N . PRO B 1 249 ? 15.664 7.844 -1.438 1 70.5 249 PRO B N 1
ATOM 5167 C CA . PRO B 1 249 ? 15.508 8.859 -2.479 1 70.5 249 PRO B CA 1
ATOM 5168 C C . PRO B 1 249 ? 15.555 10.281 -1.922 1 70.5 249 PRO B C 1
ATOM 5170 O O . PRO B 1 249 ? 15.148 10.516 -0.78 1 70.5 249 PRO B O 1
ATOM 5173 N N . ALA B 1 250 ? 16.078 11.086 -2.715 1 66.56 250 ALA B N 1
ATOM 5174 C CA . ALA B 1 250 ? 16.094 12.492 -2.32 1 66.56 250 ALA B CA 1
ATOM 5175 C C . ALA B 1 250 ? 14.68 13.055 -2.232 1 66.56 250 ALA B C 1
ATOM 5177 O O . ALA B 1 250 ? 13.828 12.75 -3.072 1 66.56 250 ALA B O 1
ATOM 5178 N N . ASP B 1 251 ? 14.445 13.617 -1.049 1 72.25 251 ASP B N 1
ATOM 5179 C CA . ASP B 1 251 ? 13.156 14.297 -0.948 1 72.25 251 ASP B CA 1
ATOM 5180 C C . ASP B 1 251 ? 13.047 15.422 -1.978 1 72.25 251 ASP B C 1
ATOM 5182 O O . ASP B 1 251 ? 13.992 16.188 -2.166 1 72.25 251 ASP B O 1
ATOM 5186 N N . LYS B 1 252 ? 12.117 15.297 -2.83 1 67.88 252 LYS B N 1
ATOM 5187 C CA . LYS B 1 252 ? 11.836 16.391 -3.764 1 67.88 252 LYS B CA 1
ATOM 5188 C C . LYS B 1 252 ? 10.703 17.266 -3.252 1 67.88 252 LYS B C 1
ATOM 5190 O O . LYS B 1 252 ? 9.594 16.781 -3.002 1 67.88 252 LYS B O 1
ATOM 5195 N N . GLU B 1 253 ? 11.078 18.469 -2.865 1 72.38 253 GLU B N 1
ATOM 5196 C CA . GLU B 1 253 ? 10.031 19.406 -2.459 1 72.38 253 GLU B CA 1
ATOM 5197 C C . GLU B 1 253 ? 9.148 19.797 -3.641 1 72.38 253 GLU B C 1
ATOM 5199 O O . GLU B 1 253 ? 9.648 20.031 -4.742 1 72.38 253 GLU B O 1
ATOM 5204 N N . LYS B 1 254 ? 7.949 19.703 -3.482 1 73.94 254 LYS B N 1
ATOM 5205 C CA . LYS B 1 254 ? 7.016 20.156 -4.512 1 73.94 254 LYS B CA 1
ATOM 5206 C C . LYS B 1 254 ? 6.848 21.672 -4.477 1 73.94 254 LYS B C 1
ATOM 5208 O O . LYS B 1 254 ? 6.449 22.234 -3.453 1 73.94 254 LYS B O 1
ATOM 5213 N N . VAL B 1 255 ? 7.23 22.25 -5.5 1 78.19 255 VAL B N 1
ATOM 5214 C CA . VAL B 1 255 ? 7.113 23.703 -5.598 1 78.19 255 VAL B CA 1
ATOM 5215 C C . VAL B 1 255 ? 6.047 24.062 -6.629 1 78.19 255 VAL B C 1
ATOM 5217 O O . VAL B 1 255 ? 6.133 23.656 -7.789 1 78.19 255 VAL B O 1
ATOM 5220 N N . PHE B 1 256 ? 5.121 24.781 -6.078 1 85.19 256 PHE B N 1
ATOM 5221 C CA . PHE B 1 256 ? 4.047 25.234 -6.961 1 85.19 256 PHE B CA 1
ATOM 5222 C C . PHE B 1 256 ? 4.355 26.609 -7.535 1 85.19 256 PHE B C 1
ATOM 5224 O O . PHE B 1 256 ? 4.836 27.484 -6.824 1 85.19 256 PHE B O 1
ATOM 5231 N N . GLY B 1 257 ? 4.207 26.703 -8.812 1 84.19 257 GLY B N 1
ATOM 5232 C CA . GLY B 1 257 ? 4.285 28.031 -9.422 1 84.19 257 GLY B CA 1
ATOM 5233 C C . GLY B 1 257 ? 3.113 28.922 -9.055 1 84.19 257 GLY B C 1
ATOM 5234 O O . GLY B 1 257 ? 2.531 28.781 -7.977 1 84.19 257 GLY B O 1
ATOM 5235 N N . GLU B 1 258 ? 2.873 29.906 -9.852 1 89.38 258 GLU B N 1
ATOM 5236 C CA . GLU B 1 258 ? 1.731 30.797 -9.641 1 89.38 258 GLU B CA 1
ATOM 5237 C C . GLU B 1 258 ? 0.418 30.094 -9.969 1 89.38 258 GLU B C 1
ATOM 5239 O O . GLU B 1 258 ? 0.375 29.219 -10.828 1 89.38 258 GLU B O 1
ATOM 5244 N N . PRO B 1 259 ? -0.556 30.484 -9.266 1 92.56 259 PRO B N 1
ATOM 5245 C CA . PRO B 1 259 ? -1.858 29.891 -9.594 1 92.56 259 PRO B CA 1
ATOM 5246 C C . PRO B 1 259 ? -2.281 30.172 -11.031 1 92.56 259 PRO B C 1
ATOM 5248 O O . PRO B 1 259 ? -2.004 31.25 -11.562 1 92.56 259 PRO B O 1
ATOM 5251 N N . ASP B 1 260 ? -2.861 29.25 -11.68 1 93.06 260 ASP B N 1
ATOM 5252 C CA . ASP B 1 260 ? -3.332 29.344 -13.055 1 93.06 260 ASP B CA 1
ATOM 5253 C C . ASP B 1 260 ? -4.836 29.094 -13.141 1 93.06 260 ASP B C 1
ATOM 5255 O O . ASP B 1 260 ? -5.281 28.219 -13.898 1 93.06 260 ASP B O 1
ATOM 5259 N N . ASN B 1 261 ? -5.605 29.906 -12.5 1 95.12 261 ASN B N 1
ATOM 5260 C CA . ASN B 1 261 ? -7.055 29.734 -12.445 1 95.12 261 ASN B CA 1
ATOM 5261 C C . ASN B 1 261 ? -7.648 29.547 -13.844 1 95.12 261 ASN B C 1
ATOM 5263 O O . ASN B 1 261 ? -7.613 30.453 -14.672 1 95.12 261 ASN B O 1
ATOM 5267 N N . PRO B 1 262 ? -8.188 28.422 -14.039 1 95.69 262 PRO B N 1
ATOM 5268 C CA . PRO B 1 262 ? -8.898 28.25 -15.312 1 95.69 262 PRO B CA 1
ATOM 5269 C C . PRO B 1 262 ? -10.148 29.109 -15.422 1 95.69 262 PRO B C 1
ATOM 5271 O O . PRO B 1 262 ? -10.641 29.625 -14.406 1 95.69 262 PRO B O 1
ATOM 5274 N N . THR B 1 263 ? -10.641 29.203 -16.672 1 96.25 263 THR B N 1
ATOM 5275 C CA . THR B 1 263 ? -11.867 29.969 -16.891 1 96.25 263 THR B CA 1
ATOM 5276 C C . THR B 1 263 ? -13.031 29.344 -16.125 1 96.25 263 THR B C 1
ATOM 5278 O O . THR B 1 263 ? -13.234 28.125 -16.172 1 96.25 263 THR B O 1
ATOM 5281 N N . ALA B 1 264 ? -13.742 30.25 -15.422 1 96.12 264 ALA B N 1
ATOM 5282 C CA . ALA B 1 264 ? -14.844 29.75 -14.609 1 96.12 264 ALA B CA 1
ATOM 5283 C C . ALA B 1 264 ? -15.867 30.844 -14.344 1 96.12 264 ALA B C 1
ATOM 5285 O O . ALA B 1 264 ? -15.586 32.031 -14.562 1 96.12 264 ALA B O 1
ATOM 5286 N N . SER B 1 265 ? -17.016 30.438 -14.008 1 94.44 265 SER B N 1
ATOM 5287 C CA . SER B 1 265 ? -18.047 31.344 -13.484 1 94.44 265 SER B CA 1
ATOM 5288 C C . SER B 1 265 ? -18.281 31.094 -11.992 1 94.44 265 SER B C 1
ATOM 5290 O O . SER B 1 265 ? -18.125 29.984 -11.508 1 94.44 265 SER B O 1
ATOM 5292 N N . VAL B 1 266 ? -18.594 32.156 -11.258 1 95.69 266 VAL B N 1
ATOM 5293 C CA . VAL B 1 266 ? -18.797 32.031 -9.812 1 95.69 266 VAL B CA 1
ATOM 5294 C C . VAL B 1 266 ? -20.25 32.344 -9.461 1 95.69 266 VAL B C 1
ATOM 5296 O O . VAL B 1 266 ? -20.797 33.344 -9.906 1 95.69 266 VAL B O 1
ATOM 5299 N N . ARG B 1 267 ? -20.797 31.469 -8.68 1 94.12 267 ARG B N 1
ATOM 5300 C CA . ARG B 1 267 ? -22.172 31.641 -8.211 1 94.12 267 ARG B CA 1
ATOM 5301 C C . ARG B 1 267 ? -22.234 31.594 -6.688 1 94.12 267 ARG B C 1
ATOM 5303 O O . ARG B 1 267 ? -21.406 30.953 -6.043 1 94.12 267 ARG B O 1
ATOM 5310 N N . THR B 1 268 ? -23.219 32.25 -6.129 1 94.75 268 THR B N 1
ATOM 5311 C CA . THR B 1 268 ? -23.375 32.25 -4.68 1 94.75 268 THR B CA 1
ATOM 5312 C C . THR B 1 268 ? -24.828 32.531 -4.293 1 94.75 268 THR B C 1
ATOM 5314 O O . THR B 1 268 ? -25.578 33.094 -5.078 1 94.75 268 THR B O 1
ATOM 5317 N N . ASP B 1 269 ? -25.281 32 -3.215 1 93.25 269 ASP B N 1
ATOM 5318 C CA . ASP B 1 269 ? -26.594 32.375 -2.67 1 93.25 269 ASP B CA 1
ATOM 5319 C C . ASP B 1 269 ? -26.453 33.375 -1.525 1 93.25 269 ASP B C 1
ATOM 5321 O O . ASP B 1 269 ? -27.422 33.625 -0.812 1 93.25 269 ASP B O 1
ATOM 5325 N N . MET B 1 270 ? -25.281 33.812 -1.331 1 93.62 270 MET B N 1
ATOM 5326 C CA . MET B 1 270 ? -25.047 34.812 -0.299 1 93.62 270 MET B CA 1
ATOM 5327 C C . MET B 1 270 ? -25.531 36.188 -0.756 1 93.62 270 MET B C 1
ATOM 5329 O O . MET B 1 270 ? -25.672 36.438 -1.954 1 93.62 270 MET B O 1
ATOM 5333 N N . VAL B 1 271 ? -25.688 37.031 0.248 1 89.5 271 VAL B N 1
ATOM 5334 C CA . VAL B 1 271 ? -26.188 38.375 -0.044 1 89.5 271 VAL B CA 1
ATOM 5335 C C . VAL B 1 271 ? -25.156 39.125 -0.854 1 89.5 271 VAL B C 1
ATOM 5337 O O . VAL B 1 271 ? -23.969 39.125 -0.53 1 89.5 271 VAL B O 1
ATOM 5340 N N . MET B 1 272 ? -25.609 39.75 -1.88 1 85.94 272 MET B N 1
ATOM 5341 C CA . MET B 1 272 ? -24.719 40.531 -2.725 1 85.94 272 MET B CA 1
ATOM 5342 C C . MET B 1 272 ? -24.859 42.031 -2.408 1 85.94 272 MET B C 1
ATOM 5344 O O . MET B 1 272 ? -25.969 42.531 -2.303 1 85.94 272 MET B O 1
ATOM 5348 N N . LEU B 1 273 ? -23.781 42.594 -2.086 1 81.56 273 LEU B N 1
ATOM 5349 C CA . LEU B 1 273 ? -23.75 44.031 -1.82 1 81.56 273 LEU B CA 1
ATOM 5350 C C . LEU B 1 273 ? -23.547 44.812 -3.111 1 81.56 273 LEU B C 1
ATOM 5352 O O . LEU B 1 273 ? -23.094 44.25 -4.117 1 81.56 273 LEU B O 1
ATOM 5356 N N . PHE B 1 274 ? -23.828 46.031 -3.072 1 78.5 274 PHE B N 1
ATOM 5357 C CA . PHE B 1 274 ? -23.75 46.906 -4.246 1 78.5 274 PHE B CA 1
ATOM 5358 C C . PHE B 1 274 ? -22.359 46.875 -4.844 1 78.5 274 PHE B C 1
ATOM 5360 O O . PHE B 1 274 ? -21.359 47 -4.117 1 78.5 274 PHE B O 1
ATOM 5367 N N . ASN B 1 275 ? -22.109 46.719 -6.141 1 77.88 275 ASN B N 1
ATOM 5368 C CA . ASN B 1 275 ? -20.891 46.75 -6.949 1 77.88 275 ASN B CA 1
ATOM 5369 C C . ASN B 1 275 ? -19.953 45.594 -6.609 1 77.88 275 ASN B C 1
ATOM 5371 O O . ASN B 1 275 ? -18.75 45.688 -6.867 1 77.88 275 ASN B O 1
ATOM 5375 N N . ASN B 1 276 ? -20.453 44.656 -5.934 1 85.38 276 ASN B N 1
ATOM 5376 C CA . ASN B 1 276 ? -19.656 43.5 -5.574 1 85.38 276 ASN B CA 1
ATOM 5377 C C . ASN B 1 276 ? -20.078 42.25 -6.344 1 85.38 276 ASN B C 1
ATOM 5379 O O . ASN B 1 276 ? -21.25 41.844 -6.293 1 85.38 276 ASN B O 1
ATOM 5383 N N . ILE B 1 277 ? -19.188 41.719 -7.125 1 89.44 277 ILE B N 1
ATOM 5384 C CA . ILE B 1 277 ? -19.531 40.562 -7.945 1 89.44 277 ILE B CA 1
ATOM 5385 C C . ILE B 1 277 ? -18.781 39.344 -7.445 1 89.44 277 ILE B C 1
ATOM 5387 O O . ILE B 1 277 ? -17.578 39.406 -7.184 1 89.44 277 ILE B O 1
ATOM 5391 N N . PRO B 1 278 ? -19.453 38.25 -7.344 1 93.31 278 PRO B N 1
ATOM 5392 C CA . PRO B 1 278 ? -18.828 37.031 -6.82 1 93.31 278 PRO B CA 1
ATOM 5393 C C . PRO B 1 278 ? -17.578 36.625 -7.598 1 93.31 278 PRO B C 1
ATOM 5395 O O . PRO B 1 278 ? -16.656 36.031 -7.027 1 93.31 278 PRO B O 1
ATOM 5398 N N . GLN B 1 279 ? -17.484 37.031 -8.844 1 94.12 279 GLN B N 1
ATOM 5399 C CA . GLN B 1 279 ? -16.375 36.656 -9.711 1 94.12 279 GLN B CA 1
ATOM 5400 C C . GLN B 1 279 ? -15.055 37.219 -9.164 1 94.12 279 GLN B C 1
ATOM 5402 O O . GLN B 1 279 ? -13.977 36.688 -9.469 1 94.12 279 GLN B O 1
ATOM 5407 N N . TYR B 1 280 ? -15.141 38.25 -8.375 1 93.06 280 TYR B N 1
ATOM 5408 C CA . TYR B 1 280 ? -13.945 38.875 -7.836 1 93.06 280 TYR B CA 1
ATOM 5409 C C . TYR B 1 280 ? -13.211 37.938 -6.891 1 93.06 280 TYR B C 1
ATOM 5411 O O . TYR B 1 280 ? -12 38.062 -6.688 1 93.06 280 TYR B O 1
ATOM 5419 N N . ALA B 1 281 ? -13.867 37 -6.316 1 94.94 281 ALA B N 1
ATOM 5420 C CA . ALA B 1 281 ? -13.242 36 -5.422 1 94.94 281 ALA B CA 1
ATOM 5421 C C . ALA B 1 281 ? -12.32 35.062 -6.195 1 94.94 281 ALA B C 1
ATOM 5423 O O . ALA B 1 281 ? -11.445 34.438 -5.613 1 94.94 281 ALA B O 1
ATOM 5424 N N . TYR B 1 282 ? -12.516 34.969 -7.41 1 96.31 282 TYR B N 1
ATOM 5425 C CA . TYR B 1 282 ? -11.828 33.969 -8.211 1 96.31 282 TYR B CA 1
ATOM 5426 C C . TYR B 1 282 ? -10.836 34.625 -9.172 1 96.31 282 TYR B C 1
ATOM 5428 O O . TYR B 1 282 ? -9.82 34 -9.516 1 96.31 282 TYR B O 1
ATOM 5436 N N . THR B 1 283 ? -11.125 35.812 -9.633 1 91.56 283 THR B N 1
ATOM 5437 C CA . THR B 1 283 ? -10.242 36.531 -10.547 1 91.56 283 THR B CA 1
ATOM 5438 C C . THR B 1 283 ? -8.961 36.969 -9.836 1 91.56 283 THR B C 1
ATOM 5440 O O . THR B 1 283 ? -9.016 37.656 -8.82 1 91.56 283 THR B O 1
ATOM 5443 N N . LEU B 1 284 ? -7.848 36.469 -10.43 1 88.19 284 LEU B N 1
ATOM 5444 C CA . LEU B 1 284 ? -6.57 36.719 -9.781 1 88.19 284 LEU B CA 1
ATOM 5445 C C . LEU B 1 284 ? -6.242 38.219 -9.812 1 88.19 284 LEU B C 1
ATOM 5447 O O . LEU B 1 284 ? -6.48 38.906 -10.82 1 88.19 284 LEU B O 1
ATOM 5451 N N . ASN B 1 285 ? -5.559 38.812 -8.812 1 73.06 285 ASN B N 1
ATOM 5452 C CA . ASN B 1 285 ? -5.02 40.156 -8.688 1 73.06 285 ASN B CA 1
ATOM 5453 C C . ASN B 1 285 ? -6.125 41.219 -8.75 1 73.06 285 ASN B C 1
ATOM 5455 O O . ASN B 1 285 ? -5.891 42.344 -9.195 1 73.06 285 ASN B O 1
ATOM 5459 N N . LYS B 1 286 ? -7.328 40.719 -8.641 1 70.5 286 LYS B N 1
ATOM 5460 C CA . LYS B 1 286 ? -8.383 41.75 -8.672 1 70.5 286 LYS B CA 1
ATOM 5461 C C . LYS B 1 286 ? -8.938 42 -7.27 1 70.5 286 LYS B C 1
ATOM 5463 O O . LYS B 1 286 ? -8.312 41.625 -6.273 1 70.5 286 LYS B O 1
ATOM 5468 N N . GLU B 1 287 ? -10.227 42.375 -7.242 1 79 287 GLU B N 1
ATOM 5469 C CA . GLU B 1 287 ? -11.023 42.719 -6.074 1 79 287 GLU B CA 1
ATOM 5470 C C . GLU B 1 287 ? -11.492 41.5 -5.32 1 79 287 GLU B C 1
ATOM 5472 O O . GLU B 1 287 ? -11.203 40.375 -5.73 1 79 287 GLU B O 1
ATOM 5477 N N . SER B 1 288 ? -11.859 41.625 -4.156 1 89.19 288 SER B N 1
ATOM 5478 C CA . SER B 1 288 ? -12.414 40.625 -3.266 1 89.19 288 SER B CA 1
ATOM 5479 C C . SER B 1 288 ? -13.938 40.625 -3.299 1 89.19 288 SER B C 1
ATOM 5481 O O . SER B 1 288 ? -14.547 41.562 -3.807 1 89.19 288 SER B O 1
ATOM 5483 N N . PHE B 1 289 ? -14.5 39.562 -2.996 1 94.06 289 PHE B N 1
ATOM 5484 C CA . PHE B 1 289 ? -15.945 39.5 -2.824 1 94.06 289 PHE B CA 1
ATOM 5485 C C . PHE B 1 289 ? -16.328 39.625 -1.354 1 94.06 289 PHE B C 1
ATOM 5487 O O . PHE B 1 289 ? -15.82 38.906 -0.503 1 94.06 289 PHE B O 1
ATOM 5494 N N . ALA B 1 290 ? -17.188 40.594 -1.101 1 92.75 290 ALA B N 1
ATOM 5495 C CA . ALA B 1 290 ? -17.641 40.812 0.269 1 92.75 290 ALA B CA 1
ATOM 5496 C C . ALA B 1 290 ? -19.125 40.531 0.419 1 92.75 290 ALA B C 1
ATOM 5498 O O . ALA B 1 290 ? -19.906 40.812 -0.484 1 92.75 290 ALA B O 1
ATOM 5499 N N . THR B 1 291 ? -19.5 39.938 1.493 1 93.44 291 THR B N 1
ATOM 5500 C CA . THR B 1 291 ? -20.891 39.688 1.809 1 93.44 291 THR B CA 1
ATOM 5501 C C . THR B 1 291 ? -21.172 39.938 3.289 1 93.44 291 THR B C 1
ATOM 5503 O O . THR B 1 291 ? -20.234 40.156 4.07 1 93.44 291 THR B O 1
ATOM 5506 N N . LEU B 1 292 ? -22.516 39.906 3.596 1 90.56 292 LEU B N 1
ATOM 5507 C CA . LEU B 1 292 ? -22.906 40.188 4.973 1 90.56 292 LEU B CA 1
ATOM 5508 C C . LEU B 1 292 ? -23.656 39.031 5.586 1 90.56 292 LEU B C 1
ATOM 5510 O O . LEU B 1 292 ? -24.516 38.438 4.938 1 90.56 292 LEU B O 1
ATOM 5514 N N . ASN B 1 293 ? -23.25 38.719 6.82 1 91 293 ASN B N 1
ATOM 5515 C CA . ASN B 1 293 ? -23.953 37.781 7.707 1 91 293 ASN B CA 1
ATOM 5516 C C . ASN B 1 293 ? -24.266 36.469 7.008 1 91 293 ASN B C 1
ATOM 5518 O O . ASN B 1 293 ? -25.438 36.062 6.953 1 91 293 ASN B O 1
ATOM 5522 N N . PRO B 1 294 ? -23.203 35.812 6.527 1 94.88 294 PRO B N 1
ATOM 5523 C CA . PRO B 1 294 ? -23.5 34.5 5.965 1 94.88 294 PRO B CA 1
ATOM 5524 C C . PRO B 1 294 ? -24.094 33.531 6.996 1 94.88 294 PRO B C 1
ATOM 5526 O O . PRO B 1 294 ? -23.75 33.594 8.18 1 94.88 294 PRO B O 1
ATOM 5529 N N . VAL B 1 295 ? -25 32.656 6.547 1 96 295 VAL B N 1
ATOM 5530 C CA . VAL B 1 295 ? -25.641 31.688 7.418 1 96 295 VAL B CA 1
ATOM 5531 C C . VAL B 1 295 ? -25.266 30.281 6.98 1 96 295 VAL B C 1
ATOM 5533 O O . VAL B 1 295 ? -24.719 30.078 5.895 1 96 295 VAL B O 1
ATOM 5536 N N . ARG B 1 296 ? -25.547 29.328 7.895 1 96.38 296 ARG B N 1
ATOM 5537 C CA . ARG B 1 296 ? -25.234 27.938 7.594 1 96.38 296 ARG B CA 1
ATOM 5538 C C . ARG B 1 296 ? -25.891 27.5 6.285 1 96.38 296 ARG B C 1
ATOM 5540 O O . ARG B 1 296 ? -27.078 27.75 6.066 1 96.38 296 ARG B O 1
ATOM 5547 N N . GLY B 1 297 ? -25.094 26.891 5.453 1 95.06 297 GLY B N 1
ATOM 5548 C CA . GLY B 1 297 ? -25.625 26.391 4.191 1 95.06 297 GLY B CA 1
ATOM 5549 C C . GLY B 1 297 ? -25.312 27.297 3.016 1 95.06 297 GLY B C 1
ATOM 5550 O O . GLY B 1 297 ? -25.391 26.875 1.861 1 95.06 297 GLY B O 1
ATOM 5551 N N . ASN B 1 298 ? -25.062 28.609 3.303 1 96.31 298 ASN B N 1
ATOM 5552 C CA . ASN B 1 298 ? -24.641 29.5 2.217 1 96.31 298 ASN B CA 1
ATOM 5553 C C . ASN B 1 298 ? -23.406 28.938 1.495 1 96.31 298 ASN B C 1
ATOM 5555 O O . ASN B 1 298 ? -22.594 28.234 2.094 1 96.31 298 ASN B O 1
ATOM 5559 N N . TYR B 1 299 ? -23.328 29.219 0.219 1 96.31 299 TYR B N 1
ATOM 5560 C CA . TYR B 1 299 ? -22.203 28.688 -0.542 1 96.31 299 TYR B CA 1
ATOM 5561 C C . TYR B 1 299 ? -21.719 29.672 -1.593 1 96.31 299 TYR B C 1
ATOM 5563 O O . TYR B 1 299 ? -22.438 30.609 -1.947 1 96.31 299 TYR B O 1
ATOM 5571 N N . LEU B 1 300 ? -20.562 29.641 -1.995 1 96.62 300 LEU B N 1
ATOM 5572 C CA . LEU B 1 300 ? -19.969 30.219 -3.193 1 96.62 300 LEU B CA 1
ATOM 5573 C C . LEU B 1 300 ? -19.312 29.141 -4.051 1 96.62 300 LEU B C 1
ATOM 5575 O O . LEU B 1 300 ? -18.391 28.453 -3.6 1 96.62 300 LEU B O 1
ATOM 5579 N N . THR B 1 301 ? -19.781 28.969 -5.246 1 97.19 301 THR B N 1
ATOM 5580 C CA . THR B 1 301 ? -19.312 27.875 -6.094 1 97.19 301 THR B CA 1
ATOM 5581 C C . THR B 1 301 ? -18.625 28.406 -7.344 1 97.19 301 THR B C 1
ATOM 5583 O O . THR B 1 301 ? -19.188 29.219 -8.07 1 97.19 301 THR B O 1
ATOM 5586 N N . VAL B 1 302 ? -17.438 28.016 -7.527 1 97.25 302 VAL B N 1
ATOM 5587 C CA . VAL B 1 302 ? -16.719 28.25 -8.773 1 97.25 302 VAL B CA 1
ATOM 5588 C C . VAL B 1 302 ? -17.016 27.125 -9.766 1 97.25 302 VAL B C 1
ATOM 5590 O O . VAL B 1 302 ? -16.75 25.953 -9.484 1 97.25 302 VAL B O 1
ATOM 5593 N N . ILE B 1 303 ? -17.547 27.422 -10.836 1 96.75 303 ILE B N 1
ATOM 5594 C CA . ILE B 1 303 ? -17.891 26.438 -11.867 1 96.75 303 ILE B CA 1
ATOM 5595 C C . ILE B 1 303 ? -16.922 26.578 -13.047 1 96.75 303 ILE B C 1
ATOM 5597 O O . ILE B 1 303 ? -16.984 27.547 -13.789 1 96.75 303 ILE B O 1
ATOM 5601 N N . LEU B 1 304 ? -16.156 25.562 -13.203 1 96.31 304 LEU B N 1
ATOM 5602 C CA . LEU B 1 304 ? -15.188 25.594 -14.297 1 96.31 304 LEU B CA 1
ATOM 5603 C C . LEU B 1 304 ? -15.875 25.391 -15.641 1 96.31 304 LEU B C 1
ATOM 5605 O O . LEU B 1 304 ? -16.766 24.547 -15.766 1 96.31 304 LEU B O 1
ATOM 5609 N N . GLU B 1 305 ? -15.492 26.172 -16.547 1 94.88 305 GLU B N 1
ATOM 5610 C CA . GLU B 1 305 ? -16.078 26.047 -17.891 1 94.88 305 GLU B CA 1
ATOM 5611 C C . GLU B 1 305 ? -15.805 24.656 -18.469 1 94.88 305 GLU B C 1
ATOM 5613 O O . GLU B 1 305 ? -16.688 24.062 -19.078 1 94.88 305 GLU B O 1
ATOM 5618 N N . LYS B 1 306 ? -14.523 24.219 -18.344 1 93.94 306 LYS B N 1
ATOM 5619 C CA . LYS B 1 306 ? -14.117 22.859 -18.688 1 93.94 306 LYS B CA 1
ATOM 5620 C C . LYS B 1 306 ? -13.508 22.141 -17.484 1 93.94 306 LYS B C 1
ATOM 5622 O O . LYS B 1 306 ? -12.633 22.688 -16.812 1 93.94 306 LYS B O 1
ATOM 5627 N N . PRO B 1 307 ? -14.023 20.984 -17.328 1 93.5 307 PRO B N 1
ATOM 5628 C CA . PRO B 1 307 ? -13.406 20.234 -16.219 1 93.5 307 PRO B CA 1
ATOM 5629 C C . PRO B 1 307 ? -11.891 20.125 -16.375 1 93.5 307 PRO B C 1
ATOM 5631 O O . PRO B 1 307 ? -11.383 19.953 -17.484 1 93.5 307 PRO B O 1
ATOM 5634 N N . GLN B 1 308 ? -11.227 20.297 -15.234 1 92.75 308 GLN B N 1
ATOM 5635 C CA . GLN B 1 308 ? -9.773 20.312 -15.234 1 92.75 308 GLN B CA 1
ATOM 5636 C C . GLN B 1 308 ? -9.219 19.406 -14.141 1 92.75 308 GLN B C 1
ATOM 5638 O O . GLN B 1 308 ? -9.891 19.156 -13.133 1 92.75 308 GLN B O 1
ATOM 5643 N N . LYS B 1 309 ? -8.023 18.859 -14.406 1 90.5 309 LYS B N 1
ATOM 5644 C CA . LYS B 1 309 ? -7.285 18.203 -13.328 1 90.5 309 LYS B CA 1
ATOM 5645 C C . LYS B 1 309 ? -6.586 19.219 -12.445 1 90.5 309 LYS B C 1
ATOM 5647 O O . LYS B 1 309 ? -5.5 19.703 -12.773 1 90.5 309 LYS B O 1
ATOM 5652 N N . VAL B 1 310 ? -7.191 19.578 -11.359 1 93.12 310 VAL B N 1
ATOM 5653 C CA . VAL B 1 310 ? -6.676 20.562 -10.414 1 93.12 310 VAL B CA 1
ATOM 5654 C C . VAL B 1 310 ? -5.711 19.891 -9.445 1 93.12 310 VAL B C 1
ATOM 5656 O O . VAL B 1 310 ? -5.977 18.797 -8.953 1 93.12 310 VAL B O 1
ATOM 5659 N N . THR B 1 311 ? -4.586 20.516 -9.141 1 91.62 311 THR B N 1
ATOM 5660 C CA . THR B 1 311 ? -3.574 19.906 -8.281 1 91.62 311 THR B CA 1
ATOM 5661 C C . THR B 1 311 ? -3.527 20.578 -6.922 1 91.62 311 THR B C 1
ATOM 5663 O O . THR B 1 311 ? -3.047 20 -5.945 1 91.62 311 THR B O 1
ATOM 5666 N N . ARG B 1 312 ? -4.004 21.797 -6.812 1 94.38 312 ARG B N 1
ATOM 5667 C CA . ARG B 1 312 ? -3.953 22.547 -5.566 1 94.38 312 ARG B CA 1
ATOM 5668 C C . ARG B 1 312 ? -5.035 23.625 -5.531 1 94.38 312 ARG B C 1
ATOM 5670 O O . ARG B 1 312 ? -5.34 24.234 -6.559 1 94.38 312 ARG B O 1
ATOM 5677 N N . VAL B 1 313 ? -5.629 23.859 -4.422 1 96.62 313 VAL B N 1
ATOM 5678 C CA . VAL B 1 313 ? -6.613 24.906 -4.203 1 96.62 313 VAL B CA 1
ATOM 5679 C C . VAL B 1 313 ? -6.246 25.703 -2.953 1 96.62 313 VAL B C 1
ATOM 5681 O O . VAL B 1 313 ? -5.914 25.125 -1.916 1 96.62 313 VAL B O 1
ATOM 5684 N N . GLU B 1 314 ? -6.246 26.953 -3.066 1 96.31 314 GLU B N 1
ATOM 5685 C CA . GLU B 1 314 ? -6.047 27.859 -1.928 1 96.31 314 GLU B CA 1
ATOM 5686 C C . GLU B 1 314 ? -7.188 28.859 -1.814 1 96.31 314 GLU B C 1
ATOM 5688 O O . GLU B 1 314 ? -7.535 29.516 -2.795 1 96.31 314 GLU B O 1
ATOM 5693 N N . VAL B 1 315 ? -7.805 28.938 -0.695 1 96.75 315 VAL B N 1
ATOM 5694 C CA . VAL B 1 315 ? -8.867 29.891 -0.423 1 96.75 315 VAL B CA 1
ATOM 5695 C C . VAL B 1 315 ? -8.445 30.844 0.693 1 96.75 315 VAL B C 1
ATOM 5697 O O . VAL B 1 315 ? -8.055 30.391 1.779 1 96.75 315 VAL B O 1
ATOM 5700 N N . LEU B 1 316 ? -8.516 32.062 0.424 1 94.88 316 LEU B N 1
ATOM 5701 C CA . LEU B 1 316 ? -8.156 33.094 1.387 1 94.88 316 LEU B CA 1
ATOM 5702 C C . LEU B 1 316 ? -9.359 33.969 1.727 1 94.88 316 LEU B C 1
ATOM 5704 O O . LEU B 1 316 ? -9.992 34.531 0.834 1 94.88 316 LEU B O 1
ATOM 5708 N N . THR B 1 317 ? -9.656 34.031 2.988 1 95.31 317 THR B N 1
ATOM 5709 C CA . THR B 1 317 ? -10.734 34.906 3.434 1 95.31 317 THR B CA 1
ATOM 5710 C C . THR B 1 317 ? -10.227 35.875 4.492 1 95.31 317 THR B C 1
ATOM 5712 O O . THR B 1 317 ? -9.164 35.656 5.078 1 95.31 317 THR B O 1
ATOM 5715 N N . GLY B 1 318 ? -10.977 36.969 4.676 1 92.44 318 GLY B N 1
ATOM 5716 C CA . GLY B 1 318 ? -10.641 37.938 5.688 1 92.44 318 GLY B CA 1
ATOM 5717 C C . GLY B 1 318 ? -9.688 39 5.184 1 92.44 318 GLY B C 1
ATOM 5718 O O . GLY B 1 318 ? -9.094 38.875 4.109 1 92.44 318 GLY B O 1
ATOM 5719 N N . SER B 1 319 ? -9.562 40 6.004 1 87.5 319 SER B N 1
ATOM 5720 C CA . SER B 1 319 ? -8.672 41.125 5.656 1 87.5 319 SER B CA 1
ATOM 5721 C C . SER B 1 319 ? -7.215 40.75 5.898 1 87.5 319 SER B C 1
ATOM 5723 O O . SER B 1 319 ? -6.91 39.938 6.777 1 87.5 319 SER B O 1
ATOM 5725 N N . ASN B 1 320 ? -6.336 41.156 5.121 1 78.19 320 ASN B N 1
ATOM 5726 C CA . ASN B 1 320 ? -4.906 40.906 5.258 1 78.19 320 ASN B CA 1
ATOM 5727 C C . ASN B 1 320 ? -4.332 41.562 6.512 1 78.19 320 ASN B C 1
ATOM 5729 O O . ASN B 1 320 ? -3.346 41.094 7.07 1 78.19 320 ASN B O 1
ATOM 5733 N N . LYS B 1 321 ? -4.969 42.625 6.973 1 76 321 LYS B N 1
ATOM 5734 C CA . LYS B 1 321 ? -4.414 43.469 8.023 1 76 321 LYS B CA 1
ATOM 5735 C C . LYS B 1 321 ? -4.789 42.938 9.406 1 76 321 LYS B C 1
ATOM 5737 O O . LYS B 1 321 ? -3.934 42.812 10.281 1 76 321 LYS B O 1
ATOM 5742 N N . ASP B 1 322 ? -6.062 42.719 9.695 1 73.56 322 ASP B N 1
ATOM 5743 C CA . ASP B 1 322 ? -6.453 42.438 11.07 1 73.56 322 ASP B CA 1
ATOM 5744 C C . ASP B 1 322 ? -7.215 41.094 11.164 1 73.56 322 ASP B C 1
ATOM 5746 O O . ASP B 1 322 ? -7.887 40.844 12.164 1 73.56 322 ASP B O 1
ATOM 5750 N N . ARG B 1 323 ? -7.137 40.219 10.273 1 77 323 ARG B N 1
ATOM 5751 C CA . ARG B 1 323 ? -7.809 38.906 10.273 1 77 323 ARG B CA 1
ATOM 5752 C C . ARG B 1 323 ? -9.297 39.062 10.578 1 77 323 ARG B C 1
ATOM 5754 O O . ARG B 1 323 ? -9.93 38.156 11.094 1 77 323 ARG B O 1
ATOM 5761 N N . LYS B 1 324 ? -9.742 40.219 10.297 1 86.25 324 LYS B N 1
ATOM 5762 C CA . LYS B 1 324 ? -11.172 40.438 10.461 1 86.25 324 LYS B CA 1
ATOM 5763 C C . LYS B 1 324 ? -11.945 39.969 9.234 1 86.25 324 LYS B C 1
ATOM 5765 O O . LYS B 1 324 ? -11.375 39.812 8.156 1 86.25 324 LYS B O 1
ATOM 5770 N N . HIS B 1 325 ? -13.156 39.531 9.391 1 92.44 325 HIS B N 1
ATOM 5771 C CA . HIS B 1 325 ? -14.109 39.188 8.336 1 92.44 325 HIS B CA 1
ATOM 5772 C C . HIS B 1 325 ? -13.734 37.875 7.664 1 92.44 325 HIS B C 1
ATOM 5774 O O . HIS B 1 325 ? -13.961 37.719 6.465 1 92.44 325 HIS B O 1
ATOM 5780 N N . GLN B 1 326 ? -13.039 37.031 8.367 1 94.5 326 GLN B N 1
ATOM 5781 C CA . GLN B 1 326 ? -12.719 35.719 7.852 1 94.5 326 GLN B CA 1
ATOM 5782 C C . GLN B 1 326 ? -13.891 34.75 8.047 1 94.5 326 GLN B C 1
ATOM 5784 O O . GLN B 1 326 ? -14.75 34.969 8.906 1 94.5 326 GLN B O 1
ATOM 5789 N N . LEU B 1 327 ? -13.906 33.781 7.18 1 95.31 327 LEU B N 1
ATOM 5790 C CA . LEU B 1 327 ? -14.875 32.719 7.395 1 95.31 327 LEU B CA 1
ATOM 5791 C C . LEU B 1 327 ? -14.516 31.906 8.633 1 95.31 327 LEU B C 1
ATOM 5793 O O . LEU B 1 327 ? -13.461 31.25 8.672 1 95.31 327 LEU B O 1
ATOM 5797 N N . GLN B 1 328 ? -15.32 31.859 9.609 1 93.06 328 GLN B N 1
ATOM 5798 C CA . GLN B 1 328 ? -15 31.25 10.898 1 93.06 328 GLN B CA 1
ATOM 5799 C C . GLN B 1 328 ? -15.148 29.734 10.836 1 93.06 328 GLN B C 1
ATOM 5801 O O . GLN B 1 328 ? -14.266 29 11.297 1 93.06 328 GLN B O 1
ATOM 5806 N N . ARG B 1 329 ? -16.25 29.297 10.32 1 94.19 329 ARG B N 1
ATOM 5807 C CA . ARG B 1 329 ? -16.484 27.875 10.164 1 94.19 329 ARG B CA 1
ATOM 5808 C C . ARG B 1 329 ? -16.984 27.547 8.75 1 94.19 329 ARG B C 1
ATOM 5810 O O . ARG B 1 329 ? -18.141 27.828 8.414 1 94.19 329 ARG B O 1
ATOM 5817 N N . GLY B 1 330 ? -16.109 27.062 8.023 1 96.75 330 GLY B N 1
ATOM 5818 C CA . GLY B 1 330 ? -16.453 26.672 6.664 1 96.75 330 GLY B CA 1
ATOM 5819 C C . GLY B 1 330 ? -15.586 25.562 6.117 1 96.75 330 GLY B C 1
ATOM 5820 O O . GLY B 1 330 ? -14.664 25.109 6.789 1 96.75 330 GLY B O 1
ATOM 5821 N N . GLN B 1 331 ? -15.922 25.094 4.961 1 97.69 331 GLN B N 1
ATOM 5822 C CA . GLN B 1 331 ? -15.148 24.031 4.305 1 97.69 331 GLN B CA 1
ATOM 5823 C C . GLN B 1 331 ? -15.164 24.203 2.789 1 97.69 331 GLN B C 1
ATOM 5825 O O . GLN B 1 331 ? -16 24.922 2.248 1 97.69 331 GLN B O 1
ATOM 5830 N N . VAL B 1 332 ? -14.234 23.625 2.158 1 97.88 332 VAL B N 1
ATOM 5831 C CA . VAL B 1 332 ? -14.148 23.609 0.702 1 97.88 332 VAL B CA 1
ATOM 5832 C C . VAL B 1 332 ? -14.43 22.203 0.173 1 97.88 332 VAL B C 1
ATOM 5834 O O . VAL B 1 332 ? -13.922 21.219 0.718 1 97.88 332 VAL B O 1
ATOM 5837 N N . GLU B 1 333 ? -15.227 22.141 -0.848 1 97.5 333 GLU B N 1
ATOM 5838 C CA . GLU B 1 333 ? -15.594 20.875 -1.473 1 97.5 333 GLU B CA 1
ATOM 5839 C C . GLU B 1 333 ? -15.266 20.891 -2.965 1 97.5 333 GLU B C 1
ATOM 5841 O O . GLU B 1 333 ? -15.281 21.938 -3.604 1 97.5 333 GLU B O 1
ATOM 5846 N N . LEU B 1 334 ? -14.961 19.75 -3.467 1 96.31 334 LEU B N 1
ATOM 5847 C CA . LEU B 1 334 ? -14.703 19.531 -4.887 1 96.31 334 LEU B CA 1
ATOM 5848 C C . LEU B 1 334 ? -15.914 18.906 -5.566 1 96.31 334 LEU B C 1
ATOM 5850 O O . LEU B 1 334 ? -16.469 17.922 -5.07 1 96.31 334 LEU B O 1
ATOM 5854 N N . GLY B 1 335 ? -16.281 19.422 -6.684 1 95.5 335 GLY B N 1
ATOM 5855 C CA . GLY B 1 335 ? -17.453 18.953 -7.395 1 95.5 335 GLY B CA 1
ATOM 5856 C C . GLY B 1 335 ? -17.125 18.203 -8.664 1 95.5 335 GLY B C 1
ATOM 5857 O O . GLY B 1 335 ? -16.219 18.578 -9.406 1 95.5 335 GLY B O 1
ATOM 5858 N N . TYR B 1 336 ? -17.891 17.203 -8.844 1 92.44 336 TYR B N 1
ATOM 5859 C CA . TYR B 1 336 ? -17.703 16.328 -10.008 1 92.44 336 TYR B CA 1
ATOM 5860 C C . TYR B 1 336 ? -19.031 16.047 -10.703 1 92.44 336 TYR B C 1
ATOM 5862 O O . TYR B 1 336 ? -20.094 16.203 -10.109 1 92.44 336 TYR B O 1
ATOM 5870 N N . GLY B 1 337 ? -18.891 15.617 -11.977 1 87.5 337 GLY B N 1
ATOM 5871 C CA . GLY B 1 337 ? -20.078 15.266 -12.734 1 87.5 337 GLY B CA 1
ATOM 5872 C C . GLY B 1 337 ? -20.734 16.453 -13.422 1 87.5 337 GLY B C 1
ATOM 5873 O O . GLY B 1 337 ? -20.156 17.547 -13.445 1 87.5 337 GLY B O 1
ATOM 5874 N N . PRO B 1 338 ? -21.906 16.203 -14.016 1 87.44 338 PRO B N 1
ATOM 5875 C CA . PRO B 1 338 ? -22.594 17.266 -14.742 1 87.44 338 PRO B CA 1
ATOM 5876 C C . PRO B 1 338 ? -23.188 18.328 -13.812 1 87.44 338 PRO B C 1
ATOM 5878 O O . PRO B 1 338 ? -23.391 18.062 -12.625 1 87.44 338 PRO B O 1
ATOM 5881 N N . LEU B 1 339 ? -23.391 19.406 -14.484 1 87.94 339 LEU B N 1
ATOM 5882 C CA . LEU B 1 339 ? -24.047 20.469 -13.734 1 87.94 339 LEU B CA 1
ATOM 5883 C C . LEU B 1 339 ? -25.516 20.156 -13.5 1 87.94 339 LEU B C 1
ATOM 5885 O O . LEU B 1 339 ? -26.219 19.734 -14.422 1 87.94 339 LEU B O 1
ATOM 5889 N N . GLU B 1 340 ? -25.984 19.938 -12.398 1 77.06 340 GLU B N 1
ATOM 5890 C CA . GLU B 1 340 ? -27.375 19.609 -12.109 1 77.06 340 GLU B CA 1
ATOM 5891 C C . GLU B 1 340 ? -28.234 20.875 -12.055 1 77.06 340 GLU B C 1
ATOM 5893 O O . GLU B 1 340 ? -29.344 20.906 -12.602 1 77.06 340 GLU B O 1
ATOM 5898 N N . ASP B 1 341 ? -27.938 21.734 -11.148 1 72.12 341 ASP B N 1
ATOM 5899 C CA . ASP B 1 341 ? -28.719 22.953 -11 1 72.12 341 ASP B CA 1
ATOM 5900 C C . ASP B 1 341 ? -27.828 24.188 -10.914 1 72.12 341 ASP B C 1
ATOM 5902 O O . ASP B 1 341 ? -26.641 24.125 -11.273 1 72.12 341 ASP B O 1
ATOM 5906 N N . LEU B 1 342 ? -28.469 25.219 -10.594 1 71.06 342 LEU B N 1
ATOM 5907 C CA . LEU B 1 342 ? -27.781 26.5 -10.461 1 71.06 342 LEU B CA 1
ATOM 5908 C C . LEU B 1 342 ? -26.734 26.438 -9.359 1 71.06 342 LEU B C 1
ATOM 5910 O O . LEU B 1 342 ? -25.859 27.312 -9.289 1 71.06 342 LEU B O 1
ATOM 5914 N N . GLN B 1 343 ? -26.688 25.297 -8.664 1 74.81 343 GLN B N 1
ATOM 5915 C CA . GLN B 1 343 ? -25.812 25.266 -7.492 1 74.81 343 GLN B CA 1
ATOM 5916 C C . GLN B 1 343 ? -24.484 24.594 -7.816 1 74.81 343 GLN B C 1
ATOM 5918 O O . GLN B 1 343 ? -23.547 24.656 -7.023 1 74.81 343 GLN B O 1
ATOM 5923 N N . GLY B 1 344 ? -24.438 24.031 -8.938 1 86.06 344 GLY B N 1
ATOM 5924 C CA . GLY B 1 344 ? -23.125 23.531 -9.32 1 86.06 344 GLY B CA 1
ATOM 5925 C C . GLY B 1 344 ? -23.141 22.062 -9.703 1 86.06 344 GLY B C 1
ATOM 5926 O O . GLY B 1 344 ? -24.047 21.609 -10.414 1 86.06 344 GLY B O 1
ATOM 5927 N N . CYS B 1 345 ? -22.156 21.312 -9.383 1 92.69 345 CYS B N 1
ATOM 5928 C CA . CYS B 1 345 ? -21.891 19.953 -9.82 1 92.69 345 CYS B CA 1
ATOM 5929 C C . CYS B 1 345 ? -22.781 18.953 -9.094 1 92.69 345 CYS B C 1
ATOM 5931 O O . CYS B 1 345 ? -23.344 19.266 -8.039 1 92.69 345 CYS B O 1
ATOM 5933 N N . ALA B 1 346 ? -22.953 17.781 -9.555 1 90.88 346 ALA B N 1
ATOM 5934 C CA . ALA B 1 346 ? -23.859 16.75 -9.055 1 90.88 346 ALA B CA 1
ATOM 5935 C C . ALA B 1 346 ? -23.328 16.125 -7.762 1 90.88 346 ALA B C 1
ATOM 5937 O O . ALA B 1 346 ? -24.094 15.758 -6.875 1 90.88 346 ALA B O 1
ATOM 5938 N N . ARG B 1 347 ? -22.078 15.969 -7.684 1 92.94 347 ARG B N 1
ATOM 5939 C CA . ARG B 1 347 ? -21.469 15.312 -6.535 1 92.94 347 ARG B CA 1
ATOM 5940 C C . ARG B 1 347 ? -20.328 16.156 -5.977 1 92.94 347 ARG B C 1
ATOM 5942 O O . ARG B 1 347 ? -19.547 16.75 -6.734 1 92.94 347 ARG B O 1
ATOM 5949 N N . TYR B 1 348 ? -20.312 16.25 -4.652 1 93.5 348 TYR B N 1
ATOM 5950 C CA . TYR B 1 348 ? -19.234 16.984 -4 1 93.5 348 TYR B CA 1
ATOM 5951 C C . TYR B 1 348 ? -18.5 16.109 -3 1 93.5 348 TYR B C 1
ATOM 5953 O O . TYR B 1 348 ? -19.109 15.266 -2.332 1 93.5 348 TYR B O 1
ATOM 5961 N N . THR B 1 349 ? -17.234 16.25 -2.973 1 93.25 349 THR B N 1
ATOM 5962 C CA . THR B 1 349 ? -16.391 15.609 -1.98 1 93.25 349 THR B CA 1
ATOM 5963 C C . THR B 1 349 ? -15.617 16.641 -1.17 1 93.25 349 THR B C 1
ATOM 5965 O O . THR B 1 349 ? -15.195 17.672 -1.706 1 93.25 349 THR B O 1
ATOM 5968 N N . LEU B 1 350 ? -15.43 16.406 0.079 1 95.12 350 LEU B N 1
ATOM 5969 C CA . LEU B 1 350 ? -14.758 17.344 0.972 1 95.12 350 LEU B CA 1
ATOM 5970 C C . LEU B 1 350 ? -13.266 17.422 0.646 1 95.12 350 LEU B C 1
ATOM 5972 O O . LEU B 1 350 ? -12.594 16.406 0.558 1 95.12 350 LEU B O 1
ATOM 5976 N N . LEU B 1 351 ? -12.781 18.594 0.429 1 95.56 351 LEU B N 1
ATOM 5977 C CA . LEU B 1 351 ? -11.336 18.828 0.352 1 95.56 351 LEU B CA 1
ATOM 5978 C C . LEU B 1 351 ? -10.75 19.062 1.739 1 95.56 351 LEU B C 1
ATOM 5980 O O . LEU B 1 351 ? -9.789 18.391 2.135 1 95.56 351 LEU B O 1
ATOM 5984 N N . GLY B 1 352 ? -11.422 19.984 2.443 1 96.06 352 GLY B N 1
ATOM 5985 C CA . GLY B 1 352 ? -10.984 20.25 3.805 1 96.06 352 GLY B CA 1
ATOM 5986 C C . GLY B 1 352 ? -11.664 21.453 4.426 1 96.06 352 GLY B C 1
ATOM 5987 O O . GLY B 1 352 ? -12.32 22.219 3.73 1 96.06 352 GLY B O 1
ATOM 5988 N N . PRO B 1 353 ? -11.508 21.594 5.699 1 96.62 353 PRO B N 1
ATOM 5989 C CA . PRO B 1 353 ? -12.055 22.75 6.398 1 96.62 353 PRO B CA 1
ATOM 5990 C C . PRO B 1 353 ? -11.203 24.016 6.223 1 96.62 353 PRO B C 1
ATOM 5992 O O . PRO B 1 353 ? -10.008 23.922 5.953 1 96.62 353 PRO B O 1
ATOM 5995 N N . VAL B 1 354 ? -11.867 25.094 6.32 1 95.62 354 VAL B N 1
ATOM 5996 C CA . VAL B 1 354 ? -11.164 26.375 6.367 1 95.62 354 VAL B CA 1
ATOM 5997 C C . VAL B 1 354 ? -10.602 26.609 7.77 1 95.62 354 VAL B C 1
ATOM 5999 O O . VAL B 1 354 ? -11.32 26.484 8.758 1 95.62 354 VAL B O 1
ATOM 6002 N N . VAL B 1 355 ? -9.359 26.891 7.797 1 93.25 355 VAL B N 1
ATOM 6003 C CA . VAL B 1 355 ? -8.664 27.094 9.07 1 93.25 355 VAL B CA 1
ATOM 6004 C C . VAL B 1 355 ? -8.234 28.547 9.195 1 93.25 355 VAL B C 1
ATOM 6006 O O . VAL B 1 355 ? -7.383 29.016 8.445 1 93.25 355 VAL B O 1
ATOM 6009 N N . GLU B 1 356 ? -8.75 29.203 10.156 1 90.81 356 GLU B N 1
ATOM 6010 C CA . GLU B 1 356 ? -8.461 30.625 10.344 1 90.81 356 GLU B CA 1
ATOM 6011 C C . GLU B 1 356 ? -8.641 31.406 9.047 1 90.81 356 GLU B C 1
ATOM 6013 O O . GLU B 1 356 ? -7.781 32.188 8.664 1 90.81 356 GLU B O 1
ATOM 6018 N N . GLY B 1 357 ? -9.695 31.031 8.414 1 93.56 357 GLY B N 1
ATOM 6019 C CA . GLY B 1 357 ? -10.07 31.734 7.199 1 93.56 357 GLY B CA 1
ATOM 6020 C C . GLY B 1 357 ? -9.266 31.297 5.988 1 93.56 357 GLY B C 1
ATOM 6021 O O . GLY B 1 357 ? -9.344 31.938 4.93 1 93.56 357 GLY B O 1
ATOM 6022 N N . HIS B 1 358 ? -8.516 30.281 6.129 1 94.31 358 HIS B N 1
ATOM 6023 C CA . HIS B 1 358 ? -7.59 29.906 5.066 1 94.31 358 HIS B CA 1
ATOM 6024 C C . HIS B 1 358 ? -7.652 28.406 4.785 1 94.31 358 HIS B C 1
ATOM 6026 O O . HIS B 1 358 ? -7.789 27.609 5.711 1 94.31 358 HIS B O 1
ATOM 6032 N N . LEU B 1 359 ? -7.723 28.031 3.559 1 96.44 359 LEU B N 1
ATOM 6033 C CA . LEU B 1 359 ? -7.52 26.641 3.119 1 96.44 359 LEU B CA 1
ATOM 6034 C C . LEU B 1 359 ? -6.449 26.578 2.037 1 96.44 359 LEU B C 1
ATOM 6036 O O . LEU B 1 359 ? -6.473 27.344 1.079 1 96.44 359 LEU B O 1
ATOM 6040 N N . ASP B 1 360 ? -5.484 25.781 2.209 1 94.81 360 ASP B N 1
ATOM 6041 C CA . ASP B 1 360 ? -4.43 25.5 1.24 1 94.81 360 ASP B CA 1
ATOM 6042 C C . ASP B 1 360 ? -4.141 24 1.163 1 94.81 360 ASP B C 1
ATOM 6044 O O . ASP B 1 360 ? -3.387 23.469 1.979 1 94.81 360 ASP B O 1
ATOM 6048 N N . GLN B 1 361 ? -4.676 23.391 0.104 1 94.69 361 GLN B N 1
ATOM 6049 C CA . GLN B 1 361 ? -4.602 21.938 0.08 1 94.69 361 GLN B CA 1
ATOM 6050 C C . GLN B 1 361 ? -4.27 21.422 -1.318 1 94.69 361 GLN B C 1
ATOM 6052 O O . GLN B 1 361 ? -4.777 21.953 -2.312 1 94.69 361 GLN B O 1
ATOM 6057 N N . VAL B 1 362 ? -3.463 20.453 -1.296 1 91.94 362 VAL B N 1
ATOM 6058 C CA . VAL B 1 362 ? -3.178 19.734 -2.529 1 91.94 362 VAL B CA 1
ATOM 6059 C C . VAL B 1 362 ? -4.328 18.781 -2.844 1 91.94 362 VAL B C 1
ATOM 6061 O O . VAL B 1 362 ? -4.871 18.125 -1.945 1 91.94 362 VAL B O 1
ATOM 6064 N N . VAL B 1 363 ? -4.672 18.734 -4.09 1 90.62 363 VAL B N 1
ATOM 6065 C CA . VAL B 1 363 ? -5.742 17.844 -4.531 1 90.62 363 VAL B CA 1
ATOM 6066 C C . VAL B 1 363 ? -5.148 16.531 -5.027 1 90.62 363 VAL B C 1
ATOM 6068 O O . VAL B 1 363 ? -4.266 16.531 -5.887 1 90.62 363 VAL B O 1
ATOM 6071 N N . SER B 1 364 ? -5.637 15.477 -4.453 1 86.75 364 SER B N 1
ATOM 6072 C CA . SER B 1 364 ? -5.148 14.156 -4.836 1 86.75 364 SER B CA 1
ATOM 6073 C C . SER B 1 364 ? -6.234 13.352 -5.543 1 86.75 364 SER B C 1
ATOM 6075 O O . SER B 1 364 ? -7.422 13.492 -5.238 1 86.75 364 SER B O 1
ATOM 6077 N N . TYR B 1 365 ? -5.785 12.5 -6.488 1 81.38 365 TYR B N 1
ATOM 6078 C CA . TYR B 1 365 ? -6.699 11.664 -7.258 1 81.38 365 TYR B CA 1
ATOM 6079 C C . TYR B 1 365 ? -6.348 10.188 -7.094 1 81.38 365 TYR B C 1
ATOM 6081 O O . TYR B 1 365 ? -5.18 9.836 -6.926 1 81.38 365 TYR B O 1
ATOM 6089 N N . GLU B 1 366 ? -7.402 9.344 -6.977 1 74.88 366 GLU B N 1
ATOM 6090 C CA . GLU B 1 366 ? -7.152 7.902 -6.996 1 74.88 366 GLU B CA 1
ATOM 6091 C C . GLU B 1 366 ? -6.48 7.48 -8.297 1 74.88 366 GLU B C 1
ATOM 6093 O O . GLU B 1 366 ? -6.676 8.109 -9.336 1 74.88 366 GLU B O 1
ATOM 6098 N N . GLU B 1 367 ? -5.836 6.293 -8.062 1 60.41 367 GLU B N 1
ATOM 6099 C CA . GLU B 1 367 ? -5.148 5.727 -9.219 1 60.41 367 GLU B CA 1
ATOM 6100 C C . GLU B 1 367 ? -6.133 5.359 -10.328 1 60.41 367 GLU B C 1
ATOM 6102 O O . GLU B 1 367 ? -7.199 4.805 -10.055 1 60.41 367 GLU B O 1
ATOM 6107 N N . ASP B 1 368 ? -6.02 6.066 -11.555 1 58.84 368 ASP B N 1
ATOM 6108 C CA . ASP B 1 368 ? -6.77 5.73 -12.766 1 58.84 368 ASP B CA 1
ATOM 6109 C C . ASP B 1 368 ? -8.047 6.559 -12.867 1 58.84 368 ASP B C 1
ATOM 6111 O O . ASP B 1 368 ? -8.898 6.293 -13.719 1 58.84 368 ASP B O 1
ATOM 6115 N N . SER B 1 369 ? -8.148 7.379 -11.758 1 65.88 369 SER B N 1
ATOM 6116 C CA . SER B 1 369 ? -9.352 8.195 -11.859 1 65.88 369 SER B CA 1
ATOM 6117 C C . SER B 1 369 ? -9.273 9.141 -13.055 1 65.88 369 SER B C 1
ATOM 6119 O O . SER B 1 369 ? -8.273 9.836 -13.242 1 65.88 369 SER B O 1
ATOM 6121 N N . LEU B 1 370 ? -10.242 8.961 -13.781 1 66.38 370 LEU B N 1
ATOM 6122 C CA . LEU B 1 370 ? -10.344 9.844 -14.938 1 66.38 370 LEU B CA 1
ATOM 6123 C C . LEU B 1 370 ? -11.242 11.039 -14.641 1 66.38 370 LEU B C 1
ATOM 6125 O O . LEU B 1 370 ? -11.516 11.852 -15.523 1 66.38 370 LEU B O 1
ATOM 6129 N N . GLU B 1 371 ? -11.508 11.148 -13.453 1 78.38 371 GLU B N 1
ATOM 6130 C CA . GLU B 1 371 ? -12.477 12.203 -13.164 1 78.38 371 GLU B CA 1
ATOM 6131 C C . GLU B 1 371 ? -11.789 13.562 -13.047 1 78.38 371 GLU B C 1
ATOM 6133 O O . GLU B 1 371 ? -10.773 13.695 -12.359 1 78.38 371 GLU B O 1
ATOM 6138 N N . ALA B 1 372 ? -12.281 14.477 -13.758 1 88.31 372 ALA B N 1
ATOM 6139 C CA . ALA B 1 372 ? -11.812 15.859 -13.711 1 88.31 372 ALA B CA 1
ATOM 6140 C C . ALA B 1 372 ? -12.734 16.719 -12.859 1 88.31 372 ALA B C 1
ATOM 6142 O O . ALA B 1 372 ? -13.93 16.438 -12.742 1 88.31 372 ALA B O 1
ATOM 6143 N N . LEU B 1 373 ? -12.195 17.719 -12.25 1 93.81 373 LEU B N 1
ATOM 6144 C CA . LEU B 1 373 ? -12.93 18.594 -11.352 1 93.81 373 LEU B CA 1
ATOM 6145 C C . LEU B 1 373 ? -13.766 19.609 -12.133 1 93.81 373 LEU B C 1
ATOM 6147 O O . LEU B 1 373 ? -13.258 20.266 -13.047 1 93.81 373 LEU B O 1
ATOM 6151 N N . GLY B 1 374 ? -15 19.703 -11.773 1 95.38 374 GLY B N 1
ATOM 6152 C CA . GLY B 1 374 ? -15.875 20.656 -12.438 1 95.38 374 GLY B CA 1
ATOM 6153 C C . GLY B 1 374 ? -16.188 21.875 -11.594 1 95.38 374 GLY B C 1
ATOM 6154 O O . GLY B 1 374 ? -16.484 22.938 -12.125 1 95.38 374 GLY B O 1
ATOM 6155 N N . CYS B 1 375 ? -16.188 21.688 -10.312 1 97.25 375 CYS B N 1
ATOM 6156 C CA . CYS B 1 375 ? -16.594 22.781 -9.438 1 97.25 375 CYS B CA 1
ATOM 6157 C C . CYS B 1 375 ? -15.734 22.828 -8.18 1 97.25 375 CYS B C 1
ATOM 6159 O O . CYS B 1 375 ? -15.18 21.812 -7.766 1 97.25 375 CYS B O 1
ATOM 6161 N N . ILE B 1 376 ? -15.602 23.938 -7.59 1 97.69 376 ILE B N 1
ATOM 6162 C CA . ILE B 1 376 ? -15.039 24.188 -6.266 1 97.69 376 ILE B CA 1
ATOM 6163 C C . ILE B 1 376 ? -16.031 24.984 -5.422 1 97.69 376 ILE B C 1
ATOM 6165 O O . ILE B 1 376 ? -16.422 26.094 -5.797 1 97.69 376 ILE B O 1
ATOM 6169 N N . ARG B 1 377 ? -16.375 24.453 -4.309 1 97.69 377 ARG B N 1
ATOM 6170 C CA . ARG B 1 377 ? -17.422 25.094 -3.523 1 97.69 377 ARG B CA 1
ATOM 6171 C C . ARG B 1 377 ? -16.938 25.438 -2.123 1 97.69 377 ARG B C 1
ATOM 6173 O O . ARG B 1 377 ? -16.406 24.578 -1.418 1 97.69 377 ARG B O 1
ATOM 6180 N N . LEU B 1 378 ? -17.047 26.656 -1.764 1 97.81 378 LEU B N 1
ATOM 6181 C CA . LEU B 1 378 ? -16.891 27.109 -0.386 1 97.81 378 LEU B CA 1
ATOM 6182 C C . LEU B 1 378 ? -18.234 27.078 0.344 1 97.81 378 LEU B C 1
ATOM 6184 O O . LEU B 1 378 ? -19.188 27.75 -0.071 1 97.81 378 LEU B O 1
ATOM 6188 N N . LEU B 1 379 ? -18.344 26.359 1.424 1 97.12 379 LEU B N 1
ATOM 6189 C CA . LEU B 1 379 ? -19.594 26.172 2.152 1 97.12 379 LEU B CA 1
ATOM 6190 C C . LEU B 1 379 ? -19.484 26.734 3.564 1 97.12 379 LEU B C 1
ATOM 6192 O O . LEU B 1 379 ? -18.516 26.484 4.27 1 97.12 379 LEU B O 1
ATOM 6196 N N . VAL B 1 380 ? -20.469 27.469 3.961 1 97 380 VAL B N 1
ATOM 6197 C CA . VAL B 1 380 ? -20.547 28.016 5.312 1 97 380 VAL B CA 1
ATOM 6198 C C . VAL B 1 380 ? -21.188 27 6.246 1 97 380 VAL B C 1
ATOM 6200 O O . VAL B 1 380 ? -22.297 26.516 5.98 1 97 380 VAL B O 1
ATOM 6203 N N . LEU B 1 381 ? -20.531 26.656 7.305 1 96.19 381 LEU B N 1
ATOM 6204 C CA . LEU B 1 381 ? -21.016 25.594 8.188 1 96.19 381 LEU B CA 1
ATOM 6205 C C . LEU B 1 381 ? -21.703 26.188 9.414 1 96.19 381 LEU B C 1
ATOM 6207 O O . LEU B 1 381 ? -22.469 25.484 10.086 1 96.19 381 LEU B O 1
ATOM 6211 N N . GLU B 1 382 ? -21.375 27.422 9.758 1 95.69 382 GLU B N 1
ATOM 6212 C CA . GLU B 1 382 ? -22 28.109 10.891 1 95.69 382 GLU B CA 1
ATOM 6213 C C . GLU B 1 382 ? -22.203 29.594 10.586 1 95.69 382 GLU B C 1
ATOM 6215 O O . GLU B 1 382 ? -21.344 30.234 9.969 1 95.69 382 GLU B O 1
ATOM 6220 N N . ALA B 1 383 ? -23.266 30.062 11.133 1 94.94 383 ALA B N 1
ATOM 6221 C CA . ALA B 1 383 ? -23.578 31.484 10.914 1 94.94 383 ALA B CA 1
ATOM 6222 C C . ALA B 1 383 ? -22.562 32.375 11.625 1 94.94 383 ALA B C 1
ATOM 6224 O O . ALA B 1 383 ? -22 32 12.656 1 94.94 383 ALA B O 1
ATOM 6225 N N . GLN B 1 384 ? -22.281 33.469 11.055 1 92.75 384 GLN B N 1
ATOM 6226 C CA . GLN B 1 384 ? -21.438 34.469 11.719 1 92.75 384 GLN B CA 1
ATOM 6227 C C . GLN B 1 384 ? -22 35.875 11.539 1 92.75 384 GLN B C 1
ATOM 6229 O O . GLN B 1 384 ? -22.641 36.188 10.531 1 92.75 384 GLN B O 1
ATOM 6234 N N . GLU B 1 385 ? -21.875 36.594 12.703 1 87.06 385 GLU B N 1
ATOM 6235 C CA . GLU B 1 385 ? -22.391 37.969 12.703 1 87.06 385 GLU B CA 1
ATOM 6236 C C . GLU B 1 385 ? -21.312 38.938 12.25 1 87.06 385 GLU B C 1
ATOM 6238 O O . GLU B 1 385 ? -20.719 39.656 13.078 1 87.06 385 GLU B O 1
ATOM 6243 N N . SER B 1 386 ? -20.812 38.938 11.156 1 85.38 386 SER B N 1
ATOM 6244 C CA . SER B 1 386 ? -19.797 39.844 10.617 1 85.38 386 SER B CA 1
ATOM 6245 C C . SER B 1 386 ? -19.75 39.75 9.094 1 85.38 386 SER B C 1
ATOM 6247 O O . SER B 1 386 ? -20.375 38.875 8.484 1 85.38 386 SER B O 1
ATOM 6249 N N . TRP B 1 387 ? -19.125 40.719 8.664 1 89.12 387 TRP B N 1
ATOM 6250 C CA . TRP B 1 387 ? -18.797 40.688 7.242 1 89.12 387 TRP B CA 1
ATOM 6251 C C . TRP B 1 387 ? -17.906 39.5 6.926 1 89.12 387 TRP B C 1
ATOM 6253 O O . TRP B 1 387 ? -17.156 39.031 7.789 1 89.12 387 TRP B O 1
ATOM 6263 N N . LEU B 1 388 ? -18.156 38.906 5.754 1 94.31 388 LEU B N 1
ATOM 6264 C CA . LEU B 1 388 ? -17.25 37.906 5.215 1 94.31 388 LEU B CA 1
ATOM 6265 C C . LEU B 1 388 ? -16.562 38.406 3.943 1 94.31 388 LEU B C 1
ATOM 6267 O O . LEU B 1 388 ? -17.234 38.844 3.01 1 94.31 388 LEU B O 1
ATOM 6271 N N . LEU B 1 389 ? -15.328 38.469 4.023 1 93.88 389 LEU B N 1
ATOM 6272 C CA . LEU B 1 389 ? -14.523 38.844 2.873 1 93.88 389 LEU B CA 1
ATOM 6273 C C . LEU B 1 389 ? -13.82 37.656 2.268 1 93.88 389 LEU B C 1
ATOM 6275 O O . LEU B 1 389 ? -12.977 37.031 2.916 1 93.88 389 LEU B O 1
ATOM 6279 N N . ILE B 1 390 ? -14.188 37.219 1.042 1 95.12 390 ILE B N 1
ATOM 6280 C CA . ILE B 1 390 ? -13.469 36.188 0.293 1 95.12 390 ILE B CA 1
ATOM 6281 C C . ILE B 1 390 ? -12.469 36.844 -0.656 1 95.12 390 ILE B C 1
ATOM 6283 O O . ILE B 1 390 ? -12.836 37.312 -1.745 1 95.12 390 ILE B O 1
ATOM 6287 N N . ARG B 1 391 ? -11.273 36.812 -0.298 1 93.31 391 ARG B N 1
ATOM 6288 C CA . ARG B 1 391 ? -10.258 37.562 -1.004 1 93.31 391 ARG B CA 1
ATOM 6289 C C . ARG B 1 391 ? -9.875 36.906 -2.316 1 93.31 391 ARG B C 1
ATOM 6291 O O . ARG B 1 391 ? -9.828 37.531 -3.365 1 93.31 391 ARG B O 1
ATOM 6298 N N . GLN B 1 392 ? -9.602 35.594 -2.133 1 94.44 392 GLN B N 1
ATOM 6299 C CA . GLN B 1 392 ? -9.117 34.938 -3.34 1 94.44 392 GLN B CA 1
ATOM 6300 C C . GLN B 1 392 ? -9.336 33.438 -3.266 1 94.44 392 GLN B C 1
ATOM 6302 O O . GLN B 1 392 ? -9.141 32.812 -2.213 1 94.44 392 GLN B O 1
ATOM 6307 N N . ILE B 1 393 ? -9.75 32.875 -4.344 1 96.81 393 ILE B N 1
ATOM 6308 C CA . ILE B 1 393 ? -9.711 31.453 -4.598 1 96.81 393 ILE B CA 1
ATOM 6309 C C . ILE B 1 393 ? -8.703 31.141 -5.707 1 96.81 393 ILE B C 1
ATOM 6311 O O . ILE B 1 393 ? -8.922 31.516 -6.867 1 96.81 393 ILE B O 1
ATOM 6315 N N . LYS B 1 394 ? -7.617 30.531 -5.312 1 95.75 394 LYS B N 1
ATOM 6316 C CA . LYS B 1 394 ? -6.539 30.219 -6.246 1 95.75 394 LYS B CA 1
ATOM 6317 C C . LYS B 1 394 ? -6.559 28.734 -6.629 1 95.75 394 LYS B C 1
ATOM 6319 O O . LYS B 1 394 ? -6.801 27.875 -5.781 1 95.75 394 LYS B O 1
ATOM 6324 N N . VAL B 1 395 ? -6.34 28.469 -7.883 1 96.19 395 VAL B N 1
ATOM 6325 C CA . VAL B 1 395 ? -6.367 27.109 -8.398 1 96.19 395 VAL B CA 1
ATOM 6326 C C . VAL B 1 395 ? -5.113 26.828 -9.219 1 96.19 395 VAL B C 1
ATOM 6328 O O . VAL B 1 395 ? -4.645 27.703 -9.961 1 96.19 395 VAL B O 1
ATOM 6331 N N . TRP B 1 396 ? -4.492 25.688 -9.031 1 94.56 396 TRP B N 1
ATOM 6332 C CA . TRP B 1 396 ? -3.361 25.219 -9.828 1 94.56 396 TRP B CA 1
ATOM 6333 C C . TRP B 1 396 ? -3.736 24 -10.648 1 94.56 396 TRP B C 1
ATOM 6335 O O . TRP B 1 396 ? -4.297 23.031 -10.125 1 94.56 396 TRP B O 1
ATOM 6345 N N . THR B 1 397 ? -3.496 23.984 -11.914 1 91.5 397 THR B N 1
ATOM 6346 C CA . THR B 1 397 ? -3.756 22.844 -12.797 1 91.5 397 THR B CA 1
ATOM 6347 C C . THR B 1 397 ? -2.449 22.281 -13.336 1 91.5 397 THR B C 1
ATOM 6349 O O . THR B 1 397 ? -2.434 21.172 -13.898 1 91.5 397 THR B O 1
ATOM 6352 N N . THR B 1 398 ? -1.403 23.031 -13.242 1 76.75 398 THR B N 1
ATOM 6353 C CA . THR B 1 398 ? -0.108 22.562 -13.727 1 76.75 398 THR B CA 1
ATOM 6354 C C . THR B 1 398 ? 0.589 21.719 -12.664 1 76.75 398 THR B C 1
ATOM 6356 O O . THR B 1 398 ? 0.346 21.891 -11.461 1 76.75 398 THR B O 1
ATOM 6359 N N . GLU B 1 399 ? 1.314 20.75 -13.297 1 68.19 399 GLU B N 1
ATOM 6360 C CA . GLU B 1 399 ? 2.074 19.875 -12.414 1 68.19 399 GLU B CA 1
ATOM 6361 C C . GLU B 1 399 ? 3.166 20.641 -11.672 1 68.19 399 GLU B C 1
ATOM 6363 O O . GLU B 1 399 ? 3.621 21.688 -12.141 1 68.19 399 GLU B O 1
ATOM 6368 N N . TYR B 1 400 ? 3.334 20.328 -10.453 1 68.81 400 TYR B N 1
ATOM 6369 C CA . TYR B 1 400 ? 4.375 20.953 -9.641 1 68.81 400 TYR B CA 1
ATOM 6370 C C . TYR B 1 400 ? 5.762 20.562 -10.148 1 68.81 400 TYR B C 1
ATOM 6372 O O . TYR B 1 400 ? 5.914 19.578 -10.867 1 68.81 400 TYR B O 1
ATOM 6380 N N . ASP B 1 401 ? 6.625 21.547 -10.031 1 70.75 401 ASP B N 1
ATOM 6381 C CA . ASP B 1 401 ? 8.031 21.234 -10.273 1 70.75 401 ASP B CA 1
ATOM 6382 C C . ASP B 1 401 ? 8.656 20.547 -9.07 1 70.75 401 ASP B C 1
ATOM 6384 O O . ASP B 1 401 ? 8.234 20.766 -7.93 1 70.75 401 ASP B O 1
ATOM 6388 N N . GLU B 1 402 ? 9.336 19.438 -9.406 1 62.59 402 GLU B N 1
ATOM 6389 C CA . GLU B 1 402 ? 10.109 18.812 -8.336 1 62.59 402 GLU B CA 1
ATOM 6390 C C . GLU B 1 402 ? 11.539 19.328 -8.305 1 62.59 402 GLU B C 1
ATOM 6392 O O . GLU B 1 402 ? 12.25 19.297 -9.312 1 62.59 402 GLU B O 1
ATOM 6397 N N . GLU B 1 403 ? 11.859 20.25 -7.375 1 58.47 403 GLU B N 1
ATOM 6398 C CA . GLU B 1 403 ? 13.219 20.75 -7.242 1 58.47 403 GLU B CA 1
ATOM 6399 C C . GLU B 1 403 ? 14.039 19.891 -6.285 1 58.47 403 GLU B C 1
ATOM 6401 O O . GLU B 1 403 ? 13.586 19.578 -5.184 1 58.47 403 GLU B O 1
ATOM 6406 N N . GLU B 1 404 ? 15.039 19.188 -6.996 1 55.97 404 GLU B N 1
ATOM 6407 C CA . GLU B 1 404 ? 15.984 18.484 -6.125 1 55.97 404 GLU B CA 1
ATOM 6408 C C . GLU B 1 404 ? 16.656 19.453 -5.156 1 55.97 404 GLU B C 1
ATOM 6410 O O . GLU B 1 404 ? 16.953 20.594 -5.516 1 55.97 404 GLU B O 1
ATOM 6415 N N . GLU B 1 405 ? 16.578 19.25 -3.947 1 52.19 405 GLU B N 1
ATOM 6416 C CA . GLU B 1 405 ? 17.297 20.125 -3.004 1 52.19 405 GLU B CA 1
ATOM 6417 C C . GLU B 1 405 ? 18.75 20.297 -3.406 1 52.19 405 GLU B C 1
ATOM 6419 O O . GLU B 1 405 ? 19.469 19.312 -3.641 1 52.19 405 GLU B O 1
ATOM 6424 N N . GLU B 1 406 ? 19.094 21.391 -4.051 1 43.12 406 GLU B N 1
ATOM 6425 C CA . GLU B 1 406 ? 20.469 21.734 -4.383 1 43.12 406 GLU B CA 1
ATOM 6426 C C . GLU B 1 406 ? 21.406 21.484 -3.195 1 43.12 406 GLU B C 1
ATOM 6428 O O . GLU B 1 406 ? 21.016 21.703 -2.045 1 43.12 406 GLU B O 1
ATOM 6433 N N . GLU B 1 407 ? 22.375 20.578 -3.381 1 41.66 407 GLU B N 1
ATOM 6434 C CA . GLU B 1 407 ? 23.547 20.5 -2.52 1 41.66 407 GLU B CA 1
ATOM 6435 C C . GLU B 1 407 ? 24.031 21.891 -2.1 1 41.66 407 GLU B C 1
ATOM 6437 O O . GLU B 1 407 ? 24.344 22.734 -2.949 1 41.66 407 GLU B O 1
ATOM 6442 N N . VAL B 1 408 ? 23.469 22.484 -1.111 1 32.31 408 VAL B N 1
ATOM 6443 C CA . VAL B 1 408 ? 24.25 23.609 -0.64 1 32.31 408 VAL B CA 1
ATOM 6444 C C . VAL B 1 408 ? 25.547 23.109 0.015 1 32.31 408 VAL B C 1
ATOM 6446 O O . VAL B 1 408 ? 25.516 22.172 0.8 1 32.31 408 VAL B O 1
#

Nearest PDB structures (foldseek):
  7xtl-assembly2_B  TM=8.306E-01  e=3.184E-10  Homo sapiens
  7vmt-assembly6_F  TM=8.403E-01  e=5.134E-10  Mus musculus
  7vmt-assembly3_C  TM=8.365E-01  e=9.901E-10  Mus musculus
  7xtm-assembly1_A  TM=8.202E-01  e=1.504E-09  Bombyx mori
  7xtn-assembly1_A  TM=7.170E-01  e=4.963E-09  Bombyx mandarina

Radius of gyration: 30.1 Å; Cα contacts (8 Å, |Δi|>4): 1851; chains: 2; bounding box: 60×89×81 Å

InterPro domains:
  IPR006759 Glycosyl transferase family 54 [PTHR12062] (5-393)
  IPR057279 MGAT4, conserved region [PF04666] (3-250)